Protein AF-0000000080281844 (afdb_homodimer)

Foldseek 3Di:
DDLVVVLVVVVVVLVCVCLVCLQVFQQAADDLVCLVVLLPDDDPDDDRPSVNVVSNCVSPVNGDRSLLYQFAFAFQFANADPQLVVLVVVLVVVVFWQQFVVRPVVLQVLLVVLVQLVCVLLVADSLKDKAKDQALLQQLLLAVLLQVCVVQVVVVHHCVPPNPVVTDQAAEEEEPLDDCSNQVSCVVSPNHPVSYDYAYAPLQREGDLVSLLVRQDAEHEYEFEQQRSAFGAGYPQQSNVVSNVVRVYAYEYSYAPRSLLCLAPVSVVRCPNVNVGFKYKYFCRRQLNRDGTIIMIIGPDVVSQLSSAADDDPVPPDPDDPNRDRNRSRGNDRGDGSSSSSSSSSCVVQPSPNSNVLQVQLLVLQVVLQVLQCPAPQKDFRHDSSGNKTKIDNDPCAQQLQVQLSSVSLHHYDWDADPNGIITMGGGRYSNHDNVSSVSSSVSSNVSSVVSVVVD/DDLVVVLVVVVVVLVCVCLVCLQVFQQAADDLVCLVVLLPDDDPDDDRPSVNVVSNCVSPVNGDRSLLYQFAFAFQFANADPQLVVLVVVLVVVVFWQQFVVRPVVLQVLLVVLVQVVCVLLVADSLKDKAKDQALLQQLLLAVLLQVCVVQVVVVHHCVPPNPVVTDQAAEEEEPLDDCSNQVSCVVSPNHPVSYDYAYADPQREGDLVSLLVSQDAEHEYEFEQQRSAFNAGYPQQSNVVSNVVRVYAYEYSYAPRSLLCLAPVSVVRCPNVNVGFKYKYFCRRQLNRDGTIIMIIGPDVVSQLSSAADDDPVPPDPDPPNRDRNRSRGNDRGDGSSSSSSSSSCVVQPSPNSNVLQVQLLVLQVVLQVLQCPDPQKDFRHDSSGNKTKIDNDPCAQQLQVQLSSVSLHHYDWDADPNDIITMGGGRYSNHDNVSSVSSSVSSNVSSVVSVVVD

Radius of gyration: 26.6 Å; Cα contacts (8 Å, |Δi|>4): 2198; chains: 2; bounding box: 65×69×83 Å

Solvent-accessible surface area (backbone atoms only — not comparable to full-atom values): 43384 Å² total; per-residue (Å²): 128,55,69,64,44,53,43,35,44,50,46,28,49,52,35,35,53,48,69,75,44,31,68,77,43,51,26,49,49,91,66,66,85,61,33,65,66,55,64,57,72,83,37,60,50,57,42,62,38,62,60,44,47,49,40,49,49,66,34,34,63,78,24,44,41,25,44,54,17,40,40,40,20,36,66,76,40,17,27,38,39,70,26,7,36,48,32,43,34,45,43,44,58,57,41,48,41,30,27,25,56,87,58,13,44,40,44,33,52,41,30,52,53,29,52,53,46,47,28,58,49,47,57,39,56,86,75,36,35,65,18,79,36,47,13,39,39,40,8,43,33,53,40,49,41,14,47,53,40,42,58,35,44,74,71,74,39,59,39,57,43,57,12,35,53,79,43,82,84,71,40,30,37,29,31,70,60,56,60,54,46,58,46,46,29,29,26,50,40,23,48,9,49,66,30,50,46,71,23,54,45,49,97,55,47,23,52,33,60,69,49,41,57,68,70,54,84,54,60,30,39,35,46,44,41,29,32,26,89,63,23,26,32,46,33,59,36,51,62,48,49,52,58,36,48,75,42,64,26,46,35,36,32,49,13,35,58,34,42,57,35,38,41,15,84,89,40,26,69,67,48,46,52,50,58,72,42,42,24,40,15,29,23,35,25,20,58,60,16,23,40,61,42,26,10,31,20,32,26,62,45,45,66,34,37,32,69,50,29,43,74,78,44,68,60,59,70,69,78,52,70,85,81,49,81,41,51,24,31,40,29,84,39,52,63,26,48,43,59,24,49,17,51,34,26,33,48,40,26,24,11,49,51,37,46,18,46,51,49,51,49,26,26,53,48,28,44,48,49,44,57,58,46,45,69,36,90,79,34,42,60,76,50,70,63,76,30,30,19,37,32,37,31,45,61,96,45,23,68,61,31,40,52,45,26,40,71,66,18,70,25,33,47,44,56,31,61,58,95,91,34,57,25,36,38,38,24,43,35,33,82,69,44,46,70,67,43,47,50,53,40,51,52,44,46,50,52,23,42,53,56,55,58,63,78,101,129,56,72,62,44,53,42,33,44,51,49,27,50,52,36,35,53,47,69,76,44,31,68,77,44,50,24,48,50,91,66,66,84,60,33,66,68,54,64,56,73,83,37,61,50,56,44,62,37,61,59,44,47,49,42,50,48,67,36,32,62,77,24,46,40,26,43,53,18,41,39,39,19,35,64,76,41,17,27,38,39,71,26,8,35,49,32,43,35,46,44,44,56,56,44,49,41,30,28,25,57,88,58,13,43,42,42,34,51,42,29,51,53,29,52,53,48,49,29,59,49,46,57,38,56,87,75,36,34,65,17,80,37,47,13,39,39,41,8,43,32,53,39,49,42,14,47,53,42,43,57,35,44,74,72,73,37,58,39,58,43,57,12,34,52,80,43,82,84,70,41,30,36,30,31,68,58,56,60,55,45,59,49,48,30,30,27,49,41,22,50,8,50,66,31,51,48,72,23,55,44,50,99,55,46,23,52,31,61,70,48,40,57,70,71,53,84,54,60,31,40,34,48,44,42,28,30,28,89,61,25,24,34,45,33,60,35,51,62,48,48,53,58,36,49,75,42,65,26,45,35,37,33,49,11,36,59,35,43,57,35,38,39,16,83,89,40,26,70,66,50,48,52,50,57,72,44,41,22,40,14,30,23,35,25,20,59,62,15,24,39,60,41,27,10,32,22,32,26,62,45,44,66,34,36,31,68,51,30,43,77,77,43,68,60,58,70,69,78,55,67,86,80,48,79,42,52,24,31,39,28,83,41,54,64,27,48,44,59,25,51,18,53,35,28,34,48,41,25,24,10,50,49,37,45,17,47,50,50,51,48,27,27,52,49,26,43,49,49,44,56,59,47,46,69,37,88,79,36,41,60,76,49,69,64,77,30,30,20,36,33,35,33,46,64,95,44,22,67,60,31,42,51,44,27,40,70,65,17,70,24,33,46,42,56,31,61,57,94,91,33,56,26,37,38,40,26,43,35,34,83,70,46,46,70,68,45,48,51,52,38,51,50,44,47,51,53,24,42,54,55,54,59,63,79,100

Structure (mmCIF, N/CA/C/O backbone):
data_AF-0000000080281844-model_v1
#
loop_
_entity.id
_entity.type
_entity.pdbx_description
1 polymer 'Pyridoxal-dependent decarboxylase'
#
loop_
_atom_site.group_PDB
_atom_site.id
_atom_site.type_symbol
_atom_site.label_atom_id
_atom_site.label_alt_id
_atom_site.label_comp_id
_atom_site.label_asym_id
_atom_site.label_entity_id
_atom_site.label_seq_id
_atom_site.pdbx_PDB_ins_code
_atom_site.Cartn_x
_atom_site.Cartn_y
_atom_site.Cartn_z
_atom_site.occupancy
_atom_site.B_iso_or_equiv
_atom_site.auth_seq_id
_atom_site.auth_comp_id
_atom_site.auth_asym_id
_atom_site.auth_atom_id
_atom_site.pdbx_PDB_model_num
ATOM 1 N N . MET A 1 1 ? -34.125 10.539 2.133 1 77 1 MET A N 1
ATOM 2 C CA . MET A 1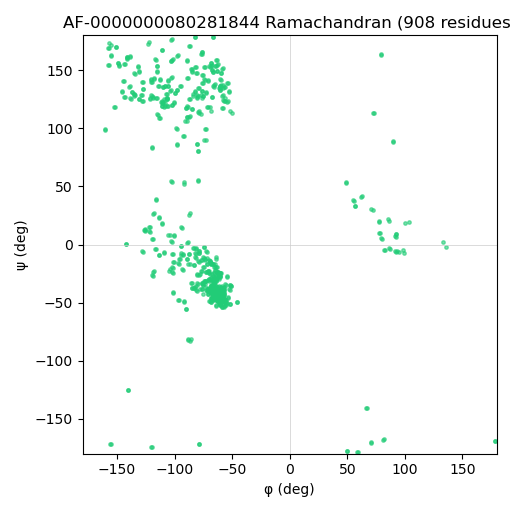 1 ? -32.781 9.922 2.102 1 77 1 MET A CA 1
ATOM 3 C C . MET A 1 1 ? -31.703 10.969 1.82 1 77 1 MET A C 1
ATOM 5 O O . MET A 1 1 ? -31.875 11.82 0.948 1 77 1 MET A O 1
ATOM 9 N N . SER A 1 2 ? -30.781 10.961 2.654 1 90.44 2 SER A N 1
ATOM 10 C CA . SER A 1 2 ? -29.719 11.93 2.434 1 90.44 2 SER A CA 1
ATOM 11 C C . SER A 1 2 ? -28.984 11.664 1.122 1 90.44 2 SER A C 1
ATOM 13 O O . SER A 1 2 ? -29.094 10.578 0.552 1 90.44 2 SER A O 1
ATOM 15 N N . GLU A 1 3 ? -28.328 12.617 0.575 1 94.44 3 GLU A N 1
ATOM 16 C CA . GLU A 1 3 ? -27.562 12.508 -0.661 1 94.44 3 GLU A CA 1
ATOM 17 C C . GLU A 1 3 ? -26.484 11.438 -0.547 1 94.44 3 GLU A C 1
ATOM 19 O O . GLU A 1 3 ? -26.266 10.672 -1.486 1 94.44 3 GLU A O 1
ATOM 24 N N . LEU A 1 4 ? -25.891 11.344 0.613 1 97.06 4 LEU A N 1
ATOM 25 C CA . LEU A 1 4 ? -24.844 10.344 0.829 1 97.06 4 LEU A CA 1
ATOM 26 C C . LEU A 1 4 ? -25.422 8.938 0.777 1 97.06 4 LEU A C 1
ATOM 28 O O . LEU A 1 4 ? -24.859 8.055 0.133 1 97.06 4 LEU A O 1
ATOM 32 N N . ARG A 1 5 ? -26.5 8.734 1.464 1 97.44 5 ARG A N 1
ATOM 33 C CA . ARG A 1 5 ? -27.141 7.426 1.502 1 97.44 5 ARG A CA 1
ATOM 34 C C . ARG A 1 5 ? -27.547 6.973 0.102 1 97.44 5 ARG A C 1
ATOM 36 O O . ARG A 1 5 ? -27.359 5.805 -0.254 1 97.44 5 ARG A O 1
ATOM 43 N N . GLY A 1 6 ? -28.172 7.891 -0.652 1 98.12 6 GLY A N 1
ATOM 44 C CA . GLY A 1 6 ? -28.516 7.574 -2.029 1 98.12 6 GLY A CA 1
ATOM 45 C C . GLY A 1 6 ? -27.312 7.234 -2.881 1 98.12 6 GLY A C 1
ATOM 46 O O . GLY A 1 6 ? -27.344 6.285 -3.668 1 98.12 6 GLY A O 1
ATOM 47 N N . LEU A 1 7 ? -26.25 7.957 -2.77 1 98.69 7 LEU A N 1
ATOM 48 C CA . LEU A 1 7 ? -25 7.738 -3.504 1 98.69 7 LEU A CA 1
ATOM 49 C C . LEU A 1 7 ? -24.422 6.363 -3.188 1 98.69 7 LEU A C 1
ATOM 51 O O . LEU A 1 7 ? -24.062 5.613 -4.098 1 98.69 7 LEU A O 1
ATOM 55 N N . LEU A 1 8 ? -24.328 5.992 -1.903 1 98.75 8 LEU A N 1
ATOM 56 C CA . LEU A 1 8 ? -23.734 4.73 -1.491 1 98.75 8 LEU A CA 1
ATOM 57 C C . LEU A 1 8 ? -24.594 3.551 -1.913 1 98.75 8 LEU A C 1
ATOM 59 O O . LEU A 1 8 ? -24.078 2.48 -2.246 1 98.75 8 LEU A O 1
ATOM 63 N N . ALA A 1 9 ? -25.906 3.746 -1.876 1 98.5 9 ALA A N 1
ATOM 64 C CA . ALA A 1 9 ? -26.812 2.717 -2.387 1 98.5 9 ALA A CA 1
ATOM 65 C C . ALA A 1 9 ? -26.578 2.473 -3.875 1 98.5 9 ALA A C 1
ATOM 67 O O . ALA A 1 9 ? -26.609 1.327 -4.332 1 98.5 9 ALA A O 1
ATOM 68 N N . GLU A 1 10 ? -26.422 3.516 -4.605 1 98.5 10 GLU A N 1
ATOM 69 C CA . GLU A 1 10 ? -26.125 3.395 -6.031 1 98.5 10 GLU A CA 1
ATOM 70 C C . GLU A 1 10 ? -24.797 2.672 -6.266 1 98.5 10 GLU A C 1
ATOM 72 O O . GLU A 1 10 ? -24.688 1.842 -7.172 1 98.5 10 GLU A O 1
ATOM 77 N N . VAL A 1 11 ? -23.828 2.975 -5.504 1 98.75 11 VAL A N 1
ATOM 78 C CA . VAL A 1 11 ? -22.531 2.334 -5.609 1 98.75 11 VAL A CA 1
ATOM 79 C C . VAL A 1 11 ? -22.656 0.836 -5.352 1 98.75 11 VAL A C 1
ATOM 81 O O . VAL A 1 11 ? -22.141 0.018 -6.117 1 98.75 11 VAL A O 1
ATOM 84 N N . ALA A 1 12 ? -23.344 0.495 -4.25 1 98.69 12 ALA A N 1
ATOM 85 C CA . ALA A 1 12 ? -23.547 -0.913 -3.926 1 98.69 12 ALA A CA 1
ATOM 86 C C . ALA A 1 12 ? -24.266 -1.637 -5.062 1 98.69 12 ALA A C 1
ATOM 88 O O . ALA A 1 12 ? -23.938 -2.781 -5.383 1 98.69 12 ALA A O 1
ATOM 89 N N . ALA A 1 13 ? -25.234 -1.004 -5.637 1 98.56 13 ALA A N 1
ATOM 90 C CA . ALA A 1 13 ? -25.969 -1.591 -6.75 1 98.56 13 ALA A CA 1
ATOM 91 C C . ALA A 1 13 ? -25.078 -1.806 -7.961 1 98.56 13 ALA A C 1
ATOM 93 O O . ALA A 1 13 ? -25.156 -2.834 -8.633 1 98.56 13 ALA A O 1
ATOM 94 N N . ARG A 1 14 ? -24.25 -0.91 -8.305 1 98.5 14 ARG A N 1
ATOM 95 C CA . ARG A 1 14 ? -23.344 -1.015 -9.438 1 98.5 14 ARG A CA 1
ATOM 96 C C . ARG A 1 14 ? -22.344 -2.145 -9.234 1 98.5 14 ARG A C 1
ATOM 98 O O . ARG A 1 14 ? -22.031 -2.891 -10.164 1 98.5 14 ARG A O 1
ATOM 105 N N . VAL A 1 15 ? -21.797 -2.215 -8 1 98.75 15 VAL A N 1
ATOM 106 C CA . VAL A 1 15 ? -20.859 -3.291 -7.695 1 98.75 15 VAL A CA 1
ATOM 107 C C . VAL A 1 15 ? -21.562 -4.641 -7.848 1 98.75 15 VAL A C 1
ATOM 109 O O . VAL A 1 15 ? -21 -5.574 -8.43 1 98.75 15 VAL A O 1
ATOM 112 N N . ALA A 1 16 ? -22.766 -4.734 -7.273 1 98.56 16 ALA A N 1
ATOM 113 C CA . ALA A 1 16 ? -23.516 -5.973 -7.395 1 98.56 16 ALA A CA 1
ATOM 114 C C . ALA A 1 16 ? -23.766 -6.324 -8.859 1 98.56 16 ALA A C 1
ATOM 116 O O . ALA A 1 16 ? -23.625 -7.48 -9.258 1 98.56 16 ALA A O 1
ATOM 117 N N . ASP A 1 17 ? -24.188 -5.336 -9.633 1 98.31 17 ASP A N 1
ATOM 118 C CA . ASP A 1 17 ? -24.438 -5.551 -11.055 1 98.31 17 ASP A CA 1
ATOM 119 C C . ASP A 1 17 ? -23.188 -6.07 -11.758 1 98.31 17 ASP A C 1
ATOM 121 O O . ASP A 1 17 ? -23.25 -7.023 -12.539 1 98.31 17 ASP A O 1
ATOM 125 N N . TYR A 1 18 ? -22.094 -5.48 -11.547 1 98.5 18 TYR A N 1
ATOM 126 C CA . TYR A 1 18 ? -20.844 -5.891 -12.164 1 98.5 18 TYR A CA 1
ATOM 127 C C . TYR A 1 18 ? -20.484 -7.324 -11.781 1 98.5 18 TYR A C 1
ATOM 129 O O . TYR A 1 18 ? -20.234 -8.164 -12.648 1 98.5 18 TYR A O 1
ATOM 137 N N . ARG A 1 19 ? -20.5 -7.625 -10.453 1 98.19 19 ARG A N 1
ATOM 138 C CA . ARG A 1 19 ? -20.062 -8.922 -9.953 1 98.19 19 ARG A CA 1
ATOM 139 C C . ARG A 1 19 ? -21 -10.031 -10.414 1 98.19 19 ARG A C 1
ATOM 141 O O . ARG A 1 19 ? -20.562 -11.164 -10.656 1 98.19 19 ARG A O 1
ATOM 148 N N . GLU A 1 20 ? -22.281 -9.742 -10.523 1 97.56 20 GLU A N 1
ATOM 149 C CA . GLU A 1 20 ? -23.266 -10.75 -10.914 1 97.56 20 GLU A CA 1
ATOM 150 C C . GLU A 1 20 ? -23.172 -11.039 -12.414 1 97.56 20 GLU A C 1
ATOM 152 O O . GLU A 1 20 ? -23.578 -12.117 -12.859 1 97.56 20 GLU A O 1
ATOM 157 N N . ASN A 1 21 ? -22.562 -10.125 -13.18 1 97.44 21 ASN A N 1
ATOM 158 C CA . ASN A 1 21 ? -22.609 -10.289 -14.633 1 97.44 21 ASN A CA 1
ATOM 159 C C . ASN A 1 21 ? -21.219 -10.5 -15.219 1 97.44 21 ASN A C 1
ATOM 161 O O . ASN A 1 21 ? -21.078 -10.789 -16.406 1 97.44 21 ASN A O 1
ATOM 165 N N . VAL A 1 22 ? -20.219 -10.438 -14.438 1 97.75 22 VAL A N 1
ATOM 166 C CA . VAL A 1 22 ? -18.844 -10.414 -14.914 1 97.75 22 VAL A CA 1
ATOM 167 C C . VAL A 1 22 ? -18.5 -11.75 -15.578 1 97.75 22 VAL A C 1
ATOM 169 O O . VAL A 1 22 ? -17.703 -11.797 -16.516 1 97.75 22 VAL A O 1
ATOM 172 N N . ALA A 1 23 ? -19.078 -12.844 -15.188 1 96.94 23 ALA A N 1
ATOM 173 C CA . ALA A 1 23 ? -18.797 -14.172 -15.742 1 96.94 23 ALA A CA 1
ATOM 174 C C . ALA A 1 23 ? -19.188 -14.242 -17.219 1 96.94 23 ALA A C 1
ATOM 176 O O . ALA A 1 23 ? -18.625 -15.031 -17.969 1 96.94 23 ALA A O 1
ATOM 177 N N . GLY A 1 24 ? -20.156 -13.422 -17.594 1 96.5 24 GLY A N 1
ATOM 178 C CA . GLY A 1 24 ? -20.641 -13.453 -18.969 1 96.5 24 GLY A CA 1
ATOM 179 C C . GLY A 1 24 ? -19.969 -12.438 -19.859 1 96.5 24 GLY A C 1
ATOM 180 O O . GLY A 1 24 ? -20.156 -12.469 -21.078 1 96.5 24 GLY A O 1
ATOM 181 N N . ALA A 1 25 ? -19.203 -11.57 -19.312 1 95.75 25 ALA A N 1
ATOM 182 C CA . ALA A 1 25 ? -18.547 -10.508 -20.062 1 95.75 25 ALA A CA 1
ATOM 183 C C . ALA A 1 25 ? -17.281 -11.016 -20.75 1 95.75 25 ALA A C 1
ATOM 185 O O . ALA A 1 25 ? -16.688 -12.016 -20.328 1 95.75 25 ALA A O 1
ATOM 186 N N . PRO A 1 26 ? -16.906 -10.336 -21.922 1 96.81 26 PRO A N 1
ATOM 187 C CA . PRO A 1 26 ? -15.547 -10.594 -22.391 1 96.81 26 PRO A CA 1
ATOM 188 C C . PRO A 1 26 ? -14.492 -10.336 -21.328 1 96.81 26 PRO A C 1
ATOM 190 O O . PRO A 1 26 ? -14.609 -9.375 -20.562 1 96.81 26 PRO A O 1
ATOM 193 N N . VAL A 1 27 ? -13.539 -11.172 -21.25 1 97.94 27 VAL A N 1
ATOM 194 C CA . VAL A 1 27 ? -12.602 -11.133 -20.141 1 97.94 27 VAL A CA 1
ATOM 195 C C . VAL A 1 27 ? -11.742 -9.875 -20.234 1 97.94 27 VAL A C 1
ATOM 197 O O . VAL A 1 27 ? -11.375 -9.289 -19.203 1 97.94 27 VAL A O 1
ATOM 200 N N . PHE A 1 28 ? -11.375 -9.43 -21.391 1 96.69 28 PHE A N 1
ATOM 201 C CA . PHE A 1 28 ? -10.617 -8.203 -21.625 1 96.69 28 PHE A CA 1
ATOM 202 C C . PHE A 1 28 ? -11.406 -7.234 -22.5 1 96.69 28 PHE A C 1
ATOM 204 O O . PHE A 1 28 ? -12.094 -7.648 -23.438 1 96.69 28 PHE A O 1
ATOM 211 N N . PRO A 1 29 ? -11.32 -5.965 -22.141 1 95.12 29 PRO A N 1
ATOM 212 C CA . PRO A 1 29 ? -12.133 -5.023 -22.922 1 95.12 29 PRO A CA 1
ATOM 213 C C . PRO A 1 29 ? -11.664 -4.891 -24.359 1 95.12 29 PRO A C 1
ATOM 215 O O . PRO A 1 29 ? -10.461 -4.93 -24.625 1 95.12 29 PRO A O 1
ATOM 218 N N . GLU A 1 30 ? -12.562 -4.621 -25.219 1 90.5 30 GLU A N 1
ATOM 219 C CA . GLU A 1 30 ? -12.289 -4.523 -26.656 1 90.5 30 GLU A CA 1
ATOM 220 C C . GLU A 1 30 ? -11.695 -3.166 -27.016 1 90.5 30 GLU A C 1
ATOM 222 O O . GLU A 1 30 ? -10.883 -3.062 -27.938 1 90.5 30 GLU A O 1
ATOM 227 N N . ASP A 1 31 ? -12.211 -2.131 -26.391 1 90.69 31 ASP A N 1
ATOM 228 C CA . ASP A 1 31 ? -11.836 -0.765 -26.734 1 90.69 31 ASP A CA 1
ATOM 229 C C . ASP A 1 31 ? -11.766 0.118 -25.484 1 90.69 31 ASP A C 1
ATOM 231 O O . ASP A 1 31 ? -12.719 0.177 -24.703 1 90.69 31 ASP A O 1
ATOM 235 N N . THR A 1 32 ? -10.609 0.784 -25.328 1 92.38 32 THR A N 1
ATOM 236 C CA . THR A 1 32 ? -10.438 1.662 -24.172 1 92.38 32 THR A CA 1
ATOM 237 C C . THR A 1 32 ? -10.188 3.1 -24.625 1 92.38 32 THR A C 1
ATOM 239 O O . THR A 1 32 ? -9.898 3.971 -23.797 1 92.38 32 THR A O 1
ATOM 242 N N . THR A 1 33 ? -10.219 3.545 -25.859 1 90.19 33 THR A N 1
ATOM 243 C CA . THR A 1 33 ? -9.836 4.832 -26.422 1 90.19 33 THR A CA 1
ATOM 244 C C . THR A 1 33 ? -10.75 5.945 -25.906 1 90.19 33 THR A C 1
ATOM 246 O O . THR A 1 33 ? -10.328 7.098 -25.812 1 90.19 33 THR A O 1
ATOM 249 N N . GLY A 1 34 ? -11.883 5.723 -25.484 1 93.38 34 GLY A N 1
ATOM 250 C CA . GLY A 1 34 ? -12.82 6.762 -25.094 1 93.38 34 GLY A CA 1
ATOM 251 C C . GLY A 1 34 ? -12.789 7.066 -23.609 1 93.38 34 GLY A C 1
ATOM 252 O O . GLY A 1 34 ? -13.414 8.023 -23.156 1 93.38 34 GLY A O 1
ATOM 253 N N . VAL A 1 35 ? -11.984 6.387 -22.875 1 96.44 35 VAL A N 1
ATOM 254 C CA . VAL A 1 35 ? -12.023 6.488 -21.422 1 96.44 35 VAL A CA 1
ATOM 255 C C . VAL A 1 35 ? -11.547 7.875 -20.984 1 96.44 35 VAL A C 1
ATOM 257 O O . VAL A 1 35 ? -12.227 8.555 -20.219 1 96.44 35 VAL A O 1
ATOM 260 N N . ARG A 1 36 ? -10.375 8.367 -21.484 1 96.38 36 ARG A N 1
ATOM 261 C CA . ARG A 1 36 ? -9.797 9.648 -21.094 1 96.38 36 ARG A CA 1
ATOM 262 C C . ARG A 1 36 ? -10.75 10.797 -21.391 1 96.38 36 ARG A C 1
ATOM 264 O O . ARG A 1 36 ? -10.938 11.688 -20.562 1 96.38 36 ARG A O 1
ATOM 271 N N . GLU A 1 37 ? -11.312 10.781 -22.547 1 97.38 37 GLU A N 1
ATOM 272 C CA . GLU A 1 37 ? -12.234 11.836 -22.953 1 97.38 37 GLU A CA 1
ATOM 273 C C . GLU A 1 37 ? -13.453 11.891 -22.031 1 97.38 37 GLU A C 1
ATOM 275 O O . GLU A 1 37 ? -13.906 12.969 -21.656 1 97.38 37 GLU A O 1
ATOM 280 N N . LYS A 1 38 ? -13.969 10.766 -21.688 1 97.81 38 LYS A N 1
ATOM 281 C CA . LYS A 1 38 ? -15.148 10.695 -20.828 1 97.81 38 LYS A CA 1
ATOM 282 C C . LYS A 1 38 ? -14.844 11.211 -19.422 1 97.81 38 LYS A C 1
ATOM 284 O O . LYS A 1 38 ? -15.719 11.75 -18.75 1 97.81 38 LYS A O 1
ATOM 289 N N . LEU A 1 39 ? -13.641 11.023 -18.938 1 98.31 39 LEU A N 1
ATOM 290 C CA . LEU A 1 39 ? -13.227 11.508 -17.625 1 98.31 39 LEU A CA 1
ATOM 291 C C . LEU A 1 39 ? -13.211 13.031 -17.594 1 98.31 39 LEU A C 1
ATOM 293 O O . LEU A 1 39 ? -13.43 13.625 -16.531 1 98.31 39 LEU A O 1
ATOM 297 N N . GLY A 1 40 ? -12.875 13.727 -18.719 1 97.31 40 GLY A N 1
ATOM 298 C CA . GLY A 1 40 ? -12.922 15.18 -18.844 1 97.31 40 GLY A CA 1
ATOM 299 C C . GLY A 1 40 ? -11.695 15.859 -18.266 1 97.31 40 GLY A C 1
ATOM 300 O O . GLY A 1 40 ? -10.68 15.211 -18 1 97.31 40 GLY A O 1
ATOM 301 N N . ASP A 1 41 ? -11.828 17.156 -18.125 1 97.94 41 ASP A N 1
ATOM 302 C CA . ASP A 1 41 ? -10.758 18 -17.578 1 97.94 41 ASP A CA 1
ATOM 303 C C . ASP A 1 41 ? -10.984 18.281 -16.094 1 97.94 41 ASP A C 1
ATOM 305 O O . ASP A 1 41 ? -12.078 18.047 -15.57 1 97.94 41 ASP A O 1
ATOM 309 N N . LEU A 1 42 ? -9.93 18.703 -15.453 1 98.56 42 LEU A N 1
ATOM 310 C CA . LEU A 1 42 ? -10.07 19.141 -14.07 1 98.56 42 LEU A CA 1
ATOM 311 C C . LEU A 1 42 ? -11.109 20.25 -13.961 1 98.56 42 LEU A C 1
ATOM 313 O O . LEU A 1 42 ? -10.969 21.312 -14.586 1 98.56 42 LEU A O 1
ATOM 317 N N . PRO A 1 43 ? -12.133 20.078 -13.133 1 98.56 43 PRO A N 1
ATOM 318 C CA . PRO A 1 43 ? -13.172 21.109 -13.031 1 98.56 43 PRO A CA 1
ATOM 319 C C . PRO A 1 43 ? -12.703 22.344 -12.258 1 98.56 43 PRO A C 1
ATOM 321 O O . PRO A 1 43 ? -11.875 22.234 -11.352 1 98.56 43 PRO A O 1
ATOM 324 N N . GLU A 1 44 ? -13.258 23.469 -12.547 1 98.56 44 GLU A N 1
ATOM 325 C CA . GLU A 1 44 ? -12.961 24.703 -11.836 1 98.56 44 GLU A CA 1
ATOM 326 C C . GLU A 1 44 ? -13.75 24.797 -10.531 1 98.56 44 GLU A C 1
ATOM 328 O O . GLU A 1 44 ? -13.258 25.344 -9.539 1 98.56 44 GLU A O 1
ATOM 333 N N . GLN A 1 45 ? -14.953 24.281 -10.602 1 98.62 45 GLN A N 1
ATOM 334 C CA . GLN A 1 45 ? -15.875 24.406 -9.477 1 98.62 45 GLN A CA 1
ATOM 335 C C . GLN A 1 45 ? -16.234 23.031 -8.914 1 98.62 45 GLN A C 1
ATOM 337 O O . GLN A 1 45 ? -16.094 22.016 -9.602 1 98.62 45 GLN A O 1
ATOM 342 N N . PRO A 1 46 ? -16.703 23.062 -7.672 1 98.69 46 PRO A N 1
ATOM 343 C CA . PRO A 1 46 ? -17.141 21.797 -7.102 1 98.69 46 PRO A CA 1
ATOM 344 C C . PRO A 1 46 ? -18.328 21.188 -7.855 1 98.69 46 PRO A C 1
ATOM 346 O O . PRO A 1 46 ? -19.078 21.906 -8.508 1 98.69 46 PRO A O 1
ATOM 349 N N . ALA A 1 47 ? -18.469 19.922 -7.777 1 98.56 47 ALA A N 1
ATOM 350 C CA . ALA A 1 47 ? -19.594 19.188 -8.367 1 98.56 47 ALA A CA 1
ATOM 351 C C . ALA A 1 47 ? -20.203 18.234 -7.355 1 98.56 47 ALA A C 1
ATOM 353 O O . ALA A 1 47 ? -19.531 17.734 -6.453 1 98.56 47 ALA A O 1
ATOM 354 N N . PRO A 1 48 ? -21.562 17.984 -7.488 1 98.38 48 PRO A N 1
ATOM 355 C CA . PRO A 1 48 ? -22.172 16.984 -6.602 1 98.38 48 PRO A CA 1
ATOM 356 C C . PRO A 1 48 ? -21.5 15.617 -6.695 1 98.38 48 PRO A C 1
ATOM 358 O O . PRO A 1 48 ? -21.234 15.133 -7.797 1 98.38 48 PRO A O 1
ATOM 361 N N . PRO A 1 49 ? -21.25 15.008 -5.594 1 98.69 49 PRO A N 1
ATOM 362 C CA . PRO A 1 49 ? -20.578 13.711 -5.586 1 98.69 49 PRO A CA 1
ATOM 363 C C . PRO A 1 49 ? -21.234 12.688 -6.504 1 98.69 49 PRO A C 1
ATOM 365 O O . PRO A 1 49 ? -20.547 11.922 -7.184 1 98.69 49 PRO A O 1
ATOM 368 N N . VAL A 1 50 ? -22.531 12.664 -6.566 1 98.56 50 VAL A N 1
ATOM 369 C CA . VAL A 1 50 ? -23.266 11.68 -7.359 1 98.56 50 VAL A CA 1
ATOM 370 C C . VAL A 1 50 ? -22.922 11.852 -8.836 1 98.56 50 VAL A C 1
ATOM 372 O O . VAL A 1 50 ? -22.781 10.867 -9.57 1 98.56 50 VAL A O 1
ATOM 375 N N . ASP A 1 51 ? -22.781 13.07 -9.312 1 98.62 51 ASP A N 1
ATOM 376 C CA . ASP A 1 51 ? -22.438 13.336 -10.703 1 98.62 51 ASP A CA 1
ATOM 377 C C . ASP A 1 51 ? -21.016 12.883 -11.023 1 98.62 51 ASP A C 1
ATOM 379 O O . ASP A 1 51 ? -20.75 12.352 -12.102 1 98.62 51 ASP A O 1
ATOM 383 N N . VAL A 1 52 ? -20.125 13.148 -10.109 1 98.88 52 VAL A N 1
ATOM 384 C CA . VAL A 1 52 ? -18.734 12.758 -10.258 1 98.88 52 VAL A CA 1
ATOM 385 C C . VAL A 1 52 ? -18.641 11.234 -10.391 1 98.88 52 VAL A C 1
ATOM 387 O O . VAL A 1 52 ? -17.953 10.727 -11.281 1 98.88 52 VAL A O 1
ATOM 390 N N . ILE A 1 53 ? -19.344 10.461 -9.539 1 98.88 53 ILE A N 1
ATOM 391 C CA . ILE A 1 53 ? -19.25 9.008 -9.484 1 98.88 53 ILE A CA 1
ATOM 392 C C . ILE A 1 53 ? -19.906 8.398 -10.719 1 98.88 53 ILE A C 1
ATOM 394 O O . ILE A 1 53 ? -19.406 7.422 -11.281 1 98.88 53 ILE A O 1
ATOM 398 N N . ARG A 1 54 ? -21 8.984 -11.164 1 98.75 54 ARG A N 1
ATOM 399 C CA . ARG A 1 54 ? -21.641 8.508 -12.383 1 98.75 54 ARG A CA 1
ATOM 400 C C . ARG A 1 54 ? -20.734 8.688 -13.594 1 98.75 54 ARG A C 1
ATOM 402 O O . ARG A 1 54 ? -20.625 7.797 -14.438 1 98.75 54 ARG A O 1
ATOM 409 N N . ARG A 1 55 ? -20.078 9.781 -13.672 1 98.62 55 ARG A N 1
ATOM 410 C CA . ARG A 1 55 ? -19.141 10.031 -14.766 1 98.62 55 ARG A CA 1
ATOM 411 C C . ARG A 1 55 ? -18 9.016 -14.75 1 98.62 55 ARG A C 1
ATOM 413 O O . ARG A 1 55 ? -17.641 8.461 -15.789 1 98.62 55 ARG A O 1
ATOM 420 N N . LEU A 1 56 ? -17.406 8.773 -13.57 1 98.88 56 LEU A N 1
ATOM 421 C CA . LEU A 1 56 ? -16.344 7.793 -13.43 1 98.88 56 LEU A CA 1
ATOM 422 C C . LEU A 1 56 ? -16.812 6.406 -13.852 1 98.88 56 LEU A C 1
ATOM 424 O O . LEU A 1 56 ? -16.156 5.742 -14.656 1 98.88 56 LEU A O 1
ATOM 428 N N . ALA A 1 57 ? -17.906 5.957 -13.258 1 98.69 57 ALA A N 1
ATOM 429 C CA . ALA A 1 57 ? -18.422 4.613 -13.516 1 98.69 57 ALA A CA 1
ATOM 430 C C . ALA A 1 57 ? -18.766 4.422 -14.992 1 98.69 57 ALA A C 1
ATOM 432 O O . ALA A 1 57 ? -18.438 3.383 -15.57 1 98.69 57 ALA A O 1
ATOM 433 N N . ASP A 1 58 ? -19.344 5.434 -15.609 1 97.81 58 ASP A N 1
ATOM 434 C CA . ASP A 1 58 ? -19.719 5.352 -17.016 1 97.81 58 ASP A CA 1
ATOM 435 C C . ASP A 1 58 ? -18.484 5.25 -17.906 1 97.81 58 ASP A C 1
ATOM 437 O O . ASP A 1 58 ? -18.516 4.574 -18.938 1 97.81 58 ASP A O 1
ATOM 441 N N . ALA A 1 59 ? -17.453 5.898 -17.516 1 98 59 ALA A N 1
ATOM 442 C CA . ALA A 1 59 ? -16.219 5.891 -18.297 1 98 59 ALA A CA 1
ATOM 443 C C . ALA A 1 59 ? -15.484 4.566 -18.141 1 98 59 ALA A C 1
ATOM 445 O O . ALA A 1 59 ? -14.883 4.062 -19.094 1 98 59 ALA A O 1
ATOM 446 N N . VAL A 1 60 ? -15.531 3.939 -16.969 1 97.38 60 VAL A N 1
ATOM 447 C CA . VAL A 1 60 ? -14.594 2.9 -16.562 1 97.38 60 VAL A CA 1
ATOM 448 C C . VAL A 1 60 ? -15.242 1.526 -16.719 1 97.38 60 VAL A C 1
ATOM 450 O O . VAL A 1 60 ? -14.594 0.568 -17.141 1 97.38 60 VAL A O 1
ATOM 453 N N . GLU A 1 61 ? -16.484 1.36 -16.375 1 97.56 61 GLU A N 1
ATOM 454 C CA . GLU A 1 61 ? -17.141 0.06 -16.219 1 97.56 61 GLU A CA 1
ATOM 455 C C . GLU A 1 61 ? -17.109 -0.728 -17.531 1 97.56 61 GLU A C 1
ATOM 457 O O . GLU A 1 61 ? -16.812 -1.927 -17.531 1 97.56 61 GLU A O 1
ATOM 462 N N . PRO A 1 62 ? -17.266 -0.063 -18.734 1 96.06 62 PRO A N 1
ATOM 463 C CA . PRO A 1 62 ? -17.203 -0.827 -19.984 1 96.06 62 PRO A CA 1
ATOM 464 C C . PRO A 1 62 ? -15.789 -1.285 -20.328 1 96.06 62 PRO A C 1
ATOM 466 O O . PRO A 1 62 ? -15.594 -2.051 -21.281 1 96.06 62 PRO A O 1
ATOM 469 N N . THR A 1 63 ? -14.82 -0.858 -19.562 1 96.75 63 THR A N 1
ATOM 470 C CA . THR A 1 63 ? -13.43 -1.088 -19.953 1 96.75 63 THR A CA 1
ATOM 471 C C . THR A 1 63 ? -12.695 -1.875 -18.859 1 96.75 63 THR A C 1
ATOM 473 O O . THR A 1 63 ? -11.461 -1.92 -18.859 1 96.75 63 THR A O 1
ATOM 476 N N . LEU A 1 64 ? -13.422 -2.463 -17.969 1 97.75 64 LEU A N 1
ATOM 477 C CA . LEU A 1 64 ? -12.828 -3.262 -16.891 1 97.75 64 LEU A CA 1
ATOM 478 C C . LEU A 1 64 ? -12.359 -4.613 -17.422 1 97.75 64 LEU A C 1
ATOM 480 O O . LEU A 1 64 ? -13 -5.199 -18.297 1 97.75 64 LEU A O 1
ATOM 484 N N . VAL A 1 65 ? -11.211 -5.035 -16.969 1 97.75 65 VAL A N 1
ATOM 485 C CA . VAL A 1 65 ? -10.805 -6.426 -17.156 1 97.75 65 VAL A CA 1
ATOM 486 C C . VAL A 1 65 ? -11.562 -7.32 -16.172 1 97.75 65 VAL A C 1
ATOM 488 O O . VAL A 1 65 ? -11.641 -7.016 -14.984 1 97.75 65 VAL A O 1
ATOM 491 N N . ALA A 1 66 ? -12.109 -8.391 -16.641 1 97.94 66 ALA A N 1
ATOM 492 C CA . ALA A 1 66 ? -12.969 -9.25 -15.828 1 97.94 66 ALA A CA 1
ATOM 493 C C . ALA A 1 66 ? -12.133 -10.164 -14.938 1 97.94 66 ALA A C 1
ATOM 495 O O . ALA A 1 66 ? -12.344 -11.383 -14.922 1 97.94 66 ALA A O 1
ATOM 496 N N . THR A 1 67 ? -11.266 -9.586 -14.164 1 97.06 67 THR A N 1
ATOM 497 C CA . THR A 1 67 ? -10.367 -10.344 -13.305 1 97.06 67 THR A CA 1
ATOM 498 C C . THR A 1 67 ? -11.133 -11.016 -12.172 1 97.06 67 THR A C 1
ATOM 500 O O . THR A 1 67 ? -10.695 -12.047 -11.648 1 97.06 67 THR A O 1
ATOM 503 N N . THR A 1 68 ? -12.305 -10.477 -11.781 1 98.12 68 THR A N 1
ATOM 504 C CA . THR A 1 68 ? -13.102 -11.078 -10.719 1 98.12 68 THR A CA 1
ATOM 505 C C . THR A 1 68 ? -13.938 -12.234 -11.258 1 98.12 68 THR A C 1
ATOM 507 O O . THR A 1 68 ? -14.555 -12.969 -10.484 1 98.12 68 THR A O 1
ATOM 510 N N . GLY A 1 69 ? -13.945 -12.406 -12.578 1 98 69 GLY A N 1
ATOM 511 C CA . GLY A 1 69 ? -14.711 -13.477 -13.203 1 98 69 GLY A CA 1
ATOM 512 C C . GLY A 1 69 ? -13.945 -14.781 -13.289 1 98 69 GLY A C 1
ATOM 513 O O . GLY A 1 69 ? -12.734 -14.812 -13.07 1 98 69 GLY A O 1
ATOM 514 N N . PRO A 1 70 ? -14.625 -15.812 -13.664 1 98.38 70 PRO A N 1
ATOM 515 C CA . PRO A 1 70 ? -14.094 -17.172 -13.5 1 98.38 70 PRO A CA 1
ATOM 516 C C . PRO A 1 70 ? -13.117 -17.562 -14.609 1 98.38 70 PRO A C 1
ATOM 518 O O . PRO A 1 70 ? -12.5 -18.625 -14.547 1 98.38 70 PRO A O 1
ATOM 521 N N . ARG A 1 71 ? -12.867 -16.719 -15.648 1 98.69 71 ARG A N 1
ATOM 522 C CA . ARG A 1 71 ? -12.102 -17.203 -16.797 1 98.69 71 ARG A CA 1
ATOM 523 C C . ARG A 1 71 ? -10.898 -16.297 -17.078 1 98.69 71 ARG A C 1
ATOM 525 O O . ARG A 1 71 ? -10.375 -16.281 -18.188 1 98.69 71 ARG A O 1
ATOM 532 N N . TYR A 1 72 ? -10.586 -15.461 -16.172 1 98.19 72 TYR A N 1
ATOM 533 C CA . TYR A 1 72 ? -9.281 -14.82 -16.203 1 98.19 72 TYR A CA 1
ATOM 534 C C . TYR A 1 72 ? -8.203 -15.742 -15.656 1 98.19 72 TYR A C 1
ATOM 536 O O . TYR A 1 72 ? -8.172 -16.031 -14.453 1 98.19 72 TYR A O 1
ATOM 544 N N . PHE A 1 73 ? -7.258 -16.172 -16.484 1 98.25 73 PHE A N 1
ATOM 545 C CA . PHE A 1 73 ? -6.238 -17.141 -16.094 1 98.25 73 PHE A CA 1
ATOM 546 C C . PHE A 1 73 ? -4.844 -16.562 -16.266 1 98.25 73 PHE A C 1
ATOM 548 O O . PHE A 1 73 ? -3.861 -17.297 -16.344 1 98.25 73 PHE A O 1
ATOM 555 N N . GLY A 1 74 ? -4.816 -15.25 -16.5 1 94 74 GLY A N 1
ATOM 556 C CA . GLY A 1 74 ? -3.541 -14.555 -16.578 1 94 74 GLY A CA 1
ATOM 557 C C . GLY A 1 74 ? -2.955 -14.211 -15.227 1 94 74 GLY A C 1
ATOM 558 O O . GLY A 1 74 ? -3.693 -14 -14.258 1 94 74 GLY A O 1
ATOM 559 N N . PHE A 1 75 ? -1.679 -14.211 -15.148 1 91.38 75 PHE A N 1
ATOM 560 C CA . PHE A 1 75 ? -1.005 -13.891 -13.891 1 91.38 75 PHE A CA 1
ATOM 561 C C . PHE A 1 75 ? -1.586 -14.711 -12.742 1 91.38 75 PHE A C 1
ATOM 563 O O . PHE A 1 75 ? -2.229 -15.734 -12.969 1 91.38 75 PHE A O 1
ATOM 570 N N . VAL A 1 76 ? -1.203 -14.594 -11.508 1 94.75 76 VAL A N 1
ATOM 571 C CA . VAL A 1 76 ? -1.812 -15.219 -10.336 1 94.75 76 VAL A CA 1
ATOM 572 C C . VAL A 1 76 ? -2.748 -14.234 -9.648 1 94.75 76 VAL A C 1
ATOM 574 O O . VAL A 1 76 ? -2.326 -13.484 -8.758 1 94.75 76 VAL A O 1
ATOM 577 N N . VAL A 1 77 ? -3.98 -14.258 -10.195 1 95.19 77 VAL A N 1
ATOM 578 C CA . VAL A 1 77 ? -4.969 -13.273 -9.758 1 95.19 77 VAL A CA 1
ATOM 579 C C . VAL A 1 77 ? -6.191 -13.992 -9.195 1 95.19 77 VAL A C 1
ATOM 581 O O . VAL A 1 77 ? -6.75 -14.883 -9.836 1 95.19 77 VAL A O 1
ATOM 584 N N . GLY A 1 78 ? -6.543 -13.617 -7.988 1 95.38 78 GLY A N 1
ATOM 585 C CA . GLY A 1 78 ? -7.777 -14.117 -7.402 1 95.38 78 GLY A CA 1
ATOM 586 C C . GLY A 1 78 ? -9 -13.344 -7.852 1 95.38 78 GLY A C 1
ATOM 587 O O . GLY A 1 78 ? -8.898 -12.391 -8.633 1 95.38 78 GLY A O 1
ATOM 588 N N . GLY A 1 79 ? -10.195 -13.719 -7.402 1 96.62 79 GLY A N 1
ATOM 589 C CA . GLY A 1 79 ? -11.445 -13.109 -7.836 1 96.62 79 GLY A CA 1
ATOM 590 C C . GLY A 1 79 ? -12.094 -12.266 -6.762 1 96.62 79 GLY A C 1
ATOM 591 O O . GLY A 1 79 ? -13.102 -11.594 -7.02 1 96.62 79 GLY A O 1
ATOM 592 N N . ALA A 1 80 ? -11.586 -12.266 -5.504 1 98.25 80 ALA A N 1
ATOM 593 C CA . ALA A 1 80 ? -12.086 -11.508 -4.359 1 98.25 80 ALA A CA 1
ATOM 594 C C . ALA A 1 80 ? -13.391 -12.102 -3.834 1 98.25 80 ALA A C 1
ATOM 596 O O . ALA A 1 80 ? -14.453 -11.898 -4.422 1 98.25 80 ALA A O 1
ATOM 597 N N . LEU A 1 81 ? -13.391 -12.633 -2.682 1 98.75 81 LEU A N 1
ATOM 598 C CA . LEU A 1 81 ? -14.531 -13.258 -2.025 1 98.75 81 LEU A CA 1
ATOM 599 C C . LEU A 1 81 ? -15.586 -12.211 -1.661 1 98.75 81 LEU A C 1
ATOM 601 O O . LEU A 1 81 ? -15.266 -11.039 -1.48 1 98.75 81 LEU A O 1
ATOM 605 N N . ASP A 1 82 ? -16.828 -12.641 -1.514 1 98.69 82 ASP A N 1
ATOM 606 C CA . ASP A 1 82 ? -17.938 -11.742 -1.2 1 98.69 82 ASP A CA 1
ATOM 607 C C . ASP A 1 82 ? -17.734 -11.07 0.158 1 98.69 82 ASP A C 1
ATOM 609 O O . ASP A 1 82 ? -17.844 -9.852 0.278 1 98.69 82 ASP A O 1
ATOM 613 N N . ALA A 1 83 ? -17.422 -11.852 1.174 1 98.88 83 ALA A N 1
ATOM 614 C CA . ALA A 1 83 ? -17.234 -11.281 2.504 1 98.88 83 ALA A CA 1
ATOM 615 C C . ALA A 1 83 ? -16.016 -10.344 2.529 1 98.88 83 ALA A C 1
ATOM 617 O O . ALA A 1 83 ? -16.062 -9.289 3.166 1 98.88 83 ALA A O 1
ATOM 618 N N . ALA A 1 84 ? -14.938 -10.773 1.894 1 98.88 84 ALA A N 1
ATOM 619 C CA . ALA A 1 84 ? -13.742 -9.938 1.847 1 98.88 84 ALA A CA 1
ATOM 620 C C . ALA A 1 84 ? -14.031 -8.617 1.134 1 98.88 84 ALA A C 1
ATOM 622 O O . ALA A 1 84 ? -13.562 -7.559 1.562 1 98.88 84 ALA A O 1
ATOM 623 N N . THR A 1 85 ? -14.773 -8.672 0.038 1 98.81 85 THR A N 1
ATOM 624 C CA . THR A 1 85 ? -15.172 -7.477 -0.693 1 98.81 85 THR A CA 1
ATOM 625 C C . THR A 1 85 ? -16 -6.555 0.193 1 98.81 85 THR A C 1
ATOM 627 O O . THR A 1 85 ? -15.742 -5.352 0.268 1 98.81 85 THR A O 1
ATOM 630 N N . ALA A 1 86 ? -16.984 -7.105 0.829 1 98.94 86 ALA A N 1
ATOM 631 C CA . ALA A 1 86 ? -17.844 -6.332 1.709 1 98.94 86 ALA A CA 1
ATOM 632 C C . ALA A 1 86 ? -17.062 -5.688 2.842 1 98.94 86 ALA A C 1
ATOM 634 O O . ALA A 1 86 ? -17.25 -4.512 3.158 1 98.94 86 ALA A O 1
ATOM 635 N N . ALA A 1 87 ? -16.188 -6.449 3.447 1 98.94 87 ALA A N 1
ATOM 636 C CA . ALA A 1 87 ? -15.359 -5.938 4.535 1 98.94 87 ALA A CA 1
ATOM 637 C C . ALA A 1 87 ? -14.461 -4.801 4.051 1 98.94 87 ALA A C 1
ATOM 639 O O . ALA A 1 87 ? -14.227 -3.834 4.781 1 98.94 87 ALA A O 1
ATOM 640 N N . ASP A 1 88 ? -13.938 -4.965 2.871 1 98.88 88 ASP A N 1
ATOM 641 C CA . ASP A 1 88 ? -13.07 -3.93 2.316 1 98.88 88 ASP A CA 1
ATOM 642 C C . ASP A 1 88 ? -13.859 -2.654 2.029 1 98.88 88 ASP A C 1
ATOM 644 O O . ASP A 1 88 ? -13.328 -1.549 2.16 1 98.88 88 ASP A O 1
ATOM 648 N N . MET A 1 89 ? -15.102 -2.768 1.583 1 98.88 89 MET A N 1
ATOM 649 C CA . MET A 1 89 ? -15.953 -1.598 1.411 1 98.88 89 MET A CA 1
ATOM 650 C C . MET A 1 89 ? -16.25 -0.936 2.754 1 98.88 89 MET A C 1
ATOM 652 O O . MET A 1 89 ? -16.25 0.292 2.857 1 98.88 89 MET A O 1
ATOM 656 N N . LEU A 1 90 ? -16.484 -1.736 3.818 1 98.88 90 LEU A N 1
ATOM 657 C CA . LEU A 1 90 ? -16.625 -1.182 5.16 1 98.88 90 LEU A CA 1
ATOM 658 C C . LEU A 1 90 ? -15.367 -0.439 5.586 1 98.88 90 LEU A C 1
ATOM 660 O O . LEU A 1 90 ? -15.453 0.628 6.199 1 98.88 90 LEU A O 1
ATOM 664 N N . THR A 1 91 ? -14.219 -1.045 5.273 1 98.81 91 THR A N 1
ATOM 665 C CA . THR A 1 91 ? -12.938 -0.428 5.586 1 98.81 91 THR A CA 1
ATOM 666 C C . THR A 1 91 ? -12.867 0.988 5.023 1 98.81 91 THR A C 1
ATOM 668 O O . THR A 1 91 ? -12.43 1.914 5.711 1 98.81 91 THR A O 1
ATOM 671 N N . THR A 1 92 ? -13.281 1.156 3.754 1 98.56 92 THR A N 1
ATOM 672 C CA . THR A 1 92 ? -13.305 2.463 3.105 1 98.56 92 THR A CA 1
ATOM 673 C C . THR A 1 92 ? -14.234 3.418 3.85 1 98.56 92 THR A C 1
ATOM 675 O O . THR A 1 92 ? -13.891 4.578 4.082 1 98.56 92 THR A O 1
ATOM 678 N N . GLY A 1 93 ? -15.383 2.939 4.211 1 98.62 93 GLY A N 1
ATOM 679 C CA . GLY A 1 93 ? -16.375 3.756 4.891 1 98.62 93 GLY A CA 1
ATOM 680 C C . GLY A 1 93 ? -15.922 4.227 6.262 1 98.62 93 GLY A C 1
ATOM 681 O O . GLY A 1 93 ? -16.125 5.391 6.621 1 98.62 93 GLY A O 1
ATOM 682 N N . TRP A 1 94 ? -15.297 3.285 7.031 1 98.62 94 TRP A N 1
ATOM 683 C CA . TRP A 1 94 ? -14.844 3.582 8.383 1 98.62 94 TRP A CA 1
ATOM 684 C C . TRP A 1 94 ? -13.594 4.453 8.359 1 98.62 94 TRP A C 1
ATOM 686 O O . TRP A 1 94 ? -13.352 5.234 9.281 1 98.62 94 TRP A O 1
ATOM 696 N N . ASP A 1 95 ? -12.758 4.301 7.348 1 98.19 95 ASP A N 1
ATOM 697 C CA . ASP A 1 95 ? -11.539 5.047 7.043 1 98.19 95 ASP A CA 1
ATOM 698 C C . ASP A 1 95 ? -10.641 5.16 8.273 1 98.19 95 ASP A C 1
ATOM 700 O O . ASP A 1 95 ? -10.227 6.262 8.641 1 98.19 95 ASP A O 1
ATOM 704 N N . GLN A 1 96 ? -10.289 4.008 8.914 1 96.81 96 GLN A N 1
ATOM 705 C CA . GLN A 1 96 ? -9.406 3.93 10.07 1 96.81 96 GLN A CA 1
ATOM 706 C C . GLN A 1 96 ? -7.945 3.814 9.641 1 96.81 96 GLN A C 1
ATOM 708 O O . GLN A 1 96 ? -7.582 2.918 8.875 1 96.81 96 GLN A O 1
ATOM 713 N N . PRO A 1 97 ? -7.078 4.668 10.094 1 93.56 97 PRO A N 1
ATOM 714 C CA . PRO A 1 97 ? -5.652 4.43 9.859 1 93.56 97 PRO A CA 1
ATOM 715 C C . PRO A 1 97 ? -5.098 3.289 10.711 1 93.56 97 PRO A C 1
ATOM 717 O O . PRO A 1 97 ? -5.277 3.281 11.93 1 93.56 97 PRO A O 1
ATOM 720 N N . ALA A 1 98 ? -4.391 2.359 10.125 1 92.56 98 ALA A N 1
ATOM 721 C CA . ALA A 1 98 ? -3.973 1.144 10.82 1 92.56 98 ALA A CA 1
ATOM 722 C C . ALA A 1 98 ? -2.5 1.218 11.211 1 92.56 98 ALA A C 1
ATOM 724 O O . ALA A 1 98 ? -1.732 0.29 10.945 1 92.56 98 ALA A O 1
ATOM 725 N N . PHE A 1 99 ? -2.127 2.221 11.891 1 90.88 99 PHE A N 1
ATOM 726 C CA . PHE A 1 99 ? -0.74 2.354 12.32 1 90.88 99 PHE A CA 1
ATOM 727 C C . PHE A 1 99 ? -0.535 1.71 13.688 1 90.88 99 PHE A C 1
ATOM 729 O O . PHE A 1 99 ? 0.362 0.882 13.859 1 90.88 99 PHE A O 1
ATOM 736 N N . ASN A 1 100 ? -1.319 2.127 14.664 1 90.31 100 ASN A N 1
ATOM 737 C CA . ASN A 1 100 ? -1.286 1.53 15.992 1 90.31 100 ASN A CA 1
ATOM 738 C C . ASN A 1 100 ? -2.607 1.728 16.734 1 90.31 100 ASN A C 1
ATOM 740 O O . ASN A 1 100 ? -3.58 2.211 16.156 1 90.31 100 ASN A O 1
ATOM 744 N N . LYS A 1 101 ? -2.633 1.376 18.031 1 90.75 101 LYS A N 1
ATOM 745 C CA . LYS A 1 101 ? -3.865 1.395 18.812 1 90.75 101 LYS A CA 1
ATOM 746 C C . LYS A 1 101 ? -4.328 2.824 19.078 1 90.75 101 LYS A C 1
ATOM 748 O O . LYS A 1 101 ? -5.52 3.072 19.266 1 90.75 101 LYS A O 1
ATOM 753 N N . ILE A 1 102 ? -3.422 3.76 19.016 1 90 102 ILE A N 1
ATOM 754 C CA . ILE A 1 102 ? -3.785 5.148 19.281 1 90 102 ILE A CA 1
ATOM 755 C C . ILE A 1 102 ? -4.551 5.711 18.078 1 90 102 ILE A C 1
ATOM 757 O O . ILE A 1 102 ? -5.461 6.531 18.25 1 90 102 ILE A O 1
ATOM 761 N N . THR A 1 103 ? -4.195 5.258 16.906 1 93.25 103 THR A N 1
ATOM 762 C CA . THR A 1 103 ? -4.883 5.738 15.719 1 93.25 103 THR A CA 1
ATOM 763 C C . THR A 1 103 ? -6.16 4.941 15.469 1 93.25 103 THR A C 1
ATOM 765 O O . THR A 1 103 ? -7.164 5.496 15.016 1 93.25 103 THR A O 1
ATOM 768 N N . SER A 1 104 ? -6.113 3.645 15.727 1 95.75 104 SER A N 1
ATOM 769 C CA . SER A 1 104 ? -7.297 2.805 15.578 1 95.75 104 SER A CA 1
ATOM 770 C C . SER A 1 104 ? -7.152 1.503 16.359 1 95.75 104 SER A C 1
ATOM 772 O O . SER A 1 104 ? -6.574 0.535 15.859 1 95.75 104 SER A O 1
ATOM 774 N N . PRO A 1 105 ? -7.727 1.441 17.5 1 95.12 105 PRO A N 1
ATOM 775 C CA . PRO A 1 105 ? -7.68 0.189 18.266 1 95.12 105 PRO A CA 1
ATOM 776 C C . PRO A 1 105 ? -8.336 -0.974 17.531 1 95.12 105 PRO A C 1
ATOM 778 O O . PRO A 1 105 ? -7.801 -2.086 17.516 1 95.12 105 PRO A O 1
ATOM 781 N N . ALA A 1 106 ? -9.484 -0.707 16.891 1 95.69 106 ALA A N 1
ATOM 782 C CA . ALA A 1 106 ? -10.219 -1.75 16.188 1 95.69 106 ALA A CA 1
ATOM 783 C C . ALA A 1 106 ? -9.367 -2.355 15.07 1 95.69 106 ALA A C 1
ATOM 785 O O . ALA A 1 106 ? -9.289 -3.58 14.938 1 95.69 106 ALA A O 1
ATOM 786 N N . ALA A 1 107 ? -8.766 -1.487 14.25 1 97.12 107 ALA A N 1
ATOM 787 C CA . ALA A 1 107 ? -7.93 -1.969 13.148 1 97.12 107 ALA A CA 1
ATOM 788 C C . ALA A 1 107 ? -6.766 -2.805 13.68 1 97.12 107 ALA A C 1
ATOM 790 O O . ALA A 1 107 ? -6.434 -3.846 13.102 1 97.12 107 ALA A O 1
ATOM 791 N N . ALA A 1 108 ? -6.145 -2.363 14.758 1 96.44 108 ALA A N 1
ATOM 792 C CA . ALA A 1 108 ? -5.008 -3.072 15.344 1 96.44 108 ALA A CA 1
ATOM 793 C C . ALA A 1 108 ? -5.422 -4.453 15.844 1 96.44 108 ALA A C 1
ATOM 795 O O . ALA A 1 108 ? -4.73 -5.441 15.602 1 96.44 108 ALA A O 1
ATOM 796 N N . ILE A 1 109 ? -6.551 -4.547 16.531 1 97.19 109 ILE A N 1
ATOM 797 C CA . ILE A 1 109 ? -7.008 -5.793 17.125 1 97.19 109 ILE A CA 1
ATOM 798 C C . ILE A 1 109 ? -7.398 -6.785 16.031 1 97.19 109 ILE A C 1
ATOM 800 O O . ILE A 1 109 ? -7.008 -7.953 16.078 1 97.19 109 ILE A O 1
ATOM 804 N N . VAL A 1 110 ? -8.133 -6.336 15.055 1 98.25 110 VAL A N 1
ATOM 805 C CA . VAL A 1 110 ? -8.586 -7.234 14 1 98.25 110 VAL A CA 1
ATOM 806 C C . VAL A 1 110 ? -7.387 -7.75 13.211 1 98.25 110 VAL A C 1
ATOM 808 O O . VAL A 1 110 ? -7.348 -8.922 12.82 1 98.25 110 VAL A O 1
ATOM 811 N N . GLU A 1 111 ? -6.449 -6.863 12.922 1 98.19 111 GLU A N 1
ATOM 812 C CA . GLU A 1 111 ? -5.242 -7.297 12.227 1 98.19 111 GLU A CA 1
ATOM 813 C C . GLU A 1 111 ? -4.496 -8.359 13.031 1 98.19 111 GLU A C 1
ATOM 815 O O . GLU A 1 111 ? -3.986 -9.328 12.469 1 98.19 111 GLU A O 1
ATOM 820 N N . GLU A 1 112 ? -4.418 -8.172 14.305 1 97.31 112 GLU A N 1
ATOM 821 C CA . GLU A 1 112 ? -3.768 -9.156 15.164 1 97.31 112 GLU A CA 1
ATOM 822 C C . GLU A 1 112 ? -4.449 -10.523 15.062 1 97.31 112 GLU A C 1
ATOM 824 O O . GLU A 1 112 ? -3.783 -11.547 14.906 1 97.31 112 GLU A O 1
ATOM 829 N N . VAL A 1 113 ? -5.754 -10.539 15.102 1 98.12 113 VAL A N 1
ATOM 830 C CA . VAL A 1 113 ? -6.516 -11.781 15.016 1 98.12 113 VAL A CA 1
ATOM 831 C C . VAL A 1 113 ? -6.32 -12.414 13.641 1 98.12 113 VAL A C 1
ATOM 833 O O . VAL A 1 113 ? -6.074 -13.617 13.531 1 98.12 113 VAL A O 1
ATOM 836 N N . ALA A 1 114 ? -6.402 -11.633 12.617 1 98.69 114 ALA A N 1
ATOM 837 C CA . ALA A 1 114 ? -6.215 -12.141 11.258 1 98.69 114 ALA A CA 1
ATOM 838 C C . ALA A 1 114 ? -4.816 -12.727 11.078 1 98.69 114 ALA A C 1
ATOM 840 O O . ALA A 1 114 ? -4.648 -13.758 10.43 1 98.69 114 ALA A O 1
ATOM 841 N N . GLY A 1 115 ? -3.795 -12 11.617 1 98.56 115 GLY A N 1
ATOM 842 C CA . GLY A 1 115 ? -2.432 -12.5 11.555 1 98.56 115 GLY A CA 1
ATOM 843 C C . GLY A 1 115 ? -2.254 -13.844 12.242 1 98.56 115 GLY A C 1
ATOM 844 O O . GLY A 1 115 ? -1.562 -14.727 11.727 1 98.56 115 GLY A O 1
ATOM 845 N N . GLU A 1 116 ? -2.885 -14.008 13.359 1 98.38 116 GLU A N 1
ATOM 846 C CA . GLU A 1 116 ? -2.854 -15.273 14.07 1 98.38 116 GLU A CA 1
ATOM 847 C C . GLU A 1 116 ? -3.506 -16.391 13.25 1 98.38 116 GLU A C 1
ATOM 849 O O . GLU A 1 116 ? -2.982 -17.5 13.18 1 98.38 116 GLU A O 1
ATOM 854 N N . TRP A 1 117 ? -4.641 -16.078 12.656 1 98.88 117 TRP A N 1
ATOM 855 C CA . TRP A 1 117 ? -5.344 -17.047 11.836 1 98.88 117 TRP A CA 1
ATOM 856 C C . TRP A 1 117 ? -4.492 -17.469 10.633 1 98.88 117 TRP A C 1
ATOM 858 O O . TRP A 1 117 ? -4.465 -18.641 10.258 1 98.88 117 TRP A O 1
ATOM 868 N N . LEU A 1 118 ? -3.82 -16.5 10.039 1 98.94 118 LEU A N 1
ATOM 869 C CA . LEU A 1 118 ? -2.967 -16.766 8.891 1 98.94 118 LEU A CA 1
ATOM 870 C C . LEU A 1 118 ? -1.833 -17.719 9.273 1 98.94 118 LEU A C 1
ATOM 872 O O . LEU A 1 118 ? -1.543 -18.672 8.547 1 98.94 118 LEU A O 1
ATOM 876 N N . LYS A 1 119 ? -1.146 -17.438 10.383 1 98.81 119 LYS A N 1
ATOM 877 C CA . LYS A 1 119 ? -0.079 -18.328 10.828 1 98.81 119 LYS A CA 1
ATOM 878 C C . LYS A 1 119 ? -0.6 -19.75 11.031 1 98.81 119 LYS A C 1
ATOM 880 O O . LYS A 1 119 ? 0.07 -20.719 10.664 1 98.81 119 LYS A O 1
ATOM 885 N N . ASP A 1 120 ? -1.757 -19.828 11.547 1 98.69 120 ASP A N 1
ATOM 886 C CA . ASP A 1 120 ? -2.363 -21.125 11.82 1 98.69 120 ASP A CA 1
ATOM 887 C C . ASP A 1 120 ? -2.611 -21.906 10.531 1 98.69 120 ASP A C 1
ATOM 889 O O . ASP A 1 120 ? -2.125 -23.031 10.367 1 98.69 120 ASP A O 1
ATOM 893 N N . VAL A 1 121 ? -3.277 -21.312 9.562 1 98.69 121 VAL A N 1
ATOM 894 C CA . VAL A 1 121 ? -3.691 -22.031 8.359 1 98.69 121 VAL A CA 1
ATOM 895 C C . VAL A 1 121 ? -2.477 -22.312 7.48 1 98.69 121 VAL A C 1
ATOM 897 O O . VAL A 1 121 ? -2.473 -23.266 6.695 1 98.69 121 VAL A O 1
ATOM 900 N N . LEU A 1 122 ? -1.427 -21.547 7.594 1 98.75 122 LEU A N 1
ATOM 901 C CA . LEU A 1 122 ? -0.234 -21.719 6.773 1 98.75 122 LEU A CA 1
ATOM 902 C C . LEU A 1 122 ? 0.783 -22.609 7.469 1 98.75 122 LEU A C 1
ATOM 904 O O . LEU A 1 122 ? 1.802 -22.969 6.879 1 98.75 122 LEU A O 1
ATOM 908 N N . GLY A 1 123 ? 0.54 -22.922 8.711 1 98.5 123 GLY A N 1
ATOM 909 C CA . GLY A 1 123 ? 1.441 -23.781 9.469 1 98.5 123 GLY A CA 1
ATOM 910 C C . GLY A 1 123 ? 2.744 -23.094 9.836 1 98.5 123 GLY A C 1
ATOM 911 O O . GLY A 1 123 ? 3.797 -23.734 9.883 1 98.5 123 GLY A O 1
ATOM 912 N N . LEU A 1 124 ? 2.736 -21.812 10.008 1 98.81 124 LEU A N 1
ATOM 913 C CA . LEU A 1 124 ? 3.918 -21.047 10.406 1 98.81 124 LEU A CA 1
ATOM 914 C C . LEU A 1 124 ? 4.023 -20.969 11.93 1 98.81 124 LEU A C 1
ATOM 916 O O . LEU A 1 124 ? 3.027 -21.141 12.633 1 98.81 124 LEU A O 1
ATOM 920 N N . PRO A 1 125 ? 5.215 -20.703 12.453 1 98.62 125 PRO A N 1
ATOM 921 C CA . PRO A 1 125 ? 5.375 -20.641 13.906 1 98.62 125 PRO A CA 1
ATOM 922 C C . PRO A 1 125 ? 4.484 -19.578 14.547 1 98.62 125 PRO A C 1
ATOM 924 O O . PRO A 1 125 ? 4.391 -18.453 14.047 1 98.62 125 PRO A O 1
ATOM 927 N N . SER A 1 126 ? 3.863 -19.922 15.672 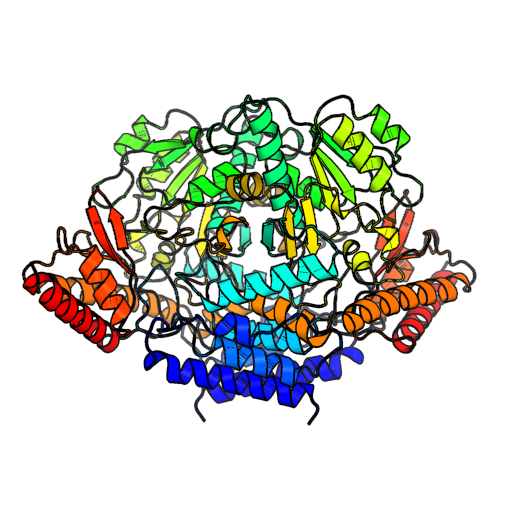1 98 126 SER A N 1
ATOM 928 C CA . SER A 1 126 ? 2.975 -19 16.375 1 98 126 SER A CA 1
ATOM 929 C C . SER A 1 126 ? 3.738 -17.797 16.906 1 98 126 SER A C 1
ATOM 931 O O . SER A 1 126 ? 3.15 -16.734 17.141 1 98 126 SER A O 1
ATOM 933 N N . THR A 1 127 ? 5.066 -17.891 17.047 1 97.81 127 THR A N 1
ATOM 934 C CA . THR A 1 127 ? 5.891 -16.828 17.609 1 97.81 127 THR A CA 1
ATOM 935 C C . THR A 1 127 ? 6.355 -15.875 16.516 1 97.81 127 THR A C 1
ATOM 937 O O . THR A 1 127 ? 6.902 -14.805 16.812 1 97.81 127 THR A O 1
ATOM 940 N N . ALA A 1 128 ? 6.188 -16.266 15.258 1 98.69 128 ALA A N 1
ATOM 941 C CA . ALA A 1 128 ? 6.613 -15.398 14.164 1 98.69 128 ALA A CA 1
ATOM 942 C C . ALA A 1 128 ? 5.863 -14.07 14.203 1 98.69 128 ALA A C 1
ATOM 944 O O . ALA A 1 128 ? 4.668 -14.031 14.5 1 98.69 128 ALA A O 1
ATOM 945 N N . SER A 1 129 ? 6.574 -12.961 14 1 98.56 129 SER A N 1
ATOM 946 C CA . SER A 1 129 ? 5.926 -11.672 13.781 1 98.56 129 SER A CA 1
ATOM 947 C C . SER A 1 129 ? 5.359 -11.578 12.367 1 98.56 129 SER A C 1
ATOM 949 O O . SER A 1 129 ? 5.652 -12.422 11.516 1 98.56 129 SER A O 1
ATOM 951 N N . PHE A 1 130 ? 4.531 -10.609 12.156 1 98.69 130 PHE A N 1
ATOM 952 C CA . PHE A 1 130 ? 3.969 -10.438 10.82 1 98.69 130 PHE A CA 1
ATOM 953 C C . PHE A 1 130 ? 3.674 -8.969 10.539 1 98.69 130 PHE A C 1
ATOM 955 O O . PHE A 1 130 ? 3.59 -8.164 11.469 1 98.69 130 PHE A O 1
ATOM 962 N N . GLY A 1 131 ? 3.627 -8.578 9.305 1 98.31 131 GLY A N 1
ATOM 963 C CA . GLY A 1 131 ? 3.209 -7.289 8.789 1 98.31 131 GLY A CA 1
ATOM 964 C C . GLY A 1 131 ? 2.328 -7.398 7.555 1 98.31 131 GLY A C 1
ATOM 965 O O . GLY A 1 131 ? 2.59 -8.219 6.668 1 98.31 131 GLY A O 1
ATOM 966 N N . PHE A 1 132 ? 1.203 -6.688 7.566 1 98.31 132 PHE A N 1
ATOM 967 C CA . PHE A 1 132 ? 0.324 -6.621 6.406 1 98.31 132 PHE A CA 1
ATOM 968 C C . PHE A 1 132 ? 0.787 -5.539 5.438 1 98.31 132 PHE A C 1
ATOM 970 O O . PHE A 1 132 ? 0.819 -4.355 5.789 1 98.31 132 PHE A O 1
ATOM 977 N N . VAL A 1 133 ? 1.178 -5.941 4.238 1 97.94 133 VAL A N 1
ATOM 978 C CA . VAL A 1 133 ? 1.725 -5.055 3.215 1 97.94 133 VAL A CA 1
ATOM 979 C C . VAL A 1 133 ? 0.844 -5.098 1.969 1 97.94 133 VAL A C 1
ATOM 981 O O . VAL A 1 133 ? -0.24 -5.688 1.987 1 97.94 133 VAL A O 1
ATOM 984 N N . THR A 1 134 ? 1.281 -4.441 0.911 1 97.19 134 THR A N 1
ATOM 985 C CA . THR A 1 134 ? 0.434 -4.266 -0.263 1 97.19 134 THR A CA 1
ATOM 986 C C . THR A 1 134 ? 0.451 -5.52 -1.136 1 97.19 134 THR A C 1
ATOM 988 O O . THR A 1 134 ? -0.477 -5.754 -1.911 1 97.19 134 THR A O 1
ATOM 991 N N . GLY A 1 135 ? 1.549 -6.316 -1.052 1 97.19 135 GLY A N 1
ATOM 992 C CA . GLY A 1 135 ? 1.65 -7.5 -1.89 1 97.19 135 GLY A CA 1
ATOM 993 C C . GLY A 1 135 ? 2.955 -8.25 -1.702 1 97.19 135 GLY A C 1
ATOM 994 O O . GLY A 1 135 ? 3.697 -7.992 -0.752 1 97.19 135 GLY A O 1
ATOM 995 N N . GLY A 1 136 ? 3.18 -9.203 -2.619 1 96.75 136 GLY A N 1
ATOM 996 C CA . GLY A 1 136 ? 4.336 -10.078 -2.527 1 96.75 136 GLY A CA 1
ATOM 997 C C . GLY A 1 136 ? 5.656 -9.328 -2.561 1 96.75 136 GLY A C 1
ATOM 998 O O . GLY A 1 136 ? 6.582 -9.664 -1.819 1 96.75 136 GLY A O 1
ATOM 999 N N . GLN A 1 137 ? 5.785 -8.359 -3.426 1 96.81 137 GLN A N 1
ATOM 1000 C CA . GLN A 1 137 ? 7.023 -7.59 -3.488 1 96.81 137 GLN A CA 1
ATOM 1001 C C . GLN A 1 137 ? 7.281 -6.859 -2.174 1 96.81 137 GLN A C 1
ATOM 1003 O O . GLN A 1 137 ? 8.422 -6.809 -1.7 1 96.81 137 GLN A O 1
ATOM 1008 N N . GLY A 1 138 ? 6.211 -6.223 -1.628 1 97.75 138 GLY A N 1
ATOM 1009 C CA . GLY A 1 138 ? 6.348 -5.598 -0.323 1 97.75 138 GLY A CA 1
ATOM 1010 C C . GLY A 1 138 ? 6.762 -6.57 0.765 1 97.75 138 GLY A C 1
ATOM 1011 O O . GLY A 1 138 ? 7.613 -6.254 1.599 1 97.75 138 GLY A O 1
ATOM 1012 N N . ALA A 1 139 ? 6.184 -7.707 0.751 1 98.75 139 ALA A N 1
ATOM 1013 C CA . ALA A 1 139 ? 6.508 -8.727 1.743 1 98.75 139 ALA A CA 1
ATOM 1014 C C . ALA A 1 139 ? 7.953 -9.195 1.596 1 98.75 139 ALA A C 1
ATOM 1016 O O . ALA A 1 139 ? 8.664 -9.352 2.59 1 98.75 139 ALA A O 1
ATOM 1017 N N . ASN A 1 140 ? 8.375 -9.445 0.325 1 98.69 140 ASN A N 1
ATOM 1018 C CA . ASN A 1 140 ? 9.773 -9.789 0.078 1 98.69 140 ASN A CA 1
ATOM 1019 C C . ASN A 1 140 ? 10.711 -8.703 0.596 1 98.69 140 ASN A C 1
ATOM 1021 O O . ASN A 1 140 ? 11.742 -9.008 1.205 1 98.69 140 ASN A O 1
ATOM 1025 N N . THR A 1 141 ? 10.344 -7.484 0.382 1 98.75 141 THR A N 1
ATOM 1026 C CA . THR A 1 141 ? 11.18 -6.363 0.802 1 98.75 141 THR A CA 1
ATOM 1027 C C . THR A 1 141 ? 11.312 -6.328 2.32 1 98.75 141 THR A C 1
ATOM 1029 O O . THR A 1 141 ? 12.422 -6.18 2.848 1 98.75 141 THR A O 1
ATOM 1032 N N . VAL A 1 142 ? 10.242 -6.492 3.027 1 98.81 142 VAL A N 1
ATOM 1033 C CA . VAL A 1 142 ? 10.242 -6.477 4.484 1 98.81 142 VAL A CA 1
ATOM 1034 C C . VAL A 1 142 ? 11.102 -7.625 5.016 1 98.81 142 VAL A C 1
ATOM 1036 O O . VAL A 1 142 ? 11.93 -7.43 5.906 1 98.81 142 VAL A O 1
ATOM 1039 N N . CYS A 1 143 ? 10.891 -8.789 4.465 1 98.94 143 CYS A N 1
ATOM 1040 C CA . CYS A 1 143 ? 11.602 -9.977 4.922 1 98.94 143 CYS A CA 1
ATOM 1041 C C . CYS A 1 143 ? 13.094 -9.859 4.656 1 98.94 143 CYS A C 1
ATOM 1043 O O . CYS A 1 143 ? 13.914 -10.18 5.52 1 98.94 143 CYS A O 1
ATOM 1045 N N . LEU A 1 144 ? 13.445 -9.352 3.496 1 98.94 144 LEU A N 1
ATOM 1046 C CA . LEU A 1 144 ? 14.859 -9.227 3.141 1 98.94 144 LEU A CA 1
ATOM 1047 C C . LEU A 1 144 ? 15.516 -8.094 3.926 1 98.94 144 LEU A C 1
ATOM 1049 O O . LEU A 1 144 ? 16.703 -8.164 4.25 1 98.94 144 LEU A O 1
ATOM 1053 N N . ALA A 1 145 ? 14.766 -7.062 4.246 1 98.88 145 ALA A N 1
ATOM 1054 C CA . ALA A 1 145 ? 15.273 -6.023 5.137 1 98.88 145 ALA A CA 1
ATOM 1055 C C . ALA A 1 145 ? 15.586 -6.59 6.52 1 98.88 145 ALA A C 1
ATOM 1057 O O . ALA A 1 145 ? 16.609 -6.254 7.121 1 98.88 145 ALA A O 1
ATOM 1058 N N . ALA A 1 146 ? 14.664 -7.41 7.031 1 98.88 146 ALA A N 1
ATOM 1059 C CA . ALA A 1 146 ? 14.906 -8.062 8.312 1 98.88 146 ALA A CA 1
ATOM 1060 C C . ALA A 1 146 ? 16.156 -8.938 8.258 1 98.88 146 ALA A C 1
ATOM 1062 O O . ALA A 1 146 ? 16.953 -8.953 9.203 1 98.88 146 ALA A O 1
ATOM 1063 N N . ALA A 1 147 ? 16.312 -9.688 7.16 1 98.94 147 ALA A N 1
ATOM 1064 C CA . ALA A 1 147 ? 17.5 -10.516 6.957 1 98.94 147 ALA A CA 1
ATOM 1065 C C . ALA A 1 147 ? 18.766 -9.68 6.965 1 98.94 147 ALA A C 1
ATOM 1067 O O . ALA A 1 147 ? 19.75 -10.023 7.629 1 98.94 147 ALA A O 1
ATOM 1068 N N . ARG A 1 148 ? 18.734 -8.586 6.199 1 98.81 148 ARG A N 1
ATOM 1069 C CA . ARG A 1 148 ? 19.844 -7.656 6.133 1 98.81 148 ARG A CA 1
ATOM 1070 C C . ARG A 1 148 ? 20.234 -7.168 7.527 1 98.81 148 ARG A C 1
ATOM 1072 O O . ARG A 1 148 ? 21.422 -7.195 7.891 1 98.81 148 ARG A O 1
ATOM 1079 N N . HIS A 1 149 ? 19.266 -6.723 8.289 1 98.5 149 HIS A N 1
ATOM 1080 C CA . HIS A 1 149 ? 19.531 -6.266 9.648 1 98.5 149 HIS A CA 1
ATOM 1081 C C . HIS A 1 149 ? 20.141 -7.375 10.492 1 98.5 149 HIS A C 1
ATOM 1083 O O . HIS A 1 149 ? 21.156 -7.156 11.164 1 98.5 149 HIS A O 1
ATOM 1089 N N . HIS A 1 150 ? 19.531 -8.531 10.438 1 98.44 150 HIS A N 1
ATOM 1090 C CA . HIS A 1 150 ? 19.906 -9.641 11.305 1 98.44 150 HIS A CA 1
ATOM 1091 C C . HIS A 1 150 ? 21.359 -10.062 11.086 1 98.44 150 HIS A C 1
ATOM 1093 O O . HIS A 1 150 ? 22.125 -10.164 12.039 1 98.44 150 HIS A O 1
ATOM 1099 N N . LEU A 1 151 ? 21.734 -10.32 9.875 1 98.38 151 LEU A N 1
ATOM 1100 C CA . LEU A 1 151 ? 23.062 -10.836 9.562 1 98.38 151 LEU A CA 1
ATOM 1101 C C . LEU A 1 151 ? 24.125 -9.773 9.82 1 98.38 151 LEU A C 1
ATOM 1103 O O . LEU A 1 151 ? 25.219 -10.086 10.305 1 98.38 151 LEU A O 1
ATOM 1107 N N . LEU A 1 152 ? 23.844 -8.508 9.5 1 98.25 152 LEU A N 1
ATOM 1108 C CA . LEU A 1 152 ? 24.812 -7.449 9.742 1 98.25 152 LEU A CA 1
ATOM 1109 C C . LEU A 1 152 ? 24.984 -7.184 11.234 1 98.25 152 LEU A C 1
ATOM 1111 O O . LEU A 1 152 ? 26.094 -6.898 11.703 1 98.25 152 LEU A O 1
ATOM 1115 N N . ALA A 1 153 ? 23.844 -7.238 11.969 1 97.88 153 ALA A N 1
ATOM 1116 C CA . ALA A 1 153 ? 23.938 -7.105 13.422 1 97.88 153 ALA A CA 1
ATOM 1117 C C . ALA A 1 153 ? 24.812 -8.195 14.016 1 97.88 153 ALA A C 1
ATOM 1119 O O . ALA A 1 153 ? 25.609 -7.938 14.93 1 97.88 153 ALA A O 1
ATOM 1120 N N . GLN A 1 154 ? 24.672 -9.406 13.523 1 96.62 154 GLN A N 1
ATOM 1121 C CA . GLN A 1 154 ? 25.5 -10.516 13.984 1 96.62 154 GLN A CA 1
ATOM 1122 C C . GLN A 1 154 ? 26.969 -10.266 13.695 1 96.62 154 GLN A C 1
ATOM 1124 O O . GLN A 1 154 ? 27.844 -10.695 14.445 1 96.62 154 GLN A O 1
ATOM 1129 N N . ALA A 1 155 ? 27.219 -9.531 12.664 1 96.88 155 ALA A N 1
ATOM 1130 C CA . ALA A 1 155 ? 28.594 -9.195 12.289 1 96.88 155 ALA A CA 1
ATOM 1131 C C . ALA A 1 155 ? 29.062 -7.922 12.984 1 96.88 155 ALA A C 1
ATOM 1133 O O . ALA A 1 155 ? 30.141 -7.398 12.672 1 96.88 155 ALA A O 1
ATOM 1134 N N . GLY A 1 156 ? 28.203 -7.316 13.852 1 97.38 156 GLY A N 1
ATOM 1135 C CA . GLY A 1 156 ? 28.578 -6.145 14.633 1 97.38 156 GLY A CA 1
ATOM 1136 C C . GLY A 1 156 ? 28.359 -4.844 13.883 1 97.38 156 GLY A C 1
ATOM 1137 O O . GLY A 1 156 ? 29.016 -3.838 14.172 1 97.38 156 GLY A O 1
ATOM 1138 N N . TRP A 1 157 ? 27.531 -4.867 12.883 1 98.06 157 TRP A N 1
ATOM 1139 C CA . TRP A 1 157 ? 27.281 -3.691 12.062 1 98.06 157 TRP A CA 1
ATOM 1140 C C . TRP A 1 157 ? 25.828 -3.229 12.203 1 98.06 157 TRP A C 1
ATOM 1142 O O . TRP A 1 157 ? 24.906 -4.016 12.008 1 98.06 157 TRP A O 1
ATOM 1152 N N . ASP A 1 158 ? 25.609 -1.96 12.547 1 98.06 158 ASP A N 1
ATOM 1153 C CA . ASP A 1 158 ? 24.297 -1.349 12.641 1 98.06 158 ASP A CA 1
ATOM 1154 C C . ASP A 1 158 ? 23.891 -0.682 11.328 1 98.06 158 ASP A C 1
ATOM 1156 O O . ASP A 1 158 ? 24.156 0.508 11.125 1 98.06 158 ASP A O 1
ATOM 1160 N N . VAL A 1 159 ? 23.172 -1.417 10.492 1 98.19 159 VAL A N 1
ATOM 1161 C CA . VAL A 1 159 ? 22.891 -0.948 9.133 1 98.19 159 VAL A CA 1
ATOM 1162 C C . VAL A 1 159 ? 21.891 0.212 9.188 1 98.19 159 VAL A C 1
ATOM 1164 O O . VAL A 1 159 ? 21.922 1.096 8.328 1 98.19 159 VAL A O 1
ATOM 1167 N N . GLU A 1 160 ? 20.953 0.283 10.172 1 97.44 160 GLU A N 1
ATOM 1168 C CA . GLU A 1 160 ? 19.984 1.375 10.281 1 97.44 160 GLU A CA 1
ATOM 1169 C C . GLU A 1 160 ? 20.688 2.697 10.586 1 97.44 160 GLU A C 1
ATOM 1171 O O . GLU A 1 160 ? 20.234 3.76 10.156 1 97.44 160 GLU A O 1
ATOM 1176 N N . ARG A 1 161 ? 21.828 2.691 11.227 1 97.12 161 ARG A N 1
ATOM 1177 C CA . ARG A 1 161 ? 22.594 3.902 11.547 1 97.12 161 ARG A CA 1
ATOM 1178 C C . ARG A 1 161 ? 23.688 4.152 10.516 1 97.12 161 ARG A C 1
ATOM 1180 O O . ARG A 1 161 ? 23.75 5.223 9.914 1 97.12 161 ARG A O 1
ATOM 1187 N N . ARG A 1 162 ? 24.453 3.086 10.195 1 97.88 162 ARG A N 1
ATOM 1188 C CA . ARG A 1 162 ? 25.703 3.271 9.445 1 97.88 162 ARG A CA 1
ATOM 1189 C C . ARG A 1 162 ? 25.484 3.041 7.957 1 97.88 162 ARG A C 1
ATOM 1191 O O . ARG A 1 162 ? 26.359 3.35 7.145 1 97.88 162 ARG A O 1
ATOM 1198 N N . GLY A 1 163 ? 24.359 2.486 7.578 1 98.06 163 GLY A N 1
ATOM 1199 C CA . GLY A 1 163 ? 24.141 2.162 6.176 1 98.06 163 GLY A CA 1
ATOM 1200 C C . GLY A 1 163 ? 24.984 1.005 5.688 1 98.06 163 GLY A C 1
ATOM 1201 O O . GLY A 1 163 ? 25.562 0.275 6.488 1 98.06 163 GLY A O 1
ATOM 1202 N N . LEU A 1 164 ? 24.953 0.812 4.363 1 98.44 164 LEU A N 1
ATOM 1203 C CA . LEU A 1 164 ? 25.641 -0.341 3.779 1 98.44 164 LEU A CA 1
ATOM 1204 C C . LEU A 1 164 ? 27.062 0.02 3.354 1 98.44 164 LEU A C 1
ATOM 1206 O O . LEU A 1 164 ? 27.875 -0.865 3.088 1 98.44 164 LEU A O 1
ATOM 1210 N N . ASN A 1 165 ? 27.297 1.299 3.146 1 96.31 165 ASN A N 1
ATOM 1211 C CA . ASN A 1 165 ? 28.641 1.706 2.783 1 96.31 165 ASN A CA 1
ATOM 1212 C C . ASN A 1 165 ? 29.656 1.292 3.846 1 96.31 165 ASN A C 1
ATOM 1214 O O . ASN A 1 165 ? 29.562 1.714 5 1 96.31 165 ASN A O 1
ATOM 1218 N N . GLY A 1 166 ? 30.578 0.468 3.49 1 95.75 166 GLY A N 1
ATOM 1219 C CA . GLY A 1 166 ? 31.594 0.003 4.422 1 95.75 166 GLY A CA 1
ATOM 1220 C C . GLY A 1 166 ? 31.156 -1.211 5.223 1 95.75 166 GLY A C 1
ATOM 1221 O O . GLY A 1 166 ? 31.938 -1.766 5.996 1 95.75 166 GLY A O 1
ATOM 1222 N N . ALA A 1 167 ? 29.969 -1.654 5.062 1 97.5 167 ALA A N 1
ATOM 1223 C CA . ALA A 1 167 ? 29.484 -2.836 5.77 1 97.5 167 ALA A CA 1
ATOM 1224 C C . ALA A 1 167 ? 30.156 -4.102 5.258 1 97.5 167 ALA A C 1
ATOM 1226 O O . ALA A 1 167 ? 30.656 -4.137 4.129 1 97.5 167 ALA A O 1
ATOM 1227 N N . PRO A 1 168 ? 30.219 -5.125 6.18 1 96.12 168 PRO A N 1
ATOM 1228 C CA . PRO A 1 168 ? 30.562 -6.426 5.605 1 96.12 168 PRO A CA 1
ATOM 1229 C C . PRO A 1 168 ? 29.656 -6.812 4.438 1 96.12 168 PRO A C 1
ATOM 1231 O O . PRO A 1 168 ? 28.438 -6.629 4.508 1 96.12 168 PRO A O 1
ATOM 1234 N N . PRO A 1 169 ? 30.25 -7.23 3.391 1 94.62 169 PRO A N 1
ATOM 1235 C CA . PRO A 1 169 ? 29.422 -7.57 2.234 1 94.62 169 PRO A CA 1
ATOM 1236 C C . PRO A 1 169 ? 28.422 -8.688 2.535 1 94.62 169 PRO A C 1
ATOM 1238 O O . PRO A 1 169 ? 28.781 -9.672 3.193 1 94.62 169 PRO A O 1
ATOM 1241 N N . LEU A 1 170 ? 27.234 -8.508 2.168 1 96.56 170 LEU A N 1
ATOM 1242 C CA . LEU A 1 170 ? 26.219 -9.539 2.271 1 96.56 170 LEU A CA 1
ATOM 1243 C C . LEU A 1 170 ? 26.031 -10.258 0.939 1 96.56 170 LEU A C 1
ATOM 1245 O O . LEU A 1 170 ? 25.969 -9.617 -0.113 1 96.56 170 LEU A O 1
ATOM 1249 N N . ARG A 1 171 ? 26 -11.516 1.012 1 96.88 171 ARG A N 1
ATOM 1250 C CA . ARG A 1 171 ? 25.719 -12.352 -0.155 1 96.88 171 ARG A CA 1
ATOM 1251 C C . ARG A 1 171 ? 24.297 -12.875 -0.133 1 96.88 171 ARG A C 1
ATOM 1253 O O . ARG A 1 171 ? 23.75 -13.172 0.934 1 96.88 171 ARG A O 1
ATOM 1260 N N . VAL A 1 172 ? 23.719 -12.953 -1.336 1 98.56 172 VAL A N 1
ATOM 1261 C CA . VAL A 1 172 ? 22.406 -13.562 -1.514 1 98.56 172 VAL A CA 1
ATOM 1262 C C . VAL A 1 172 ? 22.516 -14.773 -2.436 1 98.56 172 VAL A C 1
ATOM 1264 O O . VAL A 1 172 ? 23.141 -14.703 -3.49 1 98.56 172 VAL A O 1
ATOM 1267 N N . VAL A 1 173 ? 22.016 -15.859 -1.971 1 98.56 173 VAL A N 1
ATOM 1268 C CA . VAL A 1 173 ? 21.984 -17.078 -2.762 1 98.56 173 VAL A CA 1
ATOM 1269 C C . VAL A 1 173 ? 20.547 -17.406 -3.162 1 98.56 173 VAL A C 1
ATOM 1271 O O . VAL A 1 173 ? 19.672 -17.578 -2.303 1 98.56 173 VAL A O 1
ATOM 1274 N N . ALA A 1 174 ? 20.25 -17.5 -4.422 1 97.75 174 ALA A N 1
ATOM 1275 C CA . ALA A 1 174 ? 18.891 -17.734 -4.91 1 97.75 174 ALA A CA 1
ATOM 1276 C C . ALA A 1 174 ? 18.906 -18.547 -6.203 1 97.75 174 ALA A C 1
ATOM 1278 O O . ALA A 1 174 ? 19.875 -18.516 -6.953 1 97.75 174 ALA A O 1
ATOM 1279 N N . GLY A 1 175 ? 17.844 -19.219 -6.41 1 95.94 175 GLY A N 1
ATOM 1280 C CA . GLY A 1 175 ? 17.734 -19.969 -7.648 1 95.94 175 GLY A CA 1
ATOM 1281 C C . GLY A 1 175 ? 17.688 -19.094 -8.883 1 95.94 175 GLY A C 1
ATOM 1282 O O . GLY A 1 175 ? 17.203 -17.969 -8.836 1 95.94 175 GLY A O 1
ATOM 1283 N N . GLU A 1 176 ? 18.109 -19.609 -10.008 1 93.75 176 GLU A N 1
ATOM 1284 C CA . GLU A 1 176 ? 18.078 -18.891 -11.273 1 93.75 176 GLU A CA 1
ATOM 1285 C C . GLU A 1 176 ? 16.641 -18.547 -11.672 1 93.75 176 GLU A C 1
ATOM 1287 O O . GLU A 1 176 ? 16.406 -17.609 -12.43 1 93.75 176 GLU A O 1
ATOM 1292 N N . GLY A 1 177 ? 15.688 -19.266 -11.188 1 91 177 GLY A N 1
ATOM 1293 C CA . GLY A 1 177 ? 14.289 -19.062 -11.516 1 91 177 GLY A CA 1
ATOM 1294 C C . GLY A 1 177 ? 13.57 -18.172 -10.516 1 91 177 GLY A C 1
ATOM 1295 O O . GLY A 1 177 ? 12.336 -18.141 -10.484 1 91 177 GLY A O 1
ATOM 1296 N N . ARG A 1 178 ? 14.367 -17.422 -9.648 1 93.69 178 ARG A N 1
ATOM 1297 C CA . ARG A 1 178 ? 13.742 -16.562 -8.641 1 93.69 178 ARG A CA 1
ATOM 1298 C C . ARG A 1 178 ? 12.859 -15.508 -9.297 1 93.69 178 ARG A C 1
ATOM 1300 O O . ARG A 1 178 ? 13.109 -15.102 -10.438 1 93.69 178 ARG A O 1
ATOM 1307 N N . HIS A 1 179 ? 11.828 -15.172 -8.617 1 94 179 HIS A N 1
ATOM 1308 C CA . HIS A 1 179 ? 10.93 -14.141 -9.133 1 94 179 HIS A CA 1
ATOM 1309 C C . HIS A 1 179 ? 11.617 -12.781 -9.172 1 94 179 HIS A C 1
ATOM 1311 O O . HIS A 1 179 ? 12.414 -12.453 -8.289 1 94 179 HIS A O 1
ATOM 1317 N N . ALA A 1 180 ? 11.273 -11.953 -10.102 1 93.19 180 ALA A N 1
ATOM 1318 C CA . ALA A 1 180 ? 11.883 -10.648 -10.344 1 93.19 180 ALA A CA 1
ATOM 1319 C C . ALA A 1 180 ? 11.75 -9.742 -9.117 1 93.19 180 ALA A C 1
ATOM 1321 O O . ALA A 1 180 ? 12.57 -8.844 -8.914 1 93.19 180 ALA A O 1
ATOM 1322 N N . THR A 1 181 ? 10.75 -9.992 -8.273 1 95.12 181 THR A N 1
ATOM 1323 C CA . THR A 1 181 ? 10.523 -9.117 -7.133 1 95.12 181 THR A CA 1
ATOM 1324 C C . THR A 1 181 ? 11.625 -9.289 -6.09 1 95.12 181 THR A C 1
ATOM 1326 O O . THR A 1 181 ? 11.828 -8.422 -5.238 1 95.12 181 THR A O 1
ATOM 1329 N N . ILE A 1 182 ? 12.32 -10.414 -6.078 1 97.31 182 ILE A N 1
ATOM 1330 C CA . ILE A 1 182 ? 13.492 -10.562 -5.227 1 97.31 182 ILE A CA 1
ATOM 1331 C C . ILE A 1 182 ? 14.555 -9.539 -5.629 1 97.31 182 ILE A C 1
ATOM 1333 O O . ILE A 1 182 ? 15.086 -8.828 -4.777 1 97.31 182 ILE A O 1
ATOM 1337 N N . ASP A 1 183 ? 14.797 -9.453 -6.961 1 96.75 183 ASP A N 1
ATOM 1338 C CA . ASP A 1 183 ? 15.773 -8.5 -7.473 1 96.75 183 ASP A CA 1
ATOM 1339 C C . ASP A 1 183 ? 15.352 -7.062 -7.16 1 96.75 183 ASP A C 1
ATOM 1341 O O . ASP A 1 183 ? 16.188 -6.242 -6.758 1 96.75 183 ASP A O 1
ATOM 1345 N N . CYS A 1 184 ? 14.086 -6.777 -7.355 1 96.69 184 CYS A N 1
ATOM 1346 C CA . CYS A 1 184 ? 13.586 -5.438 -7.078 1 96.69 184 CYS A CA 1
ATOM 1347 C C . CYS A 1 184 ? 13.789 -5.066 -5.613 1 96.69 184 CYS A C 1
ATOM 1349 O O . CYS A 1 184 ? 14.164 -3.938 -5.301 1 96.69 184 CYS A O 1
ATOM 1351 N N . SER A 1 185 ? 13.539 -5.984 -4.762 1 98 185 SER A N 1
ATOM 1352 C CA . SER A 1 185 ? 13.703 -5.746 -3.334 1 98 185 SER A CA 1
ATOM 1353 C C . SER A 1 185 ? 15.172 -5.512 -2.977 1 98 185 SER A C 1
ATOM 1355 O O . SER A 1 185 ? 15.484 -4.637 -2.168 1 98 185 SER A O 1
ATOM 1357 N N . LEU A 1 186 ? 16.047 -6.297 -3.578 1 98.31 186 LEU A N 1
ATOM 1358 C CA . LEU A 1 186 ? 17.484 -6.141 -3.318 1 98.31 186 LEU A CA 1
ATOM 1359 C C . LEU A 1 186 ? 17.969 -4.781 -3.803 1 98.31 186 LEU A C 1
ATOM 1361 O O . LEU A 1 186 ? 18.781 -4.129 -3.125 1 98.31 186 LEU A O 1
ATOM 1365 N N . ARG A 1 187 ? 17.5 -4.379 -5 1 97.94 187 ARG A N 1
ATOM 1366 C CA . ARG A 1 187 ? 17.859 -3.062 -5.52 1 97.94 187 ARG A CA 1
ATOM 1367 C C . ARG A 1 187 ? 17.391 -1.96 -4.57 1 97.94 187 ARG A C 1
ATOM 1369 O O . ARG A 1 187 ? 18.172 -1.066 -4.227 1 97.94 187 ARG A O 1
ATOM 1376 N N . LEU A 1 188 ? 16.172 -2.033 -4.125 1 98.44 188 LEU A N 1
ATOM 1377 C CA . LEU A 1 188 ? 15.602 -1.009 -3.256 1 98.44 188 LEU A CA 1
ATOM 1378 C C . LEU A 1 188 ? 16.375 -0.925 -1.941 1 98.44 188 LEU A C 1
ATOM 1380 O O . LEU A 1 188 ? 16.641 0.171 -1.445 1 98.44 188 LEU A O 1
ATOM 1384 N N . LEU A 1 189 ? 16.75 -2.062 -1.397 1 98.62 189 LEU A N 1
ATOM 1385 C CA . LEU A 1 189 ? 17.375 -2.146 -0.083 1 98.62 189 LEU A CA 1
ATOM 1386 C C . LEU A 1 189 ? 18.859 -1.768 -0.158 1 98.62 189 LEU A C 1
ATOM 1388 O O . LEU A 1 189 ? 19.547 -1.707 0.867 1 98.62 189 LEU A O 1
ATOM 1392 N N . GLY A 1 190 ? 19.391 -1.574 -1.375 1 98.5 190 GLY A N 1
ATOM 1393 C CA . GLY A 1 190 ? 20.75 -1.094 -1.542 1 98.5 190 GLY A CA 1
ATOM 1394 C C . GLY A 1 190 ? 21.766 -2.213 -1.665 1 98.5 190 GLY A C 1
ATOM 1395 O O . GLY A 1 190 ? 22.969 -1.966 -1.657 1 98.5 190 GLY A O 1
ATOM 1396 N N . LEU A 1 191 ? 21.266 -3.412 -1.798 1 98.31 191 LEU A N 1
ATOM 1397 C CA . LEU A 1 191 ? 22.172 -4.539 -1.923 1 98.31 191 LEU A CA 1
ATOM 1398 C C . LEU A 1 191 ? 22.594 -4.738 -3.373 1 98.31 191 LEU A C 1
ATOM 1400 O O . LEU A 1 191 ? 23.719 -5.164 -3.643 1 98.31 191 LEU A O 1
ATOM 1404 N N . GLY A 1 192 ? 21.688 -4.43 -4.32 1 97.5 192 GLY A N 1
ATOM 1405 C CA . GLY A 1 192 ? 21.984 -4.605 -5.734 1 97.5 192 GLY A CA 1
ATOM 1406 C C . GLY A 1 192 ? 21.844 -6.043 -6.199 1 97.5 192 GLY A C 1
ATOM 1407 O O . GLY A 1 192 ? 21.844 -6.969 -5.383 1 97.5 192 GLY A O 1
ATOM 1408 N N . THR A 1 193 ? 21.75 -6.246 -7.477 1 96.94 193 THR A N 1
ATOM 1409 C CA . THR A 1 193 ? 21.516 -7.582 -8.016 1 96.94 193 THR A CA 1
ATOM 1410 C C . THR A 1 193 ? 22.828 -8.359 -8.117 1 96.94 193 THR A C 1
ATOM 1412 O O . THR A 1 193 ? 22.828 -9.586 -8.203 1 96.94 193 THR A O 1
ATOM 1415 N N . ASP A 1 194 ? 24 -7.664 -8.07 1 97.06 194 ASP A N 1
ATOM 1416 C CA . ASP A 1 194 ? 25.297 -8.336 -8.109 1 97.06 194 ASP A CA 1
ATOM 1417 C C . ASP A 1 194 ? 25.547 -9.125 -6.824 1 97.06 194 ASP A C 1
ATOM 1419 O O . ASP A 1 194 ? 26.438 -9.969 -6.773 1 97.06 194 ASP A O 1
ATOM 1423 N N . ALA A 1 195 ? 24.75 -8.828 -5.84 1 97.25 195 ALA A N 1
ATOM 1424 C CA . ALA A 1 195 ? 24.906 -9.555 -4.582 1 97.25 195 ALA A CA 1
ATOM 1425 C C . ALA A 1 195 ? 24.422 -11 -4.727 1 97.25 195 ALA A C 1
ATOM 1427 O O . ALA A 1 195 ? 24.719 -11.844 -3.877 1 97.25 195 ALA A O 1
ATOM 1428 N N . VAL A 1 196 ? 23.75 -11.344 -5.801 1 97.94 196 VAL A N 1
ATOM 1429 C CA . VAL A 1 196 ? 23.109 -12.648 -5.949 1 97.94 196 VAL A CA 1
ATOM 1430 C C . VAL A 1 196 ? 24.094 -13.641 -6.559 1 97.94 196 VAL A C 1
ATOM 1432 O O . VAL A 1 196 ? 24.641 -13.398 -7.637 1 97.94 196 VAL A O 1
ATOM 1435 N N . ASP A 1 197 ? 24.375 -14.648 -5.859 1 97.75 197 ASP A N 1
ATOM 1436 C CA . ASP A 1 197 ? 25 -15.859 -6.402 1 97.75 197 ASP A CA 1
ATOM 1437 C C . ASP A 1 197 ? 23.938 -16.859 -6.848 1 97.75 197 ASP A C 1
ATOM 1439 O O . ASP A 1 197 ? 23.312 -17.531 -6.016 1 97.75 197 ASP A O 1
ATOM 1443 N N . PRO A 1 198 ? 23.75 -17 -8.102 1 96.88 198 PRO A N 1
ATOM 1444 C CA . PRO A 1 198 ? 22.672 -17.891 -8.57 1 96.88 198 PRO A CA 1
ATOM 1445 C C . PRO A 1 198 ? 22.984 -19.359 -8.344 1 96.88 198 PRO A C 1
ATOM 1447 O O . PRO A 1 198 ? 24.141 -19.781 -8.469 1 96.88 198 PRO A O 1
ATOM 1450 N N . VAL A 1 199 ? 22 -20.062 -7.988 1 97.94 199 VAL A N 1
ATOM 1451 C CA . VAL A 1 199 ? 22.031 -21.516 -7.891 1 97.94 199 VAL A CA 1
ATOM 1452 C C . VAL A 1 199 ? 21.266 -22.125 -9.062 1 97.94 199 VAL A C 1
ATOM 1454 O O . VAL A 1 199 ? 20.188 -21.641 -9.43 1 97.94 199 VAL A O 1
ATOM 1457 N N . ARG A 1 200 ? 21.797 -23.203 -9.57 1 97.25 200 ARG A N 1
ATOM 1458 C CA . ARG A 1 200 ? 21.125 -23.875 -10.68 1 97.25 200 ARG A CA 1
ATOM 1459 C C . ARG A 1 200 ? 19.766 -24.391 -10.258 1 97.25 200 ARG A C 1
ATOM 1461 O O . ARG A 1 200 ? 19.531 -24.672 -9.078 1 97.25 200 ARG A O 1
ATOM 1468 N N . ALA A 1 201 ? 18.875 -24.406 -11.242 1 96.19 201 ALA A N 1
ATOM 1469 C CA . ALA A 1 201 ? 17.531 -24.969 -11.047 1 96.19 201 ALA A CA 1
ATOM 1470 C C . ALA A 1 201 ? 17.328 -26.203 -11.93 1 96.19 201 ALA A C 1
ATOM 1472 O O . ALA A 1 201 ? 17.984 -26.344 -12.961 1 96.19 201 ALA A O 1
ATOM 1473 N N . ASP A 1 202 ? 16.5 -27.078 -11.562 1 95.38 202 ASP A N 1
ATOM 1474 C CA . ASP A 1 202 ? 16.156 -28.234 -12.398 1 95.38 202 ASP A CA 1
ATOM 1475 C C . ASP A 1 202 ? 15.164 -27.828 -13.5 1 95.38 202 ASP A C 1
ATOM 1477 O O . ASP A 1 202 ? 14.898 -26.641 -13.703 1 95.38 202 ASP A O 1
ATOM 1481 N N . ALA A 1 203 ? 14.688 -28.797 -14.172 1 95.44 203 ALA A N 1
ATOM 1482 C CA . ALA A 1 203 ? 13.852 -28.547 -15.344 1 95.44 203 ALA A CA 1
ATOM 1483 C C . ALA A 1 203 ? 12.508 -27.938 -14.938 1 95.44 203 ALA A C 1
ATOM 1485 O O . ALA A 1 203 ? 11.805 -27.375 -15.773 1 95.44 203 ALA A O 1
ATOM 1486 N N . GLN A 1 204 ? 12.133 -28.031 -13.664 1 97.06 204 GLN A N 1
ATOM 1487 C CA . GLN A 1 204 ? 10.867 -27.484 -13.195 1 97.06 204 GLN A CA 1
ATOM 1488 C C . GLN A 1 204 ? 11.062 -26.172 -12.453 1 97.06 204 GLN A C 1
ATOM 1490 O O . GLN A 1 204 ? 10.109 -25.578 -11.945 1 97.06 204 GLN A O 1
ATOM 1495 N N . GLY A 1 205 ? 12.312 -25.688 -12.383 1 95.81 205 GLY A N 1
ATOM 1496 C CA . GLY A 1 205 ? 12.609 -24.391 -11.789 1 95.81 205 GLY A CA 1
ATOM 1497 C C . GLY A 1 205 ? 12.93 -24.469 -10.312 1 95.81 205 GLY A C 1
ATOM 1498 O O . GLY A 1 205 ? 13.055 -23.438 -9.641 1 95.81 205 GLY A O 1
ATOM 1499 N N . THR A 1 206 ? 13.062 -25.625 -9.734 1 96.56 206 THR A N 1
ATOM 1500 C CA . THR A 1 206 ? 13.398 -25.797 -8.32 1 96.56 206 THR A CA 1
ATOM 1501 C C . THR A 1 206 ? 14.906 -25.75 -8.117 1 96.56 206 THR A C 1
ATOM 1503 O O . THR A 1 206 ? 15.672 -26.188 -8.969 1 96.56 206 THR A O 1
ATOM 1506 N N . ILE A 1 207 ? 15.281 -25.281 -7.004 1 96.62 207 ILE A N 1
ATOM 1507 C CA . ILE A 1 207 ? 16.703 -25.094 -6.711 1 96.62 207 ILE A CA 1
ATOM 1508 C C . ILE A 1 207 ? 17.391 -26.453 -6.668 1 96.62 207 ILE A C 1
ATOM 1510 O O . ILE A 1 207 ? 16.828 -27.438 -6.188 1 96.62 207 ILE A O 1
ATOM 1514 N N . ASP A 1 208 ? 18.609 -26.562 -7.258 1 97.56 208 ASP A N 1
ATOM 1515 C CA . ASP A 1 208 ? 19.453 -27.734 -7.141 1 97.56 208 ASP A CA 1
ATOM 1516 C C . ASP A 1 208 ? 20.188 -27.766 -5.797 1 97.56 208 ASP A C 1
ATOM 1518 O O . ASP A 1 208 ? 21.094 -26.953 -5.559 1 97.56 208 ASP A O 1
ATOM 1522 N N . VAL A 1 209 ? 19.844 -28.703 -4.992 1 96.81 209 VAL A N 1
ATOM 1523 C CA . VAL A 1 209 ? 20.344 -28.766 -3.621 1 96.81 209 VAL A CA 1
ATOM 1524 C C . VAL A 1 209 ? 21.844 -29 -3.625 1 96.81 209 VAL A C 1
ATOM 1526 O O . VAL A 1 209 ? 22.562 -28.438 -2.789 1 96.81 209 VAL A O 1
ATOM 1529 N N . THR A 1 210 ? 22.328 -29.797 -4.52 1 96.81 210 THR A N 1
ATOM 1530 C CA . THR A 1 210 ? 23.766 -30.062 -4.617 1 96.81 210 THR A CA 1
ATOM 1531 C C . THR A 1 210 ? 24.516 -28.781 -4.988 1 96.81 210 THR A C 1
ATOM 1533 O O . THR A 1 210 ? 25.562 -28.484 -4.422 1 96.81 210 THR A O 1
ATOM 1536 N N . ASP A 1 211 ? 23.969 -28.109 -5.922 1 97.56 211 ASP A N 1
ATOM 1537 C CA . ASP A 1 211 ? 24.594 -26.844 -6.316 1 97.56 211 ASP A CA 1
ATOM 1538 C C . ASP A 1 211 ? 24.516 -25.828 -5.184 1 97.56 211 ASP A C 1
ATOM 1540 O O . ASP A 1 211 ? 25.438 -25.016 -5.008 1 97.56 211 ASP A O 1
ATOM 1544 N N . LEU A 1 212 ? 23.438 -25.812 -4.43 1 97.5 212 LEU A N 1
ATOM 1545 C CA . LEU A 1 212 ? 23.297 -24.938 -3.27 1 97.5 212 LEU A CA 1
ATOM 1546 C C . LEU A 1 212 ? 24.438 -25.172 -2.273 1 97.5 212 LEU A C 1
ATOM 1548 O O . LEU A 1 212 ? 25.031 -24.219 -1.766 1 97.5 212 LEU A O 1
ATOM 1552 N N . GLU A 1 213 ? 24.703 -26.391 -2.002 1 95.75 213 GLU A N 1
ATOM 1553 C CA . GLU A 1 213 ? 25.781 -26.75 -1.074 1 95.75 213 GLU A CA 1
ATOM 1554 C C . GLU A 1 213 ? 27.125 -26.234 -1.57 1 95.75 213 GLU A C 1
ATOM 1556 O O . GLU A 1 213 ? 27.969 -25.797 -0.775 1 95.75 213 GLU A O 1
ATOM 1561 N N . ARG A 1 214 ? 27.297 -26.312 -2.824 1 95.69 214 ARG A N 1
ATOM 1562 C CA . ARG A 1 214 ? 28.547 -25.875 -3.43 1 95.69 214 ARG A CA 1
ATOM 1563 C C . ARG A 1 214 ? 28.703 -24.359 -3.324 1 95.69 214 ARG A C 1
ATOM 1565 O O . ARG A 1 214 ? 29.797 -23.859 -3.023 1 95.69 214 ARG A O 1
ATOM 1572 N N . VAL A 1 215 ? 27.609 -23.688 -3.562 1 95.12 215 VAL A N 1
ATOM 1573 C CA . VAL A 1 215 ? 27.625 -22.234 -3.637 1 95.12 215 VAL A CA 1
ATOM 1574 C C . VAL A 1 215 ? 27.719 -21.641 -2.23 1 95.12 215 VAL A C 1
ATOM 1576 O O . VAL A 1 215 ? 28.359 -20.609 -2.025 1 95.12 215 VAL A O 1
ATOM 1579 N N . LEU A 1 216 ? 27.141 -22.297 -1.269 1 94.25 216 LEU A N 1
ATOM 1580 C CA . LEU A 1 216 ? 27.062 -21.766 0.087 1 94.25 216 LEU A CA 1
ATOM 1581 C C . LEU A 1 216 ? 28.297 -22.141 0.889 1 94.25 216 LEU A C 1
ATOM 1583 O O . LEU A 1 216 ? 28.547 -23.312 1.164 1 94.25 216 LEU A O 1
ATOM 1587 N N . ASP A 1 217 ? 29.172 -21.172 1.212 1 88 217 ASP A N 1
ATOM 1588 C CA . ASP A 1 217 ? 30.391 -21.453 1.952 1 88 217 ASP A CA 1
ATOM 1589 C C . ASP A 1 217 ? 30.516 -20.547 3.174 1 88 217 ASP A C 1
ATOM 1591 O O . ASP A 1 217 ? 31.453 -20.688 3.969 1 88 217 ASP A O 1
ATOM 1595 N N . ARG A 1 218 ? 29.688 -19.594 3.385 1 87.75 218 ARG A N 1
ATOM 1596 C CA . ARG A 1 218 ? 29.625 -18.656 4.504 1 87.75 218 ARG A CA 1
ATOM 1597 C C . ARG A 1 218 ? 28.219 -18.109 4.691 1 87.75 218 ARG A C 1
ATOM 1599 O O . ARG A 1 218 ? 27.344 -18.344 3.863 1 87.75 218 ARG A O 1
ATOM 1606 N N . PRO A 1 219 ? 27.984 -17.391 5.766 1 90.44 219 PRO A N 1
ATOM 1607 C CA . PRO A 1 219 ? 26.641 -16.859 5.992 1 90.44 219 PRO A CA 1
ATOM 1608 C C . PRO A 1 219 ? 26.156 -15.969 4.848 1 90.44 219 PRO A C 1
ATOM 1610 O O . PRO A 1 219 ? 26.953 -15.203 4.281 1 90.44 219 PRO A O 1
ATOM 1613 N N . ALA A 1 220 ? 24.875 -16.156 4.398 1 97.88 220 ALA A N 1
ATOM 1614 C CA . ALA A 1 220 ? 24.219 -15.461 3.301 1 97.88 220 ALA A CA 1
ATOM 1615 C C . ALA A 1 220 ? 22.703 -15.383 3.531 1 97.88 220 ALA A C 1
ATOM 1617 O O . ALA A 1 220 ? 22.203 -15.898 4.527 1 97.88 220 ALA A O 1
ATOM 1618 N N . ILE A 1 221 ? 22.094 -14.68 2.789 1 98.81 221 ILE A N 1
ATOM 1619 C CA . ILE A 1 221 ? 20.656 -14.781 2.658 1 98.81 221 ILE A CA 1
ATOM 1620 C C . ILE A 1 221 ? 20.297 -15.773 1.556 1 98.81 221 ILE A C 1
ATOM 1622 O O . ILE A 1 221 ? 20.672 -15.586 0.396 1 98.81 221 ILE A O 1
ATOM 1626 N N . VAL A 1 222 ? 19.641 -16.828 1.893 1 98.81 222 VAL A N 1
ATOM 1627 C CA . VAL A 1 222 ? 19.203 -17.828 0.917 1 98.81 222 VAL A CA 1
ATOM 1628 C C . VAL A 1 222 ? 17.719 -17.609 0.591 1 98.81 222 VAL A C 1
ATOM 1630 O O . VAL A 1 222 ? 16.875 -17.609 1.487 1 98.81 222 VAL A O 1
ATOM 1633 N N . CYS A 1 223 ? 17.406 -17.391 -0.648 1 98.81 223 CYS A N 1
ATOM 1634 C CA . CYS A 1 223 ? 16.016 -17.219 -1.088 1 98.81 223 CYS A CA 1
ATOM 1635 C C . CYS A 1 223 ? 15.5 -18.484 -1.754 1 98.81 223 CYS A C 1
ATOM 1637 O O . CYS A 1 223 ? 16.062 -18.938 -2.758 1 98.81 223 CYS A O 1
ATOM 1639 N N . LEU A 1 224 ? 14.453 -19.016 -1.168 1 98.75 224 LEU A N 1
ATOM 1640 C CA . LEU A 1 224 ? 13.766 -20.172 -1.716 1 98.75 224 LEU A CA 1
ATOM 1641 C C . LEU A 1 224 ? 12.375 -19.797 -2.227 1 98.75 224 LEU A C 1
ATOM 1643 O O . LEU A 1 224 ? 11.891 -18.703 -1.952 1 98.75 224 LEU A O 1
ATOM 1647 N N . GLN A 1 225 ? 11.797 -20.719 -2.969 1 97.88 225 GLN A N 1
ATOM 1648 C CA . GLN A 1 225 ? 10.508 -20.422 -3.578 1 97.88 225 GLN A CA 1
ATOM 1649 C C . GLN A 1 225 ? 9.484 -21.516 -3.281 1 97.88 225 GLN A C 1
ATOM 1651 O O . GLN A 1 225 ? 9.797 -22.703 -3.383 1 97.88 225 GLN A O 1
ATOM 1656 N N . ALA A 1 226 ? 8.367 -21.094 -2.803 1 98.38 226 ALA A N 1
ATOM 1657 C CA . ALA A 1 226 ? 7.168 -21.938 -2.775 1 98.38 226 ALA A CA 1
ATOM 1658 C C . ALA A 1 226 ? 6.254 -21.609 -3.953 1 98.38 226 ALA A C 1
ATOM 1660 O O . ALA A 1 226 ? 5.426 -20.703 -3.873 1 98.38 226 ALA A O 1
ATOM 1661 N N . GLY A 1 227 ? 6.348 -22.453 -4.98 1 97.44 227 GLY A N 1
ATOM 1662 C CA . GLY A 1 227 ? 5.598 -22.156 -6.191 1 97.44 227 GLY A CA 1
ATOM 1663 C C . GLY A 1 227 ? 6.371 -21.297 -7.18 1 97.44 227 GLY A C 1
ATOM 1664 O O . GLY A 1 227 ? 6.27 -20.078 -7.164 1 97.44 227 GLY A O 1
ATOM 1665 N N . ASN A 1 228 ? 7.113 -21.922 -8.062 1 96.12 228 ASN A N 1
ATOM 1666 C CA . ASN A 1 228 ? 7.73 -21.219 -9.188 1 96.12 228 ASN A CA 1
ATOM 1667 C C . ASN A 1 228 ? 6.68 -20.594 -10.094 1 96.12 228 ASN A C 1
ATOM 1669 O O . ASN A 1 228 ? 5.688 -21.234 -10.445 1 96.12 228 ASN A O 1
ATOM 1673 N N . VAL A 1 229 ? 6.879 -19.375 -10.477 1 93 229 VAL A N 1
ATOM 1674 C CA . VAL A 1 229 ? 5.848 -18.578 -11.133 1 93 229 VAL A CA 1
ATOM 1675 C C . VAL A 1 229 ? 5.441 -19.25 -12.445 1 93 229 VAL A C 1
ATOM 1677 O O . VAL A 1 229 ? 4.301 -19.109 -12.891 1 93 229 VAL A O 1
ATOM 1680 N N . ASN A 1 230 ? 6.305 -19.984 -13.031 1 95.12 230 ASN A N 1
ATOM 1681 C CA . ASN A 1 230 ? 6.008 -20.656 -14.289 1 95.12 230 ASN A CA 1
ATOM 1682 C C . ASN A 1 230 ? 5.453 -22.062 -14.062 1 95.12 230 ASN A C 1
ATOM 1684 O O . ASN A 1 230 ? 4.352 -22.375 -14.516 1 95.12 230 ASN A O 1
ATOM 1688 N N . SER A 1 231 ? 6.105 -22.859 -13.234 1 97 231 SER A N 1
ATOM 1689 C CA . SER A 1 231 ? 5.789 -24.281 -13.148 1 97 231 SER A CA 1
ATOM 1690 C C . SER A 1 231 ? 4.926 -24.578 -11.93 1 97 231 SER A C 1
ATOM 1692 O O . SER A 1 231 ? 4.273 -25.625 -11.867 1 97 231 SER A O 1
ATOM 1694 N N . GLY A 1 232 ? 4.922 -23.734 -10.977 1 97.88 232 GLY A N 1
ATOM 1695 C CA . GLY A 1 232 ? 4.25 -24.031 -9.719 1 97.88 232 GLY A CA 1
ATOM 1696 C C . GLY A 1 232 ? 5.066 -24.922 -8.805 1 97.88 232 GLY A C 1
ATOM 1697 O O . GLY A 1 232 ? 4.637 -25.25 -7.691 1 97.88 232 GLY A O 1
ATOM 1698 N N . ALA A 1 233 ? 6.281 -25.25 -9.148 1 98 233 ALA A N 1
ATOM 1699 C CA . ALA A 1 233 ? 7.094 -26.219 -8.414 1 98 233 ALA A CA 1
ATOM 1700 C C . ALA A 1 233 ? 7.641 -25.609 -7.125 1 98 233 ALA A C 1
ATOM 1702 O O . ALA A 1 233 ? 7.656 -24.391 -6.969 1 98 233 ALA A O 1
ATOM 1703 N N . PHE A 1 234 ? 8.109 -26.453 -6.215 1 98.38 234 PHE A N 1
ATOM 1704 C CA . PHE A 1 234 ? 8.586 -26.062 -4.895 1 98.38 234 PHE A CA 1
ATOM 1705 C C . PHE A 1 234 ? 10.047 -26.469 -4.707 1 98.38 234 PHE A C 1
ATOM 1707 O O . PHE A 1 234 ? 10.469 -27.547 -5.148 1 98.38 234 PHE A O 1
ATOM 1714 N N . ASP A 1 235 ? 10.805 -25.609 -4.051 1 98.56 235 ASP A N 1
ATOM 1715 C CA . ASP A 1 235 ? 12.133 -26.031 -3.611 1 98.56 235 ASP A CA 1
ATOM 1716 C C . ASP A 1 235 ? 12.039 -27.094 -2.521 1 98.56 235 ASP A C 1
ATOM 1718 O O . ASP A 1 235 ? 11 -27.234 -1.869 1 98.56 235 ASP A O 1
ATOM 1722 N N . ASP A 1 236 ? 13.102 -27.906 -2.424 1 98.19 236 ASP A N 1
ATOM 1723 C CA . ASP A 1 236 ? 13.195 -28.859 -1.32 1 98.19 236 ASP A CA 1
ATOM 1724 C C . ASP A 1 236 ? 13.539 -28.156 -0.013 1 98.19 236 ASP A C 1
ATOM 1726 O O . ASP A 1 236 ? 14.711 -28.078 0.369 1 98.19 236 ASP A O 1
ATOM 1730 N N . PHE A 1 237 ? 12.539 -27.719 0.735 1 98.69 237 PHE A N 1
ATOM 1731 C CA . PHE A 1 237 ? 12.727 -26.859 1.898 1 98.69 237 PHE A CA 1
ATOM 1732 C C . PHE A 1 237 ? 13.531 -27.578 2.977 1 98.69 237 PHE A C 1
ATOM 1734 O O . PHE A 1 237 ? 14.453 -27.016 3.555 1 98.69 237 PHE A O 1
ATOM 1741 N N . GLU A 1 238 ? 13.195 -28.828 3.258 1 98.38 238 GLU A N 1
ATOM 1742 C CA . GLU A 1 238 ? 13.891 -29.562 4.316 1 98.38 238 GLU A CA 1
ATOM 1743 C C . GLU A 1 238 ? 15.391 -29.609 4.062 1 98.38 238 GLU A C 1
ATOM 1745 O O . GLU A 1 238 ? 16.188 -29.281 4.941 1 98.38 238 GLU A O 1
ATOM 1750 N N . ALA A 1 239 ? 15.766 -29.984 2.889 1 98.31 239 ALA A N 1
ATOM 1751 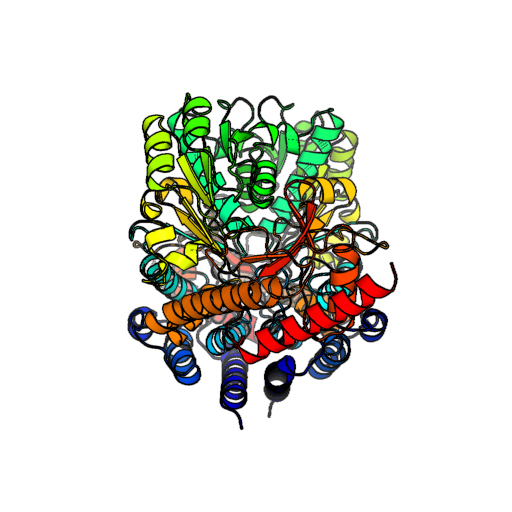C CA . ALA A 1 239 ? 17.172 -30.125 2.555 1 98.31 239 ALA A CA 1
ATOM 1752 C C . ALA A 1 239 ? 17.844 -28.75 2.479 1 98.31 239 ALA A C 1
ATOM 1754 O O . ALA A 1 239 ? 18.922 -28.547 3.049 1 98.31 239 ALA A O 1
ATOM 1755 N N . ALA A 1 240 ? 17.25 -27.812 1.772 1 98.44 240 ALA A N 1
ATOM 1756 C CA . ALA A 1 240 ? 17.859 -26.516 1.524 1 98.44 240 ALA A CA 1
ATOM 1757 C C . ALA A 1 240 ? 18.016 -25.719 2.824 1 98.44 240 ALA A C 1
ATOM 1759 O O . ALA A 1 240 ? 19.047 -25.078 3.041 1 98.44 240 ALA A O 1
ATOM 1760 N N . ILE A 1 241 ? 16.969 -25.719 3.703 1 98.62 241 ILE A N 1
ATOM 1761 C CA . ILE A 1 241 ? 17.016 -24.969 4.953 1 98.62 241 ILE A CA 1
ATOM 1762 C C . ILE A 1 241 ? 18.078 -25.562 5.875 1 98.62 241 ILE A C 1
ATOM 1764 O O . ILE A 1 241 ? 18.844 -24.828 6.512 1 98.62 241 ILE A O 1
ATOM 1768 N N . ARG A 1 242 ? 18.125 -26.906 5.934 1 98.06 242 ARG A N 1
ATOM 1769 C CA . ARG A 1 242 ? 19.156 -27.562 6.734 1 98.06 242 ARG A CA 1
ATOM 1770 C C . ARG A 1 242 ? 20.547 -27.109 6.301 1 98.06 242 ARG A C 1
ATOM 1772 O O . ARG A 1 242 ? 21.359 -26.703 7.129 1 98.06 242 ARG A O 1
ATOM 1779 N N . ILE A 1 243 ? 20.844 -27.188 5.004 1 97.44 243 ILE A N 1
ATOM 1780 C CA . ILE A 1 243 ? 22.141 -26.812 4.453 1 97.44 243 ILE A CA 1
ATOM 1781 C C . ILE A 1 243 ? 22.438 -25.359 4.773 1 97.44 243 ILE A C 1
ATOM 1783 O O . ILE A 1 243 ? 23.547 -25.016 5.199 1 97.44 243 ILE A O 1
ATOM 1787 N N . ALA A 1 244 ? 21.453 -24.484 4.566 1 98.25 244 ALA A N 1
ATOM 1788 C CA . ALA A 1 244 ? 21.625 -23.062 4.801 1 98.25 244 ALA A CA 1
ATOM 1789 C C . ALA A 1 244 ? 21.953 -22.781 6.266 1 98.25 244 ALA A C 1
ATOM 1791 O O . ALA A 1 244 ? 22.906 -22.062 6.566 1 98.25 244 ALA A O 1
ATOM 1792 N N . HIS A 1 245 ? 21.172 -23.375 7.172 1 98 245 HIS A N 1
ATOM 1793 C CA . HIS A 1 245 ? 21.344 -23.109 8.602 1 98 245 HIS A CA 1
ATOM 1794 C C . HIS A 1 245 ? 22.672 -23.672 9.102 1 98 245 HIS A C 1
ATOM 1796 O O . HIS A 1 245 ? 23.281 -23.094 10.016 1 98 245 HIS A O 1
ATOM 1802 N N . GLU A 1 246 ? 23.141 -24.719 8.539 1 96.56 246 GLU A N 1
ATOM 1803 C CA . GLU A 1 246 ? 24.453 -25.266 8.883 1 96.56 246 GLU A CA 1
ATOM 1804 C C . GLU A 1 246 ? 25.562 -24.25 8.609 1 96.56 246 GLU A C 1
ATOM 1806 O O . GLU A 1 246 ? 26.594 -24.266 9.266 1 96.56 246 GLU A O 1
ATOM 1811 N N . HIS A 1 247 ? 25.359 -23.391 7.688 1 96.19 247 HIS A N 1
ATOM 1812 C CA . HIS A 1 247 ? 26.359 -22.391 7.332 1 96.19 247 HIS A CA 1
ATOM 1813 C C . HIS A 1 247 ? 26.016 -21.031 7.957 1 96.19 247 HIS A C 1
ATOM 1815 O O . HIS A 1 247 ? 26.594 -20.016 7.57 1 96.19 247 HIS A O 1
ATOM 1821 N N . GLY A 1 248 ? 25 -20.969 8.844 1 96.44 248 GLY A N 1
ATOM 1822 C CA . GLY A 1 248 ? 24.641 -19.75 9.531 1 96.44 248 GLY A CA 1
ATOM 1823 C C . GLY A 1 248 ? 23.859 -18.781 8.656 1 96.44 248 GLY A C 1
ATOM 1824 O O . GLY A 1 248 ? 23.812 -17.578 8.938 1 96.44 248 GLY A O 1
ATOM 1825 N N . ALA A 1 249 ? 23.266 -19.266 7.578 1 98.12 249 ALA A N 1
ATOM 1826 C CA . ALA A 1 249 ? 22.562 -18.406 6.617 1 98.12 249 ALA A CA 1
ATOM 1827 C C . ALA A 1 249 ? 21.125 -18.156 7.062 1 98.12 249 ALA A C 1
ATOM 1829 O O . ALA A 1 249 ? 20.562 -18.922 7.84 1 98.12 249 ALA A O 1
ATOM 1830 N N . TRP A 1 250 ? 20.562 -17.031 6.695 1 98.81 250 TRP A N 1
ATOM 1831 C CA . TRP A 1 250 ? 19.156 -16.688 6.789 1 98.81 250 TRP A CA 1
ATOM 1832 C C . TRP A 1 250 ? 18.375 -17.25 5.605 1 98.81 250 TRP A C 1
ATOM 1834 O O . TRP A 1 250 ? 18.797 -17.109 4.453 1 98.81 250 TRP A O 1
ATOM 1844 N N . VAL A 1 251 ? 17.234 -17.922 5.84 1 98.94 251 VAL A N 1
ATOM 1845 C CA . VAL A 1 251 ? 16.453 -18.469 4.746 1 98.94 251 VAL A CA 1
ATOM 1846 C C . VAL A 1 251 ? 15.141 -17.703 4.602 1 98.94 251 VAL A C 1
ATOM 1848 O O . VAL A 1 251 ? 14.344 -17.641 5.539 1 98.94 251 VAL A O 1
ATOM 1851 N N . HIS A 1 252 ? 14.93 -17.094 3.473 1 98.94 252 HIS A N 1
ATOM 1852 C CA . HIS A 1 252 ? 13.688 -16.438 3.092 1 98.94 252 HIS A CA 1
ATOM 1853 C C . HIS A 1 252 ? 12.93 -17.266 2.055 1 98.94 252 HIS A C 1
ATOM 1855 O O . HIS A 1 252 ? 13.523 -17.766 1.095 1 98.94 252 HIS A O 1
ATOM 1861 N N . VAL A 1 253 ? 11.633 -17.391 2.232 1 98.94 253 VAL A N 1
ATOM 1862 C CA . VAL A 1 253 ? 10.805 -18.125 1.28 1 98.94 253 VAL A CA 1
ATOM 1863 C C . VAL A 1 253 ? 9.82 -17.172 0.604 1 98.94 253 VAL A C 1
ATOM 1865 O O . VAL A 1 253 ? 8.945 -16.609 1.261 1 98.94 253 VAL A O 1
ATOM 1868 N N . ASP A 1 254 ? 10.023 -16.953 -0.691 1 98.69 254 ASP A N 1
ATOM 1869 C CA . ASP A 1 254 ? 8.984 -16.328 -1.512 1 98.69 254 ASP A CA 1
ATOM 1870 C C . ASP A 1 254 ? 7.844 -17.297 -1.787 1 98.69 254 ASP A C 1
ATOM 1872 O O . ASP A 1 254 ? 7.938 -18.141 -2.689 1 98.69 254 ASP A O 1
ATOM 1876 N N . GLY A 1 255 ? 6.797 -17.141 -1.025 1 98.62 255 GLY A N 1
ATOM 1877 C CA . GLY A 1 255 ? 5.621 -18 -1.16 1 98.62 255 GLY A CA 1
ATOM 1878 C C . GLY A 1 255 ? 4.383 -17.234 -1.595 1 98.62 255 GLY A C 1
ATOM 1879 O O . GLY A 1 255 ? 3.281 -17.516 -1.12 1 98.62 255 GLY A O 1
ATOM 1880 N N . ALA A 1 256 ? 4.516 -16.281 -2.473 1 97.31 256 ALA A N 1
ATOM 1881 C CA . ALA A 1 256 ? 3.453 -15.352 -2.854 1 97.31 256 ALA A CA 1
ATOM 1882 C C . ALA A 1 256 ? 2.143 -16.094 -3.105 1 97.31 256 ALA A C 1
ATOM 1884 O O . ALA A 1 256 ? 1.091 -15.688 -2.602 1 97.31 256 ALA A O 1
ATOM 1885 N N . PHE A 1 257 ? 2.203 -17.125 -3.887 1 97.88 257 PHE A N 1
ATOM 1886 C CA . PHE A 1 257 ? 0.973 -17.891 -4.098 1 97.88 257 PHE A CA 1
ATOM 1887 C C . PHE A 1 257 ? 1.135 -19.328 -3.625 1 97.88 257 PHE A C 1
ATOM 1889 O O . PHE A 1 257 ? 0.201 -19.906 -3.072 1 97.88 257 PHE A O 1
ATOM 1896 N N . GLY A 1 258 ? 2.318 -19.875 -3.619 1 98.56 258 GLY A N 1
ATOM 1897 C CA . GLY A 1 258 ? 2.51 -21.297 -3.383 1 98.56 258 GLY A CA 1
ATOM 1898 C C . GLY A 1 258 ? 2.398 -21.688 -1.92 1 98.56 258 GLY A C 1
ATOM 1899 O O . GLY A 1 258 ? 2.068 -22.828 -1.595 1 98.56 258 GLY A O 1
ATOM 1900 N N . LEU A 1 259 ? 2.652 -20.797 -1.01 1 98.69 259 LEU A N 1
ATOM 1901 C CA . LEU A 1 259 ? 2.58 -21.125 0.411 1 98.69 259 LEU A CA 1
ATOM 1902 C C . LEU A 1 259 ? 1.159 -21.5 0.809 1 98.69 259 LEU A C 1
ATOM 1904 O O . LEU A 1 259 ? 0.951 -22.141 1.84 1 98.69 259 LEU A O 1
ATOM 1908 N N . TRP A 1 260 ? 0.181 -21.141 0.034 1 98.81 260 TRP A N 1
ATOM 1909 C CA . TRP A 1 260 ? -1.207 -21.484 0.326 1 98.81 260 TRP A CA 1
ATOM 1910 C C . TRP A 1 260 ? -1.433 -22.984 0.222 1 98.81 260 TRP A C 1
ATOM 1912 O O . TRP A 1 260 ? -2.441 -23.5 0.706 1 98.81 260 TRP A O 1
ATOM 1922 N N . ALA A 1 261 ? -0.493 -23.719 -0.446 1 98.81 261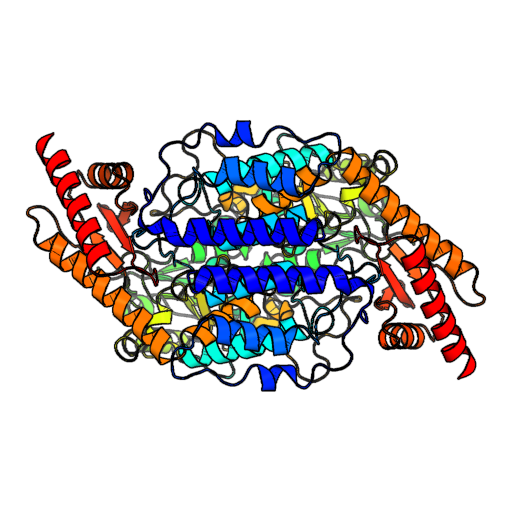 ALA A N 1
ATOM 1923 C CA . ALA A 1 261 ? -0.559 -25.172 -0.453 1 98.81 261 ALA A CA 1
ATOM 1924 C C . ALA A 1 261 ? -0.622 -25.719 0.967 1 98.81 261 ALA A C 1
ATOM 1926 O O . ALA A 1 261 ? -1.218 -26.781 1.204 1 98.81 261 ALA A O 1
ATOM 1927 N N . ALA A 1 262 ? -0.08 -25 1.902 1 98.75 262 ALA A N 1
ATOM 1928 C CA . ALA A 1 262 ? -0.03 -25.422 3.301 1 98.75 262 ALA A CA 1
ATOM 1929 C C . ALA A 1 262 ? -1.434 -25.562 3.881 1 98.75 262 ALA A C 1
ATOM 1931 O O . ALA A 1 262 ? -1.64 -26.312 4.84 1 98.75 262 ALA A O 1
ATOM 1932 N N . ALA A 1 263 ? -2.387 -24.875 3.307 1 98.44 263 ALA A N 1
ATOM 1933 C CA . ALA A 1 263 ? -3.742 -24.859 3.848 1 98.44 263 ALA A CA 1
ATOM 1934 C C . ALA A 1 263 ? -4.512 -26.109 3.461 1 98.44 263 ALA A C 1
ATOM 1936 O O . ALA A 1 263 ? -5.559 -26.406 4.035 1 98.44 263 ALA A O 1
ATOM 1937 N N . SER A 1 264 ? -4.043 -26.875 2.523 1 98.56 264 SER A N 1
ATOM 1938 C CA . SER A 1 264 ? -4.699 -28.094 2.047 1 98.56 264 SER A CA 1
ATOM 1939 C C . SER A 1 264 ? -3.971 -29.328 2.533 1 98.56 264 SER A C 1
ATOM 1941 O O . SER A 1 264 ? -2.779 -29.516 2.268 1 98.56 264 SER A O 1
ATOM 1943 N N . PRO A 1 265 ? -4.695 -30.219 3.199 1 98 265 PRO A N 1
ATOM 1944 C CA . PRO A 1 265 ? -4.051 -31.484 3.588 1 98 265 PRO A CA 1
ATOM 1945 C C . PRO A 1 265 ? -3.447 -32.219 2.398 1 98 265 PRO A C 1
ATOM 1947 O O . PRO A 1 265 ? -2.393 -32.844 2.527 1 98 265 PRO A O 1
ATOM 1950 N N . ALA A 1 266 ? -4.031 -32.156 1.263 1 98.31 266 ALA A N 1
ATOM 1951 C CA . ALA A 1 266 ? -3.57 -32.875 0.073 1 98.31 266 ALA A CA 1
ATOM 1952 C C . ALA A 1 266 ? -2.258 -32.281 -0.444 1 98.31 266 ALA A C 1
ATOM 1954 O O . ALA A 1 266 ? -1.417 -33 -0.98 1 98.31 266 ALA A O 1
ATOM 1955 N N . PHE A 1 267 ? -2.039 -31.016 -0.245 1 98.69 267 PHE A N 1
ATOM 1956 C CA . PHE A 1 267 ? -0.902 -30.359 -0.874 1 98.69 267 PHE A CA 1
ATOM 1957 C C . PHE A 1 267 ? 0.117 -29.922 0.172 1 98.69 267 PHE A C 1
ATOM 1959 O O . PHE A 1 267 ? 1.228 -29.516 -0.169 1 98.69 267 PHE A O 1
ATOM 1966 N N . ARG A 1 268 ? -0.208 -30.016 1.432 1 98.25 268 ARG A N 1
ATOM 1967 C CA . ARG A 1 268 ? 0.653 -29.625 2.541 1 98.25 268 ARG A CA 1
ATOM 1968 C C . ARG A 1 268 ? 2.033 -30.266 2.418 1 98.25 268 ARG A C 1
ATOM 1970 O O . ARG A 1 268 ? 3.041 -29.656 2.773 1 98.25 268 ARG A O 1
ATOM 1977 N N . PRO A 1 269 ? 2.176 -31.516 1.909 1 98.25 269 PRO A N 1
ATOM 1978 C CA . PRO A 1 269 ? 3.5 -32.125 1.777 1 98.25 269 PRO A CA 1
ATOM 1979 C C . PRO A 1 269 ? 4.43 -31.328 0.864 1 98.25 269 PRO A C 1
ATOM 1981 O O . PRO A 1 269 ? 5.652 -31.422 0.988 1 98.25 269 PRO A O 1
ATOM 1984 N N . LEU A 1 270 ? 3.887 -30.516 -0.077 1 98.5 270 LEU A N 1
ATOM 1985 C CA . LEU A 1 270 ? 4.703 -29.734 -0.996 1 98.5 270 LEU A CA 1
ATOM 1986 C C . LEU A 1 270 ? 5.52 -28.688 -0.242 1 98.5 270 LEU A C 1
ATOM 1988 O O . LEU A 1 270 ? 6.523 -28.188 -0.755 1 98.5 270 LEU A O 1
ATOM 1992 N N . VAL A 1 271 ? 5.059 -28.312 1.007 1 98.62 271 VAL A N 1
ATOM 1993 C CA . VAL A 1 271 ? 5.75 -27.266 1.763 1 98.62 271 VAL A CA 1
ATOM 1994 C C . VAL A 1 271 ? 6.375 -27.875 3.018 1 98.62 271 VAL A C 1
ATOM 1996 O O . VAL A 1 271 ? 6.625 -27.156 3.996 1 98.62 271 VAL A O 1
ATOM 1999 N N . ALA A 1 272 ? 6.633 -29.172 3.008 1 98.44 272 ALA A N 1
ATOM 2000 C CA . ALA A 1 272 ? 7.246 -29.844 4.156 1 98.44 272 ALA A CA 1
ATOM 2001 C C . ALA A 1 272 ? 8.547 -29.156 4.555 1 98.44 272 ALA A C 1
ATOM 2003 O O . ALA A 1 272 ? 9.438 -28.969 3.719 1 98.44 272 ALA A O 1
ATOM 2004 N N . GLY A 1 273 ? 8.633 -28.719 5.781 1 98.69 273 GLY A N 1
ATOM 2005 C CA . GLY A 1 273 ? 9.852 -28.141 6.328 1 98.69 273 GLY A CA 1
ATOM 2006 C C . GLY A 1 273 ? 9.891 -26.625 6.227 1 98.69 273 GLY A C 1
ATOM 2007 O O . GLY A 1 273 ? 10.758 -25.969 6.82 1 98.69 273 GLY A O 1
ATOM 2008 N N . VAL A 1 274 ? 8.906 -26.016 5.562 1 98.81 274 VAL A N 1
ATOM 2009 C CA . VAL A 1 274 ? 8.953 -24.594 5.242 1 98.81 274 VAL A CA 1
ATOM 2010 C C . VAL A 1 274 ? 8.906 -23.781 6.527 1 98.81 274 VAL A C 1
ATOM 2012 O O . VAL A 1 274 ? 9.438 -22.672 6.578 1 98.81 274 VAL A O 1
ATOM 2015 N N . GLU A 1 275 ? 8.25 -24.266 7.594 1 98.62 275 GLU A N 1
ATOM 2016 C CA . GLU A 1 275 ? 8.078 -23.562 8.859 1 98.62 275 GLU A CA 1
ATOM 2017 C C . GLU A 1 275 ? 9.414 -23.328 9.555 1 98.62 275 GLU A C 1
ATOM 2019 O O . GLU A 1 275 ? 9.508 -22.531 10.477 1 98.62 275 GLU A O 1
ATOM 2024 N N . GLN A 1 276 ? 10.484 -23.984 9.047 1 98.75 276 GLN A N 1
ATOM 2025 C CA . GLN A 1 276 ? 11.805 -23.859 9.656 1 98.75 276 GLN A CA 1
ATOM 2026 C C . GLN A 1 276 ? 12.562 -22.672 9.086 1 98.75 276 GLN A C 1
ATOM 2028 O O . GLN A 1 276 ? 13.641 -22.328 9.57 1 98.75 276 GLN A O 1
ATOM 2033 N N . ALA A 1 277 ? 12.07 -22.016 8.047 1 98.94 277 ALA A N 1
ATOM 2034 C CA . ALA A 1 277 ? 12.727 -20.859 7.461 1 98.94 277 ALA A CA 1
ATOM 2035 C C . ALA A 1 277 ? 12.727 -19.688 8.43 1 98.94 277 ALA A C 1
ATOM 2037 O O . ALA A 1 277 ? 12.211 -19.781 9.547 1 98.94 277 ALA A O 1
ATOM 2038 N N . ASP A 1 278 ? 13.344 -18.562 8.008 1 98.94 278 ASP A N 1
ATOM 2039 C CA . ASP A 1 278 ? 13.484 -17.406 8.883 1 98.94 278 ASP A CA 1
ATOM 2040 C C . ASP A 1 278 ? 12.453 -16.328 8.539 1 98.94 278 ASP A C 1
ATOM 2042 O O . ASP A 1 278 ? 12.133 -15.477 9.375 1 98.94 278 ASP A O 1
ATOM 2046 N N . SER A 1 279 ? 11.984 -16.328 7.34 1 98.94 279 SER A N 1
ATOM 2047 C CA . SER A 1 279 ? 10.938 -15.391 6.949 1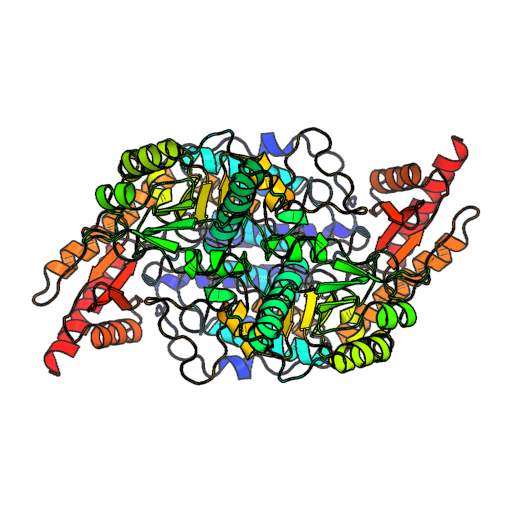 98.94 279 SER A CA 1
ATOM 2048 C C . SER A 1 279 ? 10.164 -15.898 5.742 1 98.94 279 SER A C 1
ATOM 2050 O O . SER A 1 279 ? 10.656 -16.734 4.984 1 98.94 279 SER A O 1
ATOM 2052 N N . TRP A 1 280 ? 8.914 -15.477 5.57 1 98.94 280 TRP A N 1
ATOM 2053 C CA . TRP A 1 280 ? 7.988 -15.93 4.543 1 98.94 280 TRP A CA 1
ATOM 2054 C C . TRP A 1 280 ? 7.191 -14.766 3.971 1 98.94 280 TRP A C 1
ATOM 2056 O O . TRP A 1 280 ? 6.738 -13.891 4.715 1 98.94 280 TRP A O 1
ATOM 2066 N N . ALA A 1 281 ? 7.02 -14.688 2.652 1 98.81 281 ALA A N 1
ATOM 2067 C CA . ALA A 1 281 ? 6.137 -13.75 1.964 1 98.81 281 ALA A CA 1
ATOM 2068 C C . ALA A 1 281 ? 4.938 -14.469 1.354 1 98.81 281 ALA A C 1
ATOM 2070 O O . ALA A 1 281 ? 5.09 -15.531 0.741 1 98.81 281 ALA A O 1
ATOM 2071 N N . VAL A 1 282 ? 3.736 -13.891 1.514 1 98.5 282 VAL A N 1
ATOM 2072 C CA . VAL A 1 282 ? 2.508 -14.484 0.993 1 98.5 282 VAL A CA 1
ATOM 2073 C C . VAL A 1 282 ? 1.561 -13.383 0.523 1 98.5 282 VAL A C 1
ATOM 2075 O O . VAL A 1 282 ? 1.472 -12.328 1.149 1 98.5 282 VAL A O 1
ATOM 2078 N N . ASP A 1 283 ? 0.876 -13.609 -0.598 1 98.25 283 ASP A N 1
ATOM 2079 C CA . ASP A 1 283 ? -0.11 -12.648 -1.087 1 98.25 283 ASP A CA 1
ATOM 2080 C C . ASP A 1 283 ? -1.527 -13.086 -0.717 1 98.25 283 ASP A C 1
ATOM 2082 O O . ASP A 1 283 ? -1.916 -14.227 -0.961 1 98.25 283 ASP A O 1
ATOM 2086 N N . GLY A 1 284 ? -2.268 -12.148 -0.15 1 98.38 284 GLY A N 1
ATOM 2087 C CA . GLY A 1 284 ? -3.674 -12.414 0.118 1 98.38 284 GLY A CA 1
ATOM 2088 C C . GLY A 1 284 ? -4.555 -12.242 -1.103 1 98.38 284 GLY A C 1
ATOM 2089 O O . GLY A 1 284 ? -5.562 -12.938 -1.25 1 98.38 284 GLY A O 1
ATOM 2090 N N . HIS A 1 285 ? -4.23 -11.305 -2.006 1 98.25 285 HIS A N 1
ATOM 2091 C CA . HIS A 1 285 ? -5.094 -10.984 -3.137 1 98.25 285 HIS A CA 1
ATOM 2092 C C . HIS A 1 285 ? -4.859 -11.945 -4.297 1 98.25 285 HIS A C 1
ATOM 2094 O O . HIS A 1 285 ? -5.5 -11.82 -5.348 1 98.25 285 HIS A O 1
ATOM 2100 N N . LYS A 1 286 ? -3.92 -12.859 -4.168 1 97.44 286 LYS A N 1
ATOM 2101 C CA . LYS A 1 286 ? -3.777 -13.938 -5.137 1 97.44 286 LYS A CA 1
ATOM 2102 C C . LYS A 1 286 ? -4.684 -15.117 -4.781 1 97.44 286 LYS A C 1
ATOM 2104 O O . LYS A 1 286 ? -5.875 -15.102 -5.098 1 97.44 286 LYS A O 1
ATOM 2109 N N . TRP A 1 287 ? -4.27 -15.93 -3.932 1 97.62 287 TRP A N 1
ATOM 2110 C CA . TRP A 1 287 ? -4.953 -17.219 -3.818 1 97.62 287 TRP A CA 1
ATOM 2111 C C . TRP A 1 287 ? -5.922 -17.219 -2.643 1 97.62 287 TRP A C 1
ATOM 2113 O O . TRP A 1 287 ? -6.797 -18.078 -2.551 1 97.62 287 TRP A O 1
ATOM 2123 N N . LEU A 1 288 ? -5.82 -16.219 -1.699 1 98.5 288 LEU A N 1
ATOM 2124 C CA . LEU A 1 288 ? -6.82 -16.094 -0.646 1 98.5 288 LEU A CA 1
ATOM 2125 C C . LEU A 1 288 ? -8.047 -15.336 -1.146 1 98.5 288 LEU A C 1
ATOM 2127 O O . LEU A 1 288 ? -9.078 -15.305 -0.478 1 98.5 288 LEU A O 1
ATOM 2131 N N . ASN A 1 289 ? -7.934 -14.758 -2.268 1 98.62 289 ASN A N 1
ATOM 2132 C CA . ASN A 1 289 ? -9.047 -14.07 -2.916 1 98.62 289 ASN A CA 1
ATOM 2133 C C . ASN A 1 289 ? -9.547 -12.898 -2.082 1 98.62 289 ASN A C 1
ATOM 2135 O O . ASN A 1 289 ? -10.75 -12.703 -1.93 1 98.62 289 ASN A O 1
ATOM 2139 N N . VAL A 1 290 ? -8.641 -12.172 -1.522 1 98.62 290 VAL A N 1
ATOM 2140 C CA . VAL A 1 290 ? -8.875 -10.867 -0.908 1 98.62 290 VAL A CA 1
ATOM 2141 C C . VAL A 1 290 ? -8.719 -9.766 -1.954 1 98.62 290 VAL A C 1
ATOM 2143 O O . VAL A 1 290 ? -7.906 -9.891 -2.875 1 98.62 290 VAL A O 1
ATOM 2146 N N . PRO A 1 291 ? -9.539 -8.703 -1.89 1 98.31 291 PRO A N 1
ATOM 2147 C CA . PRO A 1 291 ? -9.352 -7.621 -2.857 1 98.31 291 PRO A CA 1
ATOM 2148 C C . PRO A 1 291 ? -7.957 -7.012 -2.805 1 98.31 291 PRO A C 1
ATOM 2150 O O . PRO A 1 291 ? -7.281 -7.098 -1.776 1 98.31 291 PRO A O 1
ATOM 2153 N N . TYR A 1 292 ? -7.512 -6.488 -3.955 1 97.56 292 TYR A N 1
ATOM 2154 C CA . TYR A 1 292 ? -6.27 -5.723 -3.98 1 97.56 292 TYR A CA 1
ATOM 2155 C C . TYR A 1 292 ? -6.359 -4.504 -3.07 1 97.56 292 TYR A C 1
ATOM 2157 O O . TYR A 1 292 ? -7.406 -3.859 -2.992 1 97.56 292 TYR A O 1
ATOM 2165 N N . ASP A 1 293 ? -5.285 -4.191 -2.402 1 96.5 293 ASP A N 1
ATOM 2166 C CA . ASP A 1 293 ? -4.027 -4.938 -2.373 1 96.5 293 ASP A CA 1
ATOM 2167 C C . ASP A 1 293 ? -3.777 -5.535 -0.991 1 96.5 293 ASP A C 1
ATOM 2169 O O . ASP A 1 293 ? -4.234 -4.992 0.018 1 96.5 293 ASP A O 1
ATOM 2173 N N . SER A 1 294 ? -3.256 -6.684 -0.947 1 98 294 SER A N 1
ATOM 2174 C CA . SER A 1 294 ? -3.08 -7.422 0.301 1 98 294 SER A CA 1
ATOM 2175 C C . SER A 1 294 ? -1.901 -8.383 0.214 1 98 294 SER A C 1
ATOM 2177 O O . SER A 1 294 ? -1.888 -9.281 -0.629 1 98 294 SER A O 1
ATOM 2179 N N . GLY A 1 295 ? -0.878 -8.234 1.035 1 98.25 295 GLY A N 1
ATOM 2180 C CA . GLY A 1 295 ? 0.256 -9.125 1.225 1 98.25 295 GLY A CA 1
ATOM 2181 C C . GLY A 1 295 ? 0.652 -9.289 2.68 1 98.25 295 GLY A C 1
ATOM 2182 O O . GLY A 1 295 ? 0.213 -8.516 3.537 1 98.25 295 GLY A O 1
ATOM 2183 N N . TYR A 1 296 ? 1.388 -10.297 2.984 1 98.81 296 TYR A N 1
ATOM 2184 C CA . TYR A 1 296 ? 1.772 -10.625 4.352 1 98.81 296 TYR A CA 1
ATOM 2185 C C . TYR A 1 296 ? 3.252 -10.984 4.434 1 98.81 296 TYR A C 1
ATOM 2187 O O . TYR A 1 296 ? 3.74 -11.812 3.66 1 98.81 296 TYR A O 1
ATOM 2195 N N . ALA A 1 297 ? 3.965 -10.367 5.301 1 98.88 297 ALA A N 1
ATOM 2196 C CA . ALA A 1 297 ? 5.336 -10.727 5.652 1 98.88 297 ALA A CA 1
ATOM 2197 C C . ALA A 1 297 ? 5.395 -11.383 7.031 1 98.88 297 ALA A C 1
ATOM 2199 O O . ALA A 1 297 ? 4.875 -10.836 8.008 1 98.88 297 ALA A O 1
ATOM 2200 N N . PHE A 1 298 ? 5.965 -12.523 7.109 1 98.94 298 PHE A N 1
ATOM 2201 C CA . PHE A 1 298 ? 6.191 -13.203 8.375 1 98.94 298 PHE A CA 1
ATOM 2202 C C . PHE A 1 298 ? 7.684 -13.336 8.664 1 98.94 298 PHE A C 1
ATOM 2204 O O . PHE A 1 298 ? 8.484 -13.492 7.742 1 98.94 298 PHE A O 1
ATOM 2211 N N . CYS A 1 299 ? 8.023 -13.32 9.938 1 98.94 299 CYS A N 1
ATOM 2212 C CA . CYS A 1 299 ? 9.43 -13.422 10.32 1 98.94 299 CYS A CA 1
ATOM 2213 C C . CYS A 1 299 ? 9.586 -14.203 11.617 1 98.94 299 CYS A C 1
ATOM 2215 O O . CYS A 1 299 ? 8.922 -13.898 12.609 1 98.94 299 CYS A O 1
ATOM 2217 N N . ALA A 1 300 ? 10.477 -15.148 11.641 1 98.88 300 ALA A N 1
ATOM 2218 C CA . ALA A 1 300 ? 10.742 -15.984 12.805 1 98.88 300 ALA A CA 1
ATOM 2219 C C . ALA A 1 300 ? 11.523 -15.211 13.867 1 98.88 300 ALA A C 1
ATOM 2221 O O . ALA A 1 300 ? 11.664 -15.672 15 1 98.88 300 ALA A O 1
ATOM 2222 N N . HIS A 1 301 ? 12.047 -14.047 13.547 1 98.56 301 HIS A N 1
ATOM 2223 C CA . HIS A 1 301 ? 12.852 -13.203 14.414 1 98.56 301 HIS A CA 1
ATOM 2224 C C . HIS A 1 301 ? 12.195 -11.836 14.609 1 98.56 301 HIS A C 1
ATOM 2226 O O . HIS A 1 301 ? 12.625 -10.844 14.008 1 98.56 301 HIS A O 1
ATOM 2232 N N . PRO A 1 302 ? 11.258 -11.75 15.547 1 97.75 302 PRO A N 1
ATOM 2233 C CA . PRO A 1 302 ? 10.469 -10.523 15.719 1 97.75 302 PRO A CA 1
ATOM 2234 C C . PRO A 1 302 ? 11.336 -9.297 15.977 1 97.75 302 PRO A C 1
ATOM 2236 O O . PRO A 1 302 ? 11.031 -8.211 15.492 1 97.75 302 PRO A O 1
ATOM 2239 N N . ASP A 1 303 ? 12.406 -9.438 16.703 1 97 303 ASP A N 1
ATOM 2240 C CA . ASP A 1 303 ? 13.258 -8.289 17.031 1 97 303 ASP A CA 1
ATOM 2241 C C . ASP A 1 303 ? 13.938 -7.746 15.781 1 97 303 ASP A C 1
ATOM 2243 O O . ASP A 1 303 ? 14.039 -6.531 15.602 1 97 303 ASP A O 1
ATOM 2247 N N . SER A 1 304 ? 14.453 -8.648 14.898 1 98.25 304 SER A N 1
ATOM 2248 C CA . SER A 1 304 ? 15.07 -8.227 13.648 1 98.25 304 SER A CA 1
ATOM 2249 C C . SER A 1 304 ? 14.055 -7.559 12.727 1 98.25 304 SER A C 1
ATOM 2251 O O . SER A 1 304 ? 14.367 -6.566 12.062 1 98.25 304 SER A O 1
ATOM 2253 N N . HIS A 1 305 ? 12.867 -8.195 12.711 1 98.38 305 HIS A N 1
ATOM 2254 C CA . HIS A 1 305 ? 11.773 -7.629 11.93 1 98.38 305 HIS A CA 1
ATOM 2255 C C . HIS A 1 305 ? 11.469 -6.199 12.367 1 98.38 305 HIS A C 1
ATOM 2257 O O . HIS A 1 305 ? 11.477 -5.281 11.547 1 98.38 305 HIS A O 1
ATOM 2263 N N . ARG A 1 306 ? 11.242 -5.977 13.609 1 96.38 306 ARG A N 1
ATOM 2264 C CA . ARG A 1 306 ? 10.898 -4.676 14.172 1 96.38 306 ARG A CA 1
ATOM 2265 C C . ARG A 1 306 ? 12.039 -3.678 13.969 1 96.38 306 ARG A C 1
ATOM 2267 O O . ARG A 1 306 ? 11.797 -2.52 13.617 1 96.38 306 ARG A O 1
ATOM 2274 N N . ALA A 1 307 ? 13.25 -4.105 14.18 1 96.31 307 ALA A N 1
ATOM 2275 C CA . ALA A 1 307 ? 14.406 -3.225 14.039 1 96.31 307 ALA A CA 1
ATOM 2276 C C . ALA A 1 307 ? 14.531 -2.703 12.609 1 96.31 307 ALA A C 1
ATOM 2278 O O . ALA A 1 307 ? 14.906 -1.548 12.391 1 96.31 307 ALA A O 1
ATOM 2279 N N . ALA A 1 308 ? 14.18 -3.562 11.68 1 97.5 308 ALA A N 1
ATOM 2280 C CA . ALA A 1 308 ? 14.328 -3.217 10.266 1 97.5 308 ALA A CA 1
ATOM 2281 C C . ALA A 1 308 ? 13.219 -2.264 9.82 1 97.5 308 ALA A C 1
ATOM 2283 O O . ALA A 1 308 ? 13.383 -1.522 8.844 1 97.5 308 ALA A O 1
ATOM 2284 N N . MET A 1 309 ? 12.039 -2.254 10.555 1 95.62 309 MET A N 1
ATOM 2285 C CA . MET A 1 309 ? 10.875 -1.571 10.008 1 95.62 309 MET A CA 1
ATOM 2286 C C . MET A 1 309 ? 10.438 -0.42 10.906 1 95.62 309 MET A C 1
ATOM 2288 O O . MET A 1 309 ? 9.844 0.552 10.438 1 95.62 309 MET A O 1
ATOM 2292 N N . SER A 1 310 ? 10.727 -0.389 12.086 1 87.69 310 SER A N 1
ATOM 2293 C CA . SER A 1 310 ? 10.047 0.454 13.062 1 87.69 310 SER A CA 1
ATOM 2294 C C . SER A 1 310 ? 10.453 1.916 12.914 1 87.69 310 SER A C 1
ATOM 2296 O O . SER A 1 310 ? 11.57 2.215 12.492 1 87.69 310 SER A O 1
ATOM 2298 N N . VAL A 1 311 ? 9.414 2.707 13.117 1 73.69 311 VAL A N 1
ATOM 2299 C CA . VAL A 1 311 ? 9.586 4.156 13.156 1 73.69 311 VAL A CA 1
ATOM 2300 C C . VAL A 1 311 ? 9.406 4.656 14.594 1 73.69 311 VAL A C 1
ATOM 2302 O O . VAL A 1 311 ? 8.477 4.254 15.289 1 73.69 311 VAL A O 1
ATOM 2305 N N . THR A 1 312 ? 10.328 5.332 15.086 1 66.31 312 THR A N 1
ATOM 2306 C CA . THR A 1 312 ? 10.125 6.02 16.359 1 66.31 312 THR A CA 1
ATOM 2307 C C . THR A 1 312 ? 10.102 7.531 16.156 1 66.31 312 THR A C 1
ATOM 2309 O O . THR A 1 312 ? 10.938 8.078 15.438 1 66.31 312 THR A O 1
ATOM 2312 N N . ALA A 1 313 ? 8.945 8.227 16.594 1 56.56 313 ALA A N 1
ATOM 2313 C CA . ALA A 1 313 ? 8.836 9.68 16.516 1 56.56 313 ALA A CA 1
ATOM 2314 C C . ALA A 1 313 ? 8.336 10.258 17.828 1 56.56 313 ALA A C 1
ATOM 2316 O O . ALA A 1 313 ? 7.633 9.586 18.594 1 56.56 313 ALA A O 1
ATOM 2317 N N . ALA A 1 314 ? 8.711 11.562 18.094 1 47.59 314 ALA A N 1
ATOM 2318 C CA . ALA A 1 314 ? 8.367 12.273 19.312 1 47.59 314 ALA A CA 1
ATOM 2319 C C . ALA A 1 314 ? 6.855 12.375 19.484 1 47.59 314 ALA A C 1
ATOM 2321 O O . ALA A 1 314 ? 6.352 12.375 20.609 1 47.59 314 ALA A O 1
ATOM 2322 N N . TYR A 1 315 ? 6.148 12.555 18.297 1 53.62 315 TYR A N 1
ATOM 2323 C CA . TYR A 1 315 ? 4.699 12.711 18.375 1 53.62 315 TYR A CA 1
ATOM 2324 C C . TYR A 1 315 ? 4.004 11.352 18.328 1 53.62 315 TYR A C 1
ATOM 2326 O O . TYR A 1 315 ? 2.797 11.258 18.562 1 53.62 315 TYR A O 1
ATOM 2334 N N . LEU A 1 316 ? 4.789 10.398 17.891 1 51.06 316 LEU A N 1
ATOM 2335 C CA . LEU A 1 316 ? 4.238 9.055 17.828 1 51.06 316 LEU A CA 1
ATOM 2336 C C . LEU A 1 316 ? 4.516 8.289 19.125 1 51.06 316 LEU A C 1
ATOM 2338 O O . LEU A 1 316 ? 5.402 7.438 19.172 1 51.06 316 LEU A O 1
ATOM 2342 N N . THR A 1 317 ? 4.062 9.031 20.281 1 48.12 317 THR A N 1
ATOM 2343 C CA . THR A 1 317 ? 4.219 8.461 21.625 1 48.12 317 THR A CA 1
ATOM 2344 C C . THR A 1 317 ? 3.17 7.379 21.875 1 48.12 317 THR A C 1
ATOM 2346 O O . THR A 1 317 ? 2.113 7.371 21.234 1 48.12 317 THR A O 1
ATOM 2349 N N . GLY A 1 318 ? 3.506 6.16 22.266 1 48.94 318 GLY A N 1
ATOM 2350 C CA . GLY A 1 318 ? 2.576 5.098 22.609 1 48.94 318 GLY A CA 1
ATOM 2351 C C . GLY A 1 318 ? 2.949 3.756 22.016 1 48.94 318 GLY A C 1
ATOM 2352 O O . GLY A 1 318 ? 2.086 2.895 21.828 1 48.94 318 GLY A O 1
ATOM 2353 N N . GLN A 1 319 ? 3.951 3.932 21.344 1 43.91 319 GLN A N 1
ATOM 2354 C CA . GLN A 1 319 ? 4.523 2.652 20.922 1 43.91 319 GLN A CA 1
ATOM 2355 C C . GLN A 1 319 ? 4.68 1.712 22.109 1 43.91 319 GLN A C 1
ATOM 2357 O O . GLN A 1 319 ? 5.223 2.1 23.156 1 43.91 319 GLN A O 1
ATOM 2362 N N . GLY A 1 320 ? 3.854 0.594 22.047 1 45.72 320 GLY A N 1
ATOM 2363 C CA . GLY A 1 320 ? 3.752 -0.699 22.703 1 45.72 320 GLY A CA 1
ATOM 2364 C C . GLY A 1 320 ? 3.635 -0.592 24.219 1 45.72 320 GLY A C 1
ATOM 2365 O O . GLY A 1 320 ? 4.426 -1.192 24.938 1 45.72 320 GLY A O 1
ATOM 2366 N N . ASP A 1 321 ? 2.969 0.512 24.594 1 43.53 321 ASP A N 1
ATOM 2367 C CA . ASP A 1 321 ? 2.646 0.391 26.016 1 43.53 321 ASP A CA 1
ATOM 2368 C C . ASP A 1 321 ? 1.617 -0.711 26.25 1 43.53 321 ASP A C 1
ATOM 2370 O O . ASP A 1 321 ? 0.783 -0.985 25.391 1 43.53 321 ASP A O 1
ATOM 2374 N N . GLY A 1 322 ? 2.01 -1.779 26.953 1 48.69 322 GLY A N 1
ATOM 2375 C CA . GLY A 1 322 ? 1.223 -2.82 27.594 1 48.69 322 GLY A CA 1
ATOM 2376 C C . GLY A 1 322 ? 1.222 -4.129 26.828 1 48.69 322 GLY A C 1
ATOM 2377 O O . GLY A 1 322 ? 0.257 -4.895 26.891 1 48.69 322 GLY A O 1
ATOM 2378 N N . GLY A 1 323 ? 2.227 -4.355 25.891 1 56.12 323 GLY A N 1
ATOM 2379 C CA . GLY A 1 323 ? 2.303 -5.715 25.375 1 56.12 323 GLY A CA 1
ATOM 2380 C C . GLY A 1 323 ? 1.618 -5.879 24.031 1 56.12 323 GLY A C 1
ATOM 2381 O O . GLY A 1 323 ? 1.593 -6.977 23.469 1 56.12 323 GLY A O 1
ATOM 2382 N N . VAL A 1 324 ? 0.957 -4.793 23.547 1 64.25 324 VAL A N 1
ATOM 2383 C CA . VAL A 1 324 ? 0.191 -5.051 22.328 1 64.25 324 VAL A CA 1
ATOM 2384 C C . VAL A 1 324 ? 1.017 -4.664 21.109 1 64.25 324 VAL A C 1
ATOM 2386 O O . VAL A 1 324 ? 1.683 -3.625 21.109 1 64.25 324 VAL A O 1
ATOM 2389 N N . ARG A 1 325 ? 1.002 -5.488 20.125 1 85.88 325 ARG A N 1
ATOM 2390 C CA . ARG A 1 325 ? 1.665 -5.328 18.844 1 85.88 325 ARG A CA 1
ATOM 2391 C C . ARG A 1 325 ? 1.206 -4.051 18.141 1 85.88 325 ARG A C 1
ATOM 2393 O O . ARG A 1 325 ? 0.009 -3.76 18.094 1 85.88 325 ARG A O 1
ATOM 2400 N N . ALA A 1 326 ? 2.096 -3.137 17.75 1 91.44 326 ALA A N 1
ATOM 2401 C CA . ALA A 1 326 ? 1.795 -1.999 16.875 1 91.44 326 ALA A CA 1
ATOM 2402 C C . ALA A 1 326 ? 1.984 -2.361 15.406 1 91.44 326 ALA A C 1
ATOM 2404 O O . ALA A 1 326 ? 3.115 -2.531 14.945 1 91.44 326 ALA A O 1
ATOM 2405 N N . PRO A 1 327 ? 0.882 -2.457 14.68 1 94 327 PRO A N 1
ATOM 2406 C CA . PRO A 1 327 ? 0.991 -2.914 13.289 1 94 327 PRO A CA 1
ATOM 2407 C C . PRO A 1 327 ? 2.043 -2.143 12.492 1 94 327 PRO A C 1
ATOM 2409 O O . PRO A 1 327 ? 2.775 -2.734 11.695 1 94 327 PRO A O 1
ATOM 2412 N N . GLY A 1 328 ? 2.215 -0.893 12.719 1 94.06 328 GLY A N 1
ATOM 2413 C CA . GLY A 1 328 ? 3.121 -0.037 11.969 1 94.06 328 GLY A CA 1
ATOM 2414 C C . GLY A 1 328 ? 4.582 -0.358 12.219 1 94.06 328 GLY A C 1
ATOM 2415 O O . GLY A 1 328 ? 5.453 0.056 11.445 1 94.06 328 GLY A O 1
ATOM 2416 N N . ASP A 1 329 ? 4.91 -1.141 13.25 1 94.19 329 ASP A N 1
ATOM 2417 C CA . ASP A 1 329 ? 6.285 -1.469 13.602 1 94.19 329 ASP A CA 1
ATOM 2418 C C . ASP A 1 329 ? 6.84 -2.566 12.695 1 94.19 329 ASP A C 1
ATOM 2420 O O . ASP A 1 329 ? 8.031 -2.879 12.75 1 94.19 329 ASP A O 1
ATOM 2424 N N . PHE A 1 330 ? 5.977 -3.125 11.828 1 96.81 330 PHE A N 1
ATOM 2425 C CA . PHE A 1 330 ? 6.398 -4.324 11.109 1 96.81 330 PHE A CA 1
ATOM 2426 C C . PHE A 1 330 ? 6.238 -4.145 9.609 1 96.81 330 PHE A C 1
ATOM 2428 O O . PHE A 1 330 ? 6.27 -5.121 8.852 1 96.81 330 PHE A O 1
ATOM 2435 N N . VAL A 1 331 ? 6.02 -2.965 9.148 1 97.19 331 VAL A N 1
ATOM 2436 C CA . VAL A 1 331 ? 5.828 -2.676 7.734 1 97.19 331 VAL A CA 1
ATOM 2437 C C . VAL A 1 331 ? 6.512 -1.357 7.379 1 97.19 331 VAL A C 1
ATOM 2439 O O . VAL A 1 331 ? 6.801 -0.543 8.258 1 97.19 331 VAL A O 1
ATOM 2442 N N . PRO A 1 332 ? 6.789 -1.08 6.113 1 95.94 332 PRO A N 1
ATOM 2443 C CA . PRO A 1 332 ? 7.5 0.141 5.723 1 95.94 332 PRO A CA 1
ATOM 2444 C C . PRO A 1 332 ? 6.559 1.324 5.504 1 95.94 332 PRO A C 1
ATOM 2446 O O . PRO A 1 332 ? 6.809 2.162 4.633 1 95.94 332 PRO A O 1
ATOM 2449 N N . GLU A 1 333 ? 5.41 1.337 6.125 1 93.31 333 GLU A N 1
ATOM 2450 C CA . GLU A 1 333 ? 4.418 2.4 6.016 1 93.31 333 GLU A CA 1
ATOM 2451 C C . GLU A 1 333 ? 4.008 2.914 7.395 1 93.31 333 GLU A C 1
ATOM 2453 O O . GLU A 1 333 ? 3.871 2.133 8.336 1 93.31 333 GLU A O 1
ATOM 2458 N N . SER A 1 334 ? 3.84 4.207 7.508 1 91.38 334 SER A N 1
ATOM 2459 C CA . SER A 1 334 ? 3.191 4.75 8.695 1 91.38 334 SER A CA 1
ATOM 2460 C C . SER A 1 334 ? 1.679 4.812 8.523 1 91.38 334 SER A C 1
ATOM 2462 O O . SER A 1 334 ? 0.977 3.836 8.797 1 91.38 334 SER A O 1
ATOM 2464 N N . SER A 1 335 ? 1.218 5.906 7.832 1 90.25 335 SER A N 1
ATOM 2465 C CA . SER A 1 335 ? -0.198 5.91 7.48 1 90.25 335 SER A CA 1
ATOM 2466 C C . SER A 1 335 ? -0.513 4.824 6.457 1 90.25 335 SER A C 1
ATOM 2468 O O . SER A 1 335 ? 0.153 4.723 5.422 1 90.25 335 SER A O 1
ATOM 2470 N N . ARG A 1 336 ? -1.538 3.988 6.812 1 94 336 ARG A N 1
ATOM 2471 C CA . ARG A 1 336 ? -1.836 2.852 5.945 1 94 336 ARG A CA 1
ATOM 2472 C C . ARG A 1 336 ? -3.287 2.408 6.102 1 94 336 ARG A C 1
ATOM 2474 O O . ARG A 1 336 ? -3.934 2.725 7.105 1 94 336 ARG A O 1
ATOM 2481 N N . ARG A 1 337 ? -3.695 1.685 5.145 1 96.88 337 ARG A N 1
ATOM 2482 C CA . ARG A 1 337 ? -5.039 1.122 5.113 1 96.88 337 ARG A CA 1
ATOM 2483 C C . ARG A 1 337 ? -5.164 -0.059 6.07 1 96.88 337 ARG A C 1
ATOM 2485 O O . ARG A 1 337 ? -4.215 -0.826 6.242 1 96.88 337 ARG A O 1
ATOM 2492 N N . ALA A 1 338 ? -6.359 -0.243 6.688 1 98 338 ALA A N 1
ATOM 2493 C CA . ALA A 1 338 ? -6.629 -1.365 7.582 1 98 338 ALA A CA 1
ATOM 2494 C C . ALA A 1 338 ? -6.93 -2.637 6.793 1 98 338 ALA A C 1
ATOM 2496 O O . ALA A 1 338 ? -8.07 -3.107 6.773 1 98 338 ALA A O 1
ATOM 2497 N N . ARG A 1 339 ? -5.93 -3.289 6.34 1 98 339 ARG A N 1
ATOM 2498 C CA . ARG A 1 339 ? -6.031 -4.469 5.484 1 98 339 ARG A CA 1
ATOM 2499 C C . ARG A 1 339 ? -6.531 -5.676 6.273 1 98 339 ARG A C 1
ATOM 2501 O O . ARG A 1 339 ? -6.973 -6.664 5.688 1 98 339 ARG A O 1
ATOM 2508 N N . GLY A 1 340 ? -6.461 -5.602 7.582 1 98.56 340 GLY A N 1
ATOM 2509 C CA . GLY A 1 340 ? -6.832 -6.715 8.445 1 98.56 340 GLY A CA 1
ATOM 2510 C C . GLY A 1 340 ? -8.305 -7.074 8.352 1 98.56 340 GLY A C 1
ATOM 2511 O O . GLY A 1 340 ? -8.68 -8.242 8.508 1 98.56 340 GLY A O 1
ATOM 2512 N N . PHE A 1 341 ? -9.203 -6.074 8.094 1 98.88 341 PHE A N 1
ATOM 2513 C CA . PHE A 1 341 ? -10.633 -6.324 8.055 1 98.88 341 PHE A CA 1
ATOM 2514 C C . PHE A 1 341 ? -10.992 -7.301 6.941 1 98.88 341 PHE A C 1
ATOM 2516 O O . PHE A 1 341 ? -11.695 -8.289 7.172 1 98.88 341 PHE A O 1
ATOM 2523 N N . ALA A 1 342 ? -10.484 -7.09 5.734 1 98.88 342 ALA A N 1
ATOM 2524 C CA . ALA A 1 342 ? -10.789 -7.941 4.59 1 98.88 342 ALA A CA 1
ATOM 2525 C C . ALA A 1 342 ? -10.18 -9.328 4.754 1 98.88 342 ALA A C 1
ATOM 2527 O O . ALA A 1 342 ? -10.797 -10.336 4.391 1 98.88 342 ALA A O 1
ATOM 2528 N N . THR A 1 343 ? -8.953 -9.367 5.297 1 98.88 343 THR A N 1
ATOM 2529 C CA . THR A 1 343 ? -8.281 -10.641 5.523 1 98.88 343 THR A CA 1
ATOM 2530 C C . THR A 1 343 ? -9.062 -11.492 6.527 1 98.88 343 THR A C 1
ATOM 2532 O O . THR A 1 343 ? -9.289 -12.68 6.297 1 98.88 343 THR A O 1
ATOM 2535 N N . TRP A 1 344 ? -9.445 -10.852 7.629 1 98.94 344 TRP A N 1
ATOM 2536 C CA . TRP A 1 344 ? -10.25 -11.539 8.633 1 98.94 344 TRP A CA 1
ATOM 2537 C C . TRP A 1 344 ? -11.539 -12.086 8.023 1 98.94 344 TRP A C 1
ATOM 2539 O O . TRP A 1 344 ? -11.922 -13.227 8.289 1 98.94 344 TRP A O 1
ATOM 2549 N N . ALA A 1 345 ? -12.188 -11.305 7.215 1 98.94 345 ALA A N 1
ATOM 2550 C CA . ALA A 1 345 ? -13.461 -11.68 6.609 1 98.94 345 ALA A CA 1
ATOM 2551 C C . ALA A 1 345 ? -13.281 -12.844 5.637 1 98.94 345 ALA A C 1
ATOM 2553 O O . ALA A 1 345 ? -14.141 -13.727 5.562 1 98.94 345 ALA A O 1
ATOM 2554 N N . ALA A 1 346 ? -12.195 -12.828 4.867 1 98.94 346 ALA A N 1
ATOM 2555 C CA . ALA A 1 346 ? -11.922 -13.93 3.941 1 98.94 346 ALA A CA 1
ATOM 2556 C C . ALA A 1 346 ? -11.781 -15.25 4.688 1 98.94 346 ALA A C 1
ATOM 2558 O O . ALA A 1 346 ? -12.398 -16.25 4.309 1 98.94 346 ALA A O 1
ATOM 2559 N N . LEU A 1 347 ? -10.984 -15.203 5.75 1 98.94 347 LEU A N 1
ATOM 2560 C CA . LEU A 1 347 ? -10.773 -16.406 6.547 1 98.94 347 LEU A CA 1
ATOM 2561 C C . LEU A 1 347 ? -12.062 -16.828 7.254 1 98.94 347 LEU A C 1
ATOM 2563 O O . LEU A 1 347 ? -12.336 -18.016 7.402 1 98.94 347 LEU A O 1
ATOM 2567 N N . GLY A 1 348 ? -12.828 -15.852 7.668 1 98.88 348 GLY A N 1
ATOM 2568 C CA . GLY A 1 348 ? -14.117 -16.125 8.281 1 98.88 348 GLY A CA 1
ATOM 2569 C C . GLY A 1 348 ? -15.102 -16.781 7.332 1 98.88 348 GLY A C 1
ATOM 2570 O O . GLY A 1 348 ? -15.867 -17.656 7.734 1 98.88 348 GLY A O 1
ATOM 2571 N N . GLU A 1 349 ? -15.109 -16.375 6.102 1 98.88 349 GLU A N 1
ATOM 2572 C CA . GLU A 1 349 ? -16.016 -16.922 5.094 1 98.88 349 GLU A CA 1
ATOM 2573 C C . GLU A 1 349 ? -15.625 -18.344 4.719 1 98.88 349 GLU A C 1
ATOM 2575 O O . GLU A 1 349 ? -16.484 -19.234 4.613 1 98.88 349 GLU A O 1
ATOM 2580 N N . LEU A 1 350 ? -14.352 -18.594 4.547 1 98.81 350 LEU A N 1
ATOM 2581 C CA . LEU A 1 350 ? -13.883 -19.875 4.027 1 98.81 350 LEU A CA 1
ATOM 2582 C C . LEU A 1 350 ? -13.797 -20.906 5.145 1 98.81 350 LEU A C 1
ATOM 2584 O O . LEU A 1 350 ? -14.117 -22.078 4.934 1 98.81 350 LEU A O 1
ATOM 2588 N N . GLY A 1 351 ? -13.352 -20.406 6.387 1 98.75 351 GLY A N 1
ATOM 2589 C CA . GLY A 1 351 ? -12.922 -21.375 7.379 1 98.75 351 GLY A CA 1
ATOM 2590 C C . GLY A 1 351 ? -11.781 -22.25 6.902 1 98.75 351 GLY A C 1
ATOM 2591 O O . GLY A 1 351 ? -11.297 -22.094 5.777 1 98.75 351 GLY A O 1
ATOM 2592 N N . ARG A 1 352 ? -11.383 -23.156 7.734 1 98.56 352 ARG A N 1
ATOM 2593 C CA . ARG A 1 352 ? -10.273 -24.047 7.391 1 98.56 352 ARG A CA 1
ATOM 2594 C C . ARG A 1 352 ? -10.633 -24.938 6.207 1 98.56 352 ARG A C 1
ATOM 2596 O O . ARG A 1 352 ? -9.852 -25.078 5.266 1 98.56 352 ARG A O 1
ATOM 2603 N N . SER A 1 353 ? -11.758 -25.516 6.242 1 98.69 353 SER A N 1
ATOM 2604 C CA . SER A 1 353 ? -12.125 -26.484 5.215 1 98.69 353 SER A CA 1
ATOM 2605 C C . SER A 1 353 ? -12.391 -25.797 3.879 1 98.69 353 SER A C 1
ATOM 2607 O O . SER A 1 353 ? -12.07 -26.344 2.82 1 98.69 353 SER A O 1
ATOM 2609 N N . GLY A 1 354 ? -13.055 -24.594 3.953 1 98.81 354 GLY A N 1
ATOM 2610 C CA . GLY A 1 354 ? -13.281 -23.859 2.725 1 98.81 354 GLY A CA 1
ATOM 2611 C C . GLY A 1 354 ? -11.992 -23.406 2.053 1 98.81 354 GLY A C 1
ATOM 2612 O O . GLY A 1 354 ? -11.906 -23.391 0.823 1 98.81 354 GLY A O 1
ATOM 2613 N N . LEU A 1 355 ? -11.055 -23.062 2.84 1 98.88 355 LEU A N 1
ATOM 2614 C CA . LEU A 1 355 ? -9.758 -22.688 2.303 1 98.88 355 LEU A CA 1
ATOM 2615 C C . LEU A 1 355 ? -9.055 -23.891 1.667 1 98.88 355 LEU A C 1
ATOM 2617 O O . LEU A 1 355 ? -8.484 -23.766 0.581 1 98.88 355 LEU A O 1
ATOM 2621 N N . ALA A 1 356 ? -9.07 -24.984 2.316 1 98.81 356 ALA A N 1
ATOM 2622 C CA . ALA A 1 356 ? -8.5 -26.219 1.765 1 98.81 356 ALA A CA 1
ATOM 2623 C C . ALA A 1 356 ? -9.18 -26.594 0.449 1 98.81 356 ALA A C 1
ATOM 2625 O O . ALA A 1 356 ? -8.508 -26.938 -0.523 1 98.81 356 ALA A O 1
ATOM 2626 N N . GLU A 1 357 ? -10.461 -26.5 0.422 1 98.81 357 GLU A N 1
ATOM 2627 C CA . GLU A 1 357 ? -11.227 -26.812 -0.777 1 98.81 357 GLU A CA 1
ATOM 2628 C C . GLU A 1 357 ? -10.875 -25.875 -1.927 1 98.81 357 GLU A C 1
ATOM 2630 O O . GLU A 1 357 ? -10.82 -26.297 -3.084 1 98.81 357 GLU A O 1
ATOM 2635 N N . LEU A 1 358 ? -10.758 -24.641 -1.593 1 98.81 358 LEU A N 1
ATOM 2636 C CA . LEU A 1 358 ? -10.367 -23.656 -2.598 1 98.81 358 LEU A CA 1
ATOM 2637 C C . LEU A 1 358 ? -9.055 -24.047 -3.264 1 98.81 358 LEU A C 1
ATOM 2639 O O . LEU A 1 358 ? -8.953 -24.047 -4.492 1 98.81 358 LEU A O 1
ATOM 2643 N N . VAL A 1 359 ? -8.055 -24.406 -2.492 1 98.81 359 VAL A N 1
ATOM 2644 C CA . VAL A 1 359 ? -6.75 -24.797 -3.008 1 98.81 359 VAL A CA 1
ATOM 2645 C C . VAL A 1 359 ? -6.883 -26.078 -3.83 1 98.81 359 VAL A C 1
ATOM 2647 O O . VAL A 1 359 ? -6.402 -26.156 -4.965 1 98.81 359 VAL A O 1
ATOM 2650 N N . ASP A 1 360 ? -7.594 -27.062 -3.291 1 98.81 360 ASP A N 1
ATOM 2651 C CA . ASP A 1 360 ? -7.781 -28.344 -3.965 1 98.81 360 ASP A CA 1
ATOM 2652 C C . ASP A 1 360 ? -8.453 -28.156 -5.324 1 98.81 360 ASP A C 1
ATOM 2654 O O . ASP A 1 360 ? -8.016 -28.734 -6.32 1 98.81 360 ASP A O 1
ATOM 2658 N N . ARG A 1 361 ? -9.461 -27.391 -5.328 1 98.75 361 ARG A N 1
ATOM 2659 C CA . ARG A 1 361 ? -10.242 -27.203 -6.547 1 98.75 361 ARG A CA 1
ATOM 2660 C C . ARG A 1 361 ? -9.414 -26.5 -7.621 1 98.75 361 ARG A C 1
ATOM 2662 O O . ARG A 1 361 ? -9.43 -26.922 -8.789 1 98.75 361 ARG A O 1
ATOM 2669 N N . CYS A 1 362 ? -8.75 -25.453 -7.266 1 98.81 362 CYS A N 1
ATOM 2670 C CA . CYS A 1 362 ? -7.926 -24.75 -8.234 1 98.81 362 CYS A CA 1
ATOM 2671 C C . CYS A 1 362 ? -6.875 -25.672 -8.836 1 98.81 362 CYS A C 1
ATOM 2673 O O . CYS A 1 362 ? -6.625 -25.641 -10.047 1 98.81 362 CYS A O 1
ATOM 2675 N N . CYS A 1 363 ? -6.258 -26.484 -8.016 1 98.88 363 CYS A N 1
ATOM 2676 C CA . CYS A 1 363 ? -5.254 -27.422 -8.492 1 98.88 363 CYS A CA 1
ATOM 2677 C C . CYS A 1 363 ? -5.879 -28.484 -9.398 1 98.88 363 CYS A C 1
ATOM 2679 O O . CYS A 1 363 ? -5.301 -28.844 -10.422 1 98.88 363 CYS A O 1
ATOM 2681 N N . ALA A 1 364 ? -7.004 -28.984 -9 1 98.88 364 ALA A N 1
ATOM 2682 C CA . ALA A 1 364 ? -7.715 -29.938 -9.836 1 98.88 364 ALA A CA 1
ATOM 2683 C C . ALA A 1 364 ? -8.07 -29.344 -11.188 1 98.88 364 ALA A C 1
ATOM 2685 O O . ALA A 1 364 ? -7.977 -30.016 -12.219 1 98.88 364 ALA A O 1
ATOM 2686 N N . LEU A 1 365 ? -8.5 -28.109 -11.211 1 98.94 365 LEU A N 1
ATOM 2687 C CA . LEU A 1 365 ? -8.867 -27.422 -12.445 1 98.94 365 LEU A CA 1
ATOM 2688 C C . LEU A 1 365 ? -7.645 -27.188 -13.32 1 98.94 365 LEU A C 1
ATOM 2690 O O . LEU A 1 365 ? -7.73 -27.266 -14.547 1 98.94 365 LEU A O 1
ATOM 2694 N N . ALA A 1 366 ? -6.504 -26.875 -12.703 1 98.88 366 ALA A N 1
ATOM 2695 C CA . ALA A 1 366 ? -5.266 -26.75 -13.469 1 98.88 366 ALA A CA 1
ATOM 2696 C C . ALA A 1 366 ? -4.914 -28.062 -14.156 1 98.88 366 ALA A C 1
ATOM 2698 O O . ALA A 1 366 ? -4.52 -28.078 -15.32 1 98.88 366 ALA A O 1
ATOM 2699 N N . ARG A 1 367 ? -5.055 -29.172 -13.477 1 98.81 367 ARG A N 1
ATOM 2700 C CA . ARG A 1 367 ? -4.797 -30.484 -14.055 1 98.81 367 ARG A CA 1
ATOM 2701 C C . ARG A 1 367 ? -5.781 -30.781 -15.18 1 98.81 367 ARG A C 1
ATOM 2703 O O . ARG A 1 367 ? -5.414 -31.406 -16.172 1 98.81 367 ARG A O 1
ATOM 2710 N N . ARG A 1 368 ? -6.988 -30.391 -14.992 1 98.88 368 ARG A N 1
ATOM 2711 C CA . ARG A 1 368 ? -7.984 -30.578 -16.047 1 98.88 368 ARG A CA 1
ATOM 2712 C C . ARG A 1 368 ? -7.582 -29.812 -17.312 1 98.88 368 ARG A C 1
ATOM 2714 O O . ARG A 1 368 ? -7.68 -30.359 -18.422 1 98.88 368 ARG A O 1
ATOM 2721 N N . PHE A 1 369 ? -7.125 -28.531 -17.172 1 98.88 369 PHE A N 1
ATOM 2722 C CA . PHE A 1 369 ? -6.578 -27.797 -18.297 1 98.88 369 PHE A CA 1
ATOM 2723 C C . PHE A 1 369 ? -5.492 -28.609 -19 1 98.88 369 PHE A C 1
ATOM 2725 O O . PHE A 1 369 ? -5.531 -28.781 -20.219 1 98.88 369 PHE A O 1
ATOM 2732 N N . ALA A 1 370 ? -4.555 -29.078 -18.188 1 98.88 370 ALA A N 1
ATOM 2733 C CA . ALA A 1 370 ? -3.391 -29.781 -18.734 1 98.88 370 ALA A CA 1
ATOM 2734 C C . ALA A 1 370 ? -3.809 -31.031 -19.5 1 98.88 370 ALA A C 1
ATOM 2736 O O . ALA A 1 370 ? -3.354 -31.25 -20.625 1 98.88 370 ALA A O 1
ATOM 2737 N N . GLU A 1 371 ? -4.66 -31.828 -18.922 1 98.75 371 GLU A N 1
ATOM 2738 C CA . GLU A 1 371 ? -5.102 -33.094 -19.516 1 98.75 371 GLU A CA 1
ATOM 2739 C C . GLU A 1 371 ? -5.828 -32.844 -20.828 1 98.75 371 GLU A C 1
ATOM 2741 O O . GLU A 1 371 ? -5.57 -33.531 -21.828 1 98.75 371 GLU A O 1
ATOM 2746 N N . ARG A 1 372 ? -6.68 -31.891 -20.844 1 98.75 372 ARG A N 1
ATOM 2747 C CA . ARG A 1 372 ? -7.48 -31.609 -22.031 1 98.75 372 ARG A CA 1
ATOM 2748 C C . ARG A 1 372 ? -6.625 -31 -23.141 1 98.75 372 ARG A C 1
ATOM 2750 O O . ARG A 1 372 ? -6.809 -31.312 -24.312 1 98.75 372 ARG A O 1
ATOM 2757 N N . LEU A 1 373 ? -5.723 -30.125 -22.781 1 98.81 373 LEU A N 1
ATOM 2758 C CA . LEU A 1 373 ? -4.875 -29.484 -23.797 1 98.81 373 LEU A CA 1
ATOM 2759 C C . LEU A 1 373 ? -3.873 -30.469 -24.375 1 98.81 373 LEU A C 1
ATOM 2761 O O . LEU A 1 373 ? -3.586 -30.438 -25.562 1 98.81 373 LEU A O 1
ATOM 2765 N N . GLU A 1 374 ? -3.34 -31.344 -23.531 1 97.62 374 GLU A N 1
ATOM 2766 C CA . GLU A 1 374 ? -2.379 -32.344 -23.969 1 97.62 374 GLU A CA 1
ATOM 2767 C C . GLU A 1 374 ? -3.008 -33.312 -24.984 1 97.62 374 GLU A C 1
ATOM 2769 O O . GLU A 1 374 ? -2.305 -33.906 -25.797 1 97.62 374 GLU A O 1
ATOM 2774 N N . ALA A 1 375 ? -4.258 -33.438 -24.938 1 98.12 375 ALA A N 1
ATOM 2775 C CA . ALA A 1 375 ? -4.977 -34.344 -25.844 1 98.12 375 ALA A CA 1
ATOM 2776 C C . ALA A 1 375 ? -5.098 -33.75 -27.234 1 98.12 375 ALA A C 1
ATOM 2778 O O . ALA A 1 375 ? -5.422 -34.438 -28.203 1 98.12 375 ALA A O 1
ATOM 2779 N N . ILE A 1 376 ? -4.84 -32.531 -27.391 1 97.94 376 ILE A N 1
ATOM 2780 C CA . ILE A 1 376 ? -4.922 -31.859 -28.672 1 97.94 376 ILE A CA 1
ATOM 2781 C C . ILE A 1 376 ? -3.619 -32.062 -29.453 1 97.94 376 ILE A C 1
ATOM 2783 O O . ILE A 1 376 ? -2.535 -31.797 -28.938 1 97.94 376 ILE A O 1
ATOM 2787 N N . GLU A 1 377 ? -3.719 -32.531 -30.703 1 97.38 377 GLU A N 1
ATOM 2788 C CA . GLU A 1 377 ? -2.535 -32.75 -31.531 1 97.38 377 GLU A CA 1
ATOM 2789 C C . GLU A 1 377 ? -1.734 -31.484 -31.703 1 97.38 377 GLU A C 1
ATOM 2791 O O . GLU A 1 377 ? -2.299 -30.422 -32 1 97.38 377 GLU A O 1
ATOM 2796 N N . GLY A 1 378 ? -0.395 -31.531 -31.422 1 97 378 GLY A N 1
ATOM 2797 C CA . GLY A 1 378 ? 0.488 -30.391 -31.625 1 97 378 GLY A CA 1
ATOM 2798 C C . GLY A 1 378 ? 0.618 -29.5 -30.406 1 97 378 GLY A C 1
ATOM 2799 O O . GLY A 1 378 ? 1.37 -28.531 -30.422 1 97 378 GLY A O 1
ATOM 2800 N N . VAL A 1 379 ? -0.142 -29.797 -29.422 1 98.38 379 VAL A N 1
ATOM 2801 C CA . VAL A 1 379 ? -0.104 -29.031 -28.188 1 98.38 379 VAL A CA 1
ATOM 2802 C C . VAL A 1 379 ? 0.65 -29.812 -27.109 1 98.38 379 VAL A C 1
ATOM 2804 O O . VAL A 1 379 ? 0.443 -31.016 -26.953 1 98.38 379 VAL A O 1
ATOM 2807 N N . THR A 1 380 ? 1.585 -29.156 -26.406 1 98.38 380 THR A N 1
ATOM 2808 C CA . THR A 1 380 ? 2.383 -29.828 -25.391 1 98.38 380 THR A CA 1
ATOM 2809 C C . THR A 1 380 ? 2.332 -29.078 -24.062 1 98.38 380 THR A C 1
ATOM 2811 O O . THR A 1 380 ? 2.588 -27.875 -24.016 1 98.38 380 THR A O 1
ATOM 2814 N N . VAL A 1 381 ? 1.924 -29.734 -23.031 1 98.62 381 VAL A N 1
ATOM 2815 C CA . VAL A 1 381 ? 2.119 -29.219 -21.688 1 98.62 381 VAL A CA 1
ATOM 2816 C C . VAL A 1 381 ? 3.547 -29.5 -21.219 1 98.62 381 VAL A C 1
ATOM 2818 O O . VAL A 1 381 ? 3.971 -30.656 -21.172 1 98.62 381 VAL A O 1
ATOM 2821 N N . VAL A 1 382 ? 4.277 -28.438 -20.781 1 97.94 382 VAL A N 1
ATOM 2822 C CA . VAL A 1 382 ? 5.723 -28.609 -20.688 1 97.94 382 VAL A CA 1
ATOM 2823 C C . VAL A 1 382 ? 6.125 -28.781 -19.219 1 97.94 382 VAL A C 1
ATOM 2825 O O . VAL A 1 382 ? 7.219 -29.266 -18.922 1 97.94 382 VAL A O 1
ATOM 2828 N N . ASN A 1 383 ? 5.324 -28.359 -18.234 1 98.19 383 ASN A N 1
ATOM 2829 C CA . ASN A 1 383 ? 5.668 -28.531 -16.828 1 98.19 383 ASN A CA 1
ATOM 2830 C C . ASN A 1 383 ? 4.891 -29.688 -16.203 1 98.19 383 ASN A C 1
ATOM 2832 O O . ASN A 1 383 ? 3.873 -30.125 -16.734 1 98.19 383 ASN A O 1
ATOM 2836 N N . ASP A 1 384 ? 5.457 -30.219 -15.047 1 98.12 384 ASP A N 1
ATOM 2837 C CA . ASP A 1 384 ? 4.637 -31.031 -14.156 1 98.12 384 ASP A CA 1
ATOM 2838 C C . ASP A 1 384 ? 3.619 -30.172 -13.414 1 98.12 384 ASP A C 1
ATOM 2840 O O . ASP A 1 384 ? 3.996 -29.234 -12.688 1 98.12 384 ASP A O 1
ATOM 2844 N N . VAL A 1 385 ? 2.389 -30.453 -13.633 1 98.62 385 VAL A N 1
ATOM 2845 C CA . VAL A 1 385 ? 1.355 -29.625 -13.023 1 98.62 385 VAL A CA 1
ATOM 2846 C C . VAL A 1 385 ? 1.148 -30.047 -11.57 1 98.62 385 VAL A C 1
ATOM 2848 O O . VAL A 1 385 ? 0.205 -30.781 -11.258 1 98.62 385 VAL A O 1
ATOM 2851 N N . VAL A 1 386 ? 1.943 -29.469 -10.695 1 98.19 386 VAL A N 1
ATOM 2852 C CA . VAL A 1 386 ? 1.975 -29.906 -9.305 1 98.19 386 VAL A CA 1
ATOM 2853 C C . VAL A 1 386 ? 1.072 -29.016 -8.453 1 98.19 386 VAL A C 1
ATOM 2855 O O . VAL A 1 386 ? 0.707 -29.375 -7.336 1 98.19 386 VAL A O 1
ATOM 2858 N N . LEU A 1 387 ? 0.722 -27.859 -9.008 1 98.38 387 LEU A N 1
ATOM 2859 C CA . LEU A 1 387 ? -0.074 -26.875 -8.281 1 98.38 387 LEU A CA 1
ATOM 2860 C C . LEU A 1 387 ? -1.097 -26.219 -9.203 1 98.38 387 LEU A C 1
ATOM 2862 O O . LEU A 1 387 ? -1.912 -26.906 -9.82 1 98.38 387 LEU A O 1
ATOM 2866 N N . ASN A 1 388 ? -1.128 -24.891 -9.32 1 98.5 388 ASN A N 1
ATOM 2867 C CA . ASN A 1 388 ? -2.191 -24.219 -10.062 1 98.5 388 ASN A CA 1
ATOM 2868 C C . ASN A 1 388 ? -1.666 -23.594 -11.352 1 98.5 388 ASN A C 1
ATOM 2870 O O . ASN A 1 388 ? -2.287 -22.672 -11.891 1 98.5 388 ASN A O 1
ATOM 2874 N N . GLN A 1 389 ? -0.459 -24.031 -11.828 1 98.31 389 GLN A N 1
ATOM 2875 C CA . GLN A 1 389 ? 0.17 -23.469 -13.016 1 98.31 389 GLN A CA 1
ATOM 2876 C C . GLN A 1 389 ? 0.244 -24.484 -14.148 1 98.31 389 GLN A C 1
ATOM 2878 O O . GLN A 1 389 ? 0.576 -25.641 -13.922 1 98.31 389 GLN A O 1
ATOM 2883 N N . VAL A 1 390 ? -0.07 -24.062 -15.375 1 98.75 390 VAL A N 1
ATOM 2884 C CA . VAL A 1 390 ? 0.061 -24.891 -16.578 1 98.75 390 VAL A CA 1
ATOM 2885 C C . VAL A 1 390 ? 0.802 -24.109 -17.656 1 98.75 390 VAL A C 1
ATOM 2887 O O . VAL A 1 390 ? 0.418 -22.984 -18 1 98.75 390 VAL A O 1
ATOM 2890 N N . LEU A 1 391 ? 1.875 -24.656 -18.172 1 98.5 391 LEU A N 1
ATOM 2891 C CA . LEU A 1 391 ? 2.617 -24.078 -19.297 1 98.5 391 LEU A CA 1
ATOM 2892 C C . LEU A 1 391 ? 2.377 -24.875 -20.578 1 98.5 391 LEU A C 1
ATOM 2894 O O . LEU A 1 391 ? 2.559 -26.094 -20.594 1 98.5 391 LEU A O 1
ATOM 2898 N N . VAL A 1 392 ? 2.027 -24.188 -21.609 1 98.81 392 VAL A N 1
ATOM 2899 C CA . VAL A 1 392 ? 1.609 -24.859 -22.828 1 98.81 392 VAL A CA 1
ATOM 2900 C C . VAL A 1 392 ? 2.414 -24.328 -24.016 1 98.81 392 VAL A C 1
ATOM 2902 O O . VAL A 1 392 ? 2.568 -23.125 -24.172 1 98.81 392 VAL A O 1
ATOM 2905 N N . SER A 1 393 ? 2.916 -25.156 -24.844 1 98.56 393 SER A N 1
ATOM 2906 C CA . SER A 1 393 ? 3.639 -24.797 -26.062 1 98.56 393 SER A CA 1
ATOM 2907 C C . SER A 1 393 ? 2.811 -25.109 -27.312 1 98.56 393 SER A C 1
ATOM 2909 O O . SER A 1 393 ? 2.145 -26.141 -27.375 1 98.56 393 SER A O 1
ATOM 2911 N N . PHE A 1 394 ? 2.82 -24.234 -28.188 1 98.25 394 PHE A N 1
ATOM 2912 C CA . PHE A 1 394 ? 2.279 -24.422 -29.531 1 98.25 394 PHE A CA 1
ATOM 2913 C C . PHE A 1 394 ? 3.371 -24.266 -30.578 1 98.25 394 PHE A C 1
ATOM 2915 O O . PHE A 1 394 ? 3.117 -23.766 -31.688 1 98.25 394 PHE A O 1
ATOM 2922 N N . GLY A 1 395 ? 4.633 -24.562 -30.125 1 96.75 395 GLY A N 1
ATOM 2923 C CA . GLY A 1 395 ? 5.77 -24.344 -31.016 1 96.75 395 GLY A CA 1
ATOM 2924 C C . GLY A 1 395 ? 6.016 -22.891 -31.328 1 96.75 395 GLY A C 1
ATOM 2925 O O . GLY A 1 395 ? 5.938 -22.031 -30.438 1 96.75 395 GLY A O 1
ATOM 2926 N N . ASP A 1 396 ? 6.367 -22.594 -32.531 1 96.06 396 ASP A N 1
ATOM 2927 C CA . ASP A 1 396 ? 6.73 -21.25 -32.969 1 96.06 396 ASP A CA 1
ATOM 2928 C C . ASP A 1 396 ? 5.492 -20.359 -33.094 1 96.06 396 ASP A C 1
ATOM 2930 O O . ASP A 1 396 ? 5.609 -19.141 -33.25 1 96.06 396 ASP A O 1
ATOM 2934 N N . LYS A 1 397 ? 4.336 -20.938 -32.844 1 97.56 397 LYS A N 1
ATOM 2935 C CA . LYS A 1 397 ? 3.094 -20.203 -33.031 1 97.56 397 LYS A CA 1
ATOM 2936 C C . LYS A 1 397 ? 2.473 -19.781 -31.703 1 97.56 397 LYS A C 1
ATOM 2938 O O . LYS A 1 397 ? 1.359 -19.25 -31.672 1 97.56 397 LYS A O 1
ATOM 2943 N N . THR A 1 398 ? 3.139 -19.953 -30.641 1 98.12 398 THR A N 1
ATOM 2944 C CA . THR A 1 398 ? 2.59 -19.75 -29.312 1 98.12 398 THR A CA 1
ATOM 2945 C C . THR A 1 398 ? 2.053 -18.328 -29.156 1 98.12 398 THR A C 1
ATOM 2947 O O . THR A 1 398 ? 0.929 -18.141 -28.688 1 98.12 398 THR A O 1
ATOM 2950 N N . ASP A 1 399 ? 2.789 -17.344 -29.547 1 97.56 399 ASP A N 1
ATOM 2951 C CA . ASP A 1 399 ? 2.363 -15.961 -29.391 1 97.56 399 ASP A CA 1
ATOM 2952 C C . ASP A 1 399 ? 1.085 -15.688 -30.172 1 97.56 399 ASP A C 1
ATOM 2954 O O . ASP A 1 399 ? 0.195 -14.977 -29.703 1 97.56 399 ASP A O 1
ATOM 2958 N N . GLU A 1 400 ? 1.003 -16.203 -31.344 1 97.94 400 GLU A N 1
ATOM 2959 C CA . GLU A 1 400 ? -0.179 -16.016 -32.188 1 97.94 400 GLU A CA 1
ATOM 2960 C C . GLU A 1 400 ? -1.414 -16.641 -31.547 1 97.94 400 GLU A C 1
ATOM 2962 O O . GLU A 1 400 ? -2.504 -16.062 -31.594 1 97.94 400 GLU A O 1
ATOM 2967 N N . VAL A 1 401 ? -1.211 -17.828 -31 1 98.56 401 VAL A N 1
ATOM 2968 C CA . VAL A 1 401 ? -2.322 -18.516 -30.344 1 98.56 401 VAL A CA 1
ATOM 2969 C C . VAL A 1 401 ? -2.787 -17.734 -29.125 1 98.56 401 VAL A C 1
ATOM 2971 O O . VAL A 1 401 ? -3.988 -17.547 -28.922 1 98.56 401 VAL A O 1
ATOM 2974 N N . VAL A 1 402 ? -1.854 -17.25 -28.312 1 98.25 402 VAL A N 1
ATOM 2975 C CA . VAL A 1 402 ? -2.176 -16.469 -27.125 1 98.25 402 VAL A CA 1
ATOM 2976 C C . VAL A 1 402 ? -2.975 -15.234 -27.516 1 98.25 402 VAL A C 1
ATOM 2978 O O . VAL A 1 402 ? -4.012 -14.938 -26.922 1 98.25 402 VAL A O 1
ATOM 2981 N N . GLU A 1 403 ? -2.557 -14.516 -28.516 1 97.19 403 GLU A N 1
ATOM 2982 C CA . GLU A 1 403 ? -3.242 -13.312 -28.984 1 97.19 403 GLU A CA 1
ATOM 2983 C C . GLU A 1 403 ? -4.656 -13.625 -29.453 1 97.19 403 GLU A C 1
ATOM 2985 O O . GLU A 1 403 ? -5.59 -12.867 -29.203 1 97.19 403 GLU A O 1
ATOM 2990 N N . ALA A 1 404 ? -4.738 -14.695 -30.188 1 97.94 404 ALA A N 1
ATOM 2991 C CA . ALA A 1 404 ? -6.047 -15.094 -30.703 1 97.94 404 ALA A CA 1
ATOM 2992 C C . ALA A 1 404 ? -7.012 -15.414 -29.578 1 97.94 404 ALA A C 1
ATOM 2994 O O . ALA A 1 404 ? -8.195 -15.07 -29.641 1 97.94 404 ALA A O 1
ATOM 2995 N N . VAL A 1 405 ? -6.52 -16.109 -28.578 1 98.31 405 VAL A N 1
ATOM 2996 C CA . VAL A 1 405 ? -7.348 -16.453 -27.422 1 98.31 405 VAL A CA 1
ATOM 2997 C C . VAL A 1 405 ? -7.773 -15.164 -26.719 1 98.31 405 VAL A C 1
ATOM 2999 O O . VAL A 1 405 ? -8.945 -15 -26.359 1 98.31 405 VAL A O 1
ATOM 3002 N N . GLN A 1 406 ? -6.859 -14.258 -26.484 1 97.12 406 GLN A N 1
ATOM 3003 C CA . GLN A 1 406 ? -7.16 -12.984 -25.828 1 97.12 406 GLN A CA 1
ATOM 3004 C C . GLN A 1 406 ? -8.211 -12.203 -26.609 1 97.12 406 GLN A C 1
ATOM 3006 O O . GLN A 1 406 ? -9.156 -11.672 -26.031 1 97.12 406 GLN A O 1
ATOM 3011 N N . ARG A 1 407 ? -8.133 -12.156 -27.875 1 95.75 407 ARG A N 1
ATOM 3012 C CA . ARG A 1 407 ? -9.039 -11.406 -28.734 1 95.75 407 ARG A CA 1
ATOM 3013 C C . ARG A 1 407 ? -10.438 -12.016 -28.734 1 95.75 407 ARG A C 1
ATOM 3015 O O . ARG A 1 407 ? -11.43 -11.312 -28.922 1 95.75 407 ARG A O 1
ATOM 3022 N N . SER A 1 408 ? -10.461 -13.32 -28.516 1 96.75 408 SER A N 1
ATOM 3023 C CA . SER A 1 408 ? -11.75 -14.008 -28.516 1 96.75 408 SER A CA 1
ATOM 3024 C C . SER A 1 408 ? -12.641 -13.516 -27.391 1 96.75 408 SER A C 1
ATOM 3026 O O . SER A 1 408 ? -13.867 -13.656 -27.453 1 96.75 408 SER A O 1
ATOM 3028 N N . GLY A 1 409 ? -12.016 -13.062 -26.219 1 97.06 409 GLY A N 1
ATOM 3029 C CA . GLY A 1 409 ? -12.773 -12.594 -25.078 1 97.06 409 GLY A CA 1
ATOM 3030 C C . GLY A 1 409 ? -13.266 -13.719 -24.188 1 97.06 409 GLY A C 1
ATOM 3031 O O . GLY A 1 409 ? -13.805 -13.477 -23.109 1 97.06 409 GLY A O 1
ATOM 3032 N N . GLU A 1 410 ? -13.039 -14.969 -24.609 1 97.81 410 GLU A N 1
ATOM 3033 C CA . GLU A 1 410 ? -13.555 -16.125 -23.875 1 97.81 410 GLU A CA 1
ATOM 3034 C C . GLU A 1 410 ? -12.789 -16.344 -22.578 1 97.81 410 GLU A C 1
ATOM 3036 O O . GLU A 1 410 ? -13.359 -16.781 -21.578 1 97.81 410 GLU A O 1
ATOM 3041 N N . CYS A 1 411 ? -11.531 -16.156 -22.609 1 97.88 411 CYS A N 1
ATOM 3042 C CA . CYS A 1 411 ? -10.641 -16.219 -21.453 1 97.88 411 CYS A CA 1
ATOM 3043 C C . CYS A 1 411 ? -9.359 -15.43 -21.719 1 97.88 411 CYS A C 1
ATOM 3045 O O . CYS A 1 411 ? -9.188 -14.852 -22.797 1 97.88 411 CYS A O 1
ATOM 3047 N N . TRP A 1 412 ? -8.633 -15.25 -20.734 1 97.31 412 TRP A N 1
ATOM 3048 C CA . TRP A 1 412 ? -7.398 -14.492 -20.891 1 97.31 412 TRP A CA 1
ATOM 3049 C C . TRP A 1 412 ? -6.242 -15.188 -20.172 1 97.31 412 TRP A C 1
ATOM 3051 O O . TRP A 1 412 ? -6.375 -15.609 -19.031 1 97.31 412 TRP A O 1
ATOM 3061 N N . MET A 1 413 ? -5.176 -15.398 -20.797 1 95.69 413 MET A N 1
ATOM 3062 C CA . MET A 1 413 ? -3.881 -15.797 -20.25 1 95.69 413 MET A CA 1
ATOM 3063 C C . MET A 1 413 ? -2.744 -15.125 -21.016 1 95.69 413 MET A C 1
ATOM 3065 O O . MET A 1 413 ? -2.926 -14.68 -22.141 1 95.69 413 MET A O 1
ATOM 3069 N N . GLY A 1 414 ? -1.665 -15 -20.344 1 94.81 414 GLY A N 1
ATOM 3070 C CA . GLY A 1 414 ? -0.511 -14.367 -20.969 1 94.81 414 GLY A CA 1
ATOM 3071 C C . GLY A 1 414 ? 0.543 -15.352 -21.422 1 94.81 414 GLY A C 1
ATOM 3072 O O . GLY A 1 414 ? 0.352 -16.562 -21.312 1 94.81 414 GLY A O 1
ATOM 3073 N N . ALA A 1 415 ? 1.565 -14.781 -22.062 1 96.12 415 ALA A N 1
ATOM 3074 C CA . ALA A 1 415 ? 2.715 -15.57 -22.5 1 96.12 415 ALA A CA 1
ATOM 3075 C C . ALA A 1 415 ? 3.91 -15.359 -21.578 1 96.12 415 ALA A C 1
ATOM 3077 O O . ALA A 1 415 ? 3.914 -14.43 -20.766 1 96.12 415 ALA A O 1
ATOM 3078 N N . THR A 1 416 ? 4.785 -16.281 -21.594 1 95.44 416 THR A N 1
ATOM 3079 C CA . THR A 1 416 ? 6.051 -16.172 -20.875 1 95.44 416 THR A CA 1
ATOM 3080 C C . THR A 1 416 ? 7.188 -16.781 -21.688 1 95.44 416 THR A C 1
ATOM 3082 O O . THR A 1 416 ? 6.949 -17.391 -22.75 1 95.44 416 THR A O 1
ATOM 3085 N N . THR A 1 417 ? 8.352 -16.422 -21.391 1 94.81 417 THR A N 1
ATOM 3086 C CA . THR A 1 417 ? 9.539 -17.109 -21.891 1 94.81 417 THR A CA 1
ATOM 3087 C C . THR A 1 417 ? 10.18 -17.953 -20.797 1 94.81 417 THR A C 1
ATOM 3089 O O . THR A 1 417 ? 10.508 -17.453 -19.719 1 94.81 417 THR A O 1
ATOM 3092 N N . TRP A 1 418 ? 10.242 -19.219 -21.031 1 94.25 418 TRP A N 1
ATOM 3093 C CA . TRP A 1 418 ? 10.844 -20.156 -20.094 1 94.25 418 TRP A CA 1
ATOM 3094 C C . TRP A 1 418 ? 11.695 -21.188 -20.812 1 94.25 418 TRP A C 1
ATOM 3096 O O . TRP A 1 418 ? 11.242 -21.812 -21.781 1 94.25 418 TRP A O 1
ATOM 3106 N N . HIS A 1 419 ? 12.945 -21.328 -20.438 1 93.69 419 HIS A N 1
ATOM 3107 C CA . HIS A 1 419 ? 13.914 -22.203 -21.094 1 93.69 419 HIS A CA 1
ATOM 3108 C C . HIS A 1 419 ? 14.039 -21.875 -22.578 1 93.69 419 HIS A C 1
ATOM 3110 O O . HIS A 1 419 ? 14.062 -22.781 -23.406 1 93.69 419 HIS A O 1
ATOM 3116 N N . GLY A 1 420 ? 13.969 -20.609 -22.875 1 92.75 420 GLY A N 1
ATOM 3117 C CA . GLY A 1 420 ? 14.188 -20.141 -24.234 1 92.75 420 GLY A CA 1
ATOM 3118 C C . GLY A 1 420 ? 12.984 -20.359 -25.141 1 92.75 420 GLY A C 1
ATOM 3119 O O . GLY A 1 420 ? 13.062 -20.109 -26.344 1 92.75 420 GLY A O 1
ATOM 3120 N N . ARG A 1 421 ? 11.938 -20.719 -24.547 1 95.25 421 ARG A N 1
ATOM 3121 C CA . ARG A 1 421 ? 10.734 -21 -25.328 1 95.25 421 ARG A CA 1
ATOM 3122 C C . ARG A 1 421 ? 9.602 -20.047 -24.938 1 95.25 421 ARG A C 1
ATOM 3124 O O . ARG A 1 421 ? 9.43 -19.734 -23.766 1 95.25 421 ARG A O 1
ATOM 3131 N N . ARG A 1 422 ? 8.859 -19.672 -25.984 1 96.88 422 ARG A N 1
ATOM 3132 C CA . ARG A 1 422 ? 7.621 -18.938 -25.719 1 96.88 422 ARG A CA 1
ATOM 3133 C C . ARG A 1 422 ? 6.496 -19.891 -25.328 1 96.88 422 ARG A C 1
ATOM 3135 O O . ARG A 1 422 ? 6.27 -20.906 -26 1 96.88 422 ARG A O 1
ATOM 3142 N N . LEU A 1 423 ? 5.855 -19.609 -24.25 1 98.12 423 LEU A N 1
ATOM 3143 C CA . LEU A 1 423 ? 4.824 -20.484 -23.719 1 98.12 423 LEU A CA 1
ATOM 3144 C C . LEU A 1 423 ? 3.594 -19.688 -23.297 1 98.12 423 LEU A C 1
ATOM 3146 O O . LEU A 1 423 ? 3.703 -18.516 -22.953 1 98.12 423 LEU A O 1
ATOM 3150 N N . MET A 1 424 ? 2.43 -20.297 -23.438 1 98.25 424 MET A N 1
ATOM 3151 C CA . MET A 1 424 ? 1.23 -19.797 -22.781 1 98.25 424 MET A CA 1
ATOM 3152 C C . MET A 1 424 ? 1.233 -20.172 -21.297 1 98.25 424 MET A C 1
ATOM 3154 O O . MET A 1 424 ? 1.483 -21.328 -20.953 1 98.25 424 MET A O 1
ATOM 3158 N N . ARG A 1 425 ? 1.027 -19.234 -20.469 1 98.19 425 ARG A N 1
ATOM 3159 C CA . ARG A 1 425 ? 1.018 -19.469 -19.016 1 98.19 425 ARG A CA 1
ATOM 3160 C C . ARG A 1 425 ? -0.394 -19.359 -18.453 1 98.19 425 ARG A C 1
ATOM 3162 O O . ARG A 1 425 ? -1.017 -18.297 -18.547 1 98.19 425 ARG A O 1
ATOM 3169 N N . ILE A 1 426 ? -0.899 -20.438 -17.891 1 98.56 426 ILE A N 1
ATOM 3170 C CA . ILE A 1 426 ? -2.232 -20.5 -17.297 1 98.56 426 ILE A CA 1
ATOM 3171 C C . ILE A 1 426 ? -2.123 -20.625 -15.781 1 98.56 426 ILE A C 1
ATOM 3173 O O . ILE A 1 426 ? -1.455 -21.516 -15.266 1 98.56 426 ILE A O 1
ATOM 3177 N N . ALA A 1 427 ? -2.707 -19.734 -15.062 1 98.31 427 ALA A N 1
ATOM 3178 C CA . ALA A 1 427 ? -2.773 -19.766 -13.602 1 98.31 427 ALA A CA 1
ATOM 3179 C C . ALA A 1 427 ? -4.223 -19.812 -13.117 1 98.31 427 ALA A C 1
ATOM 3181 O O . ALA A 1 427 ? -5.047 -19 -13.539 1 98.31 427 ALA A O 1
ATOM 3182 N N . VAL A 1 428 ? -4.582 -20.75 -12.258 1 98.69 428 VAL A N 1
ATOM 3183 C CA . VAL A 1 428 ? -5.941 -20.891 -11.742 1 98.69 428 VAL A CA 1
ATOM 3184 C C . VAL A 1 428 ? -5.969 -20.562 -10.258 1 98.69 428 VAL A C 1
ATOM 3186 O O . VAL A 1 428 ? -5.473 -21.344 -9.43 1 98.69 428 VAL A O 1
ATOM 3189 N N . SER A 1 429 ? -6.535 -19.453 -9.891 1 97.69 429 SER A N 1
ATOM 3190 C CA . SER A 1 429 ? -6.551 -19.078 -8.477 1 97.69 429 SER A CA 1
ATOM 3191 C C . SER A 1 429 ? -7.875 -18.422 -8.094 1 97.69 429 SER A C 1
ATOM 3193 O O . SER A 1 429 ? -8.078 -18.047 -6.941 1 97.69 429 SER A O 1
ATOM 3195 N N . ASN A 1 430 ? -8.828 -18.281 -9.039 1 98.44 430 ASN A N 1
ATOM 3196 C CA . ASN A 1 430 ? -10.102 -17.625 -8.805 1 98.44 430 ASN A CA 1
ATOM 3197 C C . ASN A 1 430 ? -11.086 -18.547 -8.086 1 98.44 430 ASN A C 1
ATOM 3199 O O . ASN A 1 430 ? -11.281 -19.688 -8.484 1 98.44 430 ASN A O 1
ATOM 3203 N N . TRP A 1 431 ? -11.734 -18.031 -7.105 1 98.5 431 TRP A N 1
ATOM 3204 C CA . TRP A 1 431 ? -12.617 -18.844 -6.258 1 98.5 431 TRP A CA 1
ATOM 3205 C C . TRP A 1 431 ? -13.898 -19.203 -7 1 98.5 431 TRP A C 1
ATOM 3207 O O . TRP A 1 431 ? -14.609 -20.125 -6.602 1 98.5 431 TRP A O 1
ATOM 3217 N N . THR A 1 432 ? -14.164 -18.547 -8.172 1 98.25 432 THR A N 1
ATOM 3218 C CA . THR A 1 432 ? -15.438 -18.781 -8.859 1 98.25 432 THR A CA 1
ATOM 3219 C C . THR A 1 432 ? -15.25 -19.719 -10.039 1 98.25 432 THR A C 1
ATOM 3221 O O . THR A 1 432 ? -16.219 -20.141 -10.672 1 98.25 432 THR A O 1
ATOM 3224 N N . THR A 1 433 ? -14.016 -20.078 -10.422 1 98.75 433 THR A N 1
ATOM 3225 C CA . THR A 1 433 ? -13.758 -20.906 -11.594 1 98.75 433 THR A CA 1
ATOM 3226 C C . THR A 1 433 ? -14.32 -22.312 -11.391 1 98.75 433 THR A C 1
ATOM 3228 O O . THR A 1 433 ? -14.18 -22.891 -10.312 1 98.75 433 THR A O 1
ATOM 3231 N N . THR A 1 434 ? -14.961 -22.828 -12.375 1 98.56 434 THR A N 1
ATOM 3232 C CA . THR A 1 434 ? -15.523 -24.172 -12.359 1 98.56 434 THR A CA 1
ATOM 3233 C C . THR A 1 434 ? -14.961 -25.016 -13.508 1 98.56 434 THR A C 1
ATOM 3235 O O . THR A 1 434 ? -14.211 -24.5 -14.344 1 98.56 434 THR A O 1
ATOM 3238 N N . GLU A 1 435 ? -15.336 -26.297 -13.5 1 98.81 435 GLU A N 1
ATOM 3239 C CA . GLU A 1 435 ? -14.953 -27.188 -14.594 1 98.81 435 GLU A CA 1
ATOM 3240 C C . GLU A 1 435 ? -15.477 -26.656 -15.93 1 98.81 435 GLU A C 1
ATOM 3242 O O . GLU A 1 435 ? -14.789 -26.734 -16.953 1 98.81 435 GLU A O 1
ATOM 3247 N N . ALA A 1 436 ? -16.688 -26.141 -15.891 1 98.69 436 ALA A N 1
ATOM 3248 C CA . ALA A 1 436 ? -17.297 -25.609 -17.109 1 98.69 436 ALA A CA 1
ATOM 3249 C C . ALA A 1 436 ? -16.484 -24.438 -17.656 1 98.69 436 ALA A C 1
ATOM 3251 O O . ALA A 1 436 ? -16.359 -24.266 -18.875 1 98.69 436 ALA A O 1
ATOM 3252 N N . ASP A 1 437 ? -16.016 -23.578 -16.781 1 98.69 437 ASP A N 1
ATOM 3253 C CA . ASP A 1 437 ? -15.188 -22.453 -17.188 1 98.69 437 ASP A CA 1
ATOM 3254 C C . ASP A 1 437 ? -13.891 -22.938 -17.828 1 98.69 437 ASP A C 1
ATOM 3256 O O . ASP A 1 437 ? -13.43 -22.359 -18.828 1 98.69 437 ASP A O 1
ATOM 3260 N N . VAL A 1 438 ? -13.227 -23.969 -17.266 1 98.81 438 VAL A N 1
ATOM 3261 C CA . VAL A 1 438 ? -12.008 -24.547 -17.812 1 98.81 438 VAL A CA 1
ATOM 3262 C C . VAL A 1 438 ? -12.281 -25.125 -19.203 1 98.81 438 VAL A C 1
ATOM 3264 O O . VAL A 1 438 ? -11.516 -24.906 -20.141 1 98.81 438 VAL A O 1
ATOM 3267 N N . ASP A 1 439 ? -13.391 -25.844 -19.328 1 98.69 439 ASP A N 1
ATOM 3268 C CA . ASP A 1 439 ? -13.742 -26.438 -20.609 1 98.69 439 ASP A CA 1
ATOM 3269 C C . ASP A 1 439 ? -13.953 -25.375 -21.672 1 98.69 439 ASP A C 1
ATOM 3271 O O . ASP A 1 439 ? -13.562 -25.547 -22.828 1 98.69 439 ASP A O 1
ATOM 3275 N N . ARG A 1 440 ? -14.594 -24.328 -21.281 1 98.31 440 ARG A N 1
ATOM 3276 C CA . ARG A 1 440 ? -14.773 -23.203 -22.203 1 98.31 440 ARG A CA 1
ATOM 3277 C C . ARG A 1 440 ? -13.438 -22.609 -22.609 1 98.31 440 ARG A C 1
ATOM 3279 O O . ARG A 1 440 ? -13.25 -22.234 -23.781 1 98.31 440 ARG A O 1
ATOM 3286 N N . GLY A 1 441 ? -12.547 -22.5 -21.688 1 98.56 441 GLY A N 1
ATOM 3287 C CA . GLY A 1 441 ? -11.203 -22.031 -22 1 98.56 441 GLY A CA 1
ATOM 3288 C C . GLY A 1 441 ? -10.453 -22.969 -22.938 1 98.56 441 GLY A C 1
ATOM 3289 O O . GLY A 1 441 ? -9.852 -22.516 -23.922 1 98.56 441 GLY A O 1
ATOM 3290 N N . VAL A 1 442 ? -10.547 -24.219 -22.672 1 98.81 442 VAL A N 1
ATOM 3291 C CA . VAL A 1 442 ? -9.898 -25.219 -23.516 1 98.81 442 VAL A CA 1
ATOM 3292 C C . VAL A 1 442 ? -10.453 -25.141 -24.938 1 98.81 442 VAL A C 1
ATOM 3294 O O . VAL A 1 442 ? -9.695 -25.188 -25.906 1 98.81 442 VAL A O 1
ATOM 3297 N N . ALA A 1 443 ? -11.75 -24.984 -25.062 1 98.75 443 ALA A N 1
ATOM 3298 C CA . ALA A 1 443 ? -12.383 -24.875 -26.375 1 98.75 443 ALA A CA 1
ATOM 3299 C C . ALA A 1 443 ? -11.875 -23.641 -27.125 1 98.75 443 ALA A C 1
ATOM 3301 O O . ALA A 1 443 ? -11.625 -23.703 -28.328 1 98.75 443 ALA A O 1
ATOM 3302 N N . ALA A 1 444 ? -11.773 -22.531 -26.438 1 98.69 444 ALA A N 1
ATOM 3303 C CA . ALA A 1 444 ? -11.266 -21.312 -27.031 1 98.69 444 ALA A CA 1
ATOM 3304 C C . ALA A 1 444 ? -9.82 -21.484 -27.516 1 98.69 444 ALA A C 1
ATOM 3306 O O . ALA A 1 444 ? -9.453 -21.016 -28.594 1 98.69 444 ALA A O 1
ATOM 3307 N N . ILE A 1 445 ? -8.969 -22.141 -26.719 1 98.81 445 ILE A N 1
ATOM 3308 C CA . ILE A 1 445 ? -7.574 -22.375 -27.062 1 98.81 445 ILE A CA 1
ATOM 3309 C C . ILE A 1 445 ? -7.488 -23.297 -28.281 1 98.81 445 ILE A C 1
ATOM 3311 O O . ILE A 1 445 ? -6.707 -23.062 -29.203 1 98.81 445 ILE A O 1
ATOM 3315 N N . GLN A 1 446 ? -8.32 -24.312 -28.234 1 98.62 446 GLN A N 1
ATOM 3316 C CA . GLN A 1 446 ? -8.344 -25.25 -29.344 1 98.62 446 GLN A CA 1
ATOM 3317 C C . GLN A 1 446 ? -8.734 -24.547 -30.641 1 98.62 446 GLN A C 1
ATOM 3319 O O . GLN A 1 446 ? -8.133 -24.797 -31.688 1 98.62 446 GLN A O 1
ATOM 3324 N N . ALA A 1 447 ? -9.758 -23.734 -30.594 1 98.44 447 ALA A N 1
ATOM 3325 C CA . ALA A 1 447 ? -10.203 -23 -31.766 1 98.44 447 ALA A CA 1
ATOM 3326 C C . ALA A 1 447 ? -9.102 -22.062 -32.281 1 98.44 447 ALA A C 1
ATOM 3328 O O . ALA A 1 447 ? -8.883 -21.953 -33.469 1 98.44 447 ALA A O 1
ATOM 3329 N N . ALA A 1 448 ? -8.461 -21.375 -31.344 1 98.56 448 ALA A N 1
ATOM 3330 C CA . ALA A 1 448 ? -7.359 -20.484 -31.703 1 98.56 448 ALA A CA 1
ATOM 3331 C C . ALA A 1 448 ? -6.219 -21.266 -32.344 1 98.56 448 ALA A C 1
ATOM 3333 O O . ALA A 1 448 ? -5.668 -20.844 -33.375 1 98.56 448 ALA A O 1
ATOM 3334 N N . TRP A 1 449 ? -5.84 -22.406 -31.781 1 98.38 449 TRP A N 1
ATOM 3335 C CA . TRP A 1 449 ? -4.781 -23.25 -32.312 1 98.38 449 TRP A CA 1
ATOM 3336 C C . TRP A 1 449 ? -5.125 -23.734 -33.719 1 98.38 449 TRP A C 1
ATOM 3338 O O . TRP A 1 449 ? -4.289 -23.672 -34.625 1 98.38 449 TRP A O 1
ATOM 3348 N N . ALA A 1 450 ? -6.332 -24.156 -33.906 1 97.81 450 ALA A N 1
ATOM 3349 C CA . ALA A 1 450 ? -6.77 -24.641 -35.219 1 97.81 450 ALA A CA 1
ATOM 3350 C C . ALA A 1 450 ? -6.676 -23.531 -36.25 1 97.81 450 ALA A C 1
ATOM 3352 O O . ALA A 1 450 ? -6.254 -23.781 -37.406 1 97.81 450 ALA A O 1
ATOM 3353 N N . SER A 1 451 ? -7.082 -22.375 -35.875 1 97.06 451 SER A N 1
ATOM 3354 C CA . SER A 1 451 ? -7.078 -21.234 -36.781 1 97.06 451 SER A CA 1
ATOM 3355 C C . SER A 1 451 ? -5.656 -20.828 -37.156 1 97.06 451 SER A C 1
ATOM 3357 O O . SER A 1 451 ? -5.375 -20.516 -38.312 1 97.06 451 SER A O 1
ATOM 3359 N N . VAL A 1 452 ? -4.746 -20.844 -36.156 1 96.69 452 VAL A N 1
ATOM 3360 C CA . VAL A 1 452 ? -3.369 -20.406 -36.375 1 96.69 452 VAL A CA 1
ATOM 3361 C C . VAL A 1 452 ? -2.59 -21.484 -37.125 1 96.69 452 VAL A C 1
ATOM 3363 O O . VAL A 1 452 ? -1.769 -21.172 -38 1 96.69 452 VAL A O 1
ATOM 3366 N N . ALA A 1 453 ? -2.842 -22.719 -36.812 1 91.19 453 ALA A N 1
ATOM 3367 C CA . ALA A 1 453 ? -2.162 -23.828 -37.469 1 91.19 453 ALA A CA 1
ATOM 3368 C C . ALA A 1 453 ? -2.549 -23.938 -38.938 1 91.19 453 ALA A C 1
ATOM 3370 O O . ALA A 1 453 ? -1.756 -24.406 -39.75 1 91.19 453 ALA A O 1
ATOM 3371 N N . ALA A 1 454 ? -3.693 -23.5 -39.281 1 88.69 454 ALA A N 1
ATOM 3372 C CA . ALA A 1 454 ? -4.156 -23.531 -40.656 1 88.69 454 ALA A CA 1
ATOM 3373 C C . ALA A 1 454 ? -3.486 -22.453 -41.5 1 88.69 454 ALA A C 1
ATOM 3375 O O . ALA A 1 454 ? -3.404 -22.562 -42.719 1 88.69 454 ALA A O 1
ATOM 3376 N N . LYS A 1 455 ? -3.301 -21.203 -41.031 1 81.31 455 LYS A N 1
ATOM 3377 C CA . LYS A 1 455 ? -2.703 -20.094 -41.75 1 81.31 455 LYS A CA 1
ATOM 3378 C C . LYS A 1 455 ? -1.236 -20.375 -42.062 1 81.31 455 LYS A C 1
ATOM 3380 O O . LYS A 1 455 ? -0.66 -19.75 -42.969 1 81.31 455 LYS A O 1
ATOM 3385 N N . GLY A 1 456 ? -0.495 -21.328 -41.469 1 61.94 456 GLY A N 1
ATOM 3386 C CA . GLY A 1 456 ? 0.892 -21.656 -41.781 1 61.94 456 GLY A CA 1
ATOM 3387 C C . GLY A 1 456 ? 1.052 -22.938 -42.562 1 61.94 456 GLY A C 1
ATOM 3388 O O . GLY A 1 456 ? 0.152 -23.781 -42.594 1 61.94 456 GLY A O 1
ATOM 3389 N N . MET B 1 1 ? -33.719 -10.93 -4.832 1 77.5 1 MET B N 1
ATOM 3390 C CA . MET B 1 1 ? -32.406 -10.297 -4.695 1 77.5 1 MET B CA 1
ATOM 3391 C C . MET B 1 1 ? -31.359 -11.32 -4.328 1 77.5 1 MET B C 1
ATOM 3393 O O . MET B 1 1 ? -31.578 -12.18 -3.475 1 77.5 1 MET B O 1
ATOM 3397 N N . SER B 1 2 ? -30.344 -11.305 -5.086 1 90.69 2 SER B N 1
ATOM 3398 C CA . SER B 1 2 ? -29.297 -12.266 -4.781 1 90.69 2 SER B CA 1
ATOM 3399 C C . SER B 1 2 ? -28.672 -11.984 -3.416 1 90.69 2 SER B C 1
ATOM 3401 O O . SER B 1 2 ? -28.844 -10.898 -2.861 1 90.69 2 SER B O 1
ATOM 3403 N N . GLU B 1 3 ? -28.047 -12.938 -2.818 1 94.69 3 GLU B N 1
ATOM 3404 C CA . GLU B 1 3 ? -27.391 -12.82 -1.525 1 94.69 3 GLU B CA 1
ATOM 3405 C C . GLU B 1 3 ? -26.312 -11.742 -1.556 1 94.69 3 GLU B C 1
ATOM 3407 O O . GLU B 1 3 ? -26.172 -10.969 -0.604 1 94.69 3 GLU B O 1
ATOM 3412 N N . LEU B 1 4 ? -25.641 -11.633 -2.668 1 97.12 4 LEU B N 1
ATOM 3413 C CA . LEU B 1 4 ? -24.594 -10.633 -2.805 1 97.12 4 LEU B CA 1
ATOM 3414 C C . LEU B 1 4 ? -25.172 -9.227 -2.799 1 97.12 4 LEU B C 1
ATOM 3416 O O . LEU B 1 4 ? -24.672 -8.336 -2.115 1 97.12 4 LEU B O 1
ATOM 3420 N N . ARG B 1 5 ? -26.203 -9.039 -3.568 1 97.5 5 ARG B N 1
ATOM 3421 C CA . ARG B 1 5 ? -26.859 -7.734 -3.656 1 97.5 5 ARG B CA 1
ATOM 3422 C C . ARG B 1 5 ? -27.359 -7.281 -2.291 1 97.5 5 ARG B C 1
ATOM 3424 O O . ARG B 1 5 ? -27.219 -6.117 -1.924 1 97.5 5 ARG B O 1
ATOM 3431 N N . GLY B 1 6 ? -28.047 -8.211 -1.586 1 98.19 6 GLY B N 1
ATOM 3432 C CA . GLY B 1 6 ? -28.5 -7.898 -0.239 1 98.19 6 GLY B CA 1
ATOM 3433 C C . GLY B 1 6 ? -27.359 -7.543 0.703 1 98.19 6 GLY B C 1
ATOM 3434 O O . GLY B 1 6 ? -27.469 -6.594 1.483 1 98.19 6 GLY B O 1
ATOM 3435 N N . LEU B 1 7 ? -26.281 -8.25 0.663 1 98.69 7 LEU B N 1
ATOM 3436 C CA . LEU B 1 7 ? -25.094 -8.016 1.489 1 98.69 7 LEU B CA 1
ATOM 3437 C C . LEU B 1 7 ? -24.516 -6.637 1.218 1 98.69 7 LEU B C 1
ATOM 3439 O O . LEU B 1 7 ? -24.234 -5.879 2.152 1 98.69 7 LEU B O 1
ATOM 3443 N N . LEU B 1 8 ? -24.328 -6.27 -0.048 1 98.75 8 LEU B N 1
ATOM 3444 C CA . LEU B 1 8 ? -23.719 -5 -0.417 1 98.75 8 LEU B CA 1
ATOM 3445 C C . LEU B 1 8 ? -24.625 -3.83 -0.064 1 98.75 8 LEU B C 1
ATOM 3447 O O . LEU B 1 8 ? -24.156 -2.754 0.306 1 98.75 8 LEU B O 1
ATOM 3451 N N . ALA B 1 9 ? -25.938 -4.039 -0.196 1 98.5 9 ALA B N 1
ATOM 3452 C CA . ALA B 1 9 ? -26.875 -3.02 0.244 1 98.5 9 ALA B CA 1
ATOM 3453 C C . ALA B 1 9 ? -26.766 -2.773 1.745 1 98.5 9 ALA B C 1
ATOM 3455 O O . ALA B 1 9 ? -26.844 -1.629 2.201 1 98.5 9 ALA B O 1
ATOM 3456 N N . GLU B 1 10 ? -26.641 -3.814 2.484 1 98.5 10 GLU B N 1
ATOM 3457 C CA . GLU B 1 10 ? -26.453 -3.691 3.928 1 98.5 10 GLU B CA 1
ATOM 3458 C C . GLU B 1 10 ? -25.172 -2.953 4.262 1 98.5 10 GLU B C 1
ATOM 3460 O O . GLU B 1 10 ? -25.141 -2.123 5.176 1 98.5 10 GLU B O 1
ATOM 3465 N N . VAL B 1 11 ? -24.141 -3.248 3.572 1 98.75 11 VAL B N 1
ATOM 3466 C CA . VAL B 1 11 ? -22.859 -2.592 3.775 1 98.75 11 VAL B CA 1
ATOM 3467 C C . VAL B 1 11 ? -22.984 -1.095 3.506 1 98.75 11 VAL B C 1
ATOM 3469 O O . VAL B 1 11 ? -22.547 -0.271 4.309 1 98.75 11 VAL B O 1
ATOM 3472 N N . ALA B 1 12 ? -23.594 -0.756 2.357 1 98.75 12 ALA B N 1
ATOM 3473 C CA . ALA B 1 12 ? -23.797 0.65 2.018 1 98.75 12 ALA B CA 1
ATOM 3474 C C . ALA B 1 12 ? -24.594 1.364 3.098 1 98.75 12 ALA B C 1
ATOM 3476 O O . ALA B 1 12 ? -24.297 2.512 3.443 1 98.75 12 ALA B O 1
ATOM 3477 N N . ALA B 1 13 ? -25.594 0.721 3.605 1 98.56 13 ALA B N 1
ATOM 3478 C CA . ALA B 1 13 ? -26.438 1.297 4.656 1 98.56 13 ALA B CA 1
ATOM 3479 C C . ALA B 1 13 ? -25.625 1.521 5.934 1 98.56 13 ALA B C 1
ATOM 3481 O O . ALA B 1 13 ? -25.781 2.547 6.602 1 98.56 13 ALA B O 1
ATOM 3482 N N . ARG B 1 14 ? -24.812 0.634 6.336 1 98.5 14 ARG B N 1
ATOM 3483 C CA . ARG B 1 14 ? -24 0.748 7.535 1 98.5 14 ARG B CA 1
ATOM 3484 C C . ARG B 1 14 ? -23 1.888 7.406 1 98.5 14 ARG B C 1
ATOM 3486 O O . ARG B 1 14 ? -22.766 2.635 8.359 1 98.5 14 ARG B O 1
ATOM 3493 N N . VAL B 1 15 ? -22.359 1.961 6.219 1 98.75 15 VAL B N 1
ATOM 3494 C CA . VAL B 1 15 ? -21.422 3.049 5.988 1 98.75 15 VAL B CA 1
ATOM 3495 C C . VAL B 1 15 ? -22.141 4.391 6.09 1 98.75 15 VAL B C 1
ATOM 3497 O O . VAL B 1 15 ? -21.641 5.328 6.715 1 98.75 15 VAL B O 1
ATOM 3500 N N . ALA B 1 16 ? -23.297 4.477 5.426 1 98.56 16 ALA B N 1
ATOM 3501 C CA . ALA B 1 16 ? -24.078 5.711 5.484 1 98.56 16 ALA B CA 1
ATOM 3502 C C . ALA B 1 16 ? -24.438 6.055 6.926 1 98.56 16 ALA B C 1
ATOM 3504 O O . ALA B 1 16 ? -24.344 7.215 7.34 1 98.56 16 ALA B O 1
ATOM 3505 N N . ASP B 1 17 ? -24.906 5.062 7.668 1 98.31 17 ASP B N 1
ATOM 3506 C CA . ASP B 1 17 ? -25.266 5.277 9.07 1 98.31 17 ASP B CA 1
ATOM 3507 C C . ASP B 1 17 ? -24.078 5.809 9.867 1 98.31 17 ASP B C 1
ATOM 3509 O O . ASP B 1 17 ? -24.219 6.758 10.641 1 98.31 17 ASP B O 1
ATOM 3513 N N . TYR B 1 18 ? -22.969 5.23 9.734 1 98.5 18 TYR B N 1
ATOM 3514 C CA . TYR B 1 18 ? -21.766 5.652 10.445 1 98.5 18 TYR B CA 1
ATOM 3515 C C . TYR B 1 18 ? -21.391 7.09 10.086 1 98.5 18 TYR B C 1
ATOM 3517 O O . TYR B 1 18 ? -21.219 7.93 10.969 1 98.5 18 TYR B O 1
ATOM 3525 N N . ARG B 1 19 ? -21.312 7.391 8.766 1 98.19 19 ARG B N 1
ATOM 3526 C CA . ARG B 1 19 ? -20.844 8.688 8.297 1 98.19 19 ARG B CA 1
ATOM 3527 C C . ARG B 1 19 ? -21.828 9.797 8.68 1 98.19 19 ARG B C 1
ATOM 3529 O O . ARG B 1 19 ? -21.422 10.922 8.953 1 98.19 19 ARG B O 1
ATOM 3536 N N . GLU B 1 20 ? -23.109 9.492 8.688 1 97.5 20 GLU B N 1
ATOM 3537 C CA . GLU B 1 20 ? -24.141 10.484 9.008 1 97.5 20 GLU B CA 1
ATOM 3538 C C . GLU B 1 20 ? -24.172 10.781 10.508 1 97.5 20 GLU B C 1
ATOM 3540 O O . GLU B 1 20 ? -24.625 11.852 10.922 1 97.5 20 GLU B O 1
ATOM 3545 N N . ASN B 1 21 ? -23.609 9.875 11.328 1 97.38 21 ASN B N 1
ATOM 3546 C CA . ASN B 1 21 ? -23.766 10.031 12.766 1 97.38 21 ASN B CA 1
ATOM 3547 C C . ASN B 1 21 ? -22.422 10.258 13.461 1 97.38 21 ASN B C 1
ATOM 3549 O O . ASN B 1 21 ? -22.375 10.555 14.656 1 97.38 21 ASN B O 1
ATOM 3553 N N . VAL B 1 22 ? -21.375 10.203 12.758 1 97.75 22 VAL B N 1
ATOM 3554 C CA . VAL B 1 22 ? -20.031 10.188 13.344 1 97.75 22 VAL B CA 1
ATOM 3555 C C . VAL B 1 22 ? -19.766 11.523 14.031 1 97.75 22 VAL B C 1
ATOM 3557 O O . VAL B 1 22 ? -19.047 11.578 15.031 1 97.75 22 VAL B O 1
ATOM 3560 N N . ALA B 1 23 ? -20.312 12.617 13.602 1 96.88 23 ALA B N 1
ATOM 3561 C CA . ALA B 1 23 ? -20.109 13.945 14.172 1 96.88 23 ALA B CA 1
ATOM 3562 C C . ALA B 1 23 ? -20.609 14.008 15.609 1 96.88 23 ALA B C 1
ATOM 3564 O O . ALA B 1 23 ? -20.109 14.805 16.406 1 96.88 23 ALA B O 1
ATOM 3565 N N . GLY B 1 24 ? -21.594 13.18 15.914 1 96.44 24 GLY B N 1
ATOM 3566 C CA . GLY B 1 24 ? -22.188 13.203 17.25 1 96.44 24 GLY B CA 1
ATOM 3567 C C . GLY B 1 24 ? -21.578 12.195 18.188 1 96.44 24 GLY B C 1
ATOM 3568 O O . GLY B 1 24 ? -21.844 12.227 19.391 1 96.44 24 GLY B O 1
ATOM 3569 N N . ALA B 1 25 ? -20.734 11.336 17.703 1 95.62 25 ALA B N 1
ATOM 3570 C CA . ALA B 1 25 ? -20.125 10.281 18.516 1 95.62 25 ALA B CA 1
ATOM 3571 C C . ALA B 1 25 ? -18.922 10.805 19.297 1 95.62 25 ALA B C 1
ATOM 3573 O O . ALA B 1 25 ? -18.312 11.805 18.906 1 95.62 25 ALA B O 1
ATOM 3574 N N . PRO B 1 26 ? -18.641 10.133 20.484 1 96.75 26 PRO B N 1
ATOM 3575 C CA . PRO B 1 26 ? -17.312 10.406 21.062 1 96.75 26 PRO B CA 1
ATOM 3576 C C . PRO B 1 26 ? -16.188 10.164 20.062 1 96.75 26 PRO B C 1
ATOM 3578 O O . PRO B 1 26 ? -16.234 9.203 19.297 1 96.75 26 PRO B O 1
ATOM 3581 N N . VAL B 1 27 ? -15.234 11.016 20.062 1 97.88 27 VAL B N 1
ATOM 3582 C CA . VAL B 1 27 ? -14.211 10.992 19.031 1 97.88 27 VAL B CA 1
ATOM 3583 C C . VAL B 1 27 ? -13.352 9.742 19.188 1 97.88 27 VAL B C 1
ATOM 3585 O O . VAL B 1 27 ? -12.883 9.172 18.188 1 97.88 27 VAL B O 1
ATOM 3588 N N . PHE B 1 28 ? -13.086 9.289 20.375 1 96.75 28 PHE B N 1
ATOM 3589 C CA . PHE B 1 28 ? -12.336 8.078 20.672 1 96.75 28 PHE B CA 1
ATOM 3590 C C . PHE B 1 28 ? -13.18 7.094 21.469 1 96.75 28 PHE B C 1
ATOM 3592 O O . PHE B 1 28 ? -13.945 7.5 22.359 1 96.75 28 PHE B O 1
ATOM 3599 N N . PRO B 1 29 ? -13.039 5.824 21.125 1 95.19 29 PRO B N 1
ATOM 3600 C CA . PRO B 1 29 ? -13.898 4.875 21.828 1 95.19 29 PRO B CA 1
ATOM 3601 C C . PRO B 1 29 ? -13.547 4.746 23.312 1 95.19 29 PRO B C 1
ATOM 3603 O O . PRO B 1 29 ? -12.367 4.801 23.672 1 95.19 29 PRO B O 1
ATOM 3606 N N . GLU B 1 30 ? -14.508 4.461 24.109 1 90.38 30 GLU B N 1
ATOM 3607 C CA . GLU B 1 30 ? -14.352 4.371 25.562 1 90.38 30 GLU B CA 1
ATOM 3608 C C . GLU B 1 30 ? -13.773 3.018 25.969 1 90.38 30 GLU B C 1
ATOM 3610 O O . GLU B 1 30 ? -13.031 2.926 26.938 1 90.38 30 GLU B O 1
ATOM 3615 N N . ASP B 1 31 ? -14.227 1.978 25.297 1 90.69 31 ASP B N 1
ATOM 3616 C CA . ASP B 1 31 ? -13.852 0.616 25.672 1 90.69 31 ASP B CA 1
ATOM 3617 C C . ASP B 1 31 ? -13.68 -0.267 24.438 1 90.69 31 ASP B C 1
ATOM 3619 O O . ASP B 1 31 ? -14.578 -0.343 23.594 1 90.69 31 ASP B O 1
ATOM 3623 N N . THR B 1 32 ? -12.5 -0.92 24.359 1 92.38 32 THR B N 1
ATOM 3624 C CA . THR B 1 32 ? -12.227 -1.797 23.234 1 92.38 32 THR B CA 1
ATOM 3625 C C . THR B 1 32 ? -12 -3.23 23.688 1 92.38 32 THR B C 1
ATOM 3627 O O . THR B 1 32 ? -11.625 -4.098 22.906 1 92.38 32 THR B O 1
ATOM 3630 N N . THR B 1 33 ? -12.117 -3.676 24.922 1 90.31 33 THR B N 1
ATOM 3631 C CA . THR B 1 33 ? -11.758 -4.957 25.531 1 90.31 33 THR B CA 1
ATOM 3632 C C . THR B 1 33 ? -12.617 -6.082 24.938 1 90.31 33 THR B C 1
ATOM 3634 O O . THR B 1 33 ? -12.172 -7.23 24.875 1 90.31 33 THR B O 1
ATOM 3637 N N . GLY B 1 34 ? -13.711 -5.879 24.438 1 93.38 34 GLY B N 1
ATOM 3638 C CA . GLY B 1 34 ? -14.602 -6.93 23.984 1 93.38 34 GLY B CA 1
ATOM 3639 C C . GLY B 1 34 ? -14.453 -7.23 22.5 1 93.38 34 GLY B C 1
ATOM 3640 O O . GLY B 1 34 ? -15.031 -8.203 22 1 93.38 34 GLY B O 1
ATOM 3641 N N . VAL B 1 35 ? -13.609 -6.543 21.828 1 96.5 35 VAL B N 1
ATOM 3642 C CA . VAL B 1 35 ? -13.539 -6.645 20.375 1 96.5 35 VAL B CA 1
ATOM 3643 C C . VAL B 1 35 ? -13.016 -8.023 19.969 1 96.5 35 VAL B C 1
ATOM 3645 O O . VAL B 1 35 ? -13.625 -8.711 19.156 1 96.5 35 VAL B O 1
ATOM 3648 N N . ARG B 1 36 ? -11.883 -8.5 20.562 1 96.44 36 ARG B N 1
ATOM 3649 C CA . ARG B 1 36 ? -11.258 -9.773 20.203 1 96.44 36 ARG B CA 1
ATOM 3650 C C . ARG B 1 36 ? -12.219 -10.938 20.422 1 96.44 36 ARG B C 1
ATOM 3652 O O . ARG B 1 36 ? -12.336 -11.828 19.578 1 96.44 36 ARG B O 1
ATOM 3659 N N . GLU B 1 37 ? -12.859 -10.914 21.547 1 97.38 37 GLU B N 1
ATOM 3660 C CA . GLU B 1 37 ? -13.805 -11.984 21.875 1 97.38 37 GLU B CA 1
ATOM 3661 C C . GLU B 1 37 ? -14.945 -12.047 20.859 1 97.38 37 GLU B C 1
ATOM 3663 O O . GLU B 1 37 ? -15.359 -13.133 20.453 1 97.38 37 GLU B O 1
ATOM 3668 N N . LYS B 1 38 ? -15.445 -10.93 20.484 1 97.81 38 LYS B N 1
ATOM 3669 C CA . LYS B 1 38 ? -16.562 -10.867 19.531 1 97.81 38 LYS B CA 1
ATOM 3670 C C . LYS B 1 38 ? -16.141 -11.383 18.156 1 97.81 38 LYS B C 1
ATOM 3672 O O . LYS B 1 38 ? -16.953 -11.93 17.422 1 97.81 38 LYS B O 1
ATOM 3677 N N . LEU B 1 39 ? -14.906 -11.188 17.766 1 98.31 39 LEU B N 1
ATOM 3678 C CA . LEU B 1 39 ? -14.391 -11.664 16.484 1 98.31 39 LEU B CA 1
ATOM 3679 C C . LEU B 1 39 ? -14.352 -13.188 16.453 1 98.31 39 LEU B C 1
ATOM 3681 O O . LEU B 1 39 ? -14.484 -13.781 15.375 1 98.31 39 LEU B O 1
ATOM 3685 N N . GLY B 1 40 ? -14.109 -13.875 17.609 1 97.31 40 GLY B N 1
ATOM 3686 C CA . GLY B 1 40 ? -14.148 -15.328 17.719 1 97.31 40 GLY B CA 1
ATOM 3687 C C . GLY B 1 40 ? -12.875 -15.992 17.234 1 97.31 40 GLY B C 1
ATOM 3688 O O . GLY B 1 40 ? -11.852 -15.336 17.047 1 97.31 40 GLY B O 1
ATOM 3689 N N . ASP B 1 41 ? -12.969 -17.297 17.094 1 97.94 41 ASP B N 1
ATOM 3690 C CA . ASP B 1 41 ? -11.859 -18.125 16.641 1 97.94 41 ASP B CA 1
ATOM 3691 C C . ASP B 1 41 ? -11.961 -18.406 15.133 1 97.94 41 ASP B C 1
ATOM 3693 O O . ASP B 1 41 ? -13.008 -18.172 14.523 1 97.94 41 ASP B O 1
ATOM 3697 N N . LEU B 1 42 ? -10.859 -18.828 14.586 1 98.56 42 LEU B N 1
ATOM 3698 C CA . LEU B 1 42 ? -10.883 -19.266 13.195 1 98.56 42 LEU B CA 1
ATOM 3699 C C . LEU B 1 42 ? -11.898 -20.391 13 1 98.56 42 LEU B C 1
ATOM 3701 O O . LEU B 1 42 ? -11.805 -21.438 13.633 1 98.56 42 LEU B O 1
ATOM 3705 N N . PRO B 1 43 ? -12.859 -20.219 12.094 1 98.56 43 PRO B N 1
ATOM 3706 C CA . PRO B 1 43 ? -13.875 -21.266 11.914 1 98.56 43 PRO B CA 1
ATOM 3707 C C . PRO B 1 43 ? -13.336 -22.5 11.188 1 98.56 43 PRO B C 1
ATOM 3709 O O . PRO B 1 43 ? -12.445 -22.375 10.344 1 98.56 43 PRO B O 1
ATOM 3712 N N . GLU B 1 44 ? -13.898 -23.625 11.422 1 98.56 44 GLU B N 1
ATOM 3713 C CA . GLU B 1 44 ? -13.531 -24.859 10.734 1 98.56 44 GLU B CA 1
ATOM 3714 C C . GLU B 1 44 ? -14.219 -24.953 9.375 1 98.56 44 GLU B C 1
ATOM 3716 O O . GLU B 1 44 ? -13.656 -25.516 8.43 1 98.56 44 GLU B O 1
ATOM 3721 N N . GLN B 1 45 ? -15.438 -24.469 9.352 1 98.62 45 GLN B N 1
ATOM 3722 C CA . GLN B 1 45 ? -16.281 -24.594 8.164 1 98.62 45 GLN B CA 1
ATOM 3723 C C . GLN B 1 45 ? -16.609 -23.219 7.574 1 98.62 45 GLN B C 1
ATOM 3725 O O . GLN B 1 45 ? -16.531 -22.203 8.266 1 98.62 45 GLN B O 1
ATOM 3730 N N . PRO B 1 46 ? -16.969 -23.25 6.301 1 98.69 46 PRO B N 1
ATOM 3731 C CA . PRO B 1 46 ? -17.375 -21.984 5.699 1 98.69 46 PRO B CA 1
ATOM 3732 C C . PRO B 1 46 ? -18.625 -21.391 6.363 1 98.69 46 PRO B C 1
ATOM 3734 O O . PRO B 1 46 ? -19.422 -22.125 6.965 1 98.69 46 PRO B O 1
ATOM 3737 N N . ALA B 1 47 ? -18.781 -20.125 6.27 1 98.56 47 ALA B N 1
ATOM 3738 C CA . ALA B 1 47 ? -19.938 -19.406 6.773 1 98.56 47 ALA B CA 1
ATOM 3739 C C . ALA B 1 47 ? -20.5 -18.453 5.715 1 98.56 47 ALA B C 1
ATOM 3741 O O . ALA B 1 47 ? -19.75 -17.953 4.871 1 98.56 47 ALA B O 1
ATOM 3742 N N . PRO B 1 48 ? -21.859 -18.234 5.754 1 98.38 48 PRO B N 1
ATOM 3743 C CA . PRO B 1 48 ? -22.406 -17.25 4.82 1 98.38 48 PRO B CA 1
ATOM 3744 C C . PRO B 1 48 ? -21.766 -15.875 4.961 1 98.38 48 PRO B C 1
ATOM 3746 O O . PRO B 1 48 ? -21.578 -15.375 6.078 1 98.38 48 PRO B O 1
ATOM 3749 N N . PRO B 1 49 ? -21.438 -15.258 3.877 1 98.69 49 PRO B N 1
ATOM 3750 C CA . PRO B 1 49 ? -20.766 -13.953 3.92 1 98.69 49 PRO B CA 1
ATOM 3751 C C . PRO B 1 49 ? -21.516 -12.938 4.777 1 98.69 49 PRO B C 1
ATOM 3753 O O . PRO B 1 49 ? -20.891 -12.156 5.504 1 98.69 49 PRO B O 1
ATOM 3756 N N . VAL B 1 50 ? -22.812 -12.922 4.746 1 98.56 50 VAL B N 1
ATOM 3757 C CA . VAL B 1 50 ? -23.609 -11.945 5.477 1 98.56 50 VAL B CA 1
ATOM 3758 C C . VAL B 1 50 ? -23.391 -12.109 6.977 1 98.56 50 VAL B C 1
ATOM 3760 O O . VAL B 1 50 ? -23.312 -11.125 7.715 1 98.56 50 VAL B O 1
ATOM 3763 N N . ASP B 1 51 ? -23.266 -13.328 7.457 1 98.62 51 ASP B N 1
ATOM 3764 C CA . ASP B 1 51 ? -23.031 -13.586 8.875 1 98.62 51 ASP B CA 1
ATOM 3765 C C . ASP B 1 51 ? -21.641 -13.125 9.297 1 98.62 51 ASP B C 1
ATOM 3767 O O . ASP B 1 51 ? -21.469 -12.586 10.391 1 98.62 51 ASP B O 1
ATOM 3771 N N . VAL B 1 52 ? -20.688 -13.375 8.461 1 98.88 52 VAL B N 1
ATOM 3772 C CA . VAL B 1 52 ? -19.312 -12.969 8.719 1 98.88 52 VAL B CA 1
ATOM 3773 C C . VAL B 1 52 ? -19.234 -11.445 8.859 1 98.88 52 VAL B C 1
ATOM 3775 O O . VAL B 1 52 ? -18.641 -10.93 9.805 1 98.88 52 VAL B O 1
ATOM 3778 N N . ILE B 1 53 ? -19.891 -10.68 7.953 1 98.88 53 ILE B N 1
ATOM 3779 C CA . ILE B 1 53 ? -19.797 -9.219 7.902 1 98.88 53 ILE B CA 1
ATOM 3780 C C . ILE B 1 53 ? -20.562 -8.625 9.086 1 98.88 53 ILE B C 1
ATOM 3782 O O . ILE B 1 53 ? -20.109 -7.641 9.688 1 98.88 53 ILE B O 1
ATOM 3786 N N . ARG B 1 54 ? -21.688 -9.227 9.445 1 98.75 54 ARG B N 1
ATOM 3787 C CA . ARG B 1 54 ? -22.422 -8.75 10.609 1 98.75 54 ARG B CA 1
ATOM 3788 C C . ARG B 1 54 ? -21.594 -8.922 11.883 1 98.75 54 ARG B C 1
ATOM 3790 O O . ARG B 1 54 ? -21.562 -8.031 12.734 1 98.75 54 ARG B O 1
ATOM 3797 N N . ARG B 1 55 ? -20.938 -10.008 12.016 1 98.69 55 ARG B N 1
ATOM 3798 C CA . ARG B 1 55 ? -20.094 -10.25 13.18 1 98.69 55 ARG B CA 1
ATOM 3799 C C . ARG B 1 55 ? -18.969 -9.227 13.258 1 98.69 55 ARG B C 1
ATOM 3801 O O . ARG B 1 55 ? -18.688 -8.664 14.32 1 98.69 55 ARG B O 1
ATOM 3808 N N . LEU B 1 56 ? -18.281 -8.977 12.125 1 98.88 56 LEU B N 1
ATOM 3809 C CA . LEU B 1 56 ? -17.219 -7.988 12.062 1 98.88 56 LEU B CA 1
ATOM 3810 C C . LEU B 1 56 ? -17.734 -6.605 12.445 1 98.88 56 LEU B C 1
ATOM 3812 O O . LEU B 1 56 ? -17.141 -5.934 13.297 1 98.88 56 LEU B O 1
ATOM 3816 N N . ALA B 1 57 ? -18.797 -6.16 11.773 1 98.69 57 ALA B N 1
ATOM 3817 C CA . ALA B 1 57 ? -19.344 -4.824 11.984 1 98.69 57 ALA B CA 1
ATOM 3818 C C . ALA B 1 57 ? -19.797 -4.637 13.438 1 98.69 57 ALA B C 1
ATOM 3820 O O . ALA B 1 57 ? -19.531 -3.596 14.039 1 98.69 57 ALA B O 1
ATOM 3821 N N . ASP B 1 58 ? -20.422 -5.652 14 1 97.81 58 ASP B N 1
ATOM 3822 C CA . ASP B 1 58 ? -20.891 -5.574 15.375 1 97.81 58 ASP B CA 1
ATOM 3823 C C . ASP B 1 58 ? -19.734 -5.461 16.359 1 97.81 58 ASP B C 1
ATOM 3825 O O . ASP B 1 58 ? -19.844 -4.785 17.391 1 97.81 58 ASP B O 1
ATOM 3829 N N . ALA B 1 59 ? -18.688 -6.098 16.047 1 98 59 ALA B N 1
ATOM 3830 C CA . ALA B 1 59 ? -17.5 -6.074 16.922 1 98 59 ALA B CA 1
ATOM 3831 C C . ALA B 1 59 ? -16.766 -4.742 16.812 1 98 59 ALA B C 1
ATOM 3833 O O . ALA B 1 59 ? -16.25 -4.234 17.812 1 98 59 ALA B O 1
ATOM 3834 N N . VAL B 1 60 ? -16.734 -4.125 15.656 1 97.31 60 VAL B N 1
ATOM 3835 C CA . VAL B 1 60 ? -15.781 -3.074 15.312 1 97.31 60 VAL B CA 1
ATOM 3836 C C . VAL B 1 60 ? -16.453 -1.708 15.422 1 97.31 60 VAL B C 1
ATOM 3838 O O . VAL B 1 60 ? -15.844 -0.744 15.891 1 97.31 60 VAL B O 1
ATOM 3841 N N . GLU B 1 61 ? -17.672 -1.545 14.977 1 97.56 61 GLU B N 1
ATOM 3842 C CA . GLU B 1 61 ? -18.312 -0.252 14.781 1 97.56 61 GLU B CA 1
ATOM 3843 C C . GLU B 1 61 ? -18.391 0.536 16.078 1 97.56 61 GLU B C 1
ATOM 3845 O O . GLU B 1 61 ? -18.109 1.736 16.109 1 97.56 61 GLU B O 1
ATOM 3850 N N . PRO B 1 62 ? -18.641 -0.131 17.281 1 96.06 62 PRO B N 1
ATOM 3851 C CA . PRO B 1 62 ? -18.672 0.633 18.531 1 96.06 62 PRO B CA 1
ATOM 3852 C C . PRO B 1 62 ? -17.297 1.105 18.969 1 96.06 62 PRO B C 1
ATOM 3854 O O . PRO B 1 62 ? -17.188 1.877 19.938 1 96.06 62 PRO B O 1
ATOM 3857 N N . THR B 1 63 ? -16.266 0.684 18.297 1 96.75 63 THR B N 1
ATOM 3858 C CA . THR B 1 63 ? -14.914 0.927 18.781 1 96.75 63 THR B CA 1
ATOM 3859 C C . THR B 1 63 ? -14.102 1.722 17.75 1 96.75 63 THR B C 1
ATOM 3861 O O . THR B 1 63 ? -12.875 1.776 17.844 1 96.75 63 THR B O 1
ATOM 3864 N N . LEU B 1 64 ? -14.766 2.305 16.797 1 97.75 64 LEU B N 1
ATOM 3865 C CA . LEU B 1 64 ? -14.109 3.109 15.781 1 97.75 64 LEU B CA 1
ATOM 3866 C C . LEU B 1 64 ? -13.695 4.465 16.344 1 97.75 64 LEU B C 1
ATOM 3868 O O . LEU B 1 64 ? -14.406 5.043 17.172 1 97.75 64 LEU B O 1
ATOM 3872 N N . VAL B 1 65 ? -12.508 4.906 15.977 1 97.75 65 VAL B N 1
ATOM 3873 C CA . VAL B 1 65 ? -12.133 6.301 16.188 1 97.75 65 VAL B CA 1
ATOM 3874 C C . VAL B 1 65 ? -12.82 7.188 15.156 1 97.75 65 VAL B C 1
ATOM 3876 O O . VAL B 1 65 ? -12.812 6.883 13.961 1 97.75 65 VAL B O 1
ATOM 3879 N N . ALA B 1 66 ? -13.422 8.25 15.586 1 97.94 66 ALA B N 1
ATOM 3880 C CA . ALA B 1 66 ? -14.227 9.094 14.703 1 97.94 66 ALA B CA 1
ATOM 3881 C C . ALA B 1 66 ? -13.344 10.023 13.875 1 97.94 66 ALA B C 1
ATOM 3883 O O . ALA B 1 66 ? -13.562 11.234 13.844 1 97.94 66 ALA B O 1
ATOM 3884 N N . THR B 1 67 ? -12.422 9.445 13.164 1 97 67 THR B N 1
ATOM 3885 C CA . THR B 1 67 ? -11.469 10.219 12.375 1 97 67 THR B CA 1
ATOM 3886 C C . THR B 1 67 ? -12.156 10.883 11.188 1 97 67 THR B C 1
ATOM 3888 O O . THR B 1 67 ? -11.695 11.914 10.695 1 97 67 THR B O 1
ATOM 3891 N N . THR B 1 68 ? -13.289 10.328 10.719 1 98.12 68 THR B N 1
ATOM 3892 C CA . THR B 1 68 ? -14.008 10.922 9.594 1 98.12 68 THR B CA 1
ATOM 3893 C C . THR B 1 68 ? -14.898 12.07 10.07 1 98.12 68 THR B C 1
ATOM 3895 O O . THR B 1 68 ? -15.461 12.797 9.25 1 98.12 68 THR B O 1
ATOM 3898 N N . GLY B 1 69 ? -15.008 12.25 11.383 1 98 69 GLY B N 1
ATOM 3899 C CA . GLY B 1 69 ? -15.828 13.312 11.953 1 98 69 GLY B CA 1
ATOM 3900 C C . GLY B 1 69 ? -15.086 14.625 12.094 1 98 69 GLY B C 1
ATOM 3901 O O . GLY B 1 69 ? -13.859 14.672 11.961 1 98 69 GLY B O 1
ATOM 3902 N N . PRO B 1 70 ? -15.797 15.641 12.422 1 98.38 70 PRO B N 1
ATOM 3903 C CA . PRO B 1 70 ? -15.273 17 12.305 1 98.38 70 PRO B CA 1
ATOM 3904 C C . PRO B 1 70 ? -14.391 17.391 13.484 1 98.38 70 PRO B C 1
ATOM 3906 O O . PRO B 1 70 ? -13.773 18.469 13.461 1 98.38 70 PRO B O 1
ATOM 3909 N N . ARG B 1 71 ? -14.211 16.547 14.539 1 98.69 71 ARG B N 1
ATOM 3910 C CA . ARG B 1 71 ? -13.547 17.047 15.742 1 98.69 71 ARG B CA 1
ATOM 3911 C C . ARG B 1 71 ? -12.359 16.172 16.109 1 98.69 71 ARG B C 1
ATOM 3913 O O . ARG B 1 71 ? -11.922 16.141 17.266 1 98.69 71 ARG B O 1
ATOM 3920 N N . TYR B 1 72 ? -11.969 15.32 15.242 1 98.19 72 TYR B N 1
ATOM 3921 C CA . TYR B 1 72 ? -10.664 14.695 15.383 1 98.19 72 TYR B CA 1
ATOM 3922 C C . TYR B 1 72 ? -9.555 15.633 14.922 1 98.19 72 TYR B C 1
ATOM 3924 O O . TYR B 1 72 ? -9.43 15.914 13.727 1 98.19 72 TYR B O 1
ATOM 3932 N N . PHE B 1 73 ? -8.672 16.078 15.812 1 98.25 73 PHE B N 1
ATOM 3933 C CA . PHE B 1 73 ? -7.641 17.062 15.492 1 98.25 73 PHE B CA 1
ATOM 3934 C C . PHE B 1 73 ? -6.254 16.5 15.781 1 98.25 73 PHE B C 1
ATOM 3936 O O . PHE B 1 73 ? -5.293 17.25 15.945 1 98.25 73 PHE B O 1
ATOM 3943 N N . GLY B 1 74 ? -6.215 15.195 16.016 1 94 74 GLY B N 1
ATOM 3944 C CA . GLY B 1 74 ? -4.941 14.516 16.203 1 94 74 GLY B CA 1
ATOM 3945 C C . GLY B 1 74 ? -4.254 14.172 14.891 1 94 74 GLY B C 1
ATOM 3946 O O . GLY B 1 74 ? -4.918 13.961 13.867 1 94 74 GLY B O 1
ATOM 3947 N N . PHE B 1 75 ? -2.973 14.18 14.891 1 91.44 75 PHE B N 1
ATOM 3948 C CA . PHE B 1 75 ? -2.205 13.875 13.688 1 91.44 75 PHE B CA 1
ATOM 3949 C C . PHE B 1 75 ? -2.715 14.688 12.5 1 91.44 75 PHE B C 1
ATOM 3951 O O . PHE B 1 75 ? -3.383 15.703 12.68 1 91.44 75 PHE B O 1
ATOM 3958 N N . VAL B 1 76 ? -2.238 14.586 11.297 1 94.81 76 VAL B N 1
ATOM 3959 C CA . VAL B 1 76 ? -2.77 15.211 10.086 1 94.81 76 VAL B CA 1
ATOM 3960 C C . VAL B 1 76 ? -3.637 14.211 9.328 1 94.81 76 VAL B C 1
ATOM 3962 O O . VAL B 1 76 ? -3.137 13.469 8.477 1 94.81 76 VAL B O 1
ATOM 3965 N N . VAL B 1 77 ? -4.906 14.219 9.766 1 95.31 77 VAL B N 1
ATOM 3966 C CA . VAL B 1 77 ? -5.844 13.219 9.266 1 95.31 77 VAL B CA 1
ATOM 3967 C C . VAL B 1 77 ? -7.031 13.914 8.602 1 95.31 77 VAL B C 1
ATOM 3969 O O . VAL B 1 77 ? -7.652 14.797 9.195 1 95.31 77 VAL B O 1
ATOM 3972 N N . GLY B 1 78 ? -7.281 13.539 7.367 1 95.5 78 GLY B N 1
ATOM 3973 C CA . GLY B 1 78 ? -8.477 14.023 6.688 1 95.5 78 GLY B CA 1
ATOM 3974 C C . GLY B 1 78 ? -9.719 13.234 7.047 1 95.5 78 GLY B C 1
ATOM 3975 O O . GLY B 1 78 ? -9.664 12.289 7.836 1 95.5 78 GLY B O 1
ATOM 3976 N N . GLY B 1 79 ? -10.883 13.602 6.508 1 96.75 79 GLY B N 1
ATOM 3977 C CA . GLY B 1 79 ? -12.148 12.977 6.852 1 96.75 79 GLY B CA 1
ATOM 3978 C C . GLY B 1 79 ? -12.711 12.125 5.73 1 96.75 79 GLY B C 1
ATOM 3979 O O . GLY B 1 79 ? -13.742 11.469 5.902 1 96.75 79 GLY B O 1
ATOM 3980 N N . ALA B 1 80 ? -12.102 12.117 4.512 1 98.31 80 ALA B N 1
ATOM 3981 C CA . ALA B 1 80 ? -12.508 11.359 3.336 1 98.31 80 ALA B CA 1
ATOM 3982 C C . ALA B 1 80 ? -13.781 11.938 2.715 1 98.31 80 ALA B C 1
ATOM 3984 O O . ALA B 1 80 ? -14.883 11.727 3.223 1 98.31 80 ALA B O 1
ATOM 3985 N N . LEU B 1 81 ? -13.703 12.477 1.558 1 98.75 81 LEU B N 1
ATOM 3986 C CA . LEU B 1 81 ? -14.805 13.086 0.818 1 98.75 81 LEU B CA 1
ATOM 3987 C C . LEU B 1 81 ? -15.812 12.031 0.375 1 98.75 81 LEU B C 1
ATOM 3989 O O . LEU B 1 81 ? -15.469 10.859 0.22 1 98.75 81 LEU B O 1
ATOM 3993 N N . ASP B 1 82 ? -17.047 12.445 0.139 1 98.69 82 ASP B N 1
ATOM 3994 C CA . ASP B 1 82 ? -18.109 11.531 -0.26 1 98.69 82 ASP B CA 1
ATOM 3995 C C . ASP B 1 82 ? -17.797 10.875 -1.598 1 98.69 82 ASP B C 1
ATOM 3997 O O . ASP B 1 82 ? -17.875 9.648 -1.726 1 98.69 82 ASP B O 1
ATOM 4001 N N . ALA B 1 83 ? -17.422 11.656 -2.588 1 98.88 83 ALA B N 1
ATOM 4002 C CA . ALA B 1 83 ? -17.125 11.094 -3.9 1 98.88 83 ALA B CA 1
ATOM 4003 C C . ALA B 1 83 ? -15.906 10.164 -3.834 1 98.88 83 ALA B C 1
ATOM 4005 O O . ALA B 1 83 ? -15.883 9.109 -4.473 1 98.88 83 ALA B O 1
ATOM 4006 N N . ALA B 1 84 ? -14.875 10.609 -3.113 1 98.88 84 ALA B N 1
ATOM 4007 C CA . ALA B 1 84 ? -13.68 9.773 -2.977 1 98.88 84 ALA B CA 1
ATOM 4008 C C . ALA B 1 84 ? -14.008 8.453 -2.289 1 98.88 84 ALA B C 1
ATOM 4010 O O . ALA B 1 84 ? -13.492 7.402 -2.678 1 98.88 84 ALA B O 1
ATOM 4011 N N . THR B 1 85 ? -14.828 8.5 -1.254 1 98.81 85 THR B N 1
ATOM 4012 C CA . THR B 1 85 ? -15.266 7.301 -0.556 1 98.81 85 THR B CA 1
ATOM 4013 C C . THR B 1 85 ? -16.016 6.371 -1.504 1 98.81 85 THR B C 1
ATOM 4015 O O . THR B 1 85 ? -15.742 5.172 -1.56 1 98.81 85 THR B O 1
ATOM 4018 N N . ALA B 1 86 ? -16.953 6.918 -2.211 1 98.94 86 ALA B N 1
ATOM 4019 C CA . ALA B 1 86 ? -17.75 6.137 -3.156 1 98.94 86 ALA B CA 1
ATOM 4020 C C . ALA B 1 86 ? -16.859 5.504 -4.227 1 98.94 86 ALA B C 1
ATOM 4022 O O . ALA B 1 86 ? -17.031 4.328 -4.559 1 98.94 86 ALA B O 1
ATOM 4023 N N . ALA B 1 87 ? -15.953 6.27 -4.762 1 98.94 87 ALA B N 1
ATOM 4024 C CA . ALA B 1 87 ? -15.039 5.766 -5.781 1 98.94 87 ALA B CA 1
ATOM 4025 C C . ALA B 1 87 ? -14.172 4.641 -5.23 1 98.94 87 ALA B C 1
ATOM 4027 O O . ALA B 1 87 ? -13.867 3.674 -5.938 1 98.94 87 ALA B O 1
ATOM 4028 N N . ASP B 1 88 ? -13.742 4.809 -4.016 1 98.88 88 ASP B N 1
ATOM 4029 C CA . ASP B 1 88 ? -12.906 3.779 -3.396 1 98.88 88 ASP B CA 1
ATOM 4030 C C . ASP B 1 88 ? -13.703 2.494 -3.17 1 98.88 88 ASP B C 1
ATOM 4032 O O . ASP B 1 88 ? -13.148 1.396 -3.262 1 98.88 88 ASP B O 1
ATOM 4036 N N . MET B 1 89 ? -14.969 2.6 -2.822 1 98.88 89 MET B N 1
ATOM 4037 C CA . MET B 1 89 ? -15.82 1.419 -2.717 1 98.88 89 MET B CA 1
ATOM 4038 C C . MET B 1 89 ? -16 0.755 -4.078 1 98.88 89 MET B C 1
ATOM 4040 O O . MET B 1 89 ? -15.984 -0.472 -4.18 1 98.88 89 MET B O 1
ATOM 4044 N N . LEU B 1 90 ? -16.156 1.553 -5.152 1 98.88 90 LEU B N 1
ATOM 4045 C CA . LEU B 1 90 ? -16.203 0.997 -6.5 1 98.88 90 LEU B CA 1
ATOM 4046 C C . LEU B 1 90 ? -14.906 0.267 -6.824 1 98.88 90 LEU B C 1
ATOM 4048 O O . LEU B 1 90 ? -14.922 -0.802 -7.441 1 98.88 90 LEU B O 1
ATOM 4052 N N . THR B 1 91 ? -13.789 0.886 -6.426 1 98.81 91 THR B N 1
ATOM 4053 C CA . THR B 1 91 ? -12.477 0.286 -6.641 1 98.81 91 THR B CA 1
ATOM 4054 C C . THR B 1 91 ? -12.43 -1.129 -6.07 1 98.81 91 THR B C 1
ATOM 4056 O O . THR B 1 91 ? -11.93 -2.049 -6.723 1 98.81 91 THR B O 1
ATOM 4059 N N . THR B 1 92 ? -12.945 -1.304 -4.836 1 98.56 92 THR B N 1
ATOM 4060 C CA . THR B 1 92 ? -13 -2.611 -4.191 1 98.56 92 THR B CA 1
ATOM 4061 C C . THR B 1 92 ? -13.859 -3.576 -5.008 1 98.56 92 THR B C 1
ATOM 4063 O O . THR B 1 92 ? -13.477 -4.73 -5.215 1 98.56 92 THR B O 1
ATOM 4066 N N . GLY B 1 93 ? -14.977 -3.109 -5.461 1 98.62 93 GLY B N 1
ATOM 4067 C CA . GLY B 1 93 ? -15.898 -3.941 -6.215 1 98.62 93 GLY B CA 1
ATOM 4068 C C . GLY B 1 93 ? -15.344 -4.41 -7.543 1 98.62 93 GLY B C 1
ATOM 4069 O O . GLY B 1 93 ? -15.5 -5.574 -7.914 1 98.62 93 GLY B O 1
ATOM 4070 N N . TRP B 1 94 ? -14.672 -3.455 -8.258 1 98.62 94 TRP B N 1
ATOM 4071 C CA . TRP B 1 94 ? -14.102 -3.748 -9.578 1 98.62 94 TRP B CA 1
ATOM 4072 C C . TRP B 1 94 ? -12.852 -4.605 -9.453 1 98.62 94 TRP B C 1
ATOM 4074 O O . TRP B 1 94 ? -12.531 -5.387 -10.352 1 98.62 94 TRP B O 1
ATOM 4084 N N . ASP B 1 95 ? -12.102 -4.449 -8.383 1 98.25 95 ASP B N 1
ATOM 4085 C CA . ASP B 1 95 ? -10.898 -5.184 -7.98 1 98.25 95 ASP B CA 1
ATOM 4086 C C . ASP B 1 95 ? -9.906 -5.285 -9.133 1 98.25 95 ASP B C 1
ATOM 4088 O O . ASP B 1 95 ? -9.438 -6.379 -9.469 1 98.25 95 ASP B O 1
ATOM 4092 N N . GLN B 1 96 ? -9.531 -4.125 -9.758 1 96.88 96 GLN B N 1
ATOM 4093 C CA . GLN B 1 96 ? -8.562 -4.035 -10.844 1 96.88 96 GLN B CA 1
ATOM 4094 C C . GLN B 1 96 ? -7.141 -3.902 -10.305 1 96.88 96 GLN B C 1
ATOM 4096 O O . GLN B 1 96 ? -6.852 -3 -9.516 1 96.88 96 GLN B O 1
ATOM 4101 N N . PRO B 1 97 ? -6.223 -4.742 -10.688 1 93.62 97 PRO B N 1
ATOM 4102 C CA . PRO B 1 97 ? -4.82 -4.488 -10.344 1 93.62 97 PRO B CA 1
ATOM 4103 C C . PRO B 1 97 ? -4.215 -3.34 -11.148 1 93.62 97 PRO B C 1
ATOM 4105 O O . PRO B 1 97 ? -4.289 -3.338 -12.383 1 93.62 97 PRO B O 1
ATOM 4108 N N . ALA B 1 98 ? -3.578 -2.396 -10.516 1 92.56 98 ALA B N 1
ATOM 4109 C CA . ALA B 1 98 ? -3.123 -1.177 -11.18 1 92.56 98 ALA B CA 1
ATOM 4110 C C . ALA B 1 98 ? -1.625 -1.233 -11.461 1 92.56 98 ALA B C 1
ATOM 4112 O O . ALA B 1 98 ? -0.89 -0.297 -11.133 1 92.56 98 ALA B O 1
ATOM 4113 N N . PHE B 1 99 ? -1.184 -2.24 -12.109 1 91.06 99 PHE B N 1
ATOM 4114 C CA . PHE B 1 99 ? 0.233 -2.359 -12.438 1 91.06 99 PHE B CA 1
ATOM 4115 C C . PHE B 1 99 ? 0.534 -1.712 -13.781 1 91.06 99 PHE B C 1
ATOM 4117 O O . PHE B 1 99 ? 1.432 -0.873 -13.891 1 91.06 99 PHE B O 1
ATOM 4124 N N . ASN B 1 100 ? -0.172 -2.133 -14.805 1 90.44 100 ASN B N 1
ATOM 4125 C CA . ASN B 1 100 ? -0.043 -1.536 -16.125 1 90.44 100 ASN B CA 1
ATOM 4126 C C . ASN B 1 100 ? -1.301 -1.753 -16.969 1 90.44 100 ASN B C 1
ATOM 4128 O O . ASN B 1 100 ? -2.311 -2.248 -16.453 1 90.44 100 ASN B O 1
ATOM 4132 N N . LYS B 1 101 ? -1.234 -1.403 -18.266 1 90.88 101 LYS B N 1
ATOM 4133 C CA . LYS B 1 101 ? -2.4 -1.44 -19.141 1 90.88 101 LYS B CA 1
ATOM 4134 C C . LYS B 1 101 ? -2.82 -2.877 -19.438 1 90.88 101 LYS B C 1
ATOM 4136 O O . LYS B 1 101 ? -3.992 -3.143 -19.719 1 90.88 101 LYS B O 1
ATOM 4141 N N . ILE B 1 102 ? -1.91 -3.801 -19.312 1 90.06 102 ILE B N 1
ATOM 4142 C CA . ILE B 1 102 ? -2.232 -5.195 -19.594 1 90.06 102 ILE B CA 1
ATOM 4143 C C . ILE B 1 102 ? -3.082 -5.766 -18.469 1 90.06 102 ILE B C 1
ATOM 4145 O O . ILE B 1 102 ? -3.963 -6.598 -18.703 1 90.06 102 ILE B O 1
ATOM 4149 N N . THR B 1 103 ? -2.828 -5.309 -17.266 1 93.25 103 THR B N 1
ATOM 4150 C CA . THR B 1 103 ? -3.6 -5.793 -16.141 1 93.25 103 THR B CA 1
ATOM 4151 C C . THR B 1 103 ? -4.902 -5.012 -15.984 1 93.25 103 THR B C 1
ATOM 4153 O O . THR B 1 103 ? -5.934 -5.578 -15.617 1 93.25 103 THR B O 1
ATOM 4156 N N . SER B 1 104 ? -4.852 -3.719 -16.234 1 95.69 104 SER B N 1
ATOM 4157 C CA . SER B 1 104 ? -6.051 -2.889 -16.172 1 95.69 104 SER B CA 1
ATOM 4158 C C . SER B 1 104 ? -5.863 -1.587 -16.938 1 95.69 104 SER B C 1
ATOM 4160 O O . SER B 1 104 ? -5.34 -0.61 -16.391 1 95.69 104 SER B O 1
ATOM 4162 N N . PRO B 1 105 ? -6.344 -1.529 -18.125 1 95.12 105 PRO B N 1
ATOM 4163 C CA . PRO B 1 105 ? -6.25 -0.277 -18.875 1 95.12 105 PRO B CA 1
ATOM 4164 C C . PRO B 1 105 ? -6.977 0.879 -18.203 1 95.12 105 PRO B C 1
ATOM 4166 O O . PRO B 1 105 ? -6.457 1.997 -18.141 1 95.12 105 PRO B O 1
ATOM 4169 N N . ALA B 1 106 ? -8.172 0.604 -17.656 1 95.75 106 ALA B N 1
ATOM 4170 C CA . ALA B 1 106 ? -8.977 1.639 -17 1 95.75 106 ALA B CA 1
ATOM 4171 C C . ALA B 1 106 ? -8.219 2.254 -15.828 1 95.75 106 ALA B C 1
ATOM 4173 O O . ALA B 1 106 ? -8.164 3.479 -15.695 1 95.75 106 ALA B O 1
ATOM 4174 N N . ALA B 1 107 ? -7.668 1.39 -14.969 1 97.12 107 ALA B N 1
ATOM 4175 C CA . ALA B 1 107 ? -6.922 1.88 -13.805 1 97.12 107 ALA B CA 1
ATOM 4176 C C . ALA B 1 107 ? -5.73 2.729 -14.242 1 97.12 107 ALA B C 1
ATOM 4178 O O . ALA B 1 107 ? -5.453 3.771 -13.641 1 97.12 107 ALA B O 1
ATOM 4179 N N . ALA B 1 108 ? -5.023 2.293 -15.273 1 96.38 108 ALA B N 1
ATOM 4180 C CA . ALA B 1 108 ? -3.855 3.016 -15.766 1 96.38 108 ALA B CA 1
ATOM 4181 C C . ALA B 1 108 ? -4.246 4.391 -16.297 1 96.38 108 ALA B C 1
ATOM 4183 O O . ALA B 1 108 ? -3.588 5.391 -16 1 96.38 108 ALA B O 1
ATOM 4184 N N . ILE B 1 109 ? -5.32 4.477 -17.062 1 97.12 109 ILE B N 1
ATOM 4185 C CA . ILE B 1 109 ? -5.746 5.719 -17.703 1 97.12 109 ILE B CA 1
ATOM 4186 C C . ILE B 1 109 ? -6.23 6.703 -16.641 1 97.12 109 ILE B C 1
ATOM 4188 O O . ILE B 1 109 ? -5.852 7.879 -16.656 1 97.12 109 ILE B O 1
ATOM 4192 N N . VAL B 1 110 ? -7.039 6.25 -15.719 1 98.25 110 VAL B N 1
ATOM 4193 C CA . VAL B 1 110 ? -7.582 7.141 -14.703 1 98.25 110 VAL B CA 1
ATOM 4194 C C . VAL B 1 110 ? -6.453 7.672 -13.82 1 98.25 110 VAL B C 1
ATOM 4196 O O . VAL B 1 110 ? -6.461 8.836 -13.43 1 98.25 110 VAL B O 1
ATOM 4199 N N . GLU B 1 111 ? -5.523 6.793 -13.469 1 98.19 111 GLU B N 1
ATOM 4200 C CA . GLU B 1 111 ? -4.379 7.238 -12.68 1 98.19 111 GLU B CA 1
ATOM 4201 C C . GLU B 1 111 ? -3.584 8.312 -13.422 1 98.19 111 GLU B C 1
ATOM 4203 O O . GLU B 1 111 ? -3.129 9.281 -12.82 1 98.19 111 GLU B O 1
ATOM 4208 N N . GLU B 1 112 ? -3.408 8.125 -14.688 1 97.25 112 GLU B N 1
ATOM 4209 C CA . GLU B 1 112 ? -2.703 9.117 -15.492 1 97.25 112 GLU B CA 1
ATOM 4210 C C . GLU B 1 112 ? -3.406 10.477 -15.438 1 97.25 112 GLU B C 1
ATOM 4212 O O . GLU B 1 112 ? -2.764 11.508 -15.234 1 97.25 112 GLU B O 1
ATOM 4217 N N . VAL B 1 113 ? -4.707 10.484 -15.586 1 98.12 113 VAL B N 1
ATOM 4218 C CA . VAL B 1 113 ? -5.488 11.711 -15.562 1 98.12 113 VAL B CA 1
ATOM 4219 C C . VAL B 1 113 ? -5.406 12.352 -14.172 1 98.12 113 VAL B C 1
ATOM 4221 O O . VAL B 1 113 ? -5.18 13.555 -14.047 1 98.12 113 VAL B O 1
ATOM 4224 N N . ALA B 1 114 ? -5.555 11.562 -13.156 1 98.69 114 ALA B N 1
ATOM 4225 C CA . ALA B 1 114 ? -5.477 12.07 -11.789 1 98.69 114 ALA B CA 1
ATOM 4226 C C . ALA B 1 114 ? -4.105 12.672 -11.5 1 98.69 114 ALA B C 1
ATOM 4228 O O . ALA B 1 114 ? -4 13.711 -10.844 1 98.69 114 ALA B O 1
ATOM 4229 N N . GLY B 1 115 ? -3.037 11.961 -11.961 1 98.56 115 GLY B N 1
ATOM 4230 C CA . GLY B 1 1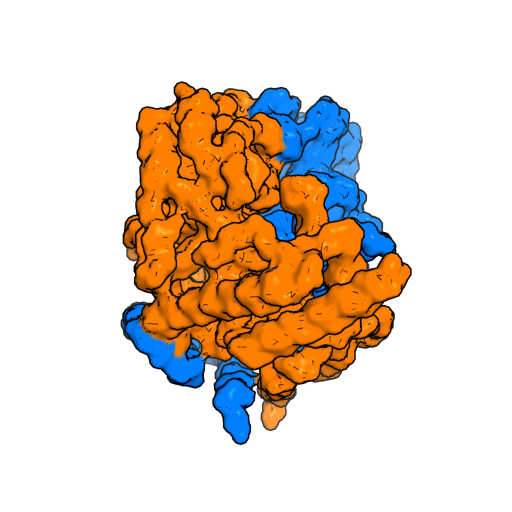15 ? -1.688 12.477 -11.789 1 98.56 115 GLY B CA 1
ATOM 4231 C C . GLY B 1 115 ? -1.469 13.812 -12.461 1 98.56 115 GLY B C 1
ATOM 4232 O O . GLY B 1 115 ? -0.826 14.703 -11.898 1 98.56 115 GLY B O 1
ATOM 4233 N N . GLU B 1 116 ? -2.012 13.977 -13.617 1 98.38 116 GLU B N 1
ATOM 4234 C CA . GLU B 1 116 ? -1.94 15.25 -14.328 1 98.38 116 GLU B CA 1
ATOM 4235 C C . GLU B 1 116 ? -2.666 16.344 -13.562 1 98.38 116 GLU B C 1
ATOM 4237 O O . GLU B 1 116 ? -2.162 17.469 -13.445 1 98.38 116 GLU B O 1
ATOM 4242 N N . TRP B 1 117 ? -3.846 16.031 -13.062 1 98.88 117 TRP B N 1
ATOM 4243 C CA . TRP B 1 117 ? -4.621 17 -12.297 1 98.88 117 TRP B CA 1
ATOM 4244 C C . TRP B 1 117 ? -3.869 17.406 -11.039 1 98.88 117 TRP B C 1
ATOM 4246 O O . TRP B 1 117 ? -3.885 18.578 -10.656 1 98.88 117 TRP B O 1
ATOM 4256 N N . LEU B 1 118 ? -3.223 16.453 -10.391 1 98.94 118 LEU B N 1
ATOM 4257 C CA . LEU B 1 118 ? -2.463 16.734 -9.18 1 98.94 118 LEU B CA 1
ATOM 4258 C C . LEU B 1 118 ? -1.314 17.688 -9.469 1 98.94 118 LEU B C 1
ATOM 4260 O O . LEU B 1 118 ? -1.093 18.656 -8.719 1 98.94 118 LEU B O 1
ATOM 4264 N N . LYS B 1 119 ? -0.545 17.422 -10.523 1 98.81 119 LYS B N 1
ATOM 4265 C CA . LYS B 1 119 ? 0.543 18.328 -10.883 1 98.81 119 LYS B CA 1
ATOM 4266 C C . LYS B 1 119 ? 0.025 19.734 -11.125 1 98.81 119 LYS B C 1
ATOM 4268 O O . LYS B 1 119 ? 0.655 20.719 -10.719 1 98.81 119 LYS B O 1
ATOM 4273 N N . ASP B 1 120 ? -1.087 19.812 -11.727 1 98.69 120 ASP B N 1
ATOM 4274 C CA . ASP B 1 120 ? -1.684 21.094 -12.047 1 98.69 120 ASP B CA 1
ATOM 4275 C C . ASP B 1 120 ? -2.037 21.875 -10.781 1 98.69 120 ASP B C 1
ATOM 4277 O O . ASP B 1 120 ? -1.577 23 -10.586 1 98.69 120 ASP B O 1
ATOM 4281 N N . VAL B 1 121 ? -2.771 21.281 -9.867 1 98.69 121 VAL B N 1
ATOM 4282 C CA . VAL B 1 121 ? -3.283 22 -8.703 1 98.69 121 VAL B CA 1
ATOM 4283 C C . VAL B 1 121 ? -2.143 22.281 -7.73 1 98.69 121 VAL B C 1
ATOM 4285 O O . VAL B 1 121 ? -2.209 23.234 -6.945 1 98.69 121 VAL B O 1
ATOM 4288 N N . LEU B 1 122 ? -1.076 21.516 -7.766 1 98.75 122 LEU B N 1
ATOM 4289 C CA . LEU B 1 122 ? 0.05 21.703 -6.859 1 98.75 122 LEU B CA 1
ATOM 4290 C C . LEU B 1 122 ? 1.106 22.609 -7.48 1 98.75 122 LEU B C 1
ATOM 4292 O O . LEU B 1 122 ? 2.076 22.984 -6.816 1 98.75 122 LEU B O 1
ATOM 4296 N N . GLY B 1 123 ? 0.947 22.938 -8.734 1 98.5 123 GLY B N 1
ATOM 4297 C CA . GLY B 1 123 ? 1.894 23.797 -9.422 1 98.5 123 GLY B CA 1
ATOM 4298 C C . GLY B 1 123 ? 3.229 23.125 -9.68 1 98.5 123 GLY B C 1
ATOM 4299 O O . GLY B 1 123 ? 4.273 23.781 -9.648 1 98.5 123 GLY B O 1
ATOM 4300 N N . LEU B 1 124 ? 3.256 21.844 -9.859 1 98.81 124 LEU B N 1
ATOM 4301 C CA . LEU B 1 124 ? 4.473 21.094 -10.172 1 98.81 124 LEU B CA 1
ATOM 4302 C C . LEU B 1 124 ? 4.695 21.016 -11.68 1 98.81 124 LEU B C 1
ATOM 4304 O O . LEU B 1 124 ? 3.756 21.188 -12.453 1 98.81 124 LEU B O 1
ATOM 4308 N N . PRO B 1 125 ? 5.922 20.781 -12.109 1 98.62 125 PRO B N 1
ATOM 4309 C CA . PRO B 1 125 ? 6.195 20.703 -13.547 1 98.62 125 PRO B CA 1
ATOM 4310 C C . PRO B 1 125 ? 5.367 19.641 -14.25 1 98.62 125 PRO B C 1
ATOM 4312 O O . PRO B 1 125 ? 5.25 18.516 -13.758 1 98.62 125 PRO B O 1
ATOM 4315 N N . SER B 1 126 ? 4.832 19.969 -15.422 1 97.94 126 SER B N 1
ATOM 4316 C CA . SER B 1 126 ? 4.004 19.031 -16.188 1 97.94 126 SER B CA 1
ATOM 4317 C C . SER B 1 126 ? 4.82 17.844 -16.656 1 97.94 126 SER B C 1
ATOM 4319 O O . SER B 1 126 ? 4.262 16.781 -16.938 1 97.94 126 SER B O 1
ATOM 4321 N N . THR B 1 127 ? 6.152 17.969 -16.688 1 97.81 127 THR B N 1
ATOM 4322 C CA . THR B 1 127 ? 7.027 16.906 -17.188 1 97.81 127 THR B CA 1
ATOM 4323 C C . THR B 1 127 ? 7.418 15.953 -16.062 1 97.81 127 THR B C 1
ATOM 4325 O O . THR B 1 127 ? 7.996 14.891 -16.312 1 97.81 127 THR B O 1
ATOM 4328 N N . ALA B 1 128 ? 7.148 16.344 -14.828 1 98.69 128 ALA B N 1
ATOM 4329 C CA . ALA B 1 128 ? 7.5 15.477 -13.703 1 98.69 128 ALA B CA 1
ATOM 4330 C C . ALA B 1 128 ? 6.77 14.141 -13.797 1 98.69 128 ALA B C 1
ATOM 4332 O O . ALA B 1 128 ? 5.598 14.094 -14.188 1 98.69 128 ALA B O 1
ATOM 4333 N N . SER B 1 129 ? 7.477 13.039 -13.539 1 98.56 129 SER B N 1
ATOM 4334 C CA . SER B 1 129 ? 6.828 11.742 -13.367 1 98.56 129 SER B CA 1
ATOM 4335 C C . SER B 1 129 ? 6.16 11.641 -12 1 98.56 129 SER B C 1
ATOM 4337 O O . SER B 1 129 ? 6.375 12.484 -11.133 1 98.56 129 SER B O 1
ATOM 4339 N N . PHE B 1 130 ? 5.324 10.664 -11.852 1 98.62 130 PHE B N 1
ATOM 4340 C CA . PHE B 1 130 ? 4.664 10.492 -10.57 1 98.62 130 PHE B CA 1
ATOM 4341 C C . PHE B 1 130 ? 4.367 9.016 -10.312 1 98.62 130 PHE B C 1
ATOM 4343 O O . PHE B 1 130 ? 4.367 8.203 -11.234 1 98.62 130 PHE B O 1
ATOM 4350 N N . GLY B 1 131 ? 4.234 8.625 -9.086 1 98.25 131 GLY B N 1
ATOM 4351 C CA . GLY B 1 131 ? 3.795 7.324 -8.602 1 98.25 131 GLY B CA 1
ATOM 4352 C C . GLY B 1 131 ? 2.824 7.422 -7.438 1 98.25 131 GLY B C 1
ATOM 4353 O O . GLY B 1 131 ? 3.01 8.234 -6.531 1 98.25 131 GLY B O 1
ATOM 4354 N N . PHE B 1 132 ? 1.709 6.699 -7.531 1 98.31 132 PHE B N 1
ATOM 4355 C CA . PHE B 1 132 ? 0.744 6.621 -6.438 1 98.31 132 PHE B CA 1
ATOM 4356 C C . PHE B 1 132 ? 1.145 5.547 -5.438 1 98.31 132 PHE B C 1
ATOM 4358 O O . PHE B 1 132 ? 1.219 4.363 -5.781 1 98.31 132 PHE B O 1
ATOM 4365 N N . VAL B 1 133 ? 1.434 5.961 -4.207 1 97.94 133 VAL B N 1
ATOM 4366 C CA . VAL B 1 133 ? 1.907 5.078 -3.146 1 97.94 133 VAL B CA 1
ATOM 4367 C C . VAL B 1 133 ? 0.933 5.117 -1.972 1 97.94 133 VAL B C 1
ATOM 4369 O O . VAL B 1 133 ? -0.151 5.695 -2.074 1 97.94 133 VAL B O 1
ATOM 4372 N N . THR B 1 134 ? 1.287 4.461 -0.882 1 97.19 134 THR B N 1
ATOM 4373 C CA . THR B 1 134 ? 0.354 4.277 0.224 1 97.19 134 THR B CA 1
ATOM 4374 C C . THR B 1 134 ? 0.293 5.531 1.093 1 97.19 134 THR B C 1
ATOM 4376 O O . THR B 1 134 ? -0.698 5.762 1.789 1 97.19 134 THR B O 1
ATOM 4379 N N . GLY B 1 135 ? 1.385 6.34 1.1 1 97.19 135 GLY B N 1
ATOM 4380 C CA . GLY B 1 135 ? 1.413 7.523 1.943 1 97.19 135 GLY B CA 1
ATOM 4381 C C . GLY B 1 135 ? 2.719 8.289 1.85 1 97.19 135 GLY B C 1
ATOM 4382 O O . GLY B 1 135 ? 3.535 8.031 0.963 1 97.19 135 GLY B O 1
ATOM 4383 N N . GLY B 1 136 ? 2.863 9.242 2.771 1 96.81 136 GLY B N 1
ATOM 4384 C CA . GLY B 1 136 ? 4.012 10.133 2.762 1 96.81 136 GLY B CA 1
ATOM 4385 C C . GLY B 1 136 ? 5.336 9.398 2.898 1 96.81 136 GLY B C 1
ATOM 4386 O O . GLY B 1 136 ? 6.312 9.742 2.232 1 96.81 136 GLY B O 1
ATOM 4387 N N . GLN B 1 137 ? 5.414 8.43 3.773 1 96.81 137 GLN B N 1
ATOM 4388 C CA . GLN B 1 137 ? 6.652 7.676 3.932 1 96.81 137 GLN B CA 1
ATOM 4389 C C . GLN B 1 137 ? 7.023 6.945 2.645 1 96.81 137 GLN B C 1
ATOM 4391 O O . GLN B 1 137 ? 8.195 6.91 2.26 1 96.81 137 GLN B O 1
ATOM 4396 N N . GLY B 1 138 ? 6 6.297 2.018 1 97.81 138 GLY B N 1
ATOM 4397 C CA . GLY B 1 138 ? 6.246 5.672 0.729 1 97.81 138 GLY B CA 1
ATOM 4398 C C . GLY B 1 138 ? 6.73 6.648 -0.326 1 97.81 138 GLY B C 1
ATOM 4399 O O . GLY B 1 138 ? 7.645 6.34 -1.094 1 97.81 138 GLY B O 1
ATOM 4400 N N . ALA B 1 139 ? 6.133 7.773 -0.359 1 98.75 139 ALA B N 1
ATOM 4401 C CA . ALA B 1 139 ? 6.52 8.805 -1.323 1 98.75 139 ALA B CA 1
ATOM 4402 C C . ALA B 1 139 ? 7.941 9.289 -1.068 1 98.75 139 ALA B C 1
ATOM 4404 O O . ALA B 1 139 ? 8.727 9.445 -2.006 1 98.75 139 ALA B O 1
ATOM 4405 N N . ASN B 1 140 ? 8.273 9.539 0.225 1 98.69 140 ASN B N 1
ATOM 4406 C CA . ASN B 1 140 ? 9.641 9.898 0.578 1 98.69 140 ASN B CA 1
ATOM 4407 C C . ASN B 1 140 ? 10.633 8.82 0.135 1 98.69 140 ASN B C 1
ATOM 4409 O O . ASN B 1 140 ? 11.695 9.133 -0.394 1 98.69 140 ASN B O 1
ATOM 4413 N N . THR B 1 141 ? 10.266 7.598 0.32 1 98.75 141 THR B N 1
ATOM 4414 C CA . THR B 1 141 ? 11.141 6.484 -0.033 1 98.75 141 THR B CA 1
ATOM 4415 C C . THR B 1 141 ? 11.391 6.453 -1.538 1 98.75 141 THR B C 1
ATOM 4417 O O . THR B 1 141 ? 12.539 6.316 -1.977 1 98.75 141 THR B O 1
ATOM 4420 N N . VAL B 1 142 ? 10.367 6.602 -2.322 1 98.81 142 VAL B N 1
ATOM 4421 C CA . VAL B 1 142 ? 10.484 6.586 -3.775 1 98.81 142 VAL B CA 1
ATOM 4422 C C . VAL B 1 142 ? 11.359 7.746 -4.238 1 98.81 142 VAL B C 1
ATOM 4424 O O . VAL B 1 142 ? 12.258 7.562 -5.062 1 98.81 142 VAL B O 1
ATOM 4427 N N . CYS B 1 143 ? 11.102 8.906 -3.707 1 98.94 143 CYS B N 1
ATOM 4428 C CA . CYS B 1 143 ? 11.828 10.102 -4.109 1 98.94 143 CYS B CA 1
ATOM 4429 C C . CYS B 1 143 ? 13.305 10.008 -3.73 1 98.94 143 CYS B C 1
ATOM 4431 O O . CYS B 1 143 ? 14.18 10.344 -4.527 1 98.94 143 CYS B O 1
ATOM 4433 N N . LEU B 1 144 ? 13.57 9.508 -2.545 1 98.94 144 LEU B N 1
ATOM 4434 C CA . LEU B 1 144 ? 14.945 9.398 -2.084 1 98.94 144 LEU B CA 1
ATOM 4435 C C . LEU B 1 144 ? 15.68 8.273 -2.814 1 98.94 144 LEU B C 1
ATOM 4437 O O . LEU B 1 144 ? 16.891 8.359 -3.051 1 98.94 144 LEU B O 1
ATOM 4441 N N . ALA B 1 145 ? 14.969 7.23 -3.189 1 98.88 145 ALA B N 1
ATOM 4442 C CA . ALA B 1 145 ? 15.555 6.199 -4.039 1 98.88 145 ALA B CA 1
ATOM 4443 C C . ALA B 1 145 ? 15.961 6.77 -5.395 1 98.88 145 ALA B C 1
ATOM 4445 O O . ALA B 1 145 ? 17.031 6.441 -5.918 1 98.88 145 ALA B O 1
ATOM 4446 N N . ALA B 1 146 ? 15.07 7.582 -5.977 1 98.88 146 ALA B N 1
ATOM 4447 C CA . ALA B 1 146 ? 15.398 8.242 -7.238 1 98.88 146 ALA B CA 1
ATOM 4448 C C . ALA B 1 146 ? 16.625 9.133 -7.09 1 98.88 146 ALA B C 1
ATOM 4450 O O . ALA B 1 146 ? 17.5 9.156 -7.965 1 98.88 146 ALA B O 1
ATOM 4451 N N . ALA B 1 147 ? 16.703 9.875 -5.98 1 98.94 147 ALA B N 1
ATOM 4452 C CA . ALA B 1 147 ? 17.859 10.727 -5.688 1 98.94 147 ALA B CA 1
ATOM 4453 C C . ALA B 1 147 ? 19.141 9.898 -5.602 1 98.94 147 ALA B C 1
ATOM 4455 O O . ALA B 1 147 ? 20.156 10.266 -6.191 1 98.94 147 ALA B O 1
ATOM 4456 N N . ARG B 1 148 ? 19.047 8.805 -4.844 1 98.81 148 ARG B N 1
ATOM 4457 C CA . ARG B 1 148 ? 20.172 7.887 -4.691 1 98.81 148 ARG B CA 1
ATOM 4458 C C . ARG B 1 148 ? 20.672 7.402 -6.047 1 98.81 148 ARG B C 1
ATOM 4460 O O . ARG B 1 148 ? 21.859 7.438 -6.324 1 98.81 148 ARG B O 1
ATOM 4467 N N . HIS B 1 149 ? 19.766 6.945 -6.883 1 98.44 149 HIS B N 1
ATOM 4468 C CA . HIS B 1 149 ? 20.125 6.492 -8.219 1 98.44 149 HIS B CA 1
ATOM 4469 C C . HIS B 1 149 ? 20.797 7.609 -9.016 1 98.44 149 HIS B C 1
ATOM 4471 O O . HIS B 1 149 ? 21.859 7.402 -9.609 1 98.44 149 HIS B O 1
ATOM 4477 N N . HIS B 1 150 ? 20.172 8.766 -9.008 1 98.44 150 HIS B N 1
ATOM 4478 C CA . HIS B 1 150 ? 20.594 9.883 -9.852 1 98.44 150 HIS B CA 1
ATOM 4479 C C . HIS B 1 150 ? 22.016 10.312 -9.516 1 98.44 150 HIS B C 1
ATOM 4481 O O . HIS B 1 150 ? 22.859 10.43 -10.406 1 98.44 150 HIS B O 1
ATOM 4487 N N . LEU B 1 151 ? 22.297 10.57 -8.281 1 98.38 151 LEU B N 1
ATOM 4488 C CA . LEU B 1 151 ? 23.594 11.102 -7.871 1 98.38 151 LEU B CA 1
ATOM 4489 C C . LEU B 1 151 ? 24.688 10.055 -8.047 1 98.38 151 LEU B C 1
ATOM 4491 O O . LEU B 1 151 ? 25.812 10.383 -8.438 1 98.38 151 LEU B O 1
ATOM 4495 N N . LEU B 1 152 ? 24.391 8.781 -7.742 1 98.25 152 LEU B N 1
ATOM 4496 C CA . LEU B 1 152 ? 25.391 7.734 -7.902 1 98.25 152 LEU B CA 1
ATOM 4497 C C . LEU B 1 152 ? 25.672 7.469 -9.375 1 98.25 152 LEU B C 1
ATOM 4499 O O . LEU B 1 152 ? 26.812 7.199 -9.758 1 98.25 152 LEU B O 1
ATOM 4503 N N . ALA B 1 153 ? 24.594 7.52 -10.203 1 97.81 153 ALA B N 1
ATOM 4504 C CA . ALA B 1 153 ? 24.812 7.387 -11.641 1 97.81 153 ALA B CA 1
ATOM 4505 C C . ALA B 1 153 ? 25.719 8.484 -12.164 1 97.81 153 ALA B C 1
ATOM 4507 O O . ALA B 1 153 ? 26.594 8.234 -13.008 1 97.81 153 ALA B O 1
ATOM 4508 N N . GLN B 1 154 ? 25.531 9.703 -11.695 1 96.69 154 GLN B N 1
ATOM 4509 C CA . GLN B 1 154 ? 26.375 10.828 -12.086 1 96.69 154 GLN B CA 1
ATOM 4510 C C . GLN B 1 154 ? 27.828 10.586 -11.68 1 96.69 154 GLN B C 1
ATOM 4512 O O . GLN B 1 154 ? 28.75 11.031 -12.367 1 96.69 154 GLN B O 1
ATOM 4517 N N . ALA B 1 155 ? 27.984 9.852 -10.633 1 96.94 155 ALA B N 1
ATOM 4518 C CA . ALA B 1 155 ? 29.328 9.539 -10.141 1 96.94 155 ALA B CA 1
ATOM 4519 C C . ALA B 1 155 ? 29.875 8.273 -10.797 1 96.94 155 ALA B C 1
ATOM 4521 O O . ALA B 1 155 ? 30.922 7.762 -10.406 1 96.94 155 ALA B O 1
ATOM 4522 N N . GLY B 1 156 ? 29.094 7.648 -11.734 1 97.38 156 GLY B N 1
ATOM 4523 C CA . GLY B 1 156 ? 29.531 6.48 -12.477 1 97.38 156 GLY B CA 1
ATOM 4524 C C . GLY B 1 156 ? 29.281 5.176 -11.742 1 97.38 156 GLY B C 1
ATOM 4525 O O . GLY B 1 156 ? 29.984 4.184 -11.969 1 97.38 156 GLY B O 1
ATOM 4526 N N . TRP B 1 157 ? 28.375 5.191 -10.828 1 98 157 TRP B N 1
ATOM 4527 C CA . TRP B 1 157 ? 28.078 4.008 -10.023 1 98 157 TRP B CA 1
ATOM 4528 C C . TRP B 1 157 ? 26.641 3.527 -10.273 1 98 157 TRP B C 1
ATOM 4530 O O . TRP B 1 157 ? 25.703 4.301 -10.156 1 98 157 TRP B O 1
ATOM 4540 N N . ASP B 1 158 ? 26.469 2.256 -10.625 1 98 158 ASP B N 1
ATOM 4541 C CA . ASP B 1 158 ? 25.172 1.628 -10.828 1 98 158 ASP B CA 1
ATOM 4542 C C . ASP B 1 158 ? 24.672 0.954 -9.547 1 98 158 ASP B C 1
ATOM 4544 O O . ASP B 1 158 ? 24.922 -0.235 -9.336 1 98 158 ASP B O 1
ATOM 4548 N N . VAL B 1 159 ? 23.891 1.686 -8.766 1 98.12 159 VAL B N 1
ATOM 4549 C CA . VAL B 1 159 ? 23.5 1.212 -7.434 1 98.12 159 VAL B CA 1
ATOM 4550 C C . VAL B 1 159 ? 22.531 0.041 -7.566 1 98.12 159 VAL B C 1
ATOM 4552 O O . VAL B 1 159 ? 22.5 -0.845 -6.707 1 98.12 159 VAL B O 1
ATOM 4555 N N . GLU B 1 160 ? 21.672 -0.039 -8.609 1 97.38 160 GLU B N 1
ATOM 4556 C CA . GLU B 1 160 ? 20.734 -1.145 -8.789 1 97.38 160 GLU B CA 1
ATOM 4557 C C . GLU B 1 160 ? 21.469 -2.459 -9.039 1 97.38 160 GLU B C 1
ATOM 4559 O O . GLU B 1 160 ? 21 -3.525 -8.633 1 97.38 160 GLU B O 1
ATOM 4564 N N . ARG B 1 161 ? 22.656 -2.434 -9.609 1 97.12 161 ARG B N 1
ATOM 4565 C CA . ARG B 1 161 ? 23.438 -3.635 -9.867 1 97.12 161 ARG B CA 1
ATOM 4566 C C . ARG B 1 161 ? 24.453 -3.867 -8.758 1 97.12 161 ARG B C 1
ATOM 4568 O O . ARG B 1 161 ? 24.484 -4.938 -8.141 1 97.12 161 ARG B O 1
ATOM 4575 N N . ARG B 1 162 ? 25.203 -2.803 -8.375 1 97.88 162 ARG B N 1
ATOM 4576 C CA . ARG B 1 162 ? 26.391 -2.975 -7.535 1 97.88 162 ARG B CA 1
ATOM 4577 C C . ARG B 1 162 ? 26.047 -2.75 -6.062 1 97.88 162 ARG B C 1
ATOM 4579 O O . ARG B 1 162 ? 26.859 -3.047 -5.188 1 97.88 162 ARG B O 1
ATOM 4586 N N . GLY B 1 163 ? 24.891 -2.217 -5.77 1 98 163 GLY B N 1
ATOM 4587 C CA . GLY B 1 163 ? 24.547 -1.896 -4.391 1 98 163 GLY B CA 1
ATOM 4588 C C . GLY B 1 163 ? 25.344 -0.728 -3.838 1 98 163 GLY B C 1
ATOM 4589 O O . GLY B 1 163 ? 25.984 0.013 -4.594 1 98 163 GLY B O 1
ATOM 4590 N N . LEU B 1 164 ? 25.219 -0.53 -2.523 1 98.44 164 LEU B N 1
ATOM 4591 C CA . LEU B 1 164 ? 25.844 0.632 -1.891 1 98.44 164 LEU B CA 1
ATOM 4592 C C . LEU B 1 164 ? 27.219 0.292 -1.357 1 98.44 164 LEU B C 1
ATOM 4594 O O . LEU B 1 164 ? 28 1.188 -1.031 1 98.44 164 LEU B O 1
ATOM 4598 N N . ASN B 1 165 ? 27.453 -0.982 -1.134 1 96.38 165 ASN B N 1
ATOM 4599 C CA . ASN B 1 165 ? 28.781 -1.371 -0.665 1 96.38 165 ASN B CA 1
ATOM 4600 C C . ASN B 1 165 ? 29.875 -0.945 -1.646 1 96.38 165 ASN B C 1
ATOM 4602 O O . ASN B 1 165 ? 29.859 -1.368 -2.803 1 96.38 165 ASN B O 1
ATOM 4606 N N . GLY B 1 166 ? 30.75 -0.098 -1.215 1 95.69 166 GLY B N 1
ATOM 4607 C CA . GLY B 1 166 ? 31.828 0.379 -2.066 1 95.69 166 GLY B CA 1
ATOM 4608 C C . GLY B 1 166 ? 31.453 1.587 -2.898 1 95.69 166 GLY B C 1
ATOM 4609 O O . GLY B 1 166 ? 32.281 2.148 -3.613 1 95.69 166 GLY B O 1
ATOM 4610 N N . ALA B 1 167 ? 30.25 2.008 -2.832 1 97.5 167 ALA B N 1
ATOM 4611 C CA . ALA B 1 167 ? 29.797 3.18 -3.576 1 97.5 167 ALA B CA 1
ATOM 4612 C C . ALA B 1 167 ? 30.422 4.457 -3.02 1 97.5 167 ALA B C 1
ATOM 4614 O O . ALA B 1 167 ? 30.828 4.5 -1.855 1 97.5 167 ALA B O 1
ATOM 4615 N N . PRO B 1 168 ? 30.547 5.488 -3.949 1 96.19 168 PRO B N 1
ATOM 4616 C CA . PRO B 1 168 ? 30.828 6.797 -3.352 1 96.19 168 PRO B CA 1
ATOM 4617 C C . PRO B 1 168 ? 29.828 7.168 -2.256 1 96.19 168 PRO B C 1
ATOM 4619 O O . PRO B 1 168 ? 28.625 6.973 -2.418 1 96.19 168 PRO B O 1
ATOM 4622 N N . PRO B 1 169 ? 30.344 7.582 -1.162 1 94.81 169 PRO B N 1
ATOM 4623 C CA . PRO B 1 169 ? 29.422 7.91 -0.073 1 94.81 169 PRO B CA 1
ATOM 4624 C C . PRO B 1 169 ? 28.438 9.023 -0.445 1 94.81 169 PRO B C 1
ATOM 4626 O O . PRO B 1 169 ? 28.828 10.008 -1.07 1 94.81 169 PRO B O 1
ATOM 4629 N N . LEU B 1 170 ? 27.234 8.828 -0.175 1 96.56 170 LEU B N 1
ATOM 4630 C CA . LEU B 1 170 ? 26.203 9.852 -0.351 1 96.56 170 LEU B CA 1
ATOM 4631 C C . LEU B 1 170 ? 25.906 10.555 0.967 1 96.56 170 LEU B C 1
ATOM 4633 O O . LEU B 1 170 ? 25.766 9.906 2.008 1 96.56 170 LEU B O 1
ATOM 4637 N N . ARG B 1 171 ? 25.875 11.82 0.891 1 96.88 171 ARG B N 1
ATOM 4638 C CA . ARG B 1 171 ? 25.5 12.641 2.037 1 96.88 171 ARG B CA 1
ATOM 4639 C C . ARG B 1 171 ? 24.062 13.148 1.903 1 96.88 171 ARG B C 1
ATOM 4641 O O . ARG B 1 171 ? 23.609 13.445 0.797 1 96.88 171 ARG B O 1
ATOM 4648 N N . VAL B 1 172 ? 23.391 13.227 3.061 1 98.56 172 VAL B N 1
ATOM 4649 C CA . VAL B 1 172 ? 22.062 13.812 3.135 1 98.56 172 VAL B CA 1
ATOM 4650 C C . VAL B 1 172 ? 22.078 15.023 4.066 1 98.56 172 VAL B C 1
ATOM 4652 O O . VAL B 1 172 ? 22.625 14.961 5.168 1 98.56 172 VAL B O 1
ATOM 4655 N N . VAL B 1 173 ? 21.625 16.109 3.557 1 98.56 173 VAL B N 1
ATOM 4656 C CA . VAL B 1 173 ? 21.516 17.344 4.344 1 98.56 173 VAL B CA 1
ATOM 4657 C C . VAL B 1 173 ? 20.047 17.641 4.633 1 98.56 173 VAL B C 1
ATOM 4659 O O . VAL B 1 173 ? 19.25 17.797 3.709 1 98.56 173 VAL B O 1
ATOM 4662 N N . ALA B 1 174 ? 19.656 17.734 5.863 1 97.75 174 ALA B N 1
ATOM 4663 C CA . ALA B 1 174 ? 18.266 17.953 6.246 1 97.75 174 ALA B CA 1
ATOM 4664 C C . ALA B 1 174 ? 18.156 18.75 7.535 1 97.75 174 ALA B C 1
ATOM 4666 O O . ALA B 1 174 ? 19.078 18.734 8.359 1 97.75 174 ALA B O 1
ATOM 4667 N N . GLY B 1 175 ? 17.094 19.422 7.668 1 95.88 175 GLY B N 1
ATOM 4668 C CA . GLY B 1 175 ? 16.875 20.172 8.891 1 95.88 175 GLY B CA 1
ATOM 4669 C C . GLY B 1 175 ? 16.75 19.297 10.117 1 95.88 175 GLY B C 1
ATOM 4670 O O . GLY B 1 175 ? 16.266 18.156 10.031 1 95.88 175 GLY B O 1
ATOM 4671 N N . GLU B 1 176 ? 17.078 19.812 11.273 1 93.75 176 GLU B N 1
ATOM 4672 C CA . GLU B 1 176 ? 16.938 19.094 12.531 1 93.75 176 GLU B CA 1
ATOM 4673 C C . GLU B 1 176 ? 15.484 18.75 12.812 1 93.75 176 GLU B C 1
ATOM 4675 O O . GLU B 1 176 ? 15.195 17.797 13.562 1 93.75 176 GLU B O 1
ATOM 4680 N N . GLY B 1 177 ? 14.578 19.453 12.258 1 90.94 177 GLY B N 1
ATOM 4681 C CA . GLY B 1 177 ? 13.156 19.234 12.477 1 90.94 177 GLY B CA 1
ATOM 4682 C C . GLY B 1 177 ? 12.531 18.328 11.43 1 90.94 177 GLY B C 1
ATOM 4683 O O . GLY B 1 177 ? 11.305 18.281 11.305 1 90.94 177 GLY B O 1
ATOM 4684 N N . ARG B 1 178 ? 13.391 17.594 10.625 1 93.69 178 ARG B N 1
ATOM 4685 C CA . ARG B 1 178 ? 12.852 16.719 9.578 1 93.69 178 ARG B CA 1
ATOM 4686 C C . ARG B 1 178 ? 11.938 15.656 10.172 1 93.69 178 ARG B C 1
ATOM 4688 O O . ARG B 1 178 ? 12.117 15.25 11.32 1 93.69 178 ARG B O 1
ATOM 4695 N N . HIS B 1 179 ? 10.969 15.305 9.414 1 94 179 HIS B N 1
ATOM 4696 C CA . HIS B 1 179 ? 10.047 14.266 9.859 1 94 179 HIS B CA 1
ATOM 4697 C C . HIS B 1 179 ? 10.742 12.914 9.953 1 94 179 HIS B C 1
ATOM 4699 O O . HIS B 1 179 ? 11.602 12.602 9.133 1 94 179 HIS B O 1
ATOM 4705 N N . ALA B 1 180 ? 10.328 12.07 10.852 1 93.25 180 ALA B N 1
ATOM 4706 C CA . ALA B 1 180 ? 10.938 10.773 11.133 1 93.25 180 ALA B CA 1
ATOM 4707 C C . ALA B 1 180 ? 10.906 9.875 9.906 1 93.25 180 ALA B C 1
ATOM 4709 O O . ALA B 1 180 ? 11.75 8.984 9.766 1 93.25 180 ALA B O 1
ATOM 4710 N N . THR B 1 181 ? 9.984 10.102 8.992 1 95.19 181 THR B N 1
ATOM 4711 C CA . THR B 1 181 ? 9.852 9.227 7.832 1 95.19 181 THR B CA 1
ATOM 4712 C C . THR B 1 181 ? 11.031 9.414 6.879 1 95.19 181 THR B C 1
ATOM 4714 O O . THR B 1 181 ? 11.305 8.547 6.047 1 95.19 181 THR B O 1
ATOM 4717 N N . ILE B 1 182 ? 11.703 10.555 6.914 1 97.31 182 ILE B N 1
ATOM 4718 C CA . ILE B 1 182 ? 12.938 10.719 6.156 1 97.31 182 ILE B CA 1
ATOM 4719 C C . ILE B 1 182 ? 13.977 9.711 6.637 1 97.31 182 ILE B C 1
ATOM 4721 O O . ILE B 1 182 ? 14.578 9 5.832 1 97.31 182 ILE B O 1
ATOM 4725 N N . ASP B 1 183 ? 14.117 9.625 7.98 1 96.75 183 ASP B N 1
ATOM 4726 C CA . ASP B 1 183 ? 15.062 8.68 8.57 1 96.75 183 ASP B CA 1
ATOM 4727 C C . ASP B 1 183 ? 14.688 7.242 8.227 1 96.75 183 ASP B C 1
ATOM 4729 O O . ASP B 1 183 ? 15.555 6.434 7.887 1 96.75 183 ASP B O 1
ATOM 4733 N N . CYS B 1 184 ? 13.414 6.938 8.32 1 96.69 184 CYS B N 1
ATOM 4734 C CA . CYS B 1 184 ? 12.945 5.59 8.008 1 96.69 184 CYS B CA 1
ATOM 4735 C C . CYS B 1 184 ? 13.266 5.219 6.566 1 96.69 184 CYS B C 1
ATOM 4737 O O . CYS B 1 184 ? 13.68 4.094 6.285 1 96.69 184 CYS B O 1
ATOM 4739 N N . SER B 1 185 ? 13.062 6.133 5.699 1 98.06 185 SER B N 1
ATOM 4740 C CA . SER B 1 185 ? 13.344 5.898 4.285 1 98.06 185 SER B CA 1
ATOM 4741 C C . SER B 1 185 ? 14.828 5.68 4.039 1 98.06 185 SER B C 1
ATOM 4743 O O . SER B 1 185 ? 15.219 4.809 3.258 1 98.06 185 SER B O 1
ATOM 4745 N N . LEU B 1 186 ? 15.656 6.484 4.707 1 98.31 186 LEU B N 1
ATOM 4746 C CA . LEU B 1 186 ? 17.109 6.34 4.555 1 98.31 186 LEU B CA 1
ATOM 4747 C C . LEU B 1 186 ? 17.578 4.988 5.082 1 98.31 186 LEU B C 1
ATOM 4749 O O . LEU B 1 186 ? 18.438 4.348 4.469 1 98.31 186 LEU B O 1
ATOM 4753 N N . ARG B 1 187 ? 17.016 4.582 6.238 1 98 187 ARG B N 1
ATOM 4754 C CA . ARG B 1 187 ? 17.344 3.271 6.789 1 98 187 ARG B CA 1
ATOM 4755 C C . ARG B 1 187 ? 16.969 2.162 5.809 1 98 187 ARG B C 1
ATOM 4757 O O . ARG B 1 187 ? 17.781 1.277 5.527 1 98 187 ARG B O 1
ATOM 4764 N N . LEU B 1 188 ? 15.797 2.213 5.273 1 98.44 188 LEU B N 1
ATOM 4765 C CA . LEU B 1 188 ? 15.312 1.181 4.363 1 98.44 188 LEU B CA 1
ATOM 4766 C C . LEU B 1 188 ? 16.172 1.105 3.111 1 98.44 188 LEU B C 1
ATOM 4768 O O . LEU B 1 188 ? 16.5 0.013 2.641 1 98.44 188 LEU B O 1
ATOM 4772 N N . LEU B 1 189 ? 16.578 2.246 2.592 1 98.62 189 LEU B N 1
ATOM 4773 C CA . LEU B 1 189 ? 17.297 2.336 1.328 1 98.62 189 LEU B CA 1
ATOM 4774 C C . LEU B 1 189 ? 18.766 1.974 1.515 1 98.62 189 LEU B C 1
ATOM 4776 O O . LEU B 1 189 ? 19.531 1.918 0.543 1 98.62 189 LEU B O 1
ATOM 4780 N N . GLY B 1 190 ? 19.203 1.793 2.773 1 98.5 190 GLY B N 1
ATOM 4781 C CA . GLY B 1 190 ? 20.562 1.326 3.043 1 98.5 190 GLY B CA 1
ATOM 4782 C C . GLY B 1 190 ? 21.547 2.457 3.248 1 98.5 190 GLY B C 1
ATOM 4783 O O . GLY B 1 190 ? 22.766 2.221 3.342 1 98.5 190 GLY B O 1
ATOM 4784 N N . LEU B 1 191 ? 21.031 3.652 3.334 1 98.31 191 LEU B N 1
ATOM 4785 C CA . LEU B 1 191 ? 21.922 4.789 3.529 1 98.31 191 LEU B CA 1
ATOM 4786 C C . LEU B 1 191 ? 22.234 4.992 5.008 1 98.31 191 LEU B C 1
ATOM 4788 O O . LEU B 1 191 ? 23.312 5.441 5.367 1 98.31 191 LEU B O 1
ATOM 4792 N N . GLY B 1 192 ? 21.25 4.68 5.887 1 97.5 192 GLY B N 1
ATOM 4793 C CA . GLY B 1 192 ? 21.422 4.855 7.316 1 97.5 192 GLY B CA 1
ATOM 4794 C C . GLY B 1 192 ? 21.234 6.293 7.77 1 97.5 192 GLY B C 1
ATOM 4795 O O . GLY B 1 192 ? 21.281 7.215 6.953 1 97.5 192 GLY B O 1
ATOM 4796 N N . THR B 1 193 ? 21.047 6.492 9.039 1 97 193 THR B N 1
ATOM 4797 C CA . THR B 1 193 ? 20.766 7.828 9.555 1 97 193 THR B CA 1
ATOM 4798 C C . THR B 1 193 ? 22.062 8.617 9.75 1 97 193 THR B C 1
ATOM 4800 O O . THR B 1 193 ? 22.031 9.844 9.836 1 97 193 THR B O 1
ATOM 4803 N N . ASP B 1 194 ? 23.219 7.934 9.789 1 97.12 194 ASP B N 1
ATOM 4804 C CA . ASP B 1 194 ? 24.516 8.617 9.922 1 97.12 194 ASP B CA 1
ATOM 4805 C C . ASP B 1 194 ? 24.844 9.406 8.656 1 97.12 194 ASP B C 1
ATOM 4807 O O . ASP B 1 194 ? 25.734 10.266 8.672 1 97.12 194 ASP B O 1
ATOM 4811 N N . ALA B 1 195 ? 24.141 9.102 7.629 1 97.38 195 ALA B N 1
ATOM 4812 C CA . ALA B 1 195 ? 24.359 9.836 6.383 1 97.38 195 ALA B CA 1
ATOM 4813 C C . ALA B 1 195 ? 23.859 11.273 6.492 1 97.38 195 ALA B C 1
ATOM 4815 O O . ALA B 1 195 ? 24.203 12.117 5.668 1 97.38 195 ALA B O 1
ATOM 4816 N N . VAL B 1 196 ? 23.094 11.609 7.508 1 98 196 VAL B N 1
ATOM 4817 C CA . VAL B 1 196 ? 22.438 12.906 7.613 1 98 196 VAL B CA 1
ATOM 4818 C C . VAL B 1 196 ? 23.359 13.906 8.297 1 98 196 VAL B C 1
ATOM 4820 O O . VAL B 1 196 ? 23.828 13.672 9.414 1 98 196 VAL B O 1
ATOM 4823 N N . ASP B 1 197 ? 23.703 14.922 7.613 1 97.75 197 ASP B N 1
ATOM 4824 C CA . ASP B 1 197 ? 24.25 16.141 8.203 1 97.75 197 ASP B CA 1
ATOM 4825 C C . ASP B 1 197 ? 23.156 17.125 8.57 1 97.75 197 ASP B C 1
ATOM 4827 O O . ASP B 1 197 ? 22.594 17.781 7.695 1 97.75 197 ASP B O 1
ATOM 4831 N N . PRO B 1 198 ? 22.875 17.266 9.805 1 96.94 198 PRO B N 1
ATOM 4832 C CA . PRO B 1 198 ? 21.766 18.141 10.195 1 96.94 198 PRO B CA 1
ATOM 4833 C C . PRO B 1 198 ? 22.062 19.625 9.984 1 96.94 198 PRO B C 1
ATOM 4835 O O . PRO B 1 198 ? 23.203 20.047 10.195 1 96.94 198 PRO B O 1
ATOM 4838 N N . VAL B 1 199 ? 21.109 20.312 9.555 1 97.94 199 VAL B N 1
ATOM 4839 C CA . VAL B 1 199 ? 21.125 21.766 9.469 1 97.94 199 VAL B CA 1
ATOM 4840 C C . VAL B 1 199 ? 20.266 22.359 10.57 1 97.94 199 VAL B C 1
ATOM 4842 O O . VAL B 1 199 ? 19.172 21.859 10.859 1 97.94 199 VAL B O 1
ATOM 4845 N N . ARG B 1 200 ? 20.75 23.438 11.125 1 97.19 200 ARG B N 1
ATOM 4846 C CA . ARG B 1 200 ? 19.984 24.094 12.18 1 97.19 200 ARG B CA 1
ATOM 4847 C C . ARG B 1 200 ? 18.641 24.609 11.648 1 97.19 200 ARG B C 1
ATOM 4849 O O . ARG B 1 200 ? 18.5 24.875 10.461 1 97.19 200 ARG B O 1
ATOM 4856 N N . ALA B 1 201 ? 17.688 24.609 12.562 1 96.19 201 ALA B N 1
ATOM 4857 C CA . ALA B 1 201 ? 16.359 25.156 12.266 1 96.19 201 ALA B CA 1
ATOM 4858 C C . ALA B 1 201 ? 16.078 26.375 13.133 1 96.19 201 ALA B C 1
ATOM 4860 O O . ALA B 1 201 ? 16.656 26.531 14.211 1 96.19 201 ALA B O 1
ATOM 4861 N N . ASP B 1 202 ? 15.258 27.266 12.695 1 95.31 202 ASP B N 1
ATOM 4862 C CA . ASP B 1 202 ? 14.844 28.406 13.508 1 95.31 202 ASP B CA 1
ATOM 4863 C C . ASP B 1 202 ? 13.781 28 14.523 1 95.31 202 ASP B C 1
ATOM 4865 O O . ASP B 1 202 ? 13.516 26.812 14.711 1 95.31 202 ASP B O 1
ATOM 4869 N N . ALA B 1 203 ? 13.242 28.969 15.156 1 95.44 203 ALA B N 1
ATOM 4870 C CA . ALA B 1 203 ? 12.32 28.703 16.25 1 95.44 203 ALA B CA 1
ATOM 4871 C C . ALA B 1 203 ? 11.023 28.078 15.758 1 95.44 203 ALA B C 1
ATOM 4873 O O . ALA B 1 203 ? 10.266 27.484 16.531 1 95.44 203 ALA B O 1
ATOM 4874 N N . GLN B 1 204 ? 10.742 28.172 14.461 1 97 204 GLN B N 1
ATOM 4875 C CA . GLN B 1 204 ? 9.516 27.609 13.898 1 97 204 GLN B CA 1
ATOM 4876 C C . GLN B 1 204 ? 9.789 26.297 13.18 1 97 204 GLN B C 1
ATOM 4878 O O . GLN B 1 204 ? 8.883 25.688 12.602 1 97 204 GLN B O 1
ATOM 4883 N N . GLY B 1 205 ? 11.039 25.828 13.188 1 95.88 205 GLY B N 1
ATOM 4884 C CA . GLY B 1 205 ? 11.398 24.531 12.625 1 95.88 205 GLY B CA 1
ATOM 4885 C C . GLY B 1 205 ? 11.836 24.609 11.18 1 95.88 205 GLY B C 1
ATOM 4886 O O . GLY B 1 205 ? 12.023 23.594 10.523 1 95.88 205 GLY B O 1
ATOM 4887 N N . THR B 1 206 ? 11.992 25.766 10.609 1 96.62 206 THR B N 1
ATOM 4888 C CA . THR B 1 206 ? 12.43 25.938 9.227 1 96.62 206 THR B CA 1
ATOM 4889 C C . THR B 1 206 ? 13.953 25.906 9.141 1 96.62 206 THR B C 1
ATOM 4891 O O . THR B 1 206 ? 14.641 26.359 10.055 1 96.62 206 THR B O 1
ATOM 4894 N N . ILE B 1 207 ? 14.414 25.453 8.055 1 96.69 207 ILE B N 1
ATOM 4895 C CA . ILE B 1 207 ? 15.852 25.281 7.871 1 96.69 207 ILE B CA 1
ATOM 4896 C C . ILE B 1 207 ? 16.531 26.641 7.883 1 96.69 207 ILE B C 1
ATOM 4898 O O . ILE B 1 207 ? 15.992 27.625 7.363 1 96.69 207 ILE B O 1
ATOM 4902 N N . ASP B 1 208 ? 17.688 26.766 8.562 1 97.56 208 ASP B N 1
ATOM 4903 C CA . ASP B 1 208 ? 18.547 27.938 8.516 1 97.56 208 ASP B CA 1
ATOM 4904 C C . ASP B 1 208 ? 19.359 27.984 7.227 1 97.56 208 ASP B C 1
ATOM 4906 O O . ASP B 1 208 ? 20.297 27.188 7.055 1 97.56 208 ASP B O 1
ATOM 4910 N N . VAL B 1 209 ? 19.078 28.922 6.406 1 96.81 209 VAL B N 1
ATOM 4911 C CA . VAL B 1 209 ? 19.672 28.984 5.078 1 96.81 209 VAL B CA 1
ATOM 4912 C C . VAL B 1 209 ? 21.172 29.234 5.191 1 96.81 209 VAL B C 1
ATOM 4914 O O . VAL B 1 209 ? 21.969 28.688 4.414 1 96.81 209 VAL B O 1
ATOM 4917 N N . THR B 1 210 ? 21.594 30.062 6.113 1 96.81 210 THR B N 1
ATOM 4918 C CA . THR B 1 210 ? 23 30.328 6.32 1 96.81 210 THR B CA 1
ATOM 4919 C C . THR B 1 210 ? 23.734 29.062 6.746 1 96.81 210 THR B C 1
ATOM 4921 O O . THR B 1 210 ? 24.844 28.781 6.262 1 96.81 210 THR B O 1
ATOM 4924 N N . ASP B 1 211 ? 23.141 28.375 7.641 1 97.56 211 ASP B N 1
ATOM 4925 C CA . ASP B 1 211 ? 23.734 27.125 8.078 1 97.56 211 ASP B CA 1
ATOM 4926 C C . ASP B 1 211 ? 23.766 26.109 6.949 1 97.56 211 ASP B C 1
ATOM 4928 O O . ASP B 1 211 ? 24.703 25.312 6.84 1 97.56 211 ASP B O 1
ATOM 4932 N N . LEU B 1 212 ? 22.75 26.078 6.117 1 97.5 212 LEU B N 1
ATOM 4933 C CA . LEU B 1 212 ? 22.703 25.203 4.953 1 97.5 212 LEU B CA 1
ATOM 4934 C C . LEU B 1 212 ? 23.906 25.453 4.043 1 97.5 212 LEU B C 1
ATOM 4936 O O . LEU B 1 212 ? 24.547 24.516 3.58 1 97.5 212 LEU B O 1
ATOM 4940 N N . GLU B 1 213 ? 24.172 26.672 3.791 1 95.69 213 GLU B N 1
ATOM 4941 C CA . GLU B 1 213 ? 25.312 27.047 2.945 1 95.69 213 GLU B CA 1
ATOM 4942 C C . GLU B 1 213 ? 26.625 26.547 3.541 1 95.69 213 GLU B C 1
ATOM 4944 O O . GLU B 1 213 ? 27.516 26.125 2.811 1 95.69 213 GLU B O 1
ATOM 4949 N N . ARG B 1 214 ? 26.703 26.625 4.801 1 95.62 214 ARG B N 1
ATOM 4950 C CA . ARG B 1 214 ? 27.906 26.203 5.5 1 95.62 214 ARG B CA 1
ATOM 4951 C C . ARG B 1 214 ? 28.094 24.688 5.406 1 95.62 214 ARG B C 1
ATOM 4953 O O . ARG B 1 214 ? 29.219 24.219 5.184 1 95.62 214 ARG B O 1
ATOM 4960 N N . VAL B 1 215 ? 26.984 24.016 5.555 1 95.06 215 VAL B N 1
ATOM 4961 C CA . VAL B 1 215 ? 27.016 22.547 5.629 1 95.06 215 VAL B CA 1
ATOM 4962 C C . VAL B 1 215 ? 27.219 21.969 4.234 1 95.06 215 VAL B C 1
ATOM 4964 O O . VAL B 1 215 ? 27.891 20.953 4.078 1 95.06 215 VAL B O 1
ATOM 4967 N N . LEU B 1 216 ? 26.703 22.625 3.254 1 94.25 216 LEU B N 1
ATOM 4968 C CA . LEU B 1 216 ? 26.734 22.094 1.896 1 94.25 216 LEU B CA 1
ATOM 4969 C C . LEU B 1 216 ? 28.031 22.484 1.194 1 94.25 216 LEU B C 1
ATOM 4971 O O . LEU B 1 216 ? 28.281 23.656 0.94 1 94.25 216 LEU B O 1
ATOM 4975 N N . ASP B 1 217 ? 28.938 21.562 0.92 1 87.94 217 ASP B N 1
ATOM 4976 C CA . ASP B 1 217 ? 30.203 21.844 0.268 1 87.94 217 ASP B CA 1
ATOM 4977 C C . ASP B 1 217 ? 30.438 20.938 -0.934 1 87.94 217 ASP B C 1
ATOM 4979 O O . ASP B 1 217 ? 31.422 21.078 -1.654 1 87.94 217 ASP B O 1
ATOM 4983 N N . ARG B 1 218 ? 29.609 20 -1.172 1 86.56 218 ARG B N 1
ATOM 4984 C CA . ARG B 1 218 ? 29.656 19.062 -2.285 1 86.56 218 ARG B CA 1
ATOM 4985 C C . ARG B 1 218 ? 28.266 18.484 -2.58 1 86.56 218 ARG B C 1
ATOM 4987 O O . ARG B 1 218 ? 27.328 18.719 -1.828 1 86.56 218 ARG B O 1
ATOM 4994 N N . PRO B 1 219 ? 28.141 17.719 -3.666 1 89.94 219 PRO B N 1
ATOM 4995 C CA . PRO B 1 219 ? 26.828 17.172 -4 1 89.94 219 PRO B CA 1
ATOM 4996 C C . PRO B 1 219 ? 26.266 16.266 -2.896 1 89.94 219 PRO B C 1
ATOM 4998 O O . PRO B 1 219 ? 27.016 15.508 -2.277 1 89.94 219 PRO B O 1
ATOM 5001 N N . ALA B 1 220 ? 24.953 16.453 -2.57 1 97.88 220 ALA B N 1
ATOM 5002 C CA . ALA B 1 220 ? 24.219 15.75 -1.527 1 97.88 220 ALA B CA 1
ATOM 5003 C C . ALA B 1 220 ? 22.734 15.648 -1.872 1 97.88 220 ALA B C 1
ATOM 5005 O O . ALA B 1 220 ? 22.297 16.156 -2.908 1 97.88 220 ALA B O 1
ATOM 5006 N N . ILE B 1 221 ? 22.078 14.938 -1.178 1 98.81 221 ILE B N 1
ATOM 5007 C CA . ILE B 1 221 ? 20.625 15.016 -1.159 1 98.81 221 ILE B CA 1
ATOM 5008 C C . ILE B 1 221 ? 20.172 16.016 -0.087 1 98.81 221 ILE B C 1
ATOM 5010 O O . ILE B 1 221 ? 20.453 15.82 1.098 1 98.81 221 ILE B O 1
ATOM 5014 N N . VAL B 1 222 ? 19.531 17.062 -0.484 1 98.81 222 VAL B N 1
ATOM 5015 C CA . VAL B 1 222 ? 19.016 18.047 0.455 1 98.81 222 VAL B CA 1
ATOM 5016 C C . VAL B 1 222 ? 17.516 17.812 0.668 1 98.81 222 VAL B C 1
ATOM 5018 O O . VAL B 1 222 ? 16.734 17.812 -0.29 1 98.81 222 VAL B O 1
ATOM 5021 N N . CYS B 1 223 ? 17.094 17.594 1.884 1 98.81 223 CYS B N 1
ATOM 5022 C CA . CYS B 1 223 ? 15.695 17.406 2.219 1 98.81 223 CYS B CA 1
ATOM 5023 C C . CYS B 1 223 ? 15.109 18.672 2.844 1 98.81 223 CYS B C 1
ATOM 5025 O O . CYS B 1 223 ? 15.586 19.125 3.889 1 98.81 223 CYS B O 1
ATOM 5027 N N . LEU B 1 224 ? 14.109 19.188 2.176 1 98.75 224 LEU B N 1
ATOM 5028 C CA . LEU B 1 224 ? 13.367 20.344 2.67 1 98.75 224 LEU B CA 1
ATOM 5029 C C . LEU B 1 224 ? 11.953 19.938 3.072 1 98.75 224 LEU B C 1
ATOM 5031 O O . LEU B 1 224 ? 11.5 18.828 2.766 1 98.75 224 LEU B O 1
ATOM 5035 N N . GLN B 1 225 ? 11.297 20.859 3.768 1 97.88 225 GLN B N 1
ATOM 5036 C CA . GLN B 1 225 ? 9.969 20.531 4.277 1 97.88 225 GLN B CA 1
ATOM 5037 C C . GLN B 1 225 ? 8.961 21.609 3.904 1 97.88 225 GLN B C 1
ATOM 5039 O O . GLN B 1 225 ? 9.25 22.812 4.027 1 97.88 225 GLN B O 1
ATOM 5044 N N . ALA B 1 226 ? 7.891 21.203 3.348 1 98.31 226 ALA B N 1
ATOM 5045 C CA . ALA B 1 226 ? 6.688 22.016 3.23 1 98.31 226 ALA B CA 1
ATOM 5046 C C . ALA B 1 226 ? 5.691 21.688 4.336 1 98.31 226 ALA B C 1
ATOM 5048 O O . ALA B 1 226 ? 4.883 20.766 4.195 1 98.31 226 ALA B O 1
ATOM 5049 N N . GLY B 1 227 ? 5.699 22.531 5.371 1 97.44 227 GLY B N 1
ATOM 5050 C CA . GLY B 1 227 ? 4.863 22.219 6.52 1 97.44 227 GLY B CA 1
ATOM 5051 C C . GLY B 1 227 ? 5.566 21.375 7.566 1 97.44 227 GLY B C 1
ATOM 5052 O O . GLY B 1 227 ? 5.473 20.141 7.543 1 97.44 227 GLY B O 1
ATOM 5053 N N . ASN B 1 228 ? 6.238 22.016 8.492 1 96.25 228 ASN B N 1
ATOM 5054 C CA . ASN B 1 228 ? 6.77 21.312 9.664 1 96.25 228 ASN B CA 1
ATOM 5055 C C . ASN B 1 228 ? 5.656 20.672 10.484 1 96.25 228 ASN B C 1
ATOM 5057 O O . ASN B 1 228 ? 4.637 21.312 10.758 1 96.25 228 ASN B O 1
ATOM 5061 N N . VAL B 1 229 ? 5.84 19.453 10.875 1 93.06 229 VAL B N 1
ATOM 5062 C CA . VAL B 1 229 ? 4.77 18.641 11.453 1 93.06 229 VAL B CA 1
ATOM 5063 C C . VAL B 1 229 ? 4.254 19.312 12.727 1 93.06 229 VAL B C 1
ATOM 5065 O O . VAL B 1 229 ? 3.082 19.156 13.078 1 93.06 229 VAL B O 1
ATOM 5068 N N . ASN B 1 230 ? 5.062 20.062 13.383 1 95.25 230 ASN B N 1
ATOM 5069 C CA . ASN B 1 230 ? 4.664 20.719 14.617 1 95.25 230 ASN B CA 1
ATOM 5070 C C . ASN B 1 230 ? 4.113 22.125 14.352 1 95.25 230 ASN B C 1
ATOM 5072 O O . ASN B 1 230 ? 2.979 22.438 14.719 1 95.25 230 ASN B O 1
ATOM 5076 N N . SER B 1 231 ? 4.824 22.922 13.562 1 97.06 231 SER B N 1
ATOM 5077 C CA . SER B 1 231 ? 4.496 24.344 13.461 1 97.06 231 SER B CA 1
ATOM 5078 C C . SER B 1 231 ? 3.727 24.641 12.172 1 97.06 231 SER B C 1
ATOM 5080 O O . SER B 1 231 ? 3.07 25.672 12.062 1 97.06 231 SER B O 1
ATOM 5082 N N . GLY B 1 232 ? 3.807 23.781 11.227 1 97.88 232 GLY B N 1
ATOM 5083 C CA . GLY B 1 232 ? 3.23 24.078 9.922 1 97.88 232 GLY B CA 1
ATOM 5084 C C . GLY B 1 232 ? 4.105 24.984 9.07 1 97.88 232 GLY B C 1
ATOM 5085 O O . GLY B 1 232 ? 3.758 25.281 7.926 1 97.88 232 GLY B O 1
ATOM 5086 N N . ALA B 1 233 ? 5.281 25.312 9.508 1 98 233 ALA B N 1
ATOM 5087 C CA . ALA B 1 233 ? 6.137 26.297 8.836 1 98 233 ALA B CA 1
ATOM 5088 C C . ALA B 1 233 ? 6.789 25.688 7.598 1 98 233 ALA B C 1
ATOM 5090 O O . ALA B 1 233 ? 6.832 24.469 7.441 1 98 233 ALA B O 1
ATOM 5091 N N . PHE B 1 234 ? 7.316 26.547 6.723 1 98.44 234 PHE B N 1
ATOM 5092 C CA . PHE B 1 234 ? 7.898 26.156 5.441 1 98.44 234 PHE B CA 1
ATOM 5093 C C . PHE B 1 234 ? 9.359 26.578 5.367 1 98.44 234 PHE B C 1
ATOM 5095 O O . PHE B 1 234 ? 9.734 27.656 5.84 1 98.44 234 PHE B O 1
ATOM 5102 N N . ASP B 1 235 ? 10.164 25.734 4.766 1 98.5 235 ASP B N 1
ATOM 5103 C CA . ASP B 1 235 ? 11.523 26.156 4.426 1 98.5 235 ASP B CA 1
ATOM 5104 C C . ASP B 1 235 ? 11.5 27.219 3.332 1 98.5 235 ASP B C 1
ATOM 5106 O O . ASP B 1 235 ? 10.516 27.359 2.6 1 98.5 235 ASP B O 1
ATOM 5110 N N . ASP B 1 236 ? 12.555 28.062 3.33 1 98.19 236 ASP B N 1
ATOM 5111 C CA . ASP B 1 236 ? 12.727 29.016 2.234 1 98.19 236 ASP B CA 1
ATOM 5112 C C . ASP B 1 236 ? 13.18 28.312 0.959 1 98.19 236 ASP B C 1
ATOM 5114 O O . ASP B 1 236 ? 14.375 28.25 0.67 1 98.19 236 ASP B O 1
ATOM 5118 N N . PHE B 1 237 ? 12.25 27.859 0.128 1 98.75 237 PHE B N 1
ATOM 5119 C CA . PHE B 1 237 ? 12.539 27.016 -1.017 1 98.75 237 PHE B CA 1
ATOM 5120 C C . PHE B 1 237 ? 13.406 27.734 -2.031 1 98.75 237 PHE B C 1
ATOM 5122 O O . PHE B 1 237 ? 14.383 27.172 -2.535 1 98.75 237 PHE B O 1
ATOM 5129 N N . GLU B 1 238 ? 13.07 28.984 -2.342 1 98.38 238 GLU B N 1
ATOM 5130 C CA . GLU B 1 238 ? 13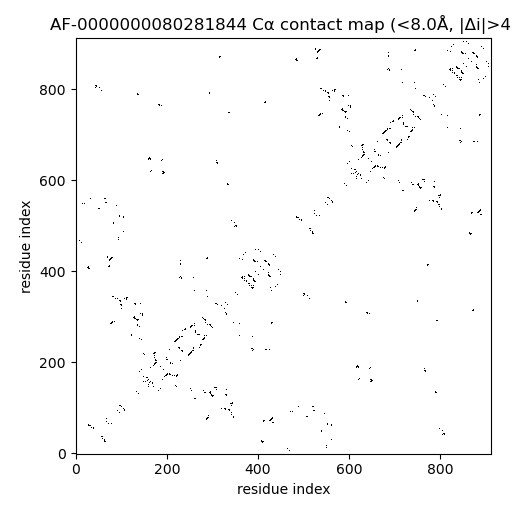.828 29.719 -3.342 1 98.38 238 GLU B CA 1
ATOM 5131 C C . GLU B 1 238 ? 15.312 29.781 -2.973 1 98.38 238 GLU B C 1
ATOM 5133 O O . GLU B 1 238 ? 16.172 29.469 -3.789 1 98.38 238 GLU B O 1
ATOM 5138 N N . ALA B 1 239 ? 15.586 30.172 -1.771 1 98.31 239 ALA B N 1
ATOM 5139 C CA . ALA B 1 239 ? 16.969 30.312 -1.329 1 98.31 239 ALA B CA 1
ATOM 5140 C C . ALA B 1 239 ? 17.656 28.953 -1.202 1 98.31 239 ALA B C 1
ATOM 5142 O O . ALA B 1 239 ? 18.766 28.766 -1.688 1 98.31 239 ALA B O 1
ATOM 5143 N N . ALA B 1 240 ? 17.016 28.016 -0.544 1 98.44 240 ALA B N 1
ATOM 5144 C CA . ALA B 1 240 ? 17.609 26.719 -0.252 1 98.44 240 ALA B CA 1
ATOM 5145 C C . ALA B 1 240 ? 17.891 25.938 -1.535 1 98.44 240 ALA B C 1
ATOM 5147 O O . ALA B 1 240 ? 18.938 25.312 -1.672 1 98.44 240 ALA B O 1
ATOM 5148 N N . ILE B 1 241 ? 16.906 25.922 -2.492 1 98.69 241 ILE B N 1
ATOM 5149 C CA . ILE B 1 241 ? 17.062 25.172 -3.732 1 98.69 241 ILE B CA 1
ATOM 5150 C C . ILE B 1 241 ? 18.188 25.781 -4.574 1 98.69 241 ILE B C 1
ATOM 5152 O O . ILE B 1 241 ? 19 25.062 -5.152 1 98.69 241 ILE B O 1
ATOM 5156 N N . ARG B 1 242 ? 18.203 27.125 -4.637 1 98.06 242 ARG B N 1
ATOM 5157 C CA . ARG B 1 242 ? 19.281 27.797 -5.352 1 98.06 242 ARG B CA 1
ATOM 5158 C C . ARG B 1 242 ? 20.656 27.359 -4.809 1 98.06 242 ARG B C 1
ATOM 5160 O O . ARG B 1 242 ? 21.531 26.969 -5.574 1 98.06 242 ARG B O 1
ATOM 5167 N N . ILE B 1 243 ? 20.859 27.438 -3.492 1 97.44 243 ILE B N 1
ATOM 5168 C CA . ILE B 1 243 ? 22.109 27.078 -2.844 1 97.44 243 ILE B CA 1
ATOM 5169 C C . ILE B 1 243 ? 22.453 25.625 -3.143 1 97.44 243 ILE B C 1
ATOM 5171 O O . ILE B 1 243 ? 23.578 25.297 -3.482 1 97.44 243 ILE B O 1
ATOM 5175 N N . ALA B 1 244 ? 21.453 24.734 -3.008 1 98.25 244 ALA B N 1
ATOM 5176 C CA . ALA B 1 244 ? 21.656 23.312 -3.23 1 98.25 244 ALA B CA 1
ATOM 5177 C C . ALA B 1 244 ? 22.109 23.031 -4.664 1 98.25 244 ALA B C 1
ATOM 5179 O O . ALA B 1 244 ? 23.094 22.328 -4.887 1 98.25 244 ALA B O 1
ATOM 5180 N N . HIS B 1 245 ? 21.391 23.625 -5.629 1 98 245 HIS B N 1
ATOM 5181 C CA . HIS B 1 245 ? 21.672 23.359 -7.039 1 98 245 HIS B CA 1
ATOM 5182 C C . HIS B 1 245 ? 23.016 23.938 -7.441 1 98 245 HIS B C 1
ATOM 5184 O O . HIS B 1 245 ? 23.703 23.375 -8.297 1 98 245 HIS B O 1
ATOM 5190 N N . GLU B 1 246 ? 23.438 25 -6.836 1 96.56 246 GLU B N 1
ATOM 5191 C CA . GLU B 1 246 ? 24.75 25.562 -7.082 1 96.56 246 GLU B CA 1
ATOM 5192 C C . GLU B 1 246 ? 25.859 24.562 -6.723 1 96.56 246 GLU B C 1
ATOM 5194 O O . GLU B 1 246 ? 26.953 24.594 -7.293 1 96.56 246 GLU B O 1
ATOM 5199 N N . HIS B 1 247 ? 25.594 23.688 -5.82 1 96.12 247 HIS B N 1
ATOM 5200 C CA . HIS B 1 247 ? 26.578 22.688 -5.387 1 96.12 247 HIS B CA 1
ATOM 5201 C C . HIS B 1 247 ? 26.312 21.344 -6.039 1 96.12 247 HIS B C 1
ATOM 5203 O O . HIS B 1 247 ? 26.859 20.328 -5.605 1 96.12 247 HIS B O 1
ATOM 5209 N N . GLY B 1 248 ? 25.359 21.266 -6.996 1 96.44 248 GLY B N 1
ATOM 5210 C CA . GLY B 1 248 ? 25.078 20.031 -7.703 1 96.44 248 GLY B CA 1
ATOM 5211 C C . GLY B 1 248 ? 24.25 19.062 -6.891 1 96.44 248 GLY B C 1
ATOM 5212 O O . GLY B 1 248 ? 24.219 17.859 -7.18 1 96.44 248 GLY B O 1
ATOM 5213 N N . ALA B 1 249 ? 23.547 19.531 -5.871 1 98.12 249 ALA B N 1
ATOM 5214 C CA . ALA B 1 249 ? 22.781 18.672 -4.969 1 98.12 249 ALA B CA 1
ATOM 5215 C C . ALA B 1 249 ? 21.391 18.406 -5.527 1 98.12 249 ALA B C 1
ATOM 5217 O O . ALA B 1 249 ? 20.875 19.172 -6.344 1 98.12 249 ALA B O 1
ATOM 5218 N N . TRP B 1 250 ? 20.828 17.266 -5.203 1 98.81 250 TRP B N 1
ATOM 5219 C CA . TRP B 1 250 ? 19.438 16.906 -5.402 1 98.81 250 TRP B CA 1
ATOM 5220 C C . TRP B 1 250 ? 18.562 17.469 -4.281 1 98.81 250 TRP B C 1
ATOM 5222 O O . TRP B 1 250 ? 18.891 17.328 -3.104 1 98.81 250 TRP B O 1
ATOM 5232 N N . VAL B 1 251 ? 17.422 18.125 -4.605 1 98.94 251 VAL B N 1
ATOM 5233 C CA . VAL B 1 251 ? 16.547 18.672 -3.574 1 98.94 251 VAL B CA 1
ATOM 5234 C C . VAL B 1 251 ? 15.25 17.875 -3.531 1 98.94 251 VAL B C 1
ATOM 5236 O O . VAL B 1 251 ? 14.523 17.812 -4.523 1 98.94 251 VAL B O 1
ATOM 5239 N N . HIS B 1 252 ? 14.961 17.266 -2.418 1 98.94 252 HIS B N 1
ATOM 5240 C CA . HIS B 1 252 ? 13.695 16.609 -2.133 1 98.94 252 HIS B CA 1
ATOM 5241 C C . HIS B 1 252 ? 12.852 17.422 -1.154 1 98.94 252 HIS B C 1
ATOM 5243 O O . HIS B 1 252 ? 13.367 17.922 -0.154 1 98.94 252 HIS B O 1
ATOM 5249 N N . VAL B 1 253 ? 11.578 17.547 -1.43 1 98.94 253 VAL B N 1
ATOM 5250 C CA . VAL B 1 253 ? 10.672 18.266 -0.542 1 98.94 253 VAL B CA 1
ATOM 5251 C C . VAL B 1 253 ? 9.648 17.297 0.057 1 98.94 253 VAL B C 1
ATOM 5253 O O . VAL B 1 253 ? 8.828 16.734 -0.665 1 98.94 253 VAL B O 1
ATOM 5256 N N . ASP B 1 254 ? 9.75 17.062 1.36 1 98.69 254 ASP B N 1
ATOM 5257 C CA . ASP B 1 254 ? 8.664 16.422 2.1 1 98.69 254 ASP B CA 1
ATOM 5258 C C . ASP B 1 254 ? 7.492 17.391 2.289 1 98.69 254 ASP B C 1
ATOM 5260 O O . ASP B 1 254 ? 7.508 18.219 3.195 1 98.69 254 ASP B O 1
ATOM 5264 N N . GLY B 1 255 ? 6.508 17.219 1.447 1 98.62 255 GLY B N 1
ATOM 5265 C CA . GLY B 1 255 ? 5.316 18.062 1.494 1 98.62 255 GLY B CA 1
ATOM 5266 C C . GLY B 1 255 ? 4.059 17.281 1.834 1 98.62 255 GLY B C 1
ATOM 5267 O O . GLY B 1 255 ? 2.992 17.547 1.271 1 98.62 255 GLY B O 1
ATOM 5268 N N . ALA B 1 256 ? 4.133 16.328 2.725 1 97.31 256 ALA B N 1
ATOM 5269 C CA . ALA B 1 256 ? 3.053 15.391 3.023 1 97.31 256 ALA B CA 1
ATOM 5270 C C . ALA B 1 256 ? 1.719 16.109 3.17 1 97.31 256 ALA B C 1
ATOM 5272 O O . ALA B 1 256 ? 0.715 15.703 2.584 1 97.31 256 ALA B O 1
ATOM 5273 N N . PHE B 1 257 ? 1.702 17.156 3.959 1 97.88 257 PHE B N 1
ATOM 5274 C CA . PHE B 1 257 ? 0.452 17.891 4.074 1 97.88 257 PHE B CA 1
ATOM 5275 C C . PHE B 1 257 ? 0.634 19.344 3.615 1 97.88 257 PHE B C 1
ATOM 5277 O O . PHE B 1 257 ? -0.264 19.922 3.004 1 97.88 257 PHE B O 1
ATOM 5284 N N . GLY B 1 258 ? 1.818 19.891 3.688 1 98.56 258 GLY B N 1
ATOM 5285 C CA . GLY B 1 258 ? 2.012 21.328 3.471 1 98.56 258 GLY B CA 1
ATOM 5286 C C . GLY B 1 258 ? 2.004 21.703 2.004 1 98.56 258 GLY B C 1
ATOM 5287 O O . GLY B 1 258 ? 1.682 22.844 1.66 1 98.56 258 GLY B O 1
ATOM 5288 N N . LEU B 1 259 ? 2.336 20.828 1.117 1 98.69 259 LEU B N 1
ATOM 5289 C CA . LEU B 1 259 ? 2.367 21.156 -0.305 1 98.69 259 LEU B CA 1
ATOM 5290 C C . LEU B 1 259 ? 0.976 21.516 -0.809 1 98.69 259 LEU B C 1
ATOM 5292 O O . LEU B 1 259 ? 0.839 22.156 -1.854 1 98.69 259 LEU B O 1
ATOM 5296 N N . TRP B 1 260 ? -0.055 21.141 -0.109 1 98.81 260 TRP B N 1
ATOM 5297 C CA . TRP B 1 260 ? -1.421 21.469 -0.505 1 98.81 260 TRP B CA 1
ATOM 5298 C C . TRP B 1 260 ? -1.671 22.969 -0.417 1 98.81 260 TRP B C 1
ATOM 5300 O O . TRP B 1 260 ? -2.646 23.469 -0.976 1 98.81 260 TRP B O 1
ATOM 5310 N N . ALA B 1 261 ? -0.793 23.703 0.313 1 98.81 261 ALA B N 1
ATOM 5311 C CA . ALA B 1 261 ? -0.875 25.172 0.314 1 98.81 261 ALA B CA 1
ATOM 5312 C C . ALA B 1 261 ? -0.839 25.719 -1.107 1 98.81 261 ALA B C 1
ATOM 5314 O O . ALA B 1 261 ? -1.429 26.766 -1.39 1 98.81 261 ALA B O 1
ATOM 5315 N N . ALA B 1 262 ? -0.217 25 -2 1 98.75 262 ALA B N 1
ATOM 5316 C CA . ALA B 1 262 ? -0.066 25.422 -3.393 1 98.75 262 ALA B CA 1
ATOM 5317 C C . ALA B 1 262 ? -1.423 25.562 -4.074 1 98.75 262 ALA B C 1
ATOM 5319 O O . ALA B 1 262 ? -1.564 26.297 -5.047 1 98.75 262 ALA B O 1
ATOM 5320 N N . ALA B 1 263 ? -2.406 24.859 -3.572 1 98.44 263 ALA B N 1
ATOM 5321 C CA . ALA B 1 263 ? -3.719 24.812 -4.215 1 98.44 263 ALA B CA 1
ATOM 5322 C C . ALA B 1 263 ? -4.527 26.078 -3.887 1 98.44 263 ALA B C 1
ATOM 5324 O O . ALA B 1 263 ? -5.531 26.359 -4.539 1 98.44 263 ALA B O 1
ATOM 5325 N N . SER B 1 264 ? -4.141 26.828 -2.92 1 98.56 264 SER B N 1
ATOM 5326 C CA . SER B 1 264 ? -4.848 28.031 -2.494 1 98.56 264 SER B CA 1
ATOM 5327 C C . SER B 1 264 ? -4.098 29.297 -2.924 1 98.56 264 SER B C 1
ATOM 5329 O O . SER B 1 264 ? -2.936 29.484 -2.564 1 98.56 264 SER B O 1
ATOM 5331 N N . PRO B 1 265 ? -4.785 30.172 -3.639 1 98 265 PRO B N 1
ATOM 5332 C CA . PRO B 1 265 ? -4.125 31.438 -3.973 1 98 265 PRO B CA 1
ATOM 5333 C C . PRO B 1 265 ? -3.627 32.188 -2.74 1 98 265 PRO B C 1
ATOM 5335 O O . PRO B 1 265 ? -2.572 32.844 -2.787 1 98 265 PRO B O 1
ATOM 5338 N N . ALA B 1 266 ? -4.289 32.125 -1.659 1 98.31 266 ALA B N 1
ATOM 5339 C CA . ALA B 1 266 ? -3.932 32.844 -0.438 1 98.31 266 ALA B CA 1
ATOM 5340 C C . ALA B 1 266 ? -2.656 32.25 0.177 1 98.31 266 ALA B C 1
ATOM 5342 O O . ALA B 1 266 ? -1.866 33 0.774 1 98.31 266 ALA B O 1
ATOM 5343 N N . PHE B 1 267 ? -2.404 31 -0.005 1 98.69 267 PHE B N 1
ATOM 5344 C CA . PHE B 1 267 ? -1.311 30.344 0.708 1 98.69 267 PHE B CA 1
ATOM 5345 C C . PHE B 1 267 ? -0.212 29.922 -0.258 1 98.69 267 PHE B C 1
ATOM 5347 O O . PHE B 1 267 ? 0.875 29.531 0.167 1 98.69 267 PHE B O 1
ATOM 5354 N N . ARG B 1 268 ? -0.445 30.016 -1.532 1 98.25 268 ARG B N 1
ATOM 5355 C CA . ARG B 1 268 ? 0.501 29.625 -2.576 1 98.25 268 ARG B CA 1
ATOM 5356 C C . ARG B 1 268 ? 1.86 30.281 -2.35 1 98.25 268 ARG B C 1
ATOM 5358 O O . ARG B 1 268 ? 2.898 29.688 -2.627 1 98.25 268 ARG B O 1
ATOM 5365 N N . PRO B 1 269 ? 1.952 31.531 -1.836 1 98.25 269 PRO B N 1
ATOM 5366 C CA . PRO B 1 269 ? 3.256 32.156 -1.605 1 98.25 269 PRO B CA 1
ATOM 5367 C C . PRO B 1 269 ? 4.125 31.375 -0.624 1 98.25 269 PRO B C 1
ATOM 5369 O O . PRO B 1 269 ? 5.352 31.5 -0.653 1 98.25 269 PRO B O 1
ATOM 5372 N N . LEU B 1 270 ? 3.521 30.562 0.279 1 98.5 270 LEU B N 1
ATOM 5373 C CA . LEU B 1 270 ? 4.277 29.781 1.257 1 98.5 270 LEU B CA 1
ATOM 5374 C C . LEU B 1 270 ? 5.16 28.75 0.566 1 98.5 270 LEU B C 1
ATOM 5376 O O . LEU B 1 270 ? 6.129 28.266 1.153 1 98.5 270 LEU B O 1
ATOM 5380 N N . VAL B 1 271 ? 4.801 28.359 -0.709 1 98.62 271 VAL B N 1
ATOM 5381 C CA . VAL B 1 271 ? 5.559 27.328 -1.409 1 98.62 271 VAL B CA 1
ATOM 5382 C C . VAL B 1 271 ? 6.277 27.938 -2.611 1 98.62 271 VAL B C 1
ATOM 5384 O O . VAL B 1 271 ? 6.617 27.234 -3.564 1 98.62 271 VAL B O 1
ATOM 5387 N N . ALA B 1 272 ? 6.516 29.266 -2.586 1 98.44 272 ALA B N 1
ATOM 5388 C CA . ALA B 1 272 ? 7.207 29.922 -3.682 1 98.44 272 ALA B CA 1
ATOM 5389 C C . ALA B 1 272 ? 8.547 29.25 -3.979 1 98.44 272 ALA B C 1
ATOM 5391 O O . ALA B 1 272 ? 9.367 29.062 -3.076 1 98.44 272 ALA B O 1
ATOM 5392 N N . GLY B 1 273 ? 8.727 28.828 -5.203 1 98.69 273 GLY B N 1
ATOM 5393 C CA . GLY B 1 273 ? 9.984 28.25 -5.656 1 98.69 273 GLY B CA 1
ATOM 5394 C C . GLY B 1 273 ? 10.031 26.75 -5.551 1 98.69 273 GLY B C 1
ATOM 5395 O O . GLY B 1 273 ? 10.945 26.109 -6.078 1 98.69 273 GLY B O 1
ATOM 5396 N N . VAL B 1 274 ? 9.008 26.125 -4.965 1 98.81 274 VAL B N 1
ATOM 5397 C CA . VAL B 1 274 ? 9.047 24.703 -4.637 1 98.81 274 VAL B CA 1
ATOM 5398 C C . VAL B 1 274 ? 9.109 23.875 -5.922 1 98.81 274 VAL B C 1
ATOM 5400 O O . VAL B 1 274 ? 9.656 22.781 -5.934 1 98.81 274 VAL B O 1
ATOM 5403 N N . GLU B 1 275 ? 8.531 24.375 -7.035 1 98.62 275 GLU B N 1
ATOM 5404 C CA . GLU B 1 275 ? 8.461 23.672 -8.312 1 98.62 275 GLU B CA 1
ATOM 5405 C C . GLU B 1 275 ? 9.852 23.438 -8.898 1 98.62 275 GLU B C 1
ATOM 5407 O O . GLU B 1 275 ? 10.023 22.641 -9.812 1 98.62 275 GLU B O 1
ATOM 5412 N N . GLN B 1 276 ? 10.867 24.109 -8.32 1 98.75 276 GLN B N 1
ATOM 5413 C CA . GLN B 1 276 ? 12.227 24 -8.828 1 98.75 276 GLN B CA 1
ATOM 5414 C C . GLN B 1 276 ? 12.953 22.812 -8.203 1 98.75 276 GLN B C 1
ATOM 5416 O O . GLN B 1 276 ? 14.07 22.484 -8.602 1 98.75 276 GLN B O 1
ATOM 5421 N N . ALA B 1 277 ? 12.391 22.156 -7.211 1 98.94 277 ALA B N 1
ATOM 5422 C CA . ALA B 1 277 ? 13.016 21 -6.57 1 98.94 277 ALA B CA 1
ATOM 5423 C C . ALA B 1 277 ? 13.109 19.828 -7.539 1 98.94 277 ALA B C 1
ATOM 5425 O O . ALA B 1 277 ? 12.672 19.922 -8.688 1 98.94 277 ALA B O 1
ATOM 5426 N N . ASP B 1 278 ? 13.703 18.719 -7.062 1 98.94 278 ASP B N 1
ATOM 5427 C CA . ASP B 1 278 ? 13.922 17.562 -7.922 1 98.94 278 ASP B CA 1
ATOM 5428 C C . ASP B 1 278 ? 12.891 16.469 -7.652 1 98.94 278 ASP B C 1
ATOM 5430 O O . ASP B 1 278 ? 12.641 15.625 -8.508 1 98.94 278 ASP B O 1
ATOM 5434 N N . SER B 1 279 ? 12.328 16.469 -6.496 1 98.94 279 SER B N 1
ATOM 5435 C CA . SER B 1 279 ? 11.273 15.516 -6.184 1 98.94 279 SER B CA 1
ATOM 5436 C C . SER B 1 279 ? 10.391 16.016 -5.039 1 98.94 279 SER B C 1
ATOM 5438 O O . SER B 1 279 ? 10.82 16.859 -4.246 1 98.94 279 SER B O 1
ATOM 5440 N N . TRP B 1 280 ? 9.148 15.578 -4.965 1 98.94 280 TRP B N 1
ATOM 5441 C CA . TRP B 1 280 ? 8.133 16.031 -4.012 1 98.94 280 TRP B CA 1
ATOM 5442 C C . TRP B 1 280 ? 7.309 14.852 -3.502 1 98.94 280 TRP B C 1
ATOM 5444 O O . TRP B 1 280 ? 6.926 13.969 -4.277 1 98.94 280 TRP B O 1
ATOM 5454 N N . ALA B 1 281 ? 7.039 14.766 -2.197 1 98.81 281 ALA B N 1
ATOM 5455 C CA . ALA B 1 281 ? 6.117 13.812 -1.579 1 98.81 281 ALA B CA 1
ATOM 5456 C C . ALA B 1 281 ? 4.867 14.516 -1.061 1 98.81 281 ALA B C 1
ATOM 5458 O O . ALA B 1 281 ? 4.961 15.578 -0.438 1 98.81 281 ALA B O 1
ATOM 5459 N N . VAL B 1 282 ? 3.684 13.938 -1.31 1 98.5 282 VAL B N 1
ATOM 5460 C CA . VAL B 1 282 ? 2.412 14.516 -0.883 1 98.5 282 VAL B CA 1
ATOM 5461 C C . VAL B 1 282 ? 1.444 13.406 -0.488 1 98.5 282 VAL B C 1
ATOM 5463 O O . VAL B 1 282 ? 1.42 12.344 -1.116 1 98.5 282 VAL B O 1
ATOM 5466 N N . ASP B 1 283 ? 0.67 13.617 0.572 1 98.19 283 ASP B N 1
ATOM 5467 C CA . ASP B 1 283 ? -0.341 12.648 0.981 1 98.19 283 ASP B CA 1
ATOM 5468 C C . ASP B 1 283 ? -1.729 13.062 0.498 1 98.19 283 ASP B C 1
ATOM 5470 O O . ASP B 1 283 ? -2.148 14.203 0.71 1 98.19 283 ASP B O 1
ATOM 5474 N N . GLY B 1 284 ? -2.404 12.133 -0.126 1 98.38 284 GLY B N 1
ATOM 5475 C CA . GLY B 1 284 ? -3.787 12.375 -0.5 1 98.38 284 GLY B CA 1
ATOM 5476 C C . GLY B 1 284 ? -4.758 12.195 0.651 1 98.38 284 GLY B C 1
ATOM 5477 O O . GLY B 1 284 ? -5.777 12.883 0.726 1 98.38 284 GLY B O 1
ATOM 5478 N N . HIS B 1 285 ? -4.492 11.25 1.577 1 98.25 285 HIS B N 1
ATOM 5479 C CA . HIS B 1 285 ? -5.434 10.922 2.639 1 98.25 285 HIS B CA 1
ATOM 5480 C C . HIS B 1 285 ? -5.305 11.883 3.812 1 98.25 285 HIS B C 1
ATOM 5482 O O . HIS B 1 285 ? -6.035 11.766 4.801 1 98.25 285 HIS B O 1
ATOM 5488 N N . LYS B 1 286 ? -4.359 12.805 3.764 1 97.44 286 LYS B N 1
ATOM 5489 C CA . LYS B 1 286 ? -4.301 13.883 4.746 1 97.44 286 LYS B CA 1
ATOM 5490 C C . LYS B 1 286 ? -5.195 15.055 4.332 1 97.44 286 LYS B C 1
ATOM 5492 O O . LYS B 1 286 ? -6.402 15.031 4.578 1 97.44 286 LYS B O 1
ATOM 5497 N N . TRP B 1 287 ? -4.73 15.867 3.488 1 97.62 287 TRP B N 1
ATOM 5498 C CA . TRP B 1 287 ? -5.418 17.141 3.33 1 97.62 287 TRP B CA 1
ATOM 5499 C C . TRP B 1 287 ? -6.297 17.141 2.082 1 97.62 287 TRP B C 1
ATOM 5501 O O . TRP B 1 287 ? -7.168 18 1.927 1 97.62 287 TRP B O 1
ATOM 5511 N N . LEU B 1 288 ? -6.113 16.156 1.144 1 98.5 288 LEU B N 1
ATOM 5512 C CA . LEU B 1 288 ? -7.031 16.016 0.019 1 98.5 288 LEU B CA 1
ATOM 5513 C C . LEU B 1 288 ? -8.281 15.25 0.427 1 98.5 288 LEU B C 1
ATOM 5515 O O . LEU B 1 288 ? -9.266 15.211 -0.318 1 98.5 288 LEU B O 1
ATOM 5519 N N . ASN B 1 289 ? -8.25 14.672 1.558 1 98.62 289 ASN B N 1
ATOM 5520 C CA . ASN B 1 289 ? -9.398 13.969 2.125 1 98.62 289 ASN B CA 1
ATOM 5521 C C . ASN B 1 289 ? -9.82 12.789 1.254 1 98.62 289 ASN B C 1
ATOM 5523 O O . ASN B 1 289 ? -11.016 12.586 1.016 1 98.62 289 ASN B O 1
ATOM 5527 N N . VAL B 1 290 ? -8.875 12.078 0.76 1 98.62 290 VAL B N 1
ATOM 5528 C CA . VAL B 1 290 ? -9.047 10.766 0.134 1 98.62 290 VAL B CA 1
ATOM 5529 C C . VAL B 1 290 ? -8.953 9.672 1.193 1 98.62 290 VAL B C 1
ATOM 5531 O O . VAL B 1 290 ? -8.211 9.812 2.172 1 98.62 290 VAL B O 1
ATOM 5534 N N . PRO B 1 291 ? -9.75 8.602 1.059 1 98.25 291 PRO B N 1
ATOM 5535 C CA . PRO B 1 291 ? -9.633 7.516 2.039 1 98.25 291 PRO B CA 1
ATOM 5536 C C . PRO B 1 291 ? -8.227 6.922 2.094 1 98.25 291 PRO B C 1
ATOM 5538 O O . PRO B 1 291 ? -7.477 7.016 1.118 1 98.25 291 PRO B O 1
ATOM 5541 N N . TYR B 1 292 ? -7.867 6.41 3.283 1 97.56 292 TYR B N 1
ATOM 5542 C CA . TYR B 1 292 ? -6.625 5.66 3.406 1 97.56 292 TYR B CA 1
ATOM 5543 C C . TYR B 1 292 ? -6.629 4.438 2.496 1 97.56 292 TYR B C 1
ATOM 5545 O O . TYR B 1 292 ? -7.66 3.781 2.336 1 97.56 292 TYR B O 1
ATOM 5553 N N . ASP B 1 293 ? -5.5 4.141 1.915 1 96.5 293 ASP B N 1
ATOM 5554 C CA . ASP B 1 293 ? -4.246 4.891 1.979 1 96.5 293 ASP B CA 1
ATOM 5555 C C . ASP B 1 293 ? -3.898 5.496 0.622 1 96.5 293 ASP B C 1
ATOM 5557 O O . ASP B 1 293 ? -4.273 4.957 -0.42 1 96.5 293 ASP B O 1
ATOM 5561 N N . SER B 1 294 ? -3.396 6.652 0.616 1 98 294 SER B N 1
ATOM 5562 C CA . SER B 1 294 ? -3.137 7.395 -0.615 1 98 294 SER B CA 1
ATOM 5563 C C . SER B 1 294 ? -1.979 8.367 -0.439 1 98 294 SER B C 1
ATOM 5565 O O . SER B 1 294 ? -2.043 9.273 0.395 1 98 294 SER B O 1
ATOM 5567 N N . GLY B 1 295 ? -0.887 8.227 -1.188 1 98.25 295 GLY B N 1
ATOM 5568 C CA . GLY B 1 295 ? 0.251 9.125 -1.29 1 98.25 295 GLY B CA 1
ATOM 5569 C C . GLY B 1 295 ? 0.758 9.289 -2.711 1 98.25 295 GLY B C 1
ATOM 5570 O O . GLY B 1 295 ? 0.399 8.508 -3.596 1 98.25 295 GLY B O 1
ATOM 5571 N N . TYR B 1 296 ? 1.497 10.32 -2.955 1 98.81 296 TYR B N 1
ATOM 5572 C CA . TYR B 1 296 ? 1.982 10.648 -4.289 1 98.81 296 TYR B CA 1
ATOM 5573 C C . TYR B 1 296 ? 3.461 11.016 -4.258 1 98.81 296 TYR B C 1
ATOM 5575 O O . TYR B 1 296 ? 3.881 11.852 -3.451 1 98.81 296 TYR B O 1
ATOM 5583 N N . ALA B 1 297 ? 4.246 10.414 -5.07 1 98.88 297 ALA B N 1
ATOM 5584 C CA . ALA B 1 297 ? 5.637 10.789 -5.32 1 98.88 297 ALA B CA 1
ATOM 5585 C C . ALA B 1 297 ? 5.789 11.445 -6.688 1 98.88 297 ALA B C 1
ATOM 5587 O O . ALA B 1 297 ? 5.344 10.898 -7.699 1 98.88 297 ALA B O 1
ATOM 5588 N N . PHE B 1 298 ? 6.352 12.594 -6.723 1 98.94 298 PHE B N 1
ATOM 5589 C CA . PHE B 1 298 ? 6.664 13.273 -7.973 1 98.94 298 PHE B CA 1
ATOM 5590 C C . PHE B 1 298 ? 8.172 13.422 -8.148 1 98.94 298 PHE B C 1
ATOM 5592 O O . PHE B 1 298 ? 8.898 13.594 -7.164 1 98.94 298 PHE B O 1
ATOM 5599 N N . CYS B 1 299 ? 8.609 13.414 -9.383 1 98.94 299 CYS B N 1
ATOM 5600 C CA . CYS B 1 299 ? 10.039 13.531 -9.656 1 98.94 299 CYS B CA 1
ATOM 5601 C C . CYS B 1 299 ? 10.281 14.312 -10.938 1 98.94 299 CYS B C 1
ATOM 5603 O O . CYS B 1 299 ? 9.703 14 -11.977 1 98.94 299 CYS B O 1
ATOM 5605 N N . ALA B 1 300 ? 11.164 15.273 -10.891 1 98.88 300 ALA B N 1
ATOM 5606 C CA . ALA B 1 300 ? 11.5 16.109 -12.039 1 98.88 300 ALA B CA 1
ATOM 5607 C C . ALA B 1 300 ? 12.375 15.344 -13.039 1 98.88 300 ALA B C 1
ATOM 5609 O O . ALA B 1 300 ? 12.594 15.805 -14.156 1 98.88 300 ALA B O 1
ATOM 5610 N N . HIS B 1 301 ? 12.883 14.195 -12.68 1 98.56 301 HIS B N 1
ATOM 5611 C CA . HIS B 1 301 ? 13.758 13.352 -13.484 1 98.56 301 HIS B CA 1
ATOM 5612 C C . HIS B 1 301 ? 13.141 11.977 -13.727 1 98.56 301 HIS B C 1
ATOM 5614 O O . HIS B 1 301 ? 13.531 10.992 -13.094 1 98.56 301 HIS B O 1
ATOM 5620 N N . PRO B 1 302 ? 12.281 11.875 -14.727 1 97.69 302 PRO B N 1
ATOM 5621 C CA . PRO B 1 302 ? 11.516 10.641 -14.953 1 97.69 302 PRO B CA 1
ATOM 5622 C C . PRO B 1 302 ? 12.422 9.422 -15.148 1 97.69 302 PRO B C 1
ATOM 5624 O O . PRO B 1 302 ? 12.094 8.328 -14.688 1 97.69 302 PRO B O 1
ATOM 5627 N N . ASP B 1 303 ? 13.539 9.578 -15.805 1 96.88 303 ASP B N 1
ATOM 5628 C CA . ASP B 1 303 ? 14.422 8.445 -16.062 1 96.88 303 ASP B CA 1
ATOM 5629 C C . ASP B 1 303 ? 15.016 7.906 -14.766 1 96.88 303 ASP B C 1
ATOM 5631 O O . ASP B 1 303 ? 15.117 6.691 -14.578 1 96.88 303 ASP B O 1
ATOM 5635 N N . SER B 1 304 ? 15.453 8.812 -13.852 1 98.19 304 SER B N 1
ATOM 5636 C CA . SER B 1 304 ? 15.977 8.391 -12.555 1 98.19 304 SER B CA 1
ATOM 5637 C C . SER B 1 304 ? 14.906 7.715 -11.711 1 98.19 304 SER B C 1
ATOM 5639 O O . SER B 1 304 ? 15.18 6.727 -11.023 1 98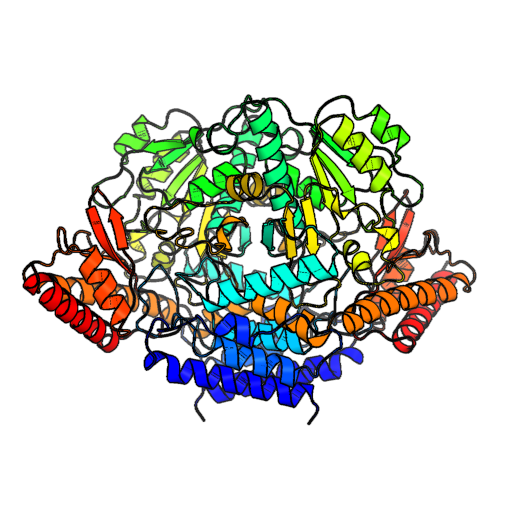.19 304 SER B O 1
ATOM 5641 N N . HIS B 1 305 ? 13.711 8.344 -11.781 1 98.31 305 HIS B N 1
ATOM 5642 C CA . HIS B 1 305 ? 12.57 7.762 -11.078 1 98.31 305 HIS B CA 1
ATOM 5643 C C . HIS B 1 305 ? 12.312 6.328 -11.539 1 98.31 305 HIS B C 1
ATOM 5645 O O . HIS B 1 305 ? 12.266 5.41 -10.719 1 98.31 305 HIS B O 1
ATOM 5651 N N . ARG B 1 306 ? 12.18 6.109 -12.797 1 96.19 306 ARG B N 1
ATOM 5652 C CA . ARG B 1 306 ? 11.898 4.801 -13.383 1 96.19 306 ARG B CA 1
ATOM 5653 C C . ARG B 1 306 ? 13.023 3.816 -13.094 1 96.19 306 ARG B C 1
ATOM 5655 O O . ARG B 1 306 ? 12.773 2.656 -12.766 1 96.19 306 ARG B O 1
ATOM 5662 N N . ALA B 1 307 ? 14.242 4.258 -13.211 1 96.06 307 ALA B N 1
ATOM 5663 C CA . ALA B 1 307 ? 15.391 3.389 -12.984 1 96.06 307 ALA B CA 1
ATOM 5664 C C . ALA B 1 307 ? 15.406 2.871 -11.547 1 96.06 307 ALA B C 1
ATOM 5666 O O . ALA B 1 307 ? 15.781 1.72 -11.297 1 96.06 307 ALA B O 1
ATOM 5667 N N . ALA B 1 308 ? 14.992 3.725 -10.641 1 97.44 308 ALA B N 1
ATOM 5668 C CA . ALA B 1 308 ? 15.031 3.383 -9.227 1 97.44 308 ALA B CA 1
ATOM 5669 C C . ALA B 1 308 ? 13.906 2.42 -8.859 1 97.44 308 ALA B C 1
ATOM 5671 O O . ALA B 1 308 ? 14 1.689 -7.871 1 97.44 308 ALA B O 1
ATOM 5672 N N . MET B 1 309 ? 12.789 2.391 -9.688 1 95.44 309 MET B N 1
ATOM 5673 C CA . MET B 1 309 ? 11.586 1.693 -9.227 1 95.44 309 MET B CA 1
ATOM 5674 C C . MET B 1 309 ? 11.242 0.535 -10.156 1 95.44 309 MET B C 1
ATOM 5676 O O . MET B 1 309 ? 10.633 -0.447 -9.727 1 95.44 309 MET B O 1
ATOM 5680 N N . SER B 1 310 ? 11.617 0.508 -11.312 1 87.31 310 SER B N 1
ATOM 5681 C CA . SER B 1 310 ? 11.023 -0.342 -12.344 1 87.31 310 SER B CA 1
ATOM 5682 C C . SER B 1 310 ? 11.43 -1.801 -12.156 1 87.31 310 SER B C 1
ATOM 5684 O O . SER B 1 310 ? 12.523 -2.088 -11.656 1 87.31 310 SER B O 1
ATOM 5686 N N . VAL B 1 311 ? 10.406 -2.605 -12.43 1 73.38 311 VAL B N 1
ATOM 5687 C CA . VAL B 1 311 ? 10.594 -4.055 -12.461 1 73.38 311 VAL B CA 1
ATOM 5688 C C . VAL B 1 311 ? 10.539 -4.547 -13.906 1 73.38 311 VAL B C 1
ATOM 5690 O O . VAL B 1 311 ? 9.664 -4.148 -14.672 1 73.38 311 VAL B O 1
ATOM 5693 N N . THR B 1 312 ? 11.516 -5.211 -14.328 1 65.62 312 THR B N 1
ATOM 5694 C CA . THR B 1 312 ? 11.43 -5.891 -15.617 1 65.62 312 THR B CA 1
ATOM 5695 C C . THR B 1 312 ? 11.406 -7.406 -15.422 1 65.62 312 THR B C 1
ATOM 5697 O O . THR B 1 312 ? 12.172 -7.949 -14.625 1 65.62 312 THR B O 1
ATOM 5700 N N . ALA B 1 313 ? 10.273 -8.094 -15.945 1 57.38 313 ALA B N 1
ATOM 5701 C CA . ALA B 1 313 ? 10.172 -9.547 -15.875 1 57.38 313 ALA B CA 1
ATOM 5702 C C . ALA B 1 313 ? 9.781 -10.133 -17.234 1 57.38 313 ALA B C 1
ATOM 5704 O O . ALA B 1 313 ? 9.125 -9.469 -18.031 1 57.38 313 ALA B O 1
ATOM 5705 N N . ALA B 1 314 ? 10.211 -11.422 -17.438 1 48.41 314 ALA B N 1
ATOM 5706 C CA . ALA B 1 314 ? 9.969 -12.133 -18.688 1 48.41 314 ALA B CA 1
ATOM 5707 C C . ALA B 1 314 ? 8.477 -12.25 -18.969 1 48.41 314 ALA B C 1
ATOM 5709 O O . ALA B 1 314 ? 8.055 -12.258 -20.125 1 48.41 314 ALA B O 1
ATOM 5710 N N . TYR B 1 315 ? 7.672 -12.461 -17.875 1 54.5 315 TYR B N 1
ATOM 5711 C CA . TYR B 1 315 ? 6.234 -12.625 -18.047 1 54.5 315 TYR B CA 1
ATOM 5712 C C . TYR B 1 315 ? 5.523 -11.281 -18.047 1 54.5 315 TYR B C 1
ATOM 5714 O O . TYR B 1 315 ? 4.336 -11.195 -18.375 1 54.5 315 TYR B O 1
ATOM 5722 N N . LEU B 1 316 ? 6.258 -10.352 -17.562 1 51.28 316 LEU B N 1
ATOM 5723 C CA . LEU B 1 316 ? 5.695 -9.008 -17.547 1 51.28 316 LEU B CA 1
ATOM 5724 C C . LEU B 1 316 ? 6.066 -8.242 -18.812 1 51.28 316 LEU B C 1
ATOM 5726 O O . LEU B 1 316 ? 6.934 -7.367 -18.781 1 51.28 316 LEU B O 1
ATOM 5730 N N . THR B 1 317 ? 5.734 -9 -20 1 48.72 317 THR B N 1
ATOM 5731 C CA . THR B 1 317 ? 5.988 -8.422 -21.312 1 48.72 317 THR B CA 1
ATOM 5732 C C . THR B 1 317 ? 4.953 -7.355 -21.656 1 48.72 317 THR B C 1
ATOM 5734 O O . THR B 1 317 ? 3.848 -7.359 -21.109 1 48.72 317 THR B O 1
ATOM 5737 N N . GLY B 1 318 ? 5.285 -6.137 -22.047 1 49.09 318 GLY B N 1
ATOM 5738 C CA . GLY B 1 318 ? 4.367 -5.094 -22.484 1 49.09 318 GLY B CA 1
ATOM 5739 C C . GLY B 1 318 ? 4.648 -3.748 -21.828 1 49.09 318 GLY B C 1
ATOM 5740 O O . GLY B 1 318 ? 3.748 -2.916 -21.703 1 49.09 318 GLY B O 1
ATOM 5741 N N . GLN B 1 319 ? 5.637 -3.883 -21.109 1 44.56 319 GLN B N 1
ATOM 5742 C CA . GLN B 1 319 ? 6.152 -2.598 -20.641 1 44.56 319 GLN B CA 1
ATOM 5743 C C . GLN B 1 319 ? 6.371 -1.643 -21.812 1 44.56 319 GLN B C 1
ATOM 5745 O O . GLN B 1 319 ? 6.957 -2.02 -22.828 1 44.56 319 GLN B O 1
ATOM 5750 N N . GLY B 1 320 ? 5.52 -0.504 -21.766 1 46.03 320 GLY B N 1
ATOM 5751 C CA . GLY B 1 320 ? 5.422 0.782 -22.438 1 46.03 320 GLY B CA 1
ATOM 5752 C C . GLY B 1 320 ? 5.324 0.662 -23.938 1 46.03 320 GLY B C 1
ATOM 5753 O O . GLY B 1 320 ? 6.133 1.243 -24.672 1 46.03 320 GLY B O 1
ATOM 5754 N N . ASP B 1 321 ? 4.645 -0.467 -24.312 1 43.94 321 ASP B N 1
ATOM 5755 C CA . ASP B 1 321 ? 4.363 -0.358 -25.75 1 43.94 321 ASP B CA 1
ATOM 5756 C C . ASP B 1 321 ? 3.34 0.742 -26.016 1 43.94 321 ASP B C 1
ATOM 5758 O O . ASP B 1 321 ? 2.48 1.022 -25.188 1 43.94 321 ASP B O 1
ATOM 5762 N N . GLY B 1 322 ? 3.764 1.774 -26.781 1 48.88 322 GLY B N 1
ATOM 5763 C CA . GLY B 1 322 ? 2.98 2.793 -27.453 1 48.88 322 GLY B CA 1
ATOM 5764 C C . GLY B 1 322 ? 2.928 4.109 -26.703 1 48.88 322 GLY B C 1
ATOM 5765 O O . GLY B 1 322 ? 1.953 4.855 -26.812 1 48.88 322 GLY B O 1
ATOM 5766 N N . GLY B 1 323 ? 3.883 4.367 -25.719 1 56.75 323 GLY B N 1
ATOM 5767 C CA . GLY B 1 323 ? 3.904 5.734 -25.219 1 56.75 323 GLY B CA 1
ATOM 5768 C C . GLY B 1 323 ? 3.168 5.898 -23.906 1 56.75 323 GLY B C 1
ATOM 5769 O O . GLY B 1 323 ? 3.111 6.996 -23.344 1 56.75 323 GLY B O 1
ATOM 5770 N N . VAL B 1 324 ? 2.461 4.836 -23.438 1 63.75 324 VAL B N 1
ATOM 5771 C CA . VAL B 1 324 ? 1.663 5.094 -22.234 1 63.75 324 VAL B CA 1
ATOM 5772 C C . VAL B 1 324 ? 2.453 4.699 -21 1 63.75 324 VAL B C 1
ATOM 5774 O O . VAL B 1 324 ? 3.123 3.664 -20.984 1 63.75 324 VAL B O 1
ATOM 5777 N N . ARG B 1 325 ? 2.387 5.523 -20.047 1 85.81 325 ARG B N 1
ATOM 5778 C CA . ARG B 1 325 ? 2.994 5.359 -18.719 1 85.81 325 ARG B CA 1
ATOM 5779 C C . ARG B 1 325 ? 2.514 4.074 -18.062 1 85.81 325 ARG B C 1
ATOM 5781 O O . ARG B 1 325 ? 1.322 3.762 -18.094 1 85.81 325 ARG B O 1
ATOM 5788 N N . ALA B 1 326 ? 3.393 3.174 -17.609 1 91.44 326 ALA B N 1
ATOM 5789 C CA . ALA B 1 326 ? 3.051 2.029 -16.766 1 91.44 326 ALA B CA 1
ATOM 5790 C C . ALA B 1 326 ? 3.125 2.395 -15.289 1 91.44 326 ALA B C 1
ATOM 5792 O O . ALA B 1 326 ? 4.215 2.572 -14.742 1 91.44 326 ALA B O 1
ATOM 5793 N N . PRO B 1 327 ? 1.97 2.479 -14.633 1 94.06 327 PRO B N 1
ATOM 5794 C CA . PRO B 1 327 ? 1.972 2.932 -13.242 1 94.06 327 PRO B CA 1
ATOM 5795 C C . PRO B 1 327 ? 2.971 2.168 -12.375 1 94.06 327 PRO B C 1
ATOM 5797 O O . PRO B 1 327 ? 3.633 2.764 -11.516 1 94.06 327 PRO B O 1
ATOM 5800 N N . GLY B 1 328 ? 3.174 0.919 -12.586 1 94.06 328 GLY B N 1
ATOM 5801 C CA . GLY B 1 328 ? 4.031 0.07 -11.773 1 94.06 328 GLY B CA 1
ATOM 5802 C C . GLY B 1 328 ? 5.504 0.407 -11.914 1 94.06 328 GLY B C 1
ATOM 5803 O O . GLY B 1 328 ? 6.324 -0.003 -11.086 1 94.06 328 GLY B O 1
ATOM 5804 N N . ASP B 1 329 ? 5.895 1.195 -12.922 1 94.06 329 ASP B N 1
ATOM 5805 C CA . ASP B 1 329 ? 7.289 1.541 -13.172 1 94.06 329 ASP B CA 1
ATOM 5806 C C . ASP B 1 329 ? 7.762 2.643 -12.227 1 94.06 329 ASP B C 1
ATOM 5808 O O . ASP B 1 329 ? 8.953 2.967 -12.188 1 94.06 329 ASP B O 1
ATOM 5812 N N . PHE B 1 330 ? 6.828 3.191 -11.422 1 96.69 330 PHE B N 1
ATOM 5813 C CA . PHE B 1 330 ? 7.184 4.395 -10.68 1 96.69 330 PHE B CA 1
ATOM 5814 C C . PHE B 1 330 ? 6.914 4.215 -9.188 1 96.69 330 PHE B C 1
ATOM 5816 O O . PHE B 1 330 ? 6.875 5.188 -8.438 1 96.69 330 PHE B O 1
ATOM 5823 N N . VAL B 1 331 ? 6.672 3.023 -8.75 1 97.12 331 VAL B N 1
ATOM 5824 C CA . VAL B 1 331 ? 6.375 2.732 -7.352 1 97.12 331 VAL B CA 1
ATOM 5825 C C . VAL B 1 331 ? 7.039 1.419 -6.945 1 97.12 331 VAL B C 1
ATOM 5827 O O . VAL B 1 331 ? 7.395 0.606 -7.805 1 97.12 331 VAL B O 1
ATOM 5830 N N . PRO B 1 332 ? 7.23 1.156 -5.66 1 95.94 332 PRO B N 1
ATOM 5831 C CA . PRO B 1 332 ? 7.918 -0.059 -5.215 1 95.94 332 PRO B CA 1
ATOM 5832 C C . PRO B 1 332 ? 6.969 -1.247 -5.062 1 95.94 332 PRO B C 1
ATOM 5834 O O . PRO B 1 332 ? 7.137 -2.059 -4.145 1 95.94 332 PRO B O 1
ATOM 5837 N N . GLU B 1 333 ? 5.887 -1.289 -5.785 1 93.38 333 GLU B N 1
ATOM 5838 C CA . GLU B 1 333 ? 4.898 -2.363 -5.754 1 93.38 333 GLU B CA 1
ATOM 5839 C C . GLU B 1 333 ? 4.598 -2.877 -7.156 1 93.38 333 GLU B C 1
ATOM 5841 O O . GLU B 1 333 ? 4.52 -2.094 -8.109 1 93.38 333 GLU B O 1
ATOM 5846 N N . SER B 1 334 ? 4.453 -4.16 -7.273 1 91.44 334 SER B N 1
ATOM 5847 C CA . SER B 1 334 ? 3.91 -4.715 -8.508 1 91.44 334 SER B CA 1
ATOM 5848 C C . SER B 1 334 ? 2.389 -4.801 -8.461 1 91.44 334 SER B C 1
ATOM 5850 O O . SER B 1 334 ? 1.696 -3.832 -8.781 1 91.44 334 SER B O 1
ATOM 5852 N N . SER B 1 335 ? 1.885 -5.898 -7.793 1 90.31 335 SER B N 1
ATOM 5853 C CA . SER B 1 335 ? 0.447 -5.922 -7.547 1 90.31 335 SER B CA 1
ATOM 5854 C C . SER B 1 335 ? 0.04 -4.84 -6.551 1 90.31 335 SER B C 1
ATOM 5856 O O . SER B 1 335 ? 0.627 -4.73 -5.473 1 90.31 335 SER B O 1
ATOM 5858 N N . ARG B 1 336 ? -0.964 -4.016 -6.988 1 93.94 336 ARG B N 1
ATOM 5859 C CA . ARG B 1 336 ? -1.338 -2.885 -6.148 1 93.94 336 ARG B CA 1
ATOM 5860 C C . ARG B 1 336 ? -2.779 -2.459 -6.41 1 93.94 336 ARG B C 1
ATOM 5862 O O . ARG B 1 336 ? -3.346 -2.783 -7.457 1 93.94 336 ARG B O 1
ATOM 5869 N N . ARG B 1 337 ? -3.264 -1.729 -5.492 1 96.88 337 ARG B N 1
ATOM 5870 C CA . ARG B 1 337 ? -4.613 -1.182 -5.562 1 96.88 337 ARG B CA 1
ATOM 5871 C C . ARG B 1 337 ? -4.676 -0.004 -6.527 1 96.88 337 ARG B C 1
ATOM 5873 O O . ARG B 1 337 ? -3.727 0.773 -6.633 1 96.88 337 ARG B O 1
ATOM 5880 N N . ALA B 1 338 ? -5.824 0.164 -7.234 1 98.06 338 ALA B N 1
ATOM 5881 C CA . ALA B 1 338 ? -6.039 1.282 -8.148 1 98.06 338 ALA B CA 1
ATOM 5882 C C . ALA B 1 338 ? -6.418 2.549 -7.387 1 98.06 338 ALA B C 1
ATOM 5884 O O . ALA B 1 338 ? -7.562 3 -7.453 1 98.06 338 ALA B O 1
ATOM 5885 N N . ARG B 1 339 ? -5.461 3.213 -6.859 1 98 339 ARG B N 1
ATOM 5886 C CA . ARG B 1 339 ? -5.648 4.387 -6.012 1 98 339 ARG B CA 1
ATOM 5887 C C . ARG B 1 339 ? -6.098 5.59 -6.836 1 98 339 ARG B C 1
ATOM 5889 O O . ARG B 1 339 ? -6.598 6.574 -6.289 1 98 339 ARG B O 1
ATOM 5896 N N . GLY B 1 340 ? -5.926 5.531 -8.133 1 98.56 340 GLY B N 1
ATOM 5897 C CA . GLY B 1 340 ? -6.242 6.641 -9.023 1 98.56 340 GLY B CA 1
ATOM 5898 C C . GLY B 1 340 ? -7.719 6.984 -9.047 1 98.56 340 GLY B C 1
ATOM 5899 O O . GLY B 1 340 ? -8.086 8.148 -9.227 1 98.56 340 GLY B O 1
ATOM 5900 N N . PHE B 1 341 ? -8.625 5.98 -8.859 1 98.88 341 PHE B N 1
ATOM 5901 C CA . PHE B 1 341 ? -10.062 6.211 -8.938 1 98.88 341 PHE B CA 1
ATOM 5902 C C . PHE B 1 341 ? -10.508 7.184 -7.852 1 98.88 341 PHE B C 1
ATOM 5904 O O . PHE B 1 341 ? -11.211 8.156 -8.133 1 98.88 341 PHE B O 1
ATOM 5911 N N . ALA B 1 342 ? -10.094 6.977 -6.613 1 98.88 342 ALA B N 1
ATOM 5912 C CA . ALA B 1 342 ? -10.5 7.82 -5.492 1 98.88 342 ALA B CA 1
ATOM 5913 C C . ALA B 1 342 ? -9.891 9.219 -5.609 1 98.88 342 ALA B C 1
ATOM 5915 O O . ALA B 1 342 ? -10.547 10.211 -5.293 1 98.88 342 ALA B O 1
ATOM 5916 N N . THR B 1 343 ? -8.625 9.266 -6.051 1 98.88 343 THR B N 1
ATOM 5917 C CA . THR B 1 343 ? -7.961 10.547 -6.227 1 98.88 343 THR B CA 1
ATOM 5918 C C . THR B 1 343 ? -8.672 11.383 -7.289 1 98.88 343 THR B C 1
ATOM 5920 O O . THR B 1 343 ? -8.93 12.57 -7.082 1 98.88 343 THR B O 1
ATOM 5923 N N . TRP B 1 344 ? -8.961 10.75 -8.414 1 98.94 344 TRP B N 1
ATOM 5924 C CA . TRP B 1 344 ? -9.695 11.43 -9.484 1 98.94 344 TRP B CA 1
ATOM 5925 C C . TRP B 1 344 ? -11.031 11.953 -8.977 1 98.94 344 TRP B C 1
ATOM 5927 O O . TRP B 1 344 ? -11.414 13.094 -9.266 1 98.94 344 TRP B O 1
ATOM 5937 N N . ALA B 1 345 ? -11.727 11.172 -8.211 1 98.94 345 ALA B N 1
ATOM 5938 C CA . ALA B 1 345 ? -13.047 11.531 -7.703 1 98.94 345 ALA B CA 1
ATOM 5939 C C . ALA B 1 345 ? -12.961 12.703 -6.723 1 98.94 345 ALA B C 1
ATOM 5941 O O . ALA B 1 345 ? -13.828 13.578 -6.719 1 98.94 345 ALA B O 1
ATOM 5942 N N . ALA B 1 346 ? -11.938 12.695 -5.871 1 98.94 346 ALA B N 1
ATOM 5943 C CA . ALA B 1 346 ? -11.75 13.797 -4.93 1 98.94 346 ALA B CA 1
ATOM 5944 C C . ALA B 1 346 ? -11.57 15.125 -5.664 1 98.94 346 ALA B C 1
ATOM 5946 O O . ALA B 1 346 ? -12.219 16.109 -5.332 1 98.94 346 ALA B O 1
ATOM 5947 N N . LEU B 1 347 ? -10.695 15.078 -6.664 1 98.94 347 LEU B N 1
ATOM 5948 C CA . LEU B 1 347 ? -10.43 16.281 -7.445 1 98.94 347 LEU B CA 1
ATOM 5949 C C . LEU B 1 347 ? -11.664 16.688 -8.25 1 98.94 347 LEU B C 1
ATOM 5951 O O . LEU B 1 347 ? -11.93 17.875 -8.422 1 98.94 347 LEU B O 1
ATOM 5955 N N . GLY B 1 348 ? -12.383 15.711 -8.719 1 98.88 348 GLY B N 1
ATOM 5956 C CA . GLY B 1 348 ? -13.625 15.977 -9.43 1 98.88 348 GLY B CA 1
ATOM 5957 C C . GLY B 1 348 ? -14.688 16.625 -8.555 1 98.88 348 GLY B C 1
ATOM 5958 O O . GLY B 1 348 ? -15.43 17.484 -9.016 1 98.88 348 GLY B O 1
ATOM 5959 N N . GLU B 1 349 ? -14.789 16.219 -7.328 1 98.88 349 GLU B N 1
ATOM 5960 C CA . GLU B 1 349 ? -15.773 16.75 -6.391 1 98.88 349 GLU B CA 1
ATOM 5961 C C . GLU B 1 349 ? -15.43 18.172 -5.984 1 98.88 349 GLU B C 1
ATOM 5963 O O . GLU B 1 349 ? -16.297 19.047 -5.949 1 98.88 349 GLU B O 1
ATOM 5968 N N . LEU B 1 350 ? -14.188 18.422 -5.723 1 98.88 350 LEU B N 1
ATOM 5969 C CA . LEU B 1 350 ? -13.766 19.703 -5.172 1 98.88 350 LEU B CA 1
ATOM 5970 C C . LEU B 1 350 ? -13.602 20.75 -6.277 1 98.88 350 LEU B C 1
ATOM 5972 O O . LEU B 1 350 ? -13.938 21.922 -6.09 1 98.88 350 LEU B O 1
ATOM 5976 N N . GLY B 1 351 ? -13.062 20.25 -7.48 1 98.75 351 GLY B N 1
ATOM 5977 C CA . GLY B 1 351 ? -12.57 21.234 -8.438 1 98.75 351 GLY B CA 1
ATOM 5978 C C . GLY B 1 351 ? -11.469 22.109 -7.871 1 98.75 351 GLY B C 1
ATOM 5979 O O . GLY B 1 351 ? -11.078 21.953 -6.715 1 98.75 351 GLY B O 1
ATOM 5980 N N . ARG B 1 352 ? -11.016 23.031 -8.672 1 98.56 352 ARG B N 1
ATOM 5981 C CA . ARG B 1 352 ? -9.953 23.922 -8.242 1 98.56 352 ARG B CA 1
ATOM 5982 C C . ARG B 1 352 ? -10.414 24.812 -7.09 1 98.56 352 ARG B C 1
ATOM 5984 O O . ARG B 1 352 ? -9.703 24.953 -6.094 1 98.56 352 ARG B O 1
ATOM 5991 N N . SER B 1 353 ? -11.539 25.375 -7.215 1 98.75 353 SER B N 1
ATOM 5992 C CA . SER B 1 353 ? -12 26.344 -6.219 1 98.75 353 SER B CA 1
ATOM 5993 C C . SER B 1 353 ? -12.359 25.641 -4.906 1 98.75 353 SER B C 1
ATOM 5995 O O . SER B 1 353 ? -12.125 26.188 -3.826 1 98.75 353 SER B O 1
ATOM 5997 N N . GLY B 1 354 ? -12.992 24.438 -5.035 1 98.81 354 GLY B N 1
ATOM 5998 C CA . GLY B 1 354 ? -13.305 23.688 -3.826 1 98.81 354 GLY B CA 1
ATOM 5999 C C . GLY B 1 354 ? -12.07 23.266 -3.057 1 98.81 354 GLY B C 1
ATOM 6000 O O . GLY B 1 354 ? -12.07 23.25 -1.824 1 98.81 354 GLY B O 1
ATOM 6001 N N . LEU B 1 355 ? -11.07 22.938 -3.766 1 98.88 355 LEU B N 1
ATOM 6002 C CA . LEU B 1 355 ? -9.805 22.578 -3.131 1 98.88 355 LEU B CA 1
ATOM 6003 C C . LEU B 1 355 ? -9.18 23.781 -2.443 1 98.88 355 LEU B C 1
ATOM 6005 O O . LEU B 1 355 ? -8.688 23.672 -1.317 1 98.88 355 LEU B O 1
ATOM 6009 N N . ALA B 1 356 ? -9.148 24.875 -3.1 1 98.81 356 ALA B N 1
ATOM 6010 C CA . ALA B 1 356 ? -8.641 26.125 -2.508 1 98.81 356 ALA B CA 1
ATOM 6011 C C . ALA B 1 356 ? -9.422 26.484 -1.248 1 98.81 356 ALA B C 1
ATOM 6013 O O . ALA B 1 356 ? -8.828 26.844 -0.228 1 98.81 356 ALA B O 1
ATOM 6014 N N . GLU B 1 357 ? -10.695 26.375 -1.316 1 98.81 357 GLU B N 1
ATOM 6015 C CA . GLU B 1 357 ? -11.562 26.688 -0.179 1 98.81 357 GLU B CA 1
ATOM 6016 C C . GLU B 1 357 ? -11.289 25.75 0.994 1 98.81 357 GLU B C 1
ATOM 6018 O O . GLU B 1 357 ? -11.328 26.172 2.152 1 98.81 357 GLU B O 1
ATOM 6023 N N . LEU B 1 358 ? -11.117 24.516 0.674 1 98.81 358 LEU B N 1
ATOM 6024 C CA . LEU B 1 358 ? -10.797 23.547 1.707 1 98.81 358 LEU B CA 1
ATOM 6025 C C . LEU B 1 358 ? -9.547 23.953 2.473 1 98.81 358 LEU B C 1
ATOM 6027 O O . LEU B 1 358 ? -9.539 23.953 3.705 1 98.81 358 LEU B O 1
ATOM 6031 N N . VAL B 1 359 ? -8.5 24.312 1.775 1 98.81 359 VAL B N 1
ATOM 6032 C CA . VAL B 1 359 ? -7.242 24.719 2.391 1 98.81 359 VAL B CA 1
ATOM 6033 C C . VAL B 1 359 ? -7.457 26 3.199 1 98.81 359 VAL B C 1
ATOM 6035 O O . VAL B 1 359 ? -7.062 26.078 4.363 1 98.81 359 VAL B O 1
ATOM 6038 N N . ASP B 1 360 ? -8.125 26.969 2.604 1 98.81 360 ASP B N 1
ATOM 6039 C CA . ASP B 1 360 ? -8.375 28.25 3.26 1 98.81 360 ASP B CA 1
ATOM 6040 C C . ASP B 1 360 ? -9.148 28.062 4.562 1 98.81 360 ASP B C 1
ATOM 6042 O O . ASP B 1 360 ? -8.797 28.641 5.59 1 98.81 360 ASP B O 1
ATOM 6046 N N . ARG B 1 361 ? -10.156 27.281 4.492 1 98.75 361 ARG B N 1
ATOM 6047 C CA . ARG B 1 361 ? -11.023 27.078 5.648 1 98.75 361 ARG B CA 1
ATOM 6048 C C . ARG B 1 361 ? -10.266 26.391 6.785 1 98.75 361 ARG B C 1
ATOM 6050 O O . ARG B 1 361 ? -10.375 26.797 7.941 1 98.75 361 ARG B O 1
ATOM 6057 N N . CYS B 1 362 ? -9.562 25.359 6.484 1 98.81 362 CYS B N 1
ATOM 6058 C CA . CYS B 1 362 ? -8.812 24.656 7.516 1 98.81 362 CYS B CA 1
ATOM 6059 C C . CYS B 1 362 ? -7.816 25.594 8.195 1 98.81 362 CYS B C 1
ATOM 6061 O O . CYS B 1 362 ? -7.66 25.562 9.414 1 98.81 362 CYS B O 1
ATOM 6063 N N . CYS B 1 363 ? -7.148 26.406 7.422 1 98.88 363 CYS B N 1
ATOM 6064 C CA . CYS B 1 363 ? -6.191 27.359 7.977 1 98.88 363 CYS B CA 1
ATOM 6065 C C . CYS B 1 363 ? -6.898 28.406 8.828 1 98.88 363 CYS B C 1
ATOM 6067 O O . CYS B 1 363 ? -6.402 28.781 9.898 1 98.88 363 CYS B O 1
ATOM 6069 N N . ALA B 1 364 ? -7.992 28.891 8.336 1 98.88 364 ALA B N 1
ATOM 6070 C CA . ALA B 1 364 ? -8.773 29.859 9.117 1 98.88 364 ALA B CA 1
ATOM 6071 C C . ALA B 1 364 ? -9.227 29.25 10.438 1 98.88 364 ALA B C 1
ATOM 6073 O O . ALA B 1 364 ? -9.219 29.922 11.469 1 98.88 364 ALA B O 1
ATOM 6074 N N . LEU B 1 365 ? -9.656 28 10.422 1 98.94 365 LEU B N 1
ATOM 6075 C CA . LEU B 1 365 ? -10.109 27.312 11.625 1 98.94 365 LEU B CA 1
ATOM 6076 C C . LEU B 1 365 ? -8.953 27.078 12.594 1 98.94 365 LEU B C 1
ATOM 6078 O O . LEU B 1 365 ? -9.133 27.156 13.812 1 98.94 365 LEU B O 1
ATOM 6082 N N . ALA B 1 366 ? -7.762 26.781 12.078 1 98.88 366 ALA B N 1
ATOM 6083 C CA . ALA B 1 366 ? -6.582 26.672 12.938 1 98.88 366 ALA B CA 1
ATOM 6084 C C . ALA B 1 366 ? -6.297 28 13.648 1 98.88 366 ALA B C 1
ATOM 6086 O O . ALA B 1 366 ? -6 28.016 14.844 1 98.88 366 ALA B O 1
ATOM 6087 N N . ARG B 1 367 ? -6.391 29.094 12.953 1 98.81 367 ARG B N 1
ATOM 6088 C CA . ARG B 1 367 ? -6.191 30.406 13.555 1 98.81 367 ARG B CA 1
ATOM 6089 C C . ARG B 1 367 ? -7.262 30.703 14.602 1 98.81 367 ARG B C 1
ATOM 6091 O O . ARG B 1 367 ? -6.98 31.328 15.625 1 98.81 367 ARG B O 1
ATOM 6098 N N . ARG B 1 368 ? -8.453 30.312 14.32 1 98.88 368 ARG B N 1
ATOM 6099 C CA . ARG B 1 368 ? -9.531 30.469 15.297 1 98.88 368 ARG B CA 1
ATOM 6100 C C . ARG B 1 368 ? -9.219 29.719 16.578 1 98.88 368 ARG B C 1
ATOM 6102 O O . ARG B 1 368 ? -9.406 30.25 17.688 1 98.88 368 ARG B O 1
ATOM 6109 N N . PHE B 1 369 ? -8.742 28.438 16.484 1 98.88 369 PHE B N 1
ATOM 6110 C CA . PHE B 1 369 ? -8.273 27.703 17.656 1 98.88 369 PHE B CA 1
ATOM 6111 C C . PHE B 1 369 ? -7.258 28.516 18.438 1 98.88 369 PHE B C 1
ATOM 6113 O O . PHE B 1 369 ? -7.391 28.688 19.656 1 98.88 369 PHE B O 1
ATOM 6120 N N . ALA B 1 370 ? -6.262 29 17.703 1 98.88 370 ALA B N 1
ATOM 6121 C CA . ALA B 1 370 ? -5.148 29.719 18.328 1 98.88 370 ALA B CA 1
ATOM 6122 C C . ALA B 1 370 ? -5.637 30.969 19.062 1 98.88 370 ALA B C 1
ATOM 6124 O O . ALA B 1 370 ? -5.273 31.188 20.219 1 98.88 370 ALA B O 1
ATOM 6125 N N . GLU B 1 371 ? -6.441 31.766 18.422 1 98.75 371 GLU B N 1
ATOM 6126 C CA . GLU B 1 371 ? -6.941 33 18.984 1 98.75 371 GLU B CA 1
ATOM 6127 C C . GLU B 1 371 ? -7.766 32.75 20.234 1 98.75 371 GLU B C 1
ATOM 6129 O O . GLU B 1 371 ? -7.59 33.438 21.25 1 98.75 371 GLU B O 1
ATOM 6134 N N . ARG B 1 372 ? -8.609 31.797 20.172 1 98.75 372 ARG B N 1
ATOM 6135 C CA . ARG B 1 372 ? -9.5 31.5 21.297 1 98.75 372 ARG B CA 1
ATOM 6136 C C . ARG B 1 372 ? -8.719 30.906 22.469 1 98.75 372 ARG B C 1
ATOM 6138 O O . ARG B 1 372 ? -9 31.219 23.625 1 98.75 372 ARG B O 1
ATOM 6145 N N . LEU B 1 373 ? -7.781 30.031 22.188 1 98.75 373 LEU B N 1
ATOM 6146 C CA . LEU B 1 373 ? -7.008 29.391 23.266 1 98.75 373 LEU B CA 1
ATOM 6147 C C . LEU B 1 373 ? -6.066 30.406 23.906 1 98.75 373 LEU B C 1
ATOM 6149 O O . LEU B 1 373 ? -5.871 30.375 25.125 1 98.75 373 LEU B O 1
ATOM 6153 N N . GLU B 1 374 ? -5.48 31.281 23.125 1 97.62 374 GLU B N 1
ATOM 6154 C CA . GLU B 1 374 ? -4.566 32.312 23.641 1 97.62 374 GLU B CA 1
ATOM 6155 C C . GLU B 1 374 ? -5.277 33.25 24.594 1 97.62 374 GLU B C 1
ATOM 6157 O O . GLU B 1 374 ? -4.645 33.844 25.453 1 97.62 374 GLU B O 1
ATOM 6162 N N . ALA B 1 375 ? -6.523 33.375 24.453 1 98.06 375 ALA B N 1
ATOM 6163 C CA . ALA B 1 375 ? -7.316 34.281 25.281 1 98.06 375 ALA B CA 1
ATOM 6164 C C . ALA B 1 375 ? -7.539 33.656 26.672 1 98.06 375 ALA B C 1
ATOM 6166 O O . ALA B 1 375 ? -7.945 34.375 27.609 1 98.06 375 ALA B O 1
ATOM 6167 N N . ILE B 1 376 ? -7.281 32.438 26.828 1 97.94 376 ILE B N 1
ATOM 6168 C CA . ILE B 1 376 ? -7.457 31.781 28.125 1 97.94 376 ILE B CA 1
ATOM 6169 C C . ILE B 1 376 ? -6.219 32 28.984 1 97.94 376 ILE B C 1
ATOM 6171 O O . ILE B 1 376 ? -5.094 31.734 28.562 1 97.94 376 ILE B O 1
ATOM 6175 N N . GLU B 1 377 ? -6.426 32.469 30.234 1 97.38 377 GLU B N 1
ATOM 6176 C CA . GLU B 1 377 ? -5.312 32.719 31.156 1 97.38 377 GLU B CA 1
ATOM 6177 C C . GLU B 1 377 ? -4.512 31.438 31.391 1 97.38 377 GLU B C 1
ATOM 6179 O O . GLU B 1 377 ? -5.082 30.375 31.641 1 97.38 377 GLU B O 1
ATOM 6184 N N . GLY B 1 378 ? -3.154 31.5 31.203 1 97 378 GLY B N 1
ATOM 6185 C CA . GLY B 1 378 ? -2.275 30.375 31.484 1 97 378 GLY B CA 1
ATOM 6186 C C . GLY B 1 378 ? -2.043 29.5 30.266 1 97 378 GLY B C 1
ATOM 6187 O O . GLY B 1 378 ? -1.284 28.531 30.328 1 97 378 GLY B O 1
ATOM 6188 N N . VAL B 1 379 ? -2.721 29.781 29.234 1 98.38 379 VAL B N 1
ATOM 6189 C CA . VAL B 1 379 ? -2.58 29.016 28 1 98.38 379 VAL B CA 1
ATOM 6190 C C . VAL B 1 379 ? -1.756 29.812 27 1 98.38 379 VAL B C 1
ATOM 6192 O O . VAL B 1 379 ? -1.968 31.016 26.812 1 98.38 379 VAL B O 1
ATOM 6195 N N . THR B 1 380 ? -0.763 29.156 26.359 1 98.38 380 THR B N 1
ATOM 6196 C CA . THR B 1 380 ? 0.104 29.844 25.406 1 98.38 380 THR B CA 1
ATOM 6197 C C . THR B 1 380 ? 0.163 29.094 24.078 1 98.38 380 THR B C 1
ATOM 6199 O O . THR B 1 380 ? 0.44 27.891 24.062 1 98.38 380 THR B O 1
ATOM 6202 N N . VAL B 1 381 ? -0.177 29.75 23.031 1 98.62 381 VAL B N 1
ATOM 6203 C CA . VAL B 1 381 ? 0.128 29.234 21.703 1 98.62 381 VAL B CA 1
ATOM 6204 C C . VAL B 1 381 ? 1.583 29.531 21.344 1 98.62 381 VAL B C 1
ATOM 6206 O O . VAL B 1 381 ? 1.993 30.703 21.344 1 98.62 381 VAL B O 1
ATOM 6209 N N . VAL B 1 382 ? 2.352 28.484 20.953 1 97.94 382 VAL B N 1
ATOM 6210 C CA . VAL B 1 382 ? 3.799 28.672 20.969 1 97.94 382 VAL B CA 1
ATOM 6211 C C . VAL B 1 382 ? 4.309 28.859 19.547 1 97.94 382 VAL B C 1
ATOM 6213 O O . VAL B 1 382 ? 5.406 29.375 19.328 1 97.94 382 VAL B O 1
ATOM 6216 N N . ASN B 1 383 ? 3.598 28.406 18.5 1 98.19 383 ASN B N 1
ATOM 6217 C CA . ASN B 1 383 ? 4.047 28.594 17.125 1 98.19 383 ASN B CA 1
ATOM 6218 C C . ASN B 1 383 ? 3.305 29.734 16.438 1 98.19 383 ASN B C 1
ATOM 6220 O O . ASN B 1 383 ? 2.246 30.156 16.891 1 98.19 383 ASN B O 1
ATOM 6224 N N . ASP B 1 384 ? 3.953 30.266 15.328 1 98.12 384 ASP B N 1
ATOM 6225 C CA . ASP B 1 384 ? 3.191 31.062 14.383 1 98.12 384 ASP B CA 1
ATOM 6226 C C . ASP B 1 384 ? 2.248 30.203 13.555 1 98.12 384 ASP B C 1
ATOM 6228 O O . ASP B 1 384 ? 2.689 29.281 12.859 1 98.12 384 ASP B O 1
ATOM 6232 N N . VAL B 1 385 ? 0.989 30.469 13.68 1 98.62 385 VAL B N 1
ATOM 6233 C CA . VAL B 1 385 ? 0.015 29.625 12.992 1 98.62 385 VAL B CA 1
ATOM 6234 C C . VAL B 1 385 ? -0.089 30.047 11.531 1 98.62 385 VAL B C 1
ATOM 6236 O O . VAL B 1 385 ? -1.018 30.766 11.141 1 98.62 385 VAL B O 1
ATOM 6239 N N . VAL B 1 386 ? 0.779 29.484 10.719 1 98.19 386 VAL B N 1
ATOM 6240 C CA . VAL B 1 386 ? 0.911 29.938 9.336 1 98.19 386 VAL B CA 1
ATOM 6241 C C . VAL B 1 386 ? 0.092 29.016 8.422 1 98.19 386 VAL B C 1
ATOM 6243 O O . VAL B 1 386 ? -0.19 29.375 7.273 1 98.19 386 VAL B O 1
ATOM 6246 N N . LEU B 1 387 ? -0.284 27.859 8.938 1 98.38 387 LEU B N 1
ATOM 6247 C CA . LEU B 1 387 ? -1.01 26.859 8.156 1 98.38 387 LEU B CA 1
ATOM 6248 C C . LEU B 1 387 ? -2.088 26.188 9 1 98.38 387 LEU B C 1
ATOM 6250 O O . LEU B 1 387 ? -2.953 26.859 9.562 1 98.38 387 LEU B O 1
ATOM 6254 N N . ASN B 1 388 ? -2.111 24.859 9.109 1 98.5 388 ASN B N 1
ATOM 6255 C CA . ASN B 1 388 ? -3.223 24.188 9.773 1 98.5 388 ASN B CA 1
ATOM 6256 C C . ASN B 1 388 ? -2.789 23.562 11.094 1 98.5 388 ASN B C 1
ATOM 6258 O O . ASN B 1 388 ? -3.441 22.641 11.594 1 98.5 388 ASN B O 1
ATOM 6262 N N . GLN B 1 389 ? -1.627 24.016 11.664 1 98.38 389 GLN B N 1
ATOM 6263 C CA . GLN B 1 389 ? -1.081 23.453 12.891 1 98.38 389 GLN B CA 1
ATOM 6264 C C . GLN B 1 389 ? -1.105 24.469 14.023 1 98.38 389 GLN B C 1
ATOM 6266 O O . GLN B 1 389 ? -0.77 25.641 13.828 1 98.38 389 GLN B O 1
ATOM 6271 N N . VAL B 1 390 ? -1.507 24.062 15.234 1 98.75 390 VAL B N 1
ATOM 6272 C CA . VAL B 1 390 ? -1.476 24.875 16.438 1 98.75 390 VAL B CA 1
ATOM 6273 C C . VAL B 1 390 ? -0.81 24.094 17.578 1 98.75 390 VAL B C 1
ATOM 6275 O O . VAL B 1 390 ? -1.197 22.969 17.875 1 98.75 390 VAL B O 1
ATOM 6278 N N . LEU B 1 391 ? 0.205 24.672 18.172 1 98.5 391 LEU B N 1
ATOM 6279 C CA . LEU B 1 391 ? 0.865 24.109 19.344 1 98.5 391 LEU B CA 1
ATOM 6280 C C . LEU B 1 391 ? 0.519 24.906 20.609 1 98.5 391 LEU B C 1
ATOM 6282 O O . LEU B 1 391 ? 0.679 26.125 20.641 1 98.5 391 LEU B O 1
ATOM 6286 N N . VAL B 1 392 ? 0.103 24.203 21.609 1 98.81 392 VAL B N 1
ATOM 6287 C CA . VAL B 1 392 ? -0.414 24.875 22.797 1 98.81 392 VAL B CA 1
ATOM 6288 C C . VAL B 1 392 ? 0.303 24.344 24.047 1 98.81 392 VAL B C 1
ATOM 6290 O O . VAL B 1 392 ? 0.458 23.141 24.219 1 98.81 392 VAL B O 1
ATOM 6293 N N . SER B 1 393 ? 0.727 25.172 24.906 1 98.5 393 SER B N 1
ATOM 6294 C CA . SER B 1 393 ? 1.357 24.828 26.172 1 98.5 393 SER B CA 1
ATOM 6295 C C . SER B 1 393 ? 0.433 25.125 27.359 1 98.5 393 SER B C 1
ATOM 6297 O O . SER B 1 393 ? -0.253 26.156 27.375 1 98.5 393 SER B O 1
ATOM 6299 N N . PHE B 1 394 ? 0.394 24.25 28.234 1 98.25 394 PHE B N 1
ATOM 6300 C CA . PHE B 1 394 ? -0.249 24.422 29.531 1 98.25 394 PHE B CA 1
ATOM 6301 C C . PHE B 1 394 ? 0.764 24.281 30.656 1 98.25 394 PHE B C 1
ATOM 6303 O O . PHE B 1 394 ? 0.431 23.781 31.734 1 98.25 394 PHE B O 1
ATOM 6310 N N . GLY B 1 395 ? 2.055 24.594 30.297 1 96.69 395 GLY B N 1
ATOM 6311 C CA . GLY B 1 395 ? 3.125 24.391 31.266 1 96.69 395 GLY B CA 1
ATOM 6312 C C . GLY B 1 395 ? 3.359 22.922 31.609 1 96.69 395 GLY B C 1
ATOM 6313 O O . GLY B 1 395 ? 3.348 22.078 30.719 1 96.69 395 GLY B O 1
ATOM 6314 N N . ASP B 1 396 ? 3.625 22.641 32.844 1 96.06 396 ASP B N 1
ATOM 6315 C CA . ASP B 1 396 ? 3.967 21.297 33.281 1 96.06 396 ASP B CA 1
ATOM 6316 C C . ASP B 1 396 ? 2.732 20.391 33.312 1 96.06 396 ASP B C 1
ATOM 6318 O O . ASP B 1 396 ? 2.848 19.188 33.5 1 96.06 396 ASP B O 1
ATOM 6322 N N . LYS B 1 397 ? 1.591 20.969 33 1 97.56 397 LYS B N 1
ATOM 6323 C CA . LYS B 1 397 ? 0.343 20.219 33.094 1 97.56 397 LYS B CA 1
ATOM 6324 C C . LYS B 1 397 ? -0.169 19.797 31.719 1 97.56 397 LYS B C 1
ATOM 6326 O O . LYS B 1 397 ? -1.271 19.266 31.594 1 97.56 397 LYS B O 1
ATOM 6331 N N . THR B 1 398 ? 0.566 19.969 30.703 1 98.12 398 THR B N 1
ATOM 6332 C CA . THR B 1 398 ? 0.124 19.766 29.328 1 98.12 398 THR B CA 1
ATOM 6333 C C . THR B 1 398 ? -0.384 18.344 29.125 1 98.12 398 THR B C 1
ATOM 6335 O O . THR B 1 398 ? -1.467 18.141 28.578 1 98.12 398 THR B O 1
ATOM 6338 N N . ASP B 1 399 ? 0.331 17.375 29.578 1 97.62 399 ASP B N 1
ATOM 6339 C CA . ASP B 1 399 ? -0.064 15.977 29.375 1 97.62 399 ASP B CA 1
ATOM 6340 C C . ASP B 1 399 ? -1.395 15.68 30.062 1 97.62 399 ASP B C 1
ATOM 6342 O O . ASP B 1 399 ? -2.238 14.969 29.516 1 97.62 399 ASP B O 1
ATOM 6346 N N . GLU B 1 400 ? -1.565 16.203 31.234 1 98 400 GLU B N 1
ATOM 6347 C CA . GLU B 1 400 ? -2.805 15.992 31.984 1 98 400 GLU B CA 1
ATOM 6348 C C . GLU B 1 400 ? -3.994 16.609 31.25 1 98 400 GLU B C 1
ATOM 6350 O O . GLU B 1 400 ? -5.078 16.031 31.219 1 98 400 GLU B O 1
ATOM 6355 N N . VAL B 1 401 ? -3.77 17.797 30.719 1 98.56 401 VAL B N 1
ATOM 6356 C CA . VAL B 1 401 ? -4.836 18.469 29.984 1 98.56 401 VAL B CA 1
ATOM 6357 C C . VAL B 1 401 ? -5.199 17.672 28.734 1 98.56 401 VAL B C 1
ATOM 6359 O O . VAL B 1 401 ? -6.379 17.484 28.438 1 98.56 401 VAL B O 1
ATOM 6362 N N . VAL B 1 402 ? -4.199 17.203 28 1 98.25 402 VAL B N 1
ATOM 6363 C CA . VAL B 1 402 ? -4.422 16.422 26.781 1 98.25 402 VAL B CA 1
ATOM 6364 C C . VAL B 1 402 ? -5.234 15.18 27.109 1 98.25 402 VAL B C 1
ATOM 6366 O O . VAL B 1 402 ? -6.223 14.875 26.438 1 98.25 402 VAL B O 1
ATOM 6369 N N . GLU B 1 403 ? -4.891 14.469 28.141 1 97.19 403 GLU B N 1
ATOM 6370 C CA . GLU B 1 403 ? -5.598 13.258 28.547 1 97.19 403 GLU B CA 1
ATOM 6371 C C . GLU B 1 403 ? -7.047 13.555 28.922 1 97.19 403 GLU B C 1
ATOM 6373 O O . GLU B 1 403 ? -7.949 12.789 28.594 1 97.19 403 GLU B O 1
ATOM 6378 N N . ALA B 1 404 ? -7.191 14.625 29.641 1 97.94 404 ALA B N 1
ATOM 6379 C CA . ALA B 1 404 ? -8.539 15.008 30.062 1 97.94 404 ALA B CA 1
ATOM 6380 C C . ALA B 1 404 ? -9.422 15.32 28.859 1 97.94 404 ALA B C 1
ATOM 6382 O O . ALA B 1 404 ? -10.602 14.961 28.828 1 97.94 404 ALA B O 1
ATOM 6383 N N . VAL B 1 405 ? -8.867 16.031 27.906 1 98.31 405 VAL B N 1
ATOM 6384 C CA . VAL B 1 405 ? -9.617 16.344 26.703 1 98.31 405 VAL B CA 1
ATOM 6385 C C . VAL B 1 405 ? -9.969 15.062 25.953 1 98.31 405 VAL B C 1
ATOM 6387 O O . VAL B 1 405 ? -11.109 14.883 25.516 1 98.31 405 VAL B O 1
ATOM 6390 N N . GLN B 1 406 ? -9.023 14.164 25.781 1 97.12 406 GLN B N 1
ATOM 6391 C CA . GLN B 1 406 ? -9.258 12.891 25.109 1 97.12 406 GLN B CA 1
ATOM 6392 C C . GLN B 1 406 ? -10.359 12.102 25.812 1 97.12 406 GLN B C 1
ATOM 6394 O O . GLN B 1 406 ? -11.25 11.555 25.156 1 97.12 406 GLN B O 1
ATOM 6399 N N . ARG B 1 407 ? -10.375 12.047 27.062 1 95.81 407 ARG B N 1
ATOM 6400 C CA . ARG B 1 407 ? -11.336 11.281 27.859 1 95.81 407 ARG B CA 1
ATOM 6401 C C . ARG B 1 407 ? -12.734 11.883 27.75 1 95.81 407 ARG B C 1
ATOM 6403 O O . ARG B 1 407 ? -13.734 11.172 27.859 1 95.81 407 ARG B O 1
ATOM 6410 N N . SER B 1 408 ? -12.758 13.188 27.531 1 96.69 408 SER B N 1
ATOM 6411 C CA . SER B 1 408 ? -14.047 13.867 27.453 1 96.69 408 SER B CA 1
ATOM 6412 C C . SER B 1 408 ? -14.852 13.367 26.266 1 96.69 408 SER B C 1
ATOM 6414 O O . SER B 1 408 ? -16.078 13.492 26.234 1 96.69 408 SER B O 1
ATOM 6416 N N . GLY B 1 409 ? -14.133 12.914 25.141 1 97.06 409 GLY B N 1
ATOM 6417 C CA . GLY B 1 409 ? -14.789 12.438 23.938 1 97.06 409 GLY B CA 1
ATOM 6418 C C . GLY B 1 409 ? -15.227 13.562 23.016 1 97.06 409 GLY B C 1
ATOM 6419 O O . GLY B 1 409 ? -15.68 13.312 21.906 1 97.06 409 GLY B O 1
ATOM 6420 N N . GLU B 1 410 ? -15.055 14.82 23.453 1 97.81 410 GLU B N 1
ATOM 6421 C CA . GLU B 1 410 ? -15.523 15.969 22.688 1 97.81 410 GLU B CA 1
ATOM 6422 C C . GLU B 1 410 ? -14.656 16.188 21.453 1 97.81 410 GLU B C 1
ATOM 6424 O O . GLU B 1 410 ? -15.156 16.625 20.406 1 97.81 410 GLU B O 1
ATOM 6429 N N . CYS B 1 411 ? -13.406 16.016 21.578 1 97.88 411 CYS B N 1
ATOM 6430 C CA . CYS B 1 411 ? -12.422 16.094 20.5 1 97.88 411 CYS B CA 1
ATOM 6431 C C . CYS B 1 411 ? -11.164 15.312 20.859 1 97.88 411 CYS B C 1
ATOM 6433 O O . CYS B 1 411 ? -11.07 14.742 21.953 1 97.88 411 CYS B O 1
ATOM 6435 N N . TRP B 1 412 ? -10.367 15.148 19.953 1 97.31 412 TRP B N 1
ATOM 6436 C CA . TRP B 1 412 ? -9.133 14.406 20.188 1 97.31 412 TRP B CA 1
ATOM 6437 C C . TRP B 1 412 ? -7.934 15.117 19.578 1 97.31 412 TRP B C 1
ATOM 6439 O O . TRP B 1 412 ? -7.984 15.547 18.422 1 97.31 412 TRP B O 1
ATOM 6449 N N . MET B 1 413 ? -6.914 15.32 20.266 1 95.81 413 MET B N 1
ATOM 6450 C CA . MET B 1 413 ? -5.586 15.742 19.828 1 95.81 413 MET B CA 1
ATOM 6451 C C . MET B 1 413 ? -4.5 15.07 20.672 1 95.81 413 MET B C 1
ATOM 6453 O O . MET B 1 413 ? -4.766 14.609 21.781 1 95.81 413 MET B O 1
ATOM 6457 N N . GLY B 1 414 ? -3.371 14.977 20.078 1 94.94 414 GLY B N 1
ATOM 6458 C CA . GLY B 1 414 ? -2.258 14.352 20.781 1 94.94 414 GLY B CA 1
ATOM 6459 C C . GLY B 1 414 ? -1.256 15.352 21.312 1 94.94 414 GLY B C 1
ATOM 6460 O O . GLY B 1 414 ? -1.461 16.562 21.219 1 94.94 414 GLY B O 1
ATOM 6461 N N . ALA B 1 415 ? -0.28 14.797 22.031 1 96.25 415 ALA B N 1
ATOM 6462 C CA . ALA B 1 415 ? 0.821 15.602 22.547 1 96.25 415 ALA B CA 1
ATOM 6463 C C . ALA B 1 415 ? 2.088 15.398 21.719 1 96.25 415 ALA B C 1
ATOM 6465 O O . ALA B 1 415 ? 2.17 14.469 20.922 1 96.25 415 ALA B O 1
ATOM 6466 N N . THR B 1 416 ? 2.943 16.328 21.797 1 95.56 416 THR B N 1
ATOM 6467 C CA . THR B 1 416 ? 4.262 16.234 21.188 1 95.56 416 THR B CA 1
ATOM 6468 C C . THR B 1 416 ? 5.324 16.859 22.094 1 95.56 416 THR B C 1
ATOM 6470 O O . THR B 1 416 ? 4.996 17.469 23.109 1 95.56 416 THR B O 1
ATOM 6473 N N . THR B 1 417 ? 6.512 16.516 21.859 1 94.88 417 THR B N 1
ATOM 6474 C CA . THR B 1 417 ? 7.648 17.219 22.453 1 94.88 417 THR B CA 1
ATOM 6475 C C . THR B 1 417 ? 8.359 18.078 21.422 1 94.88 417 THR B C 1
ATOM 6477 O O . THR B 1 417 ? 8.781 17.578 20.375 1 94.88 417 THR B O 1
ATOM 6480 N N . TRP B 1 418 ? 8.391 19.328 21.656 1 94.31 418 TRP B N 1
ATOM 6481 C CA . TRP B 1 418 ? 9.047 20.266 20.766 1 94.31 418 TRP B CA 1
ATOM 6482 C C . TRP B 1 418 ? 9.828 21.312 21.562 1 94.31 418 TRP B C 1
ATOM 6484 O O . TRP B 1 418 ? 9.289 21.938 22.484 1 94.31 418 TRP B O 1
ATOM 6494 N N . HIS B 1 419 ? 11.102 21.469 21.266 1 93.75 419 HIS B N 1
ATOM 6495 C CA . HIS B 1 419 ? 12.016 22.344 21.984 1 93.75 419 HIS B CA 1
ATOM 6496 C C . HIS B 1 419 ? 12.031 22.031 23.484 1 93.75 419 HIS B C 1
ATOM 6498 O O . HIS B 1 419 ? 11.984 22.938 24.312 1 93.75 419 HIS B O 1
ATOM 6504 N N . GLY B 1 420 ? 11.953 20.766 23.781 1 92.75 420 GLY B N 1
ATOM 6505 C CA . GLY B 1 420 ? 12.07 20.297 25.156 1 92.75 420 GLY B CA 1
ATOM 6506 C C . GLY B 1 420 ? 10.805 20.5 25.969 1 92.75 420 GLY B C 1
ATOM 6507 O O . GLY B 1 420 ? 10.789 20.266 27.172 1 92.75 420 GLY B O 1
ATOM 6508 N N . ARG B 1 421 ? 9.805 20.859 25.297 1 95.25 421 ARG B N 1
ATOM 6509 C CA . ARG B 1 421 ? 8.539 21.109 25.984 1 95.25 421 ARG B CA 1
ATOM 6510 C C . ARG B 1 421 ? 7.453 20.156 25.5 1 95.25 421 ARG B C 1
ATOM 6512 O O . ARG B 1 421 ? 7.375 19.844 24.312 1 95.25 421 ARG B O 1
ATOM 6519 N N . ARG B 1 422 ? 6.633 19.766 26.484 1 96.94 422 ARG B N 1
ATOM 6520 C CA . ARG B 1 422 ? 5.43 19.031 26.141 1 96.94 422 ARG B CA 1
ATOM 6521 C C . ARG B 1 422 ? 4.324 19.953 25.656 1 96.94 422 ARG B C 1
ATOM 6523 O O . ARG B 1 422 ? 4.035 20.969 26.312 1 96.94 422 ARG B O 1
ATOM 6530 N N . LEU B 1 423 ? 3.775 19.688 24.547 1 98.19 423 LEU B N 1
ATOM 6531 C CA . LEU B 1 423 ? 2.777 20.547 23.938 1 98.19 423 LEU B CA 1
ATOM 6532 C C . LEU B 1 423 ? 1.591 19.734 23.422 1 98.19 423 LEU B C 1
ATOM 6534 O O . LEU B 1 423 ? 1.738 18.562 23.078 1 98.19 423 LEU B O 1
ATOM 6538 N N . MET B 1 424 ? 0.409 20.312 23.484 1 98.31 424 MET B N 1
ATOM 6539 C CA . MET B 1 424 ? -0.733 19.812 22.719 1 98.31 424 MET B CA 1
ATOM 6540 C C . MET B 1 424 ? -0.624 20.172 21.25 1 98.31 424 MET B C 1
ATOM 6542 O O . MET B 1 424 ? -0.363 21.328 20.922 1 98.31 424 MET B O 1
ATOM 6546 N N . ARG B 1 425 ? -0.748 19.25 20.391 1 98.19 425 ARG B N 1
ATOM 6547 C CA . ARG B 1 425 ? -0.649 19.484 18.953 1 98.19 425 ARG B CA 1
ATOM 6548 C C . ARG B 1 425 ? -2.012 19.359 18.297 1 98.19 425 ARG B C 1
ATOM 6550 O O . ARG B 1 425 ? -2.633 18.281 18.328 1 98.19 425 ARG B O 1
ATOM 6557 N N . ILE B 1 426 ? -2.484 20.422 17.672 1 98.56 426 ILE B N 1
ATOM 6558 C CA . ILE B 1 426 ? -3.773 20.469 16.984 1 98.56 426 ILE B CA 1
ATOM 6559 C C . ILE B 1 426 ? -3.553 20.578 15.484 1 98.56 426 ILE B C 1
ATOM 6561 O O . ILE B 1 426 ? -2.861 21.5 15.023 1 98.56 426 ILE B O 1
ATOM 6565 N N . ALA B 1 427 ? -4.066 19.703 14.727 1 98.31 427 ALA B N 1
ATOM 6566 C CA . ALA B 1 427 ? -4.023 19.734 13.266 1 98.31 427 ALA B CA 1
ATOM 6567 C C . ALA B 1 427 ? -5.434 19.766 12.68 1 98.31 427 ALA B C 1
ATOM 6569 O O . ALA B 1 427 ? -6.281 18.938 13.039 1 98.31 427 ALA B O 1
ATOM 6570 N N . VAL B 1 428 ? -5.738 20.688 11.789 1 98.69 428 VAL B N 1
ATOM 6571 C CA . VAL B 1 428 ? -7.055 20.812 11.172 1 98.69 428 VAL B CA 1
ATOM 6572 C C . VAL B 1 428 ? -6.965 20.5 9.688 1 98.69 428 VAL B C 1
ATOM 6574 O O . VAL B 1 428 ? -6.414 21.281 8.906 1 98.69 428 VAL B O 1
ATOM 6577 N N . SER B 1 429 ? -7.484 19.391 9.266 1 97.69 429 SER B N 1
ATOM 6578 C CA . SER B 1 429 ? -7.387 19.016 7.863 1 97.69 429 SER B CA 1
ATOM 6579 C C . SER B 1 429 ? -8.672 18.344 7.379 1 97.69 429 SER B C 1
ATOM 6581 O O . SER B 1 429 ? -8.773 17.953 6.215 1 97.69 429 SER B O 1
ATOM 6583 N N . ASN B 1 430 ? -9.688 18.188 8.242 1 98.5 430 ASN B N 1
ATOM 6584 C CA . ASN B 1 430 ? -10.938 17.516 7.91 1 98.5 430 ASN B CA 1
ATOM 6585 C C . ASN B 1 430 ? -11.875 18.422 7.117 1 98.5 430 ASN B C 1
ATOM 6587 O O . ASN B 1 430 ? -12.109 19.562 7.5 1 98.5 430 ASN B O 1
ATOM 6591 N N . TRP B 1 431 ? -12.445 17.906 6.102 1 98.5 431 TRP B N 1
ATOM 6592 C CA . TRP B 1 431 ? -13.266 18.688 5.191 1 98.5 431 TRP B CA 1
ATOM 6593 C C . TRP B 1 431 ? -14.609 19.047 5.832 1 98.5 431 TRP B C 1
ATOM 6595 O O . TRP B 1 431 ? -15.297 19.953 5.379 1 98.5 431 TRP B O 1
ATOM 6605 N N . THR B 1 432 ? -14.961 18.375 6.98 1 98.25 432 THR B N 1
ATOM 6606 C CA . THR B 1 432 ? -16.281 18.594 7.566 1 98.25 432 THR B CA 1
ATOM 6607 C C . THR B 1 432 ? -16.188 19.547 8.758 1 98.25 432 THR B C 1
ATOM 6609 O O . THR B 1 432 ? -17.219 19.953 9.312 1 98.25 432 THR B O 1
ATOM 6612 N N . THR B 1 433 ? -14.992 19.922 9.227 1 98.75 433 THR B N 1
ATOM 6613 C CA . THR B 1 433 ? -14.844 20.75 10.414 1 98.75 433 THR B CA 1
ATOM 6614 C C . THR B 1 433 ? -15.398 22.141 10.172 1 98.75 433 THR B C 1
ATOM 6616 O O . THR B 1 433 ? -15.18 22.734 9.102 1 98.75 433 THR B O 1
ATOM 6619 N N . THR B 1 434 ? -16.109 22.656 11.109 1 98.56 434 THR B N 1
ATOM 6620 C CA . THR B 1 434 ? -16.688 23.984 11.055 1 98.56 434 THR B CA 1
ATOM 6621 C C . THR B 1 434 ? -16.234 24.828 12.242 1 98.56 434 THR B C 1
ATOM 6623 O O . THR B 1 434 ? -15.539 24.328 13.125 1 98.56 434 THR B O 1
ATOM 6626 N N . GLU B 1 435 ? -16.609 26.125 12.188 1 98.81 435 GLU B N 1
ATOM 6627 C CA . GLU B 1 435 ? -16.328 27 13.32 1 98.81 435 GLU B CA 1
ATOM 6628 C C . GLU B 1 435 ? -16.953 26.469 14.609 1 98.81 435 GLU B C 1
ATOM 6630 O O . GLU B 1 435 ? -16.344 26.547 15.672 1 98.81 435 GLU B O 1
ATOM 6635 N N . ALA B 1 436 ? -18.156 25.938 14.477 1 98.69 436 ALA B N 1
ATOM 6636 C CA . ALA B 1 436 ? -18.844 25.406 15.648 1 98.69 436 ALA B CA 1
ATOM 6637 C C . ALA B 1 436 ? -18.062 24.234 16.25 1 98.69 436 ALA B C 1
ATOM 6639 O O . ALA B 1 436 ? -18.031 24.078 17.484 1 98.69 436 ALA B O 1
ATOM 6640 N N . ASP B 1 437 ? -17.516 23.391 15.414 1 98.69 437 ASP B N 1
ATOM 6641 C CA . ASP B 1 437 ? -16.719 22.266 15.891 1 98.69 437 ASP B CA 1
ATOM 6642 C C . ASP B 1 437 ? -15.469 22.766 16.625 1 98.69 437 ASP B C 1
ATOM 6644 O O . ASP B 1 437 ? -15.078 22.203 17.656 1 98.69 437 ASP B O 1
ATOM 6648 N N . VAL B 1 438 ? -14.781 23.812 16.109 1 98.81 438 VAL B N 1
ATOM 6649 C CA . VAL B 1 438 ? -13.609 24.406 16.75 1 98.81 438 VAL B CA 1
ATOM 6650 C C . VAL B 1 438 ? -14 24.969 18.109 1 98.81 438 VAL B C 1
ATOM 6652 O O . VAL B 1 438 ? -13.305 24.75 19.109 1 98.81 438 VAL B O 1
ATOM 6655 N N . ASP B 1 439 ? -15.109 25.688 18.156 1 98.69 439 ASP B N 1
ATOM 6656 C CA . ASP B 1 439 ? -15.562 26.281 19.406 1 98.69 439 ASP B CA 1
ATOM 6657 C C . ASP B 1 439 ? -15.852 25.203 20.453 1 98.69 439 ASP B C 1
ATOM 6659 O O . ASP B 1 439 ? -15.539 25.391 21.641 1 98.69 439 ASP B O 1
ATOM 6663 N N . ARG B 1 440 ? -16.438 24.141 20.016 1 98.25 440 ARG B N 1
ATOM 6664 C CA . ARG B 1 440 ? -16.688 23.016 20.906 1 98.25 440 ARG B CA 1
ATOM 6665 C C . ARG B 1 440 ? -15.375 22.438 21.438 1 98.25 440 ARG B C 1
ATOM 6667 O O . ARG B 1 440 ? -15.273 22.062 22.609 1 98.25 440 ARG B O 1
ATOM 6674 N N . GLY B 1 441 ? -14.414 22.344 20.578 1 98.56 441 GLY B N 1
ATOM 6675 C CA . GLY B 1 441 ? -13.094 21.891 21 1 98.56 441 GLY B CA 1
ATOM 6676 C C . GLY B 1 441 ? -12.43 22.828 21.984 1 98.56 441 GLY B C 1
ATOM 6677 O O . GLY B 1 441 ? -11.898 22.391 23.016 1 98.56 441 GLY B O 1
ATOM 6678 N N . VAL B 1 442 ? -12.516 24.094 21.719 1 98.81 442 VAL B N 1
ATOM 6679 C CA . VAL B 1 442 ? -11.945 25.109 22.609 1 98.81 442 VAL B CA 1
ATOM 6680 C C . VAL B 1 442 ? -12.602 25 23.984 1 98.81 442 VAL B C 1
ATOM 6682 O O . VAL B 1 442 ? -11.922 25.078 25.016 1 98.81 442 VAL B O 1
ATOM 6685 N N . ALA B 1 443 ? -13.906 24.844 24 1 98.75 443 ALA B N 1
ATOM 6686 C CA . ALA B 1 443 ? -14.633 24.719 25.266 1 98.75 443 ALA B CA 1
ATOM 6687 C C . ALA B 1 443 ? -14.164 23.5 26.047 1 98.75 443 ALA B C 1
ATOM 6689 O O . ALA B 1 443 ? -14.016 23.562 27.266 1 98.75 443 ALA B O 1
ATOM 6690 N N . ALA B 1 444 ? -14 22.391 25.359 1 98.69 444 ALA B N 1
ATOM 6691 C CA . ALA B 1 444 ? -13.531 21.156 26.016 1 98.69 444 ALA B CA 1
ATOM 6692 C C . ALA B 1 444 ? -12.133 21.344 26.594 1 98.69 444 ALA B C 1
ATOM 6694 O O . ALA B 1 444 ? -11.844 20.875 27.688 1 98.69 444 ALA B O 1
ATOM 6695 N N . ILE B 1 445 ? -11.234 22.016 25.875 1 98.81 445 ILE B N 1
ATOM 6696 C CA . ILE B 1 445 ? -9.867 22.281 26.328 1 98.81 445 ILE B CA 1
ATOM 6697 C C . ILE B 1 445 ? -9.891 23.203 27.547 1 98.81 445 ILE B C 1
ATOM 6699 O O . ILE B 1 445 ? -9.172 22.969 28.516 1 98.81 445 ILE B O 1
ATOM 6703 N N . GLN B 1 446 ? -10.711 24.203 27.422 1 98.62 446 GLN B N 1
ATOM 6704 C CA . GLN B 1 446 ? -10.836 25.141 28.531 1 98.62 446 GLN B CA 1
ATOM 6705 C C . GLN B 1 446 ? -11.32 24.438 29.797 1 98.62 446 GLN B C 1
ATOM 6707 O O . GLN B 1 446 ? -10.805 24.688 30.891 1 98.62 446 GLN B O 1
ATOM 6712 N N . ALA B 1 447 ? -12.328 23.609 29.672 1 98.44 447 ALA B N 1
ATOM 6713 C CA . ALA B 1 447 ? -12.852 22.859 30.812 1 98.44 447 ALA B CA 1
ATOM 6714 C C . ALA B 1 447 ? -11.781 21.938 31.391 1 98.44 447 ALA B C 1
ATOM 6716 O O . ALA B 1 447 ? -11.656 21.828 32.625 1 98.44 447 ALA B O 1
ATOM 6717 N N . ALA B 1 448 ? -11.07 21.266 30.516 1 98.56 448 ALA B N 1
ATOM 6718 C CA . ALA B 1 448 ? -9.984 20.391 30.953 1 98.56 448 ALA B CA 1
ATOM 6719 C C . ALA B 1 448 ? -8.906 21.188 31.688 1 98.56 448 ALA B C 1
ATOM 6721 O O . ALA B 1 448 ? -8.43 20.766 32.75 1 98.56 448 ALA B O 1
ATOM 6722 N N . TRP B 1 449 ? -8.492 22.312 31.156 1 98.38 449 TRP B N 1
ATOM 6723 C CA . TRP B 1 449 ? -7.488 23.188 31.766 1 98.38 449 TRP B CA 1
ATOM 6724 C C . TRP B 1 449 ? -7.945 23.656 33.156 1 98.38 449 TRP B C 1
ATOM 6726 O O . TRP B 1 449 ? -7.18 23.609 34.125 1 98.38 449 TRP B O 1
ATOM 6736 N N . ALA B 1 450 ? -9.172 24.062 33.219 1 97.81 450 ALA B N 1
ATOM 6737 C CA . ALA B 1 450 ? -9.711 24.531 34.5 1 97.81 450 ALA B CA 1
ATOM 6738 C C . ALA B 1 450 ? -9.688 23.438 35.562 1 97.81 450 ALA B C 1
ATOM 6740 O O . ALA B 1 450 ? -9.359 23.688 36.719 1 97.81 450 ALA B O 1
ATOM 6741 N N . SER B 1 451 ? -10.047 22.281 35.125 1 97.06 451 SER B N 1
ATOM 6742 C CA . SER B 1 451 ? -10.094 21.141 36.031 1 97.06 451 SER B CA 1
ATOM 6743 C C . SER B 1 451 ? -8.703 20.75 36.531 1 97.06 451 SER B C 1
ATOM 6745 O O . SER B 1 451 ? -8.508 20.438 37.688 1 97.06 451 SER B O 1
ATOM 6747 N N . VAL B 1 452 ? -7.719 20.766 35.625 1 96.69 452 VAL B N 1
ATOM 6748 C CA . VAL B 1 452 ? -6.359 20.344 35.938 1 96.69 452 VAL B CA 1
ATOM 6749 C C . VAL B 1 452 ? -5.652 21.438 36.75 1 96.69 452 VAL B C 1
ATOM 6751 O O . VAL B 1 452 ? -4.898 21.141 37.656 1 96.69 452 VAL B O 1
ATOM 6754 N N . ALA B 1 453 ? -5.898 22.672 36.406 1 91.44 453 ALA B N 1
ATOM 6755 C CA . ALA B 1 453 ? -5.281 23.797 37.094 1 91.44 453 ALA B CA 1
ATOM 6756 C C . ALA B 1 453 ? -5.785 23.906 38.531 1 91.44 453 ALA B C 1
ATOM 6758 O O . ALA B 1 453 ? -5.062 24.375 39.406 1 91.44 453 ALA B O 1
ATOM 6759 N N . ALA B 1 454 ? -6.938 23.422 38.781 1 88.56 454 ALA B N 1
ATOM 6760 C CA . ALA B 1 454 ? -7.508 23.469 40.125 1 88.56 454 ALA B CA 1
ATOM 6761 C C . ALA B 1 454 ? -6.891 22.391 41.031 1 88.56 454 ALA B C 1
ATOM 6763 O O . ALA B 1 454 ? -6.906 22.5 42.25 1 88.56 454 ALA B O 1
ATOM 6764 N N . LYS B 1 455 ? -6.613 21.203 40.562 1 80.69 455 LYS B N 1
ATOM 6765 C CA . LYS B 1 455 ? -6.055 20.109 41.344 1 80.69 455 LYS B CA 1
ATOM 6766 C C . LYS B 1 455 ? -4.621 20.406 41.75 1 80.69 455 LYS B C 1
ATOM 6768 O O . LYS B 1 455 ? -4.117 19.828 42.719 1 80.69 455 LYS B O 1
ATOM 6773 N N . GLY B 1 456 ? -3.877 21.328 41.219 1 61.91 456 GLY B N 1
ATOM 6774 C CA . GLY B 1 456 ? -2.525 21.688 41.625 1 61.91 456 GLY B CA 1
ATOM 6775 C C . GLY B 1 456 ? -2.455 22.984 42.406 1 61.91 456 GLY B C 1
ATOM 6776 O O . GLY B 1 456 ? -3.377 23.797 42.375 1 61.91 456 GLY B O 1
#

Nearest PDB structures (foldseek):
  4obv-assembly1_D  TM=9.182E-01  e=1.505E-32  Mediterraneibacter gnavus ATCC 29149
  3vp6-assembly1_B  TM=9.080E-01  e=7.728E-31  Homo sapiens
  4e1o-assembly3_E  TM=8.902E-01  e=1.008E-30  Homo sapiens
  6zek-assembly1_A  TM=9.167E-01  e=6.851E-30  Mus musculus
  4rlg-assembly1_B  TM=8.712E-01  e=1.786E-29  Sphaerobacter thermophilus DSM 20745

Sequence (912 aa):
MSELRGLLAEVAARVADYRENVAGAPVFPEDTTGVREKLGDLPEQPAPPVDVIRRLADAVEPTLVATTGPRYFGFVVGGALDAATAADMLTTGWDQPAFNKITSPAAAIVEEVAGEWLKDVLGLPSTASFGFVTGGQGANTVCLAAARHHLLAQAGWDVERRGLNGAPPLRVVAGEGRHATIDCSLRLLGLGTDAVDPVRADAQGTIDVTDLERVLDRPAIVCLQAGNVNSGAFDDFEAAIRIAHEHGAWVHVDGAFGLWAAASPAFRPLVAGVEQADSWAVDGHKWLNVPYDSGYAFCAHPDSHRAAMSVTAAYLTGQGDGGVRAPGDFVPESSRRARGFATWAALGELGRSGLAELVDRCCALARRFAERLEAIEGVTVVNDVVLNQVLVSFGDKTDEVVEAVQRSGECWMGATTWHGRRLMRIAVSNWTTTEADVDRGVAAIQAAWASVAAKGMSELRGLLAEVAARVADYRENVAGAPVFPEDTTGVREKLGDLPEQPAPPVDVIRRLADAVEPTLVATTGPRYFGFVVGGALDAATAADMLTTGWDQPAFNKITSPAAAIVEEVAGEWLKDVLGLPSTASFGFVTGGQGANTVCLAAARHHLLAQAGWDVERRGLNGAPPLRVVAGEGRHATIDCSLRLLGLGTDAVDPVRADAQGTIDVTDLERVLDRPAIVCLQAGNVNSGAFDDFEAAIRIAHEHGAWVHVDGAFGLWAAASPAFRPLVAGVEQADSWAVDGHKWLNVPYDSGYAFCAHPDSHRAAMSVTAAYLTGQGDGGVRAPGDFVPESSRRARGFATWAALGELGRSGLAELVDRCCALARRFAERLEAIEGVTVVNDVVLNQVLVSFGDKTDEVVEAVQRSGECWMGATTWHGRRLMRIAVSNWTTTEADVDRGVAAIQAAWASVAAKG

InterPro domains:
  IPR002129 Pyridoxal phosphate-dependent decarboxylase, major domain [PF00282] (41-390)
  IPR010977 Aromatic-L-amino-acid decarboxylase [PR00800] (4-23)
  IPR010977 Aromatic-L-amino-acid decarboxylase [PR00800] (43-62)
  IPR010977 Aromatic-L-amino-acid decarboxylase [PR00800] (69-88)
  IPR010977 Aromatic-L-amino-acid decarboxylase [PR00800] (90-108)
  IPR010977 Aromatic-L-amino-acid decarboxylase [PR00800] (109-128)
  IPR010977 Aromatic-L-amino-acid decarboxylase [PR00800] (333-348)
  IPR010977 Aromatic-L-amino-acid decarboxylase [PTHR11999] (3-452)
  IPR015421 Pyridoxal phosphate-dependent transferase, major domain [G3DSA:3.40.640.10] (83-343)
  IPR015422 Pyridoxal phosphate-dependent transferase, small domain [G3DSA:3.90.1150.10] (344-455)
  IPR015424 Pyridoxal phosphate-dependent transferase [SSF53383] (3-449)

Secondary structure (DSSP, 8-state):
--HHHHHHHHHHHHHHHHHHHGGGS-SS-S--TTHHHHH-PPPSS---HHHHHHHHHHHHGGG---TTSTTB-SSS-----HHHHHHHHHHHHH----S-TTT-HHHHHHHHHHHHHHHHHHT--TT-EEEEESSHHHHHHHHHHHHHHHHHHHTT--HHHH-STTSPPPPEEEETT--HHHHHHHHHTT--GGGEEEE-B-TTS-B-HHHHHHH--S--EEEEEBS-TTT--B--HHHHHHHHHHTT-EEEEE-TTGGGGGGSTTTGGGGTTGGGSSEEEEETTTTT-PPSS-EEEEES-HHHHHHHH----SS---TTGGG---GGGGSS-SS---THHHHHHHHHHHHHHHHHHHHHHHHHHHHHHHHHHHTSTT-EE-S---SSEEEEEBTBTHHHHHHHHHHHSS-B-EEEEETTEEEEEEE---TT--HHHHHHHHHHHHHHHHHHHHH-/--HHHHHHHHHHHHHHHHHHHGGGS-SS-S--TTHHHHH-PPPSS---HHHHHHHHHHHHGGG---TTSTTB-SSS-----HHHHHHHHHHHHH----S-TTT-HHHHHHHHHHHHHHHHHHT--TT-EEEEESSHHHHHHHHHHHHHHHHHHHTT--HHHH-STTSPPPPEEEETT--HHHHHHHHHTT--GGGEEEE-B-TTS-B-HHHHHHH--S--EEEEEBS-TTT--B--HHHHHHHHHHTT-EEEEE-TTGGGGGGSTTTGGGGTTGGGSSEEEEETTTTT-PPSS-EEEEES-HHHHHHHH----SS---TTGGG---GGGGSS-SS---THHHHHHHHHHHHHHHHHHHHHHHHHHHHHHHHHHHTSTT-EE-S--SSSEEEEEBTBTHHHHHHHHHHHSS-B-EEEEETTEEEEEEE---TT--HHHHHHHHHHHHHHHHHHHHH-

Organism: Amycolatopsis orientalis (NCBI:txid31958)

pLDDT: mean 95.87, std 8.21, range [43.53, 98.94]